Protein AF-A0A948Q432-F1 (afdb_monomer)

Secondary structure (DSSP, 8-state):
-EEEEEEEEEEPTT-SS--EEEEEE-TT--HHHHHHHHHHHGGGGGGTTS--SS--EEEEE-SS-BTTB-S-EEEEEEE---SS-SEEEEEEEHHHHHHTTT-HHHHHHHS-GGGG-TTPPPPSSEEE---TT--SSSSPPPHHHHHHHHHHHHHHHHHSEEE---SS-SHHHHHHHHHHHHTS-HHHHHT--EES-EEEGGGEEE-EEE--SS--GGGHHHHTT--------HHHHHHHHHHHHHHHTT-HHHHHHHHHH--PPPPPTT--S-SS-------------------------------------------------------------------------------------------------STTSSSSSTTSSSSS----PPPP-------------S----SSPPP-HHHHHHHHHHHH-TTSSSSSHHHHHHHHHHHHHHIIIIIHHHHHHHHHHHHHHHH-SPP-S-HHHHHHHHHHHHHHHHHHHHHHHHHHHHHHHHHTT---TTGGG--HHHHHHHHHHHHHH-TTHHHHHHHHHT-TTHHHHHHHHHHHHHHHHHHHHHTT-SS--HHHHHHHHHHHHHS-TTS-HHHHHHHHHHHHHHHHHHHHTSHHHHHHTTSTTGGGTT-S-HHHHHHHHHHHHHHTTSPTT-S-HHHHHHHHHHHHTSSHHHHHHHHHH-HHHHHHHHT-HHHHH-HHHHHHHHHHHHHHHHHHHHHTT--GGGS-GGG--TT-HHHHHHHHHHHHH--HHHHHHHHHHH---HHHHHHHHHHHHHHHHHHHHHHHHHHHHHHHHHHHHHHHHHHHHHT---HHHHHHHHHHHHHHHHHHTTTTTT-HHHHHHHHHHHHHHHHHTSPEEEEEEEEEEES--GGGBTSEEEEEEEEETTPPEEEPPPEEBPPPSSTTS--EEEEEEEEEEEE-TT-EEEEEEEETTS--EEEEEEE--TTTT--GGGGTS-EEETTEEEEEEE-GGGGG------GGG--

Solvent-accessible surface area (backbone atoms only — not comparable to full-atom values): 59381 Å² total; per-residue (Å²): 125,32,65,40,43,43,37,34,26,10,69,38,87,93,53,96,57,70,47,71,32,82,76,46,62,20,88,70,62,51,71,67,50,52,49,52,54,49,64,70,47,55,86,59,46,79,65,86,81,62,95,62,102,54,82,47,43,33,32,34,65,50,90,56,73,38,90,85,44,77,58,59,29,30,41,38,33,36,50,46,91,49,89,69,37,45,35,46,32,36,39,29,29,49,75,51,38,48,72,37,63,61,28,64,69,44,46,60,69,44,43,67,71,60,81,71,40,92,88,45,80,74,69,67,58,50,76,37,58,74,73,85,84,66,61,76,55,84,72,74,65,50,74,72,52,45,56,54,34,47,52,34,46,50,42,22,64,74,70,48,40,35,60,57,101,53,86,65,90,42,77,65,50,56,46,50,51,36,51,32,52,49,69,38,32,47,76,46,50,71,69,40,36,41,29,56,57,39,85,42,72,100,86,42,66,40,38,31,32,52,65,80,94,80,83,70,88,85,57,56,80,69,57,77,76,67,83,82,94,76,81,78,57,69,68,57,52,55,48,48,50,53,44,47,55,20,44,70,70,57,34,56,70,53,28,47,53,57,19,68,74,45,90,69,76,73,75,65,88,81,73,81,81,78,88,87,79,91,81,83,90,82,84,81,91,88,83,85,89,83,89,81,86,87,85,89,86,87,86,85,87,87,91,84,83,87,88,82,88,83,90,88,90,86,84,86,87,85,82,91,81,88,86,82,85,89,86,83,83,89,82,87,80,86,88,84,81,85,81,90,85,84,89,80,87,80,92,74,94,74,90,75,89,84,76,90,81,86,78,80,89,80,89,82,85,89,80,89,90,86,76,95,80,74,84,78,68,64,68,73,68,70,71,75,77,82,82,84,84,84,80,85,77,84,79,77,90,82,72,88,80,90,79,87,84,74,93,70,76,100,64,82,82,69,95,63,90,74,71,60,41,38,63,55,48,50,51,46,52,65,75,58,42,94,82,34,43,53,99,43,77,68,12,52,52,45,41,55,51,47,52,50,49,46,32,63,74,38,34,50,55,42,47,51,51,51,52,51,48,50,51,60,47,51,64,48,58,74,90,64,101,49,57,73,60,48,25,52,51,26,45,54,47,22,55,49,42,54,52,53,52,50,42,50,50,49,45,42,50,50,46,49,28,47,76,72,40,64,64,65,83,56,66,58,76,52,50,74,67,54,50,51,50,50,53,53,52,44,46,69,74,41,78,54,51,67,62,51,34,16,59,75,47,72,44,60,67,47,65,64,52,45,54,51,39,24,44,23,24,41,14,51,18,48,41,51,52,57,49,64,51,72,59,70,55,75,68,53,46,57,50,38,47,53,16,28,67,40,37,56,90,84,44,35,75,59,37,32,30,55,32,50,39,35,54,42,48,48,54,38,56,54,34,47,66,34,64,70,33,52,45,24,48,67,44,95,46,35,83,77,59,43,45,64,23,72,65,36,56,69,43,47,64,55,43,51,54,37,53,65,72,39,58,93,92,63,43,52,60,40,60,46,19,42,50,48,52,56,57,59,44,67,43,56,62,59,37,17,53,39,45,55,75,30,67,67,52,38,48,51,58,63,67,23,46,38,37,61,23,37,48,78,69,42,44,40,50,53,44,37,38,43,50,59,37,44,39,68,44,63,76,69,65,56,58,73,88,76,47,63,70,90,62,57,57,95,69,44,66,65,53,57,52,52,53,52,56,44,68,76,64,62,64,47,32,67,44,22,48,54,48,31,73,72,45,78,44,72,49,60,23,52,41,25,46,52,49,15,52,50,38,43,50,49,54,50,51,52,49,55,49,48,53,52,52,50,53,50,43,57,51,28,50,55,51,30,52,50,27,26,73,74,68,48,79,35,43,69,41,48,49,52,35,49,53,47,31,51,51,49,51,76,70,46,74,75,74,37,83,91,36,71,67,59,40,51,50,54,53,46,37,50,51,43,48,55,51,66,56,44,60,43,67,44,43,36,46,27,38,38,40,35,48,57,40,74,89,55,37,68,37,55,27,27,46,36,41,37,30,38,92,88,50,68,72,47,72,53,73,79,44,66,40,68,71,60,94,46,92,86,54,66,44,72,46,75,48,81,42,86,48,72,51,66,49,38,35,82,34,31,39,40,37,37,36,31,28,70,83,74,62,55,79,68,45,72,50,78,43,54,14,44,78,79,65,27,29,86,52,50,54,54,39,76,43,80,48,101,38,26,32,42,26,36,40,64,43,80,65,47,45,72,62,73,76,69,80,74,74,82,74,80,120

pLDDT: mean 75.35, std 22.08, range [23.52, 97.75]

Foldseek 3Di:
DFKKWKWWWAADPPDPDQQIDTPDTFPQDDPVNVVQVSVVCRVVSVPLPDDDPDKWKWKAKDPDDTPVAPDTKMWIWIADNQNGTGIMIMIGHPVRCVLLVLQSQSVVVQDDCLCVDPPHDHDSMDDTDRDRPDQLDPDAADLVLLVQLLVQLVCCLAPVKRFHPDQGDDPSLSVSSSLNSLLAASVCSSGWTAIQWDDDPPDGIGGITGDDPDDDPVCVVVVVPDDDDFDDPPVSVVSSVQSSVCSNVSPSVSSNVSNHPDDRDRDDPPPPPDDDDDDDDDDDDDDDDDDDDDDDDDDDDDDDDDDDDDDDDDDDDDDDDDDDDDDDDDDDDDDDDDDDDDDDDDDDDDDDDDDDDDDDDDDDDDDDDDDDDPPPPPVVVVPPPPPPPPDDDDDDPDDDDDDDDDDDDPDDDQPDDAQLLLVQLLVLCVVLDLPLLDPDPSSVVSLVVSLVSLLVRHLVRLLVRLVVLLVVLLLFQDFDPCLVVSLVVLVSSLVVLLVSLLSLLLSLVSNVCSVNSNSPNCSSVDDSVRSVVVSVVCCSVPVCSSVVSCVSSVNHPSNVSSVLSSLQSNLSSQLSVLLVDQADDPVSLVSLLSSLVSHDCPGDLLNNLSSQLSVLVSQLVVLLPPPLQLCLLLDPCVQVPCPRPPSNVVSLVSLVVSQVSADVPRRRLLSVLVNVLCVCCVRLVNVLCCVLPDLVSLCCNCVRSPCSHYVPSCVSSNLSSLLSNCVVCLVVVHDQVPGDPSSADPQGDPLSNVLVVCVVVVPALVVLVVNLVVGPRPNSNVSSNVSNVVSVVVLVVLVVVLVVLLVVLLVLVVQLLVCLVVLHFNLVSLLSNLVSLVVSQVRCCPSPPPPVLSNVSNVQSVVQNVLSQDWAKWWFFKKKWKQAAQVQAPFFKKKWKDKPDDFDIDIDPTDHFHRDPDPPDITMDMDTDGDIDTHGQQIKMKMWMAGPVRHDTRDIDIAGGSNVRRGPCVQQDWDDDPRTIMHTDIDSCSSVRSDGDDPVPSD

Sequence (1003 aa):
MAHFEHILLGPRPGSPAQEAAIIERSSGVTPEVAAEVLRTLTPWAVLHSRETSHPLVMAFPLSAELEALPGRLHAVVRLTWDPDIRYRCLLVQDGSYHRCARNPFLLLRSLPADLWDAAGRSPRQGEFWVEEGHPPVAPRPTAGEVDLVIEGIQRFLVAGELILPLVQPGSQSDRYLALMIAGLPDPVRKGLKFASLAPAGARGLTLAARQTKAGGVADWPRHLKGFSASMLPEEIQAYLEAVRIQMAAGDFVGLRRVSERQSFQPRNPGALADRNGHWTAEDSRVDDAIIPQAPLGAIFNGPQDSPRTPAPRAAGPAAAARQREPGFPRKGGRPDQGPLNRLRGRTSLHRRKLGKITMASGNRGFGAHLGKAVVSAAVLLGLGFVLVATSWIPLPPWGKPGGPEGNVPAGRRSLLEVVDVAGVYEQIVGETGPLNLGPSLESERGRTRALAILQERAAAPLASQIQRFLELAQDGIQQGRRPDREARRLEALAQQGNVLALELKRLELAWYSLAAGMGWADLGLMSDEAIKARSDSLATFEKRYQADAGRALGTAGLGNSLLKACAQAEGMADLVVMFQAGNWDRSWEERLELAAAKVSPTASTITRAYRNCAFALVRLKAAEREQATLEAAMGEAWDRGAWPGPAVAAILPSVRRQAGIFKAGEAPDLIAGTVELYSLLDDPAGAVVGAAADPGFWNRLISCRAVTFDPGAYAGVLGRIRFEALRPFLESGADPADWPAHLIGPDGPAEIREFHALLTRDPGPDGWRAAAAGLGDPYLVRWAQHLQVRSGEHARNEALEFDRSWVGLRGGIRRLESQAQTGEGWTAAWLDLWSRSQDILARFTFAFADDPVRQAQVTAAAGLAQAMARPLPFRLQAFRLEGVAAEAQGVPLVLELSIHPDGPTLTSGVFTVPVTADPAQVARVSQPLDWAFSLAPDQDLTCRLIGAGGQGEHFEIRWDSLIDGGGGGSLALTRESAAGTLRFDLDPEYRHALDLPDLGLIF

Nearest PDB structures (foldseek):
  6brb-assembly1_A  TM=4.940E-01  e=1.634E+00  Homo sapiens
  4msv-assembly1_A  TM=4.211E-01  e=3.662E+00  Homo sapiens

Radius of gyration: 47.79 Å; Cα contacts (8 Å, |Δi|>4): 1243; chains: 1; bounding box: 107×87×139 Å

Structure (mmCIF, N/CA/C/O backbone):
data_AF-A0A948Q432-F1
#
_entry.id   AF-A0A948Q432-F1
#
loop_
_atom_site.group_PDB
_atom_site.id
_atom_site.type_symbol
_atom_site.label_atom_id
_atom_site.label_alt_id
_atom_site.label_comp_id
_atom_site.label_asym_id
_atom_site.label_entity_id
_atom_site.label_seq_id
_atom_site.pdbx_PDB_ins_code
_atom_site.Cartn_x
_atom_site.Cartn_y
_atom_site.Cartn_z
_atom_site.occupancy
_atom_site.B_iso_or_equiv
_atom_site.auth_seq_id
_atom_site.auth_comp_id
_atom_site.auth_asym_id
_atom_site.auth_atom_id
_atom_site.pdbx_PDB_model_num
ATOM 1 N N . MET A 1 1 ? 46.669 -20.626 14.243 1.00 69.12 1 MET A N 1
ATOM 2 C CA . MET A 1 1 ? 45.819 -20.403 15.421 1.00 69.12 1 MET A CA 1
ATOM 3 C C . MET A 1 1 ? 45.770 -18.914 15.711 1.00 69.12 1 MET A C 1
ATOM 5 O O . MET A 1 1 ? 46.821 -18.281 15.671 1.00 69.12 1 MET A O 1
ATOM 9 N N . ALA A 1 2 ? 44.577 -18.350 15.870 1.00 79.12 2 ALA A N 1
ATOM 10 C CA . ALA A 1 2 ? 44.351 -16.931 16.131 1.00 79.12 2 ALA A CA 1
ATOM 11 C C . ALA A 1 2 ? 43.587 -16.761 17.449 1.00 79.12 2 ALA A C 1
ATOM 13 O O . ALA A 1 2 ? 42.658 -17.520 17.707 1.00 79.12 2 ALA A O 1
ATOM 14 N N . HIS A 1 3 ? 43.971 -15.771 18.255 1.00 82.50 3 HIS A N 1
ATOM 15 C CA . HIS A 1 3 ? 43.350 -15.479 19.550 1.00 82.50 3 HIS A CA 1
ATOM 16 C C . HIS A 1 3 ? 42.375 -14.301 19.442 1.00 82.50 3 HIS A C 1
ATOM 18 O O . HIS A 1 3 ? 42.600 -13.377 18.649 1.00 82.50 3 HIS A O 1
ATOM 24 N N . PHE A 1 4 ? 41.316 -14.323 20.253 1.00 88.00 4 PHE A N 1
ATOM 25 C CA . PHE A 1 4 ? 40.405 -13.193 20.439 1.00 88.00 4 PHE A CA 1
ATOM 26 C C . PHE A 1 4 ? 39.989 -13.033 21.905 1.00 88.00 4 PHE A C 1
ATOM 28 O O . PHE A 1 4 ? 39.938 -14.002 22.663 1.00 88.00 4 PHE A O 1
ATOM 35 N N . GLU A 1 5 ? 39.639 -11.799 22.262 1.00 89.44 5 GLU A N 1
ATOM 36 C CA . GLU A 1 5 ? 38.949 -11.454 23.509 1.00 89.44 5 GLU A CA 1
ATOM 37 C C . GLU A 1 5 ? 37.507 -11.029 23.206 1.00 89.44 5 GLU A C 1
ATOM 39 O O . GLU A 1 5 ? 37.188 -10.709 22.058 1.00 89.44 5 GLU A O 1
ATOM 44 N N . HIS A 1 6 ? 36.620 -11.004 24.203 1.00 88.56 6 HIS A N 1
ATOM 45 C CA . HIS A 1 6 ? 35.223 -10.622 23.989 1.00 88.56 6 HIS A CA 1
ATOM 46 C C . HIS A 1 6 ? 34.713 -9.579 24.993 1.00 88.56 6 HIS A C 1
ATOM 48 O O . HIS A 1 6 ? 35.195 -9.460 26.121 1.00 88.56 6 HIS A O 1
ATOM 54 N N . ILE A 1 7 ? 33.693 -8.831 24.569 1.00 89.69 7 ILE A N 1
ATOM 55 C CA . ILE A 1 7 ? 32.896 -7.922 25.397 1.00 89.69 7 ILE A CA 1
ATOM 56 C C . ILE A 1 7 ? 31.419 -8.134 25.048 1.00 89.69 7 ILE A C 1
ATOM 58 O O . ILE A 1 7 ? 31.036 -8.052 23.879 1.00 89.69 7 ILE A O 1
ATOM 62 N N . LEU A 1 8 ? 30.585 -8.367 26.059 1.00 88.12 8 LEU A N 1
ATOM 63 C CA . LEU A 1 8 ? 29.130 -8.404 25.942 1.00 88.12 8 LEU A CA 1
ATOM 64 C C . LEU A 1 8 ? 28.547 -7.103 26.479 1.00 88.12 8 LEU A C 1
ATOM 66 O O . LEU A 1 8 ? 28.855 -6.670 27.592 1.00 88.12 8 LEU A O 1
ATOM 70 N N . LEU A 1 9 ? 27.690 -6.481 25.680 1.00 87.56 9 LEU A N 1
ATOM 71 C CA . LEU A 1 9 ? 27.013 -5.240 26.026 1.00 87.56 9 LEU A CA 1
ATOM 72 C C . LEU A 1 9 ? 25.508 -5.472 25.974 1.00 87.56 9 LEU A C 1
ATOM 74 O O . LEU A 1 9 ? 25.013 -6.019 24.991 1.00 87.56 9 LEU A O 1
ATOM 78 N N . GLY A 1 10 ? 24.771 -4.994 26.967 1.00 86.06 10 GLY A N 1
ATOM 79 C CA . GLY A 1 10 ? 23.311 -5.064 26.993 1.00 86.06 10 GLY A CA 1
ATOM 80 C C . GLY A 1 10 ? 22.667 -3.811 27.568 1.00 86.06 10 GLY A C 1
ATOM 81 O O . GLY A 1 10 ? 23.325 -2.771 27.623 1.00 86.06 10 GLY A O 1
ATOM 82 N N . PRO A 1 11 ? 21.371 -3.840 27.909 1.00 82.69 11 PRO A N 1
ATOM 83 C CA . PRO A 1 11 ? 20.661 -2.656 28.372 1.00 82.69 11 PRO A CA 1
ATOM 84 C C . PRO A 1 11 ? 21.203 -2.177 29.723 1.00 82.69 11 PRO A C 1
ATOM 86 O O . PRO A 1 11 ? 21.406 -2.966 30.644 1.00 82.69 11 PRO A O 1
ATOM 89 N N . ARG A 1 12 ? 21.407 -0.864 29.869 1.00 82.44 12 ARG A N 1
ATOM 90 C CA . ARG A 1 12 ? 21.748 -0.273 31.166 1.00 82.44 12 ARG A CA 1
ATOM 91 C C . ARG A 1 12 ? 20.534 -0.338 32.114 1.00 82.44 12 ARG A C 1
ATOM 93 O O . ARG A 1 12 ? 19.500 0.247 31.780 1.00 82.44 12 ARG A O 1
ATOM 100 N N . PRO A 1 13 ? 20.635 -0.975 33.297 1.00 74.56 13 PRO A N 1
ATOM 101 C CA . PRO A 1 13 ? 19.528 -1.040 34.249 1.00 74.56 13 PRO A CA 1
ATOM 102 C C . PRO A 1 13 ? 19.076 0.363 34.677 1.00 74.56 13 PRO A C 1
ATOM 104 O O . PRO A 1 13 ? 19.903 1.190 35.061 1.00 74.56 13 PRO A O 1
ATOM 107 N N . GLY A 1 14 ? 17.770 0.638 34.604 1.00 70.62 14 GLY A N 1
ATOM 108 C CA . GLY A 1 14 ? 17.173 1.894 35.077 1.00 70.62 14 GLY A CA 1
ATOM 109 C C . GLY A 1 14 ? 17.329 3.115 34.160 1.00 70.62 14 GLY A C 1
ATOM 110 O O . GLY A 1 14 ? 16.908 4.201 34.551 1.00 70.62 14 GLY A O 1
ATOM 111 N N . SER A 1 15 ? 17.895 2.976 32.954 1.00 68.62 15 SER A N 1
ATOM 112 C CA . SER A 1 15 ? 17.933 4.078 31.981 1.00 68.62 15 SER A CA 1
ATOM 113 C C . SER A 1 15 ? 16.683 4.067 31.084 1.00 68.62 15 SER A C 1
ATOM 115 O O . SER A 1 15 ? 16.436 3.061 30.418 1.00 68.62 15 SER A O 1
ATOM 117 N N . PRO A 1 16 ? 15.892 5.160 31.019 1.00 53.12 16 PRO A N 1
ATOM 118 C CA . PRO A 1 16 ? 14.748 5.278 30.107 1.00 53.12 16 PRO A CA 1
ATOM 119 C C . PRO A 1 16 ? 15.175 5.460 28.640 1.00 53.12 16 PRO A C 1
ATOM 121 O O . PRO A 1 16 ? 14.356 5.333 27.731 1.00 53.12 16 PRO A O 1
ATOM 124 N N . ALA A 1 17 ? 16.458 5.752 28.400 1.00 54.84 17 ALA A N 1
ATOM 125 C CA . ALA A 1 17 ? 17.060 5.827 27.079 1.00 54.84 17 ALA A CA 1
ATOM 126 C C . ALA A 1 17 ? 17.813 4.529 26.768 1.00 54.84 17 ALA A C 1
ATOM 128 O O . ALA A 1 17 ? 18.363 3.880 27.652 1.00 54.84 17 ALA A O 1
ATOM 129 N N . GLN A 1 18 ? 17.863 4.172 25.487 1.00 62.91 18 GLN A N 1
ATOM 130 C CA . GLN A 1 18 ? 18.480 2.973 24.922 1.00 62.91 18 GLN A CA 1
ATOM 131 C C . GLN A 1 18 ? 20.016 2.883 25.129 1.00 62.91 18 GLN A C 1
ATOM 133 O O . GLN A 1 18 ? 20.713 2.432 24.234 1.00 62.91 18 GLN A O 1
ATOM 138 N N . GLU A 1 19 ? 20.590 3.248 26.273 1.00 71.75 19 GLU A N 1
ATOM 139 C CA . GLU A 1 19 ? 22.032 3.147 26.527 1.00 71.75 19 GLU A CA 1
ATOM 140 C C . GLU A 1 19 ? 22.486 1.694 26.732 1.00 71.75 19 GLU A C 1
ATOM 142 O O . GLU A 1 19 ? 21.831 0.905 27.421 1.00 71.75 19 GLU A O 1
ATOM 147 N N . ALA A 1 20 ? 23.630 1.349 26.136 1.00 79.75 20 ALA A N 1
ATOM 148 C CA . ALA A 1 20 ? 24.295 0.072 26.359 1.00 79.75 20 ALA A CA 1
ATOM 149 C C . ALA A 1 20 ? 25.206 0.141 27.598 1.00 79.75 20 ALA A C 1
ATOM 151 O O . ALA A 1 20 ? 25.827 1.169 27.863 1.00 79.75 20 ALA A O 1
ATOM 152 N N . ALA A 1 21 ? 25.312 -0.958 28.336 1.00 87.00 21 ALA A N 1
ATOM 153 C CA . ALA A 1 21 ? 26.248 -1.157 29.434 1.00 87.00 21 ALA A CA 1
ATOM 154 C C . ALA A 1 21 ? 27.008 -2.471 29.228 1.00 87.00 21 ALA A C 1
ATOM 156 O O . ALA A 1 21 ? 26.493 -3.399 28.607 1.00 87.00 21 ALA A O 1
ATOM 157 N N . ILE A 1 22 ? 28.237 -2.547 29.738 1.00 88.44 22 ILE A N 1
ATOM 158 C CA . ILE A 1 22 ? 29.034 -3.778 29.697 1.00 88.44 22 ILE A CA 1
ATOM 159 C C . ILE A 1 22 ? 28.439 -4.759 30.704 1.00 88.44 22 ILE A C 1
ATOM 161 O O . ILE A 1 22 ? 28.369 -4.452 31.891 1.00 88.44 22 ILE A O 1
ATOM 165 N N . ILE A 1 23 ? 28.023 -5.921 30.212 1.00 86.31 23 ILE A N 1
ATOM 166 C CA . ILE A 1 23 ? 27.510 -7.031 31.021 1.00 86.31 23 ILE A CA 1
ATOM 167 C C . ILE A 1 23 ? 28.658 -7.952 31.404 1.00 86.31 23 ILE A C 1
ATOM 169 O O . ILE A 1 23 ? 28.809 -8.327 32.562 1.00 86.31 23 ILE A O 1
ATOM 173 N N . GLU A 1 24 ? 29.488 -8.286 30.420 1.00 86.62 24 GLU A N 1
ATOM 174 C CA . GLU A 1 24 ? 30.596 -9.215 30.574 1.00 86.62 24 GLU A CA 1
ATOM 175 C C . GLU A 1 24 ? 31.773 -8.753 29.713 1.00 86.62 24 GLU A C 1
ATOM 177 O O . GLU A 1 24 ? 31.598 -8.147 28.653 1.00 86.62 24 GLU A O 1
ATOM 182 N N . ARG A 1 25 ? 32.991 -9.029 30.172 1.00 88.12 25 ARG A N 1
ATOM 183 C CA . ARG A 1 25 ? 34.220 -8.872 29.391 1.00 88.12 25 ARG A CA 1
ATOM 184 C C . ARG A 1 25 ? 35.203 -9.959 29.795 1.00 88.12 25 ARG A C 1
ATOM 186 O O . ARG A 1 25 ? 35.246 -10.330 30.972 1.00 88.12 25 ARG A O 1
ATOM 193 N N . SER A 1 26 ? 36.036 -10.403 28.862 1.00 86.06 26 SER A N 1
ATOM 194 C CA . SER A 1 26 ? 37.179 -11.246 29.206 1.00 86.06 26 SER A CA 1
ATOM 195 C C . SER A 1 26 ? 38.114 -10.545 30.198 1.00 86.06 26 SER A C 1
ATOM 197 O O . SER A 1 26 ? 38.256 -9.318 30.181 1.00 86.06 26 SER A O 1
ATOM 199 N N . SER A 1 27 ? 38.815 -11.319 31.032 1.00 80.19 27 SER A N 1
ATOM 200 C CA . SER A 1 27 ? 39.765 -10.787 32.023 1.00 80.19 27 SER A CA 1
ATOM 201 C C . SER A 1 27 ? 40.937 -10.027 31.398 1.00 80.19 27 SER A C 1
ATOM 203 O O . SER A 1 27 ? 41.497 -9.148 32.047 1.00 80.19 27 SER A O 1
ATOM 205 N N . GLY A 1 28 ? 41.291 -10.350 30.150 1.00 81.88 28 GLY A N 1
ATOM 206 C CA . GLY A 1 28 ? 42.351 -9.679 29.399 1.00 81.88 28 GLY A CA 1
ATOM 207 C C . GLY A 1 28 ? 41.966 -8.304 28.847 1.00 81.88 28 GLY A C 1
ATOM 208 O O . GLY A 1 28 ? 42.848 -7.564 28.431 1.00 81.88 28 GLY A O 1
ATOM 209 N N . VAL A 1 29 ? 40.680 -7.928 28.845 1.00 88.56 29 VAL A N 1
ATOM 210 C CA . VAL A 1 29 ? 40.217 -6.636 28.308 1.00 88.56 29 VAL A CA 1
ATOM 211 C C . VAL A 1 29 ? 40.372 -5.553 29.362 1.00 88.56 29 VAL A C 1
ATOM 213 O O . VAL A 1 29 ? 39.726 -5.634 30.401 1.00 88.56 29 VAL A O 1
ATOM 216 N N . THR A 1 30 ? 41.145 -4.499 29.101 1.00 89.12 30 THR A N 1
ATOM 217 C CA . THR A 1 30 ? 41.299 -3.371 30.033 1.00 89.12 30 THR A CA 1
ATOM 218 C C . THR A 1 30 ? 40.068 -2.444 30.048 1.00 89.12 30 THR A C 1
ATOM 220 O O . THR A 1 30 ? 39.284 -2.430 29.090 1.00 89.12 30 THR A O 1
ATOM 223 N N . PRO A 1 31 ? 39.843 -1.667 31.128 1.00 86.94 31 PRO A N 1
ATOM 224 C CA . PRO A 1 31 ? 38.752 -0.690 31.187 1.00 86.94 31 PRO A CA 1
ATOM 225 C C . PRO A 1 31 ? 38.787 0.340 30.049 1.00 86.94 31 PRO A C 1
ATOM 227 O O . PRO A 1 31 ? 37.736 0.750 29.565 1.00 86.94 31 PRO A O 1
ATOM 230 N N . GLU A 1 32 ? 39.976 0.725 29.588 1.00 86.50 32 GLU A N 1
ATOM 231 C CA . GLU A 1 32 ? 40.181 1.714 28.528 1.00 86.50 32 GLU A CA 1
ATOM 232 C C . GLU A 1 32 ? 39.670 1.197 27.178 1.00 86.50 32 GLU A C 1
ATOM 234 O O . GLU A 1 32 ? 38.927 1.894 26.484 1.00 86.50 32 GLU A O 1
ATOM 239 N N . VAL A 1 33 ? 40.001 -0.053 26.837 1.00 89.44 33 VAL A N 1
ATOM 240 C CA . VAL A 1 33 ? 39.526 -0.725 25.617 1.00 89.44 33 VAL A CA 1
ATOM 241 C C . VAL A 1 33 ? 38.013 -0.911 25.659 1.00 89.44 33 VAL A C 1
ATOM 243 O O . VAL A 1 33 ? 37.309 -0.623 24.690 1.00 89.44 33 VAL A O 1
ATOM 246 N N . ALA A 1 34 ? 37.494 -1.333 26.810 1.00 89.56 34 ALA A N 1
ATOM 247 C CA . ALA A 1 34 ? 36.065 -1.487 27.028 1.00 89.56 34 ALA A CA 1
ATOM 248 C C . ALA A 1 34 ? 35.298 -0.156 26.893 1.00 89.56 34 ALA A C 1
ATOM 250 O O . ALA A 1 34 ? 34.248 -0.107 26.246 1.00 89.56 34 ALA A O 1
ATOM 251 N N . ALA A 1 35 ? 35.841 0.937 27.436 1.00 87.19 35 ALA A N 1
ATOM 252 C CA . ALA A 1 35 ? 35.273 2.275 27.307 1.00 87.19 35 ALA A CA 1
ATOM 253 C C . ALA A 1 35 ? 35.331 2.797 25.861 1.00 87.19 35 ALA A C 1
ATOM 255 O O . ALA A 1 35 ? 34.375 3.425 25.402 1.00 87.19 35 ALA A O 1
ATOM 256 N N . GLU A 1 36 ? 36.410 2.522 25.119 1.00 89.38 36 GLU A N 1
ATOM 257 C CA . GLU A 1 36 ? 36.520 2.892 23.704 1.00 89.38 36 GLU A CA 1
ATOM 258 C C . GLU A 1 36 ? 35.471 2.172 22.843 1.00 89.38 36 GLU A C 1
ATOM 260 O O . GLU A 1 36 ? 34.805 2.818 22.024 1.00 89.38 36 GLU A O 1
ATOM 265 N N . VAL A 1 37 ? 35.281 0.865 23.053 1.00 89.31 37 VAL A N 1
ATOM 266 C CA . VAL A 1 37 ? 34.249 0.070 22.368 1.00 89.31 37 VAL A CA 1
ATOM 267 C C . VAL A 1 37 ? 32.857 0.603 22.695 1.00 89.31 37 VAL A C 1
ATOM 269 O O . VAL A 1 37 ? 32.085 0.889 21.778 1.00 89.31 37 VAL A O 1
ATOM 272 N N . LEU A 1 38 ? 32.553 0.805 23.981 1.00 87.44 38 LEU A N 1
ATOM 273 C CA . LEU A 1 38 ? 31.261 1.326 24.420 1.00 87.44 38 LEU A CA 1
ATOM 274 C C . LEU A 1 38 ? 30.975 2.698 23.792 1.00 87.44 38 LEU A C 1
ATOM 276 O O . LEU A 1 38 ? 29.946 2.864 23.145 1.00 87.44 38 LEU A O 1
ATOM 280 N N . ARG A 1 39 ? 31.919 3.644 23.882 1.00 84.12 39 ARG A N 1
ATOM 281 C CA . ARG A 1 39 ? 31.805 4.992 23.295 1.00 84.12 39 ARG A CA 1
ATOM 282 C C . ARG A 1 39 ? 31.568 4.958 21.785 1.00 84.12 39 ARG A C 1
ATOM 284 O O . ARG A 1 39 ? 30.831 5.792 21.264 1.00 84.12 39 ARG A O 1
ATOM 291 N N . THR A 1 40 ? 32.196 4.017 21.081 1.00 82.06 40 THR A N 1
ATOM 292 C CA . THR A 1 40 ? 32.050 3.873 19.624 1.00 82.06 40 THR A CA 1
ATOM 293 C C . THR A 1 40 ? 30.678 3.314 19.239 1.00 82.06 40 THR A C 1
ATOM 295 O O . THR A 1 40 ? 30.146 3.670 18.187 1.00 82.06 40 THR A O 1
ATOM 298 N N . LEU A 1 41 ? 30.081 2.484 20.099 1.00 81.31 41 LEU A N 1
ATOM 299 C CA . LEU A 1 41 ? 28.781 1.849 19.875 1.00 81.31 41 LEU A CA 1
ATOM 300 C C . LEU A 1 41 ? 27.588 2.667 20.386 1.00 81.31 41 LEU A C 1
ATOM 302 O O . LEU A 1 41 ? 26.490 2.496 19.864 1.00 81.31 41 LEU A O 1
ATOM 306 N N . THR A 1 42 ? 27.771 3.586 21.339 1.00 76.56 42 THR A N 1
ATOM 307 C CA . THR A 1 42 ? 26.683 4.422 21.885 1.00 76.56 42 THR A CA 1
ATOM 308 C C . THR A 1 42 ? 25.808 5.098 20.812 1.00 76.56 42 THR A C 1
ATOM 310 O O . THR A 1 42 ? 24.585 5.035 20.940 1.00 76.56 42 THR A O 1
ATOM 313 N N . PRO A 1 43 ? 26.353 5.679 19.719 1.00 72.62 43 PRO A N 1
ATOM 314 C CA . PRO A 1 43 ? 25.533 6.297 18.668 1.00 72.62 43 PRO A CA 1
ATOM 315 C C . PRO A 1 43 ? 24.624 5.322 17.899 1.00 72.62 43 PRO A C 1
ATOM 317 O O . PRO A 1 43 ? 23.720 5.760 17.191 1.00 72.62 43 PRO A O 1
ATOM 320 N N . TRP A 1 44 ? 24.860 4.012 18.013 1.00 69.44 44 TRP A N 1
ATOM 321 C CA . TRP A 1 44 ? 24.189 2.958 17.247 1.00 69.44 44 TRP A CA 1
ATOM 322 C C . TRP A 1 44 ? 23.026 2.289 17.996 1.00 69.44 44 TRP A C 1
ATOM 324 O O . TRP A 1 44 ? 22.341 1.434 17.437 1.00 69.44 44 TRP A O 1
ATOM 334 N N . ALA A 1 45 ? 22.743 2.704 19.233 1.00 65.00 45 ALA A N 1
ATOM 335 C CA . ALA A 1 45 ? 21.786 2.030 20.113 1.00 65.00 45 ALA A CA 1
ATOM 336 C C . ALA A 1 45 ? 20.294 2.183 19.751 1.00 65.00 45 ALA A C 1
ATOM 338 O O . ALA A 1 45 ? 19.446 1.533 20.359 1.00 65.00 45 ALA A O 1
ATOM 339 N N . VAL A 1 46 ? 19.976 2.981 18.726 1.00 58.66 46 VAL A N 1
ATOM 340 C CA . VAL A 1 46 ? 18.606 3.228 18.232 1.00 58.66 46 VAL A CA 1
ATOM 341 C C . VAL A 1 46 ? 18.068 2.087 17.349 1.00 58.66 46 VAL A C 1
ATOM 343 O O . VAL A 1 46 ? 16.869 2.005 17.079 1.00 58.66 46 VAL A O 1
ATOM 346 N N . LEU A 1 47 ? 18.933 1.168 16.908 1.00 58.66 47 LEU A N 1
ATOM 347 C CA . LEU A 1 47 ? 18.615 0.159 15.890 1.00 58.66 47 LEU A CA 1
ATOM 348 C C . LEU A 1 47 ? 17.817 -1.062 16.394 1.00 58.66 47 LEU A C 1
ATOM 350 O O . LEU A 1 47 ? 17.285 -1.810 15.577 1.00 58.66 47 LEU A O 1
ATOM 354 N N . HIS A 1 48 ? 17.655 -1.244 17.709 1.00 56.56 48 HIS A N 1
ATOM 355 C CA . HIS A 1 48 ? 17.049 -2.438 18.333 1.00 56.56 48 HIS A CA 1
ATOM 356 C C . HIS A 1 48 ? 15.509 -2.541 18.244 1.00 56.56 48 HIS A C 1
ATOM 358 O O . HIS A 1 48 ? 14.910 -3.317 18.979 1.00 56.56 48 HIS A O 1
ATOM 364 N N . SER A 1 49 ? 14.838 -1.783 17.368 1.00 51.28 49 SER A N 1
ATOM 365 C CA . SER A 1 49 ? 13.359 -1.755 17.276 1.00 51.28 49 SER A CA 1
ATOM 366 C C . SER A 1 49 ? 12.749 -2.559 16.118 1.00 51.28 49 SER A C 1
ATOM 368 O O . SER A 1 49 ? 11.527 -2.580 15.978 1.00 51.28 49 SER A O 1
ATOM 370 N N . ARG A 1 50 ? 13.557 -3.207 15.266 1.00 55.78 50 ARG A N 1
ATOM 371 C CA . ARG A 1 50 ? 13.065 -3.980 14.112 1.00 55.78 50 ARG A CA 1
ATOM 372 C C . ARG A 1 50 ? 13.777 -5.316 13.995 1.00 55.78 50 ARG A C 1
ATOM 374 O O . ARG A 1 50 ? 14.919 -5.327 13.550 1.00 55.78 50 ARG A O 1
ATOM 381 N N . GLU A 1 51 ? 13.090 -6.411 14.315 1.00 55.53 51 GLU A N 1
ATOM 382 C CA . GLU A 1 51 ? 13.592 -7.762 14.053 1.00 55.53 51 GLU A CA 1
ATOM 383 C C . GLU A 1 51 ? 14.038 -7.874 12.591 1.00 55.53 51 GLU A C 1
ATOM 385 O O . GLU A 1 51 ? 13.259 -7.693 11.654 1.00 55.53 51 GLU A O 1
ATOM 390 N N . THR A 1 52 ? 15.327 -8.135 12.400 1.00 58.06 52 THR A N 1
ATOM 391 C CA . THR A 1 52 ? 15.864 -8.542 11.103 1.00 58.06 52 THR A CA 1
ATOM 392 C C . THR A 1 52 ? 16.215 -10.013 11.217 1.00 58.06 52 THR A C 1
ATOM 394 O O . THR A 1 52 ? 16.810 -10.441 12.205 1.00 58.06 52 THR A O 1
ATOM 397 N N . SER A 1 53 ? 15.861 -10.795 10.201 1.00 56.19 53 SER A N 1
ATOM 398 C CA . SER A 1 53 ? 16.143 -12.233 10.139 1.00 56.19 53 SER A CA 1
ATOM 399 C C . SER A 1 53 ? 17.639 -12.565 10.009 1.00 56.19 53 SER A C 1
ATOM 401 O O . SER A 1 53 ? 18.002 -13.739 9.975 1.00 56.19 53 SER A O 1
ATOM 403 N N . HIS A 1 54 ? 18.517 -11.556 9.932 1.00 63.16 54 HIS A N 1
ATOM 404 C CA . HIS A 1 54 ? 19.946 -11.701 9.667 1.00 63.16 54 HIS A CA 1
ATOM 405 C C . HIS A 1 54 ? 20.812 -10.926 10.676 1.00 63.16 54 HIS A C 1
ATOM 407 O O . HIS A 1 54 ? 20.414 -9.862 11.150 1.00 63.16 54 HIS A O 1
ATOM 413 N N . PRO A 1 55 ? 22.006 -11.444 11.023 1.00 66.38 55 PRO A N 1
ATOM 414 C CA . PRO A 1 55 ? 22.880 -10.817 12.005 1.00 66.38 55 PRO A CA 1
ATOM 415 C C . PRO A 1 55 ? 23.514 -9.539 11.455 1.00 66.38 55 PRO A C 1
ATOM 417 O O . PRO A 1 55 ? 24.219 -9.560 10.451 1.00 66.38 55 PRO A O 1
ATOM 420 N N . LEU A 1 56 ? 23.321 -8.426 12.160 1.00 76.69 56 LEU A N 1
ATOM 421 C CA . LEU A 1 56 ? 23.949 -7.156 11.810 1.00 76.69 56 LEU A CA 1
ATOM 422 C C . LEU A 1 56 ? 25.372 -7.102 12.361 1.00 76.69 56 LEU A C 1
ATOM 424 O O . LEU A 1 56 ? 25.615 -7.416 13.525 1.00 76.69 56 LEU A O 1
ATOM 428 N N . VAL A 1 57 ? 26.312 -6.696 11.514 1.00 82.94 57 VAL A N 1
ATOM 429 C CA . VAL A 1 57 ? 27.751 -6.711 11.800 1.00 82.94 57 VAL A CA 1
ATOM 430 C C . VAL A 1 57 ? 28.348 -5.316 11.669 1.00 82.94 57 VAL A C 1
ATOM 432 O O . VAL A 1 57 ? 28.020 -4.584 10.734 1.00 82.94 57 VAL A O 1
ATOM 435 N N . MET A 1 58 ? 29.249 -4.958 12.578 1.00 84.81 58 MET A N 1
ATOM 436 C CA . MET A 1 58 ? 30.094 -3.767 12.529 1.00 84.81 58 MET A CA 1
ATOM 437 C C . MET A 1 58 ? 31.551 -4.167 12.757 1.00 84.81 58 MET A C 1
ATOM 439 O O . MET A 1 58 ? 31.827 -5.150 13.437 1.00 84.81 58 MET A O 1
ATOM 443 N N . ALA A 1 59 ? 32.496 -3.416 12.201 1.00 87.56 59 ALA A N 1
ATOM 444 C CA . ALA A 1 59 ? 33.913 -3.618 12.470 1.00 87.56 59 ALA A CA 1
ATOM 445 C C . ALA A 1 59 ? 34.673 -2.294 12.447 1.00 87.56 59 ALA A C 1
ATOM 447 O O . ALA A 1 59 ? 34.465 -1.472 11.557 1.00 87.56 59 ALA A O 1
ATOM 448 N N . PHE A 1 60 ? 35.563 -2.066 13.406 1.00 86.75 60 PHE A N 1
ATOM 449 C CA . PHE A 1 60 ? 36.371 -0.850 13.449 1.00 86.75 60 PHE A CA 1
ATOM 450 C C . PHE A 1 60 ? 37.704 -1.081 14.169 1.00 86.75 60 PHE A C 1
ATOM 452 O O . PHE A 1 60 ? 37.771 -1.881 15.103 1.00 86.75 60 PHE A O 1
ATOM 459 N N . PRO A 1 61 ? 38.783 -0.395 13.751 1.00 87.75 61 PRO A N 1
ATOM 460 C CA . PRO A 1 61 ? 40.039 -0.417 14.484 1.00 87.75 61 PRO A CA 1
ATOM 461 C C . PRO A 1 61 ? 39.897 0.335 15.810 1.00 87.75 61 PRO A C 1
ATOM 463 O O . PRO A 1 61 ? 39.221 1.366 15.866 1.00 87.75 61 PRO A O 1
ATOM 466 N N . LEU A 1 62 ? 40.586 -0.153 16.836 1.00 85.75 62 LEU A N 1
ATOM 467 C CA . LEU A 1 62 ? 40.709 0.500 18.135 1.00 85.75 62 LEU A CA 1
ATOM 468 C C . LEU A 1 62 ? 42.017 1.287 18.225 1.00 85.75 62 LEU A C 1
ATOM 470 O O . LEU A 1 62 ? 42.979 1.011 17.500 1.00 85.75 62 LEU A O 1
ATOM 474 N N . SER A 1 63 ? 42.012 2.297 19.089 1.00 84.44 63 SER A N 1
ATOM 475 C CA . SER A 1 63 ? 43.170 3.138 19.395 1.00 84.44 63 SER A CA 1
ATOM 476 C C . SER A 1 63 ? 43.922 2.612 20.615 1.00 84.44 63 SER A C 1
ATOM 478 O O . SER A 1 63 ? 45.130 2.799 20.706 1.00 84.44 63 SER A O 1
ATOM 480 N N . ALA A 1 64 ? 43.211 1.968 21.543 1.00 82.00 64 ALA A N 1
ATOM 481 C CA . ALA A 1 64 ? 43.788 1.304 22.698 1.00 82.00 64 ALA A CA 1
ATOM 482 C C . ALA A 1 64 ? 44.400 -0.061 22.331 1.00 82.00 64 ALA A C 1
ATOM 484 O O . ALA A 1 64 ? 43.933 -0.758 21.426 1.00 82.00 64 ALA A O 1
ATOM 485 N N . GLU A 1 65 ? 45.447 -0.435 23.062 1.00 82.69 65 GLU A N 1
ATOM 486 C CA . GLU A 1 65 ? 46.167 -1.703 22.922 1.00 82.69 65 GLU A CA 1
ATOM 487 C C . GLU A 1 65 ? 45.859 -2.621 24.116 1.00 82.69 65 GLU A C 1
ATOM 489 O O . GLU A 1 65 ? 45.476 -2.154 25.190 1.00 82.69 65 GLU A O 1
ATOM 494 N N . LEU A 1 66 ? 46.019 -3.933 23.933 1.00 83.81 66 LEU A N 1
ATOM 495 C CA . LEU A 1 66 ? 45.903 -4.931 24.999 1.00 83.81 66 LEU A CA 1
ATOM 496 C C . LEU A 1 66 ? 47.232 -5.667 25.131 1.00 83.81 66 LEU A C 1
ATOM 498 O O . LEU A 1 66 ? 47.744 -6.186 24.142 1.00 83.81 66 LEU A O 1
ATOM 502 N N . GLU A 1 67 ? 47.752 -5.790 26.353 1.00 78.19 67 GLU A N 1
ATOM 503 C CA . GLU A 1 67 ? 48.986 -6.551 26.610 1.00 78.19 67 GLU A CA 1
ATOM 504 C C . GLU A 1 67 ? 48.858 -8.018 26.167 1.00 78.19 67 GLU A C 1
ATOM 506 O O . GLU A 1 67 ? 49.798 -8.589 25.618 1.00 78.19 67 GLU A O 1
ATOM 511 N N . ALA A 1 68 ? 47.668 -8.607 26.336 1.00 76.00 68 ALA A N 1
ATOM 512 C CA . ALA A 1 68 ? 47.366 -9.982 25.934 1.00 76.00 68 ALA A CA 1
ATOM 513 C C . ALA A 1 68 ? 47.316 -10.190 24.404 1.00 76.00 68 ALA A C 1
ATOM 515 O O . ALA A 1 68 ? 47.432 -11.321 23.934 1.00 76.00 68 ALA A O 1
ATOM 516 N N . LEU A 1 69 ? 47.148 -9.119 23.620 1.00 82.19 69 LEU A N 1
ATOM 517 C CA . LEU A 1 69 ? 47.055 -9.146 22.158 1.00 82.19 69 LEU A CA 1
ATOM 518 C C . LEU A 1 69 ? 47.946 -8.033 21.571 1.00 82.19 69 LEU A C 1
ATOM 520 O O . LEU A 1 69 ? 47.436 -6.976 21.195 1.00 82.19 69 LEU A O 1
ATOM 524 N N . PRO A 1 70 ? 49.274 -8.242 21.482 1.00 73.81 70 PRO A N 1
ATOM 525 C CA . PRO A 1 70 ? 50.212 -7.176 21.145 1.00 73.81 70 PRO A CA 1
ATOM 526 C C . PRO A 1 70 ? 49.988 -6.613 19.733 1.00 73.81 70 PRO A C 1
ATOM 528 O O . PRO A 1 70 ? 49.927 -7.349 18.745 1.00 73.81 70 PRO A O 1
ATOM 531 N N . GLY A 1 71 ? 49.924 -5.286 19.623 1.00 81.56 71 GLY A N 1
ATOM 532 C CA . GLY A 1 71 ? 49.732 -4.556 18.369 1.00 81.56 71 GLY A CA 1
ATOM 533 C C . GLY A 1 71 ? 48.310 -4.023 18.175 1.00 81.56 71 GLY A C 1
ATOM 534 O O . GLY A 1 71 ? 47.489 -4.001 19.086 1.00 81.56 71 GLY A O 1
ATOM 535 N N . ARG A 1 72 ? 48.015 -3.551 16.958 1.00 84.69 72 ARG A N 1
ATOM 536 C CA . ARG A 1 72 ? 46.734 -2.901 16.649 1.00 84.69 72 ARG A CA 1
ATOM 537 C C . ARG A 1 72 ? 45.565 -3.882 16.769 1.00 84.69 72 ARG A C 1
ATOM 539 O O . ARG A 1 72 ? 45.617 -4.974 16.201 1.00 84.69 72 ARG A O 1
ATOM 546 N N . LEU A 1 73 ? 44.499 -3.445 17.434 1.00 90.06 73 LEU A N 1
ATOM 547 C CA . LEU A 1 73 ? 43.278 -4.220 17.638 1.00 90.06 73 LEU A CA 1
ATOM 548 C C . LEU A 1 73 ? 42.145 -3.770 16.717 1.00 90.06 73 LEU A C 1
ATOM 550 O O . LEU A 1 73 ? 42.025 -2.592 16.365 1.00 90.06 73 LEU A O 1
ATOM 554 N N . HIS A 1 74 ? 41.263 -4.712 16.398 1.00 91.62 74 HIS A N 1
ATOM 555 C CA . HIS A 1 74 ? 39.986 -4.463 15.742 1.00 91.62 74 HIS A CA 1
ATOM 556 C C . HIS A 1 74 ? 38.854 -5.024 16.591 1.00 91.62 74 HIS A C 1
ATOM 558 O O . HIS A 1 74 ? 38.916 -6.162 17.052 1.00 91.62 74 HIS A O 1
ATOM 564 N N . ALA A 1 75 ? 37.808 -4.223 16.756 1.00 91.88 75 ALA A N 1
ATOM 565 C CA . ALA A 1 75 ? 36.538 -4.670 17.296 1.00 91.88 75 ALA A CA 1
ATOM 566 C C . ALA A 1 75 ? 35.647 -5.129 16.140 1.00 91.88 75 ALA A C 1
ATOM 568 O O . ALA A 1 75 ? 35.393 -4.353 15.218 1.00 91.88 75 ALA A O 1
ATOM 569 N N . VAL A 1 76 ? 35.164 -6.369 16.190 1.00 91.12 76 VAL A N 1
ATOM 570 C CA . VAL A 1 76 ? 34.133 -6.911 15.298 1.00 91.12 76 VAL A CA 1
ATOM 571 C C . VAL A 1 76 ? 32.899 -7.200 16.136 1.00 91.12 76 VAL A C 1
ATOM 573 O O . VAL A 1 76 ? 32.923 -8.020 17.046 1.00 91.12 76 VAL A O 1
ATOM 576 N N . VAL A 1 77 ? 31.821 -6.485 15.854 1.00 88.62 77 VAL A N 1
ATOM 577 C CA . VAL A 1 77 ? 30.626 -6.432 16.688 1.00 88.62 77 VAL A CA 1
ATOM 578 C C . VAL A 1 77 ? 29.457 -7.032 15.933 1.00 88.62 77 VAL A C 1
ATOM 580 O O . VAL A 1 77 ? 29.144 -6.600 14.827 1.00 88.62 77 VAL A O 1
ATOM 583 N N . ARG A 1 78 ? 28.784 -7.997 16.550 1.00 87.12 78 ARG A N 1
ATOM 584 C CA . ARG A 1 78 ? 27.518 -8.551 16.081 1.00 87.12 78 ARG A CA 1
ATOM 585 C C . ARG A 1 78 ? 26.380 -8.037 16.958 1.00 87.12 78 ARG A C 1
ATOM 587 O O . ARG A 1 78 ? 26.455 -8.124 18.182 1.00 87.12 78 ARG A O 1
ATOM 594 N N . LEU A 1 79 ? 25.329 -7.522 16.333 1.00 82.06 79 LEU A N 1
ATOM 595 C CA . LEU A 1 79 ? 24.078 -7.170 17.000 1.00 82.06 79 LEU A CA 1
ATOM 596 C C . LEU A 1 79 ? 23.283 -8.442 17.305 1.00 82.06 79 LEU A C 1
ATOM 598 O O . LEU A 1 79 ? 23.183 -9.336 16.458 1.00 82.06 79 LEU A O 1
ATOM 602 N N . THR A 1 80 ? 22.708 -8.509 18.499 1.00 74.00 80 THR A N 1
ATOM 603 C CA . THR A 1 80 ? 21.873 -9.628 18.945 1.00 74.00 80 THR A CA 1
ATOM 604 C C . THR A 1 80 ? 20.478 -9.137 19.319 1.00 74.00 80 THR A C 1
ATOM 606 O O . THR A 1 80 ? 20.314 -8.009 19.781 1.00 74.00 80 THR A O 1
ATOM 609 N N . TRP A 1 81 ? 19.479 -9.994 19.090 1.00 72.31 81 TRP A N 1
ATOM 610 C CA . TRP A 1 81 ? 18.071 -9.781 19.469 1.00 72.31 81 TRP A CA 1
ATOM 611 C C . TRP A 1 81 ? 17.743 -10.359 20.850 1.00 72.31 81 TRP A C 1
ATOM 613 O O . TRP A 1 81 ? 16.584 -10.495 21.222 1.00 72.31 81 TRP A O 1
ATOM 623 N N . ASP A 1 82 ? 18.781 -10.723 21.592 1.00 74.12 82 ASP A N 1
ATOM 624 C CA . ASP A 1 82 ? 18.675 -11.178 22.963 1.00 74.12 82 ASP A CA 1
ATOM 625 C C . ASP A 1 82 ? 18.255 -9.979 23.843 1.00 74.12 82 ASP A C 1
ATOM 627 O O . ASP A 1 82 ? 18.871 -8.910 23.746 1.00 74.12 82 ASP A O 1
ATOM 631 N N . PRO A 1 83 ? 17.190 -10.099 24.659 1.00 72.25 83 PRO A N 1
ATOM 632 C CA . PRO A 1 83 ? 16.727 -9.003 25.510 1.00 72.25 83 PRO A CA 1
ATOM 633 C C . PRO A 1 83 ? 17.800 -8.541 26.504 1.00 72.25 83 PRO A C 1
ATOM 635 O O . PRO A 1 83 ? 17.842 -7.356 26.853 1.00 72.25 83 PRO A O 1
ATOM 638 N N . ASP A 1 84 ? 18.696 -9.447 26.897 1.00 78.12 84 ASP A N 1
ATOM 639 C CA . ASP A 1 84 ? 19.768 -9.185 27.842 1.00 78.12 84 ASP A CA 1
ATOM 640 C C . ASP A 1 84 ? 21.059 -8.778 27.129 1.00 78.12 84 ASP A C 1
ATOM 642 O O . ASP A 1 84 ? 21.814 -7.971 27.659 1.00 78.12 84 ASP A O 1
ATOM 646 N N . ILE A 1 85 ? 21.315 -9.237 25.900 1.00 80.69 85 ILE A N 1
ATOM 647 C CA . ILE A 1 85 ? 22.539 -8.907 25.151 1.00 80.69 85 ILE A CA 1
ATOM 648 C C . ILE A 1 85 ? 22.200 -8.120 23.884 1.00 80.69 85 ILE A C 1
ATOM 650 O O . ILE A 1 85 ? 21.614 -8.632 22.935 1.00 80.69 85 ILE A O 1
ATOM 654 N N . ARG A 1 86 ? 22.675 -6.874 23.804 1.00 80.62 86 ARG A N 1
ATOM 655 C CA . ARG A 1 86 ? 22.502 -5.992 22.638 1.00 80.62 86 ARG A CA 1
ATOM 656 C C . ARG A 1 86 ? 23.620 -6.117 21.611 1.00 80.62 86 ARG A C 1
ATOM 658 O O . ARG A 1 86 ? 23.354 -6.021 20.411 1.00 80.62 86 ARG A O 1
ATOM 665 N N . TYR A 1 87 ? 24.858 -6.278 22.075 1.00 87.00 87 TYR A N 1
ATOM 666 C CA . TYR A 1 87 ? 26.039 -6.396 21.225 1.00 87.00 87 TYR A CA 1
ATOM 667 C C . TYR A 1 87 ? 26.983 -7.473 21.753 1.00 87.00 87 TYR A C 1
ATOM 669 O O . TYR A 1 87 ? 27.355 -7.466 22.928 1.00 87.00 87 TYR A O 1
ATOM 677 N N . ARG A 1 88 ? 27.449 -8.334 20.847 1.00 88.19 88 ARG A N 1
ATOM 678 C CA . ARG A 1 88 ? 28.583 -9.235 21.064 1.00 88.19 88 ARG A CA 1
ATOM 679 C C . ARG A 1 88 ? 29.789 -8.684 20.318 1.00 88.19 88 ARG A C 1
ATOM 681 O O . ARG A 1 88 ? 29.800 -8.670 19.089 1.00 88.19 88 ARG A O 1
ATOM 688 N N . CYS A 1 89 ? 30.776 -8.182 21.047 1.00 90.50 89 CYS A N 1
ATOM 689 C CA . CYS A 1 89 ? 31.992 -7.601 20.491 1.00 90.50 89 CYS A CA 1
ATOM 690 C C . CYS A 1 89 ? 33.160 -8.573 20.649 1.00 90.50 89 CYS A C 1
ATOM 692 O O . CYS A 1 89 ? 33.424 -9.055 21.747 1.00 90.50 89 CYS A O 1
ATOM 694 N N . LEU A 1 90 ? 33.870 -8.817 19.554 1.00 90.94 90 LEU A N 1
ATOM 695 C CA . LEU A 1 90 ? 35.101 -9.590 19.508 1.00 90.94 90 LEU A CA 1
ATOM 696 C C . LEU A 1 90 ? 36.272 -8.661 19.243 1.00 90.94 90 LEU A C 1
ATOM 698 O O . LEU A 1 90 ? 36.243 -7.868 18.303 1.00 90.94 90 LEU A O 1
ATOM 702 N N . LEU A 1 91 ? 37.311 -8.790 20.051 1.00 91.75 91 LEU A N 1
ATOM 703 C CA . LEU A 1 91 ? 38.561 -8.074 19.896 1.00 91.75 91 LEU A CA 1
ATOM 704 C C . LEU A 1 91 ? 39.578 -9.015 19.275 1.00 91.75 91 LEU A C 1
ATOM 706 O O . LEU A 1 91 ? 39.937 -10.036 19.860 1.00 91.75 91 LEU A O 1
ATOM 710 N N . VAL A 1 92 ? 40.037 -8.664 18.082 1.00 91.00 92 VAL A N 1
ATOM 711 C CA . VAL A 1 92 ? 41.005 -9.452 17.323 1.00 91.00 92 VAL A CA 1
ATOM 712 C C . VAL A 1 92 ? 42.234 -8.615 17.009 1.00 91.00 92 VAL A C 1
ATOM 714 O O . VAL A 1 92 ? 42.139 -7.439 16.661 1.00 91.00 92 VAL A O 1
ATOM 717 N N . GLN A 1 93 ? 43.404 -9.239 17.110 1.00 90.62 93 GLN A N 1
ATOM 718 C CA . GLN A 1 93 ? 44.665 -8.637 16.687 1.00 90.62 93 GLN A CA 1
ATOM 719 C C . GLN A 1 93 ? 44.686 -8.464 15.158 1.00 90.62 93 GLN A C 1
ATOM 721 O O . GLN A 1 93 ? 44.235 -9.353 14.431 1.00 90.62 93 GLN A O 1
ATOM 726 N N . ASP A 1 94 ? 45.267 -7.371 14.649 1.00 86.56 94 ASP A N 1
ATOM 727 C CA . ASP A 1 94 ? 45.334 -7.076 13.204 1.00 86.56 94 ASP A CA 1
ATOM 728 C C . ASP A 1 94 ? 45.951 -8.231 12.395 1.00 86.56 94 ASP A C 1
ATOM 730 O O . ASP A 1 94 ? 45.470 -8.546 11.310 1.00 86.56 94 ASP A O 1
ATOM 734 N N . GLY A 1 95 ? 46.967 -8.918 12.934 1.00 85.38 95 GLY A N 1
ATOM 735 C CA . GLY A 1 95 ? 47.580 -10.084 12.284 1.00 85.38 95 GLY A CA 1
ATOM 736 C C . GLY A 1 95 ? 46.617 -11.265 12.119 1.00 85.38 95 GLY A C 1
ATOM 737 O O . GLY A 1 95 ? 46.597 -11.909 11.070 1.00 85.38 95 GLY A O 1
ATOM 738 N N . SER A 1 96 ? 45.774 -11.520 13.121 1.00 86.19 96 SER A N 1
ATOM 739 C CA . SER A 1 96 ? 44.717 -12.536 13.073 1.00 86.19 96 SER A CA 1
ATOM 740 C C . SER A 1 96 ? 43.593 -12.123 12.126 1.00 86.19 96 SER A C 1
ATOM 742 O O . SER A 1 96 ? 43.149 -12.918 11.301 1.00 86.19 96 SER A O 1
ATOM 744 N N . TYR A 1 97 ? 43.173 -10.858 12.183 1.00 87.69 97 TYR A N 1
ATOM 745 C CA . TYR A 1 97 ? 42.107 -10.345 11.328 1.00 87.69 97 TYR A CA 1
ATOM 746 C C . TYR A 1 97 ? 42.523 -10.266 9.852 1.00 87.69 97 TYR A C 1
ATOM 748 O O . TYR A 1 97 ? 41.713 -10.516 8.957 1.00 87.69 97 TYR A O 1
ATOM 756 N N . HIS A 1 98 ? 43.806 -10.012 9.580 1.00 85.25 98 HIS A N 1
ATOM 757 C CA . HIS A 1 98 ? 44.387 -10.090 8.243 1.00 85.25 98 HIS A CA 1
ATOM 758 C C . HIS A 1 98 ? 44.225 -11.485 7.630 1.00 85.25 98 HIS A C 1
ATOM 760 O O . HIS A 1 98 ? 43.946 -11.585 6.432 1.00 85.25 98 HIS A O 1
ATOM 766 N N . ARG A 1 99 ? 44.353 -12.567 8.408 1.00 82.12 99 ARG A N 1
ATOM 767 C CA . ARG A 1 99 ? 44.138 -13.929 7.882 1.00 82.12 99 ARG A CA 1
ATOM 768 C C . ARG A 1 99 ? 42.718 -14.097 7.336 1.00 82.12 99 ARG A C 1
ATOM 770 O O . ARG A 1 99 ? 42.542 -14.745 6.312 1.00 82.12 99 ARG A O 1
ATOM 777 N N . CYS A 1 100 ? 41.743 -13.408 7.928 1.00 82.19 100 CYS A N 1
ATOM 778 C CA . CYS A 1 100 ? 40.367 -13.300 7.434 1.00 82.19 100 CYS A CA 1
ATOM 779 C C . CYS A 1 100 ? 40.182 -12.203 6.366 1.00 82.19 100 CYS A C 1
ATOM 781 O O . CYS A 1 100 ? 39.079 -11.685 6.206 1.00 82.19 100 CYS A O 1
ATOM 783 N N . ALA A 1 101 ? 41.247 -11.773 5.681 1.00 80.69 101 ALA A N 1
ATOM 784 C CA . ALA A 1 101 ? 41.249 -10.660 4.725 1.00 80.69 101 ALA A CA 1
ATOM 785 C C . ALA A 1 101 ? 40.643 -9.348 5.274 1.00 80.69 101 ALA A C 1
ATOM 787 O O . ALA A 1 101 ? 40.141 -8.526 4.507 1.00 80.69 101 ALA A O 1
ATOM 788 N N . ARG A 1 102 ? 40.663 -9.157 6.605 1.00 84.50 102 ARG A N 1
ATOM 789 C CA . ARG A 1 102 ? 39.978 -8.063 7.320 1.00 84.50 102 ARG A CA 1
ATOM 790 C C . ARG A 1 102 ? 38.490 -7.947 6.956 1.00 84.50 102 ARG A C 1
ATOM 792 O O . ARG A 1 102 ? 37.928 -6.853 6.920 1.00 84.50 102 ARG A O 1
ATOM 799 N N . ASN A 1 103 ? 37.868 -9.091 6.676 1.00 86.62 103 ASN A N 1
ATOM 800 C CA . ASN A 1 103 ? 36.456 -9.228 6.370 1.00 86.62 103 ASN A CA 1
ATOM 801 C C . ASN A 1 103 ? 35.718 -9.756 7.613 1.00 86.62 103 ASN A C 1
ATOM 803 O O . ASN A 1 103 ? 35.983 -10.883 8.051 1.00 86.62 103 ASN A O 1
ATOM 807 N N . PRO A 1 104 ? 34.778 -8.981 8.180 1.00 86.56 104 PRO A N 1
ATOM 808 C CA . PRO A 1 104 ? 34.118 -9.374 9.413 1.00 86.56 104 PRO A CA 1
ATOM 809 C C . PRO A 1 104 ? 33.201 -10.584 9.200 1.00 86.56 104 PRO A C 1
ATOM 811 O O . PRO A 1 104 ? 33.149 -11.448 10.062 1.00 86.56 104 PRO A O 1
ATOM 814 N N . PHE A 1 105 ? 32.567 -10.739 8.036 1.00 84.94 105 PHE A N 1
ATOM 815 C CA . PHE A 1 105 ? 31.728 -11.906 7.743 1.00 84.94 105 PHE A CA 1
ATOM 816 C C . PHE A 1 105 ? 32.538 -13.202 7.660 1.00 84.94 105 PHE A C 1
ATOM 818 O O . PHE A 1 105 ? 32.081 -14.247 8.119 1.00 84.94 105 PHE A O 1
ATOM 825 N N . LEU A 1 106 ? 33.757 -13.139 7.115 1.00 82.38 106 LEU A N 1
ATOM 826 C CA . LEU A 1 106 ? 34.649 -14.298 7.069 1.00 82.38 106 LEU A CA 1
ATOM 827 C C . LEU A 1 106 ? 35.137 -14.679 8.474 1.00 82.38 106 LEU A C 1
ATOM 829 O O . LEU A 1 106 ? 35.183 -15.863 8.805 1.00 82.38 106 LEU A O 1
ATOM 833 N N . LEU A 1 107 ? 35.434 -13.680 9.314 1.00 86.00 107 LEU A N 1
ATOM 834 C CA . LEU A 1 107 ? 35.778 -13.905 10.717 1.00 86.00 107 LEU A CA 1
ATOM 835 C C . LEU A 1 107 ? 34.629 -14.593 11.464 1.00 86.00 107 LEU A C 1
ATOM 837 O O . LEU A 1 107 ? 34.857 -15.622 12.088 1.00 86.00 107 LEU A O 1
ATOM 841 N N . LEU A 1 108 ? 33.400 -14.077 11.355 1.00 83.19 108 LEU A N 1
ATOM 842 C CA . LEU A 1 108 ? 32.230 -14.648 12.034 1.00 83.19 108 LEU A CA 1
ATOM 843 C C . LEU A 1 108 ? 31.972 -16.110 11.630 1.00 83.19 108 LEU A C 1
ATOM 845 O O . LEU A 1 108 ? 31.598 -16.911 12.481 1.00 83.19 108 LEU A O 1
ATOM 849 N N . ARG A 1 109 ? 32.199 -16.461 10.355 1.00 79.69 109 ARG A N 1
ATOM 850 C CA . ARG A 1 109 ? 32.067 -17.837 9.835 1.00 79.69 109 ARG A CA 1
ATOM 851 C C . ARG A 1 109 ? 33.177 -18.783 10.291 1.00 79.69 109 ARG A C 1
ATOM 853 O O . ARG A 1 109 ? 32.960 -19.987 10.295 1.00 79.69 109 ARG A O 1
ATOM 860 N N . SER A 1 110 ? 34.351 -18.246 10.622 1.00 80.50 110 SER A N 1
ATOM 861 C CA . SER A 1 110 ? 35.509 -19.027 11.087 1.00 80.50 110 SER A CA 1
ATOM 862 C C . SER A 1 110 ? 35.452 -19.324 12.590 1.00 80.50 110 SER A C 1
ATOM 864 O O . SER A 1 110 ? 36.296 -20.051 13.109 1.00 80.50 110 SER A O 1
ATOM 866 N N . LEU A 1 111 ? 34.485 -18.737 13.299 1.00 82.00 111 LEU A N 1
ATOM 867 C CA . LEU A 1 111 ? 34.248 -18.997 14.711 1.00 82.00 111 LEU A CA 1
ATOM 868 C C . LEU A 1 111 ? 33.249 -20.142 14.891 1.00 82.00 111 LEU A C 1
ATOM 870 O O . LEU A 1 111 ? 32.321 -20.272 14.088 1.00 82.00 111 LEU A O 1
ATOM 874 N N . PRO A 1 112 ? 33.410 -20.960 15.943 1.00 77.50 112 PRO A N 1
ATOM 875 C CA . PRO A 1 112 ? 32.493 -22.055 16.206 1.00 77.50 112 PRO A CA 1
ATOM 876 C C . PRO A 1 112 ? 31.081 -21.525 16.523 1.00 77.50 112 PRO A C 1
ATOM 878 O O . PRO A 1 112 ? 30.896 -20.417 17.033 1.00 77.50 112 PRO A O 1
ATOM 881 N N . ALA A 1 113 ? 30.063 -22.286 16.110 1.00 70.12 113 ALA A N 1
ATOM 882 C CA . ALA A 1 113 ? 28.669 -21.833 16.087 1.00 70.12 113 ALA A CA 1
ATOM 883 C C . ALA A 1 113 ? 28.078 -21.585 17.489 1.00 70.12 113 ALA A C 1
ATOM 885 O O . ALA A 1 113 ? 27.199 -20.741 17.647 1.00 70.12 113 ALA A O 1
ATOM 886 N N . ASP A 1 114 ? 28.594 -22.284 18.496 1.00 70.38 114 ASP A N 1
ATOM 887 C CA . ASP A 1 114 ? 28.245 -22.168 19.916 1.00 70.38 114 ASP A CA 1
ATOM 888 C C . ASP A 1 114 ? 28.601 -20.799 20.514 1.00 70.38 114 ASP A C 1
ATOM 890 O O . ASP A 1 114 ? 27.903 -20.304 21.397 1.00 70.38 114 ASP A O 1
ATOM 894 N N . LEU A 1 115 ? 29.619 -20.125 19.970 1.00 69.56 115 LEU A N 1
ATOM 895 C CA . LEU A 1 115 ? 29.997 -18.762 20.351 1.00 69.56 115 LEU A CA 1
ATOM 896 C C . LEU A 1 115 ? 28.901 -17.729 20.031 1.00 69.56 115 LEU A C 1
ATOM 898 O O . LEU A 1 115 ? 28.850 -16.629 20.593 1.00 69.56 115 LEU A O 1
ATOM 902 N N . TRP A 1 116 ? 28.002 -18.098 19.122 1.00 68.50 116 TRP A N 1
ATOM 903 C CA . TRP A 1 116 ? 26.906 -17.272 18.641 1.00 68.50 116 TRP A CA 1
ATOM 904 C C . TRP A 1 116 ? 25.540 -17.657 19.198 1.00 68.50 116 TRP A C 1
ATOM 906 O O . TRP A 1 116 ? 24.578 -16.937 18.927 1.00 68.50 116 TRP A O 1
ATOM 916 N N . ASP A 1 117 ? 25.448 -18.751 19.953 1.00 63.94 117 ASP A N 1
ATOM 917 C CA . ASP A 1 117 ? 24.189 -19.209 20.527 1.00 63.94 117 ASP A CA 1
ATOM 918 C C . ASP A 1 117 ? 23.776 -18.330 21.724 1.00 63.94 117 ASP A C 1
ATOM 920 O O . ASP A 1 117 ? 24.615 -17.839 22.492 1.00 63.94 117 ASP A O 1
ATOM 924 N N . ALA A 1 118 ? 22.470 -18.100 21.868 1.00 54.97 118 ALA A N 1
ATOM 925 C CA . ALA A 1 118 ? 21.887 -17.250 22.908 1.00 54.97 118 ALA A CA 1
ATOM 926 C C . ALA A 1 118 ? 22.089 -17.850 24.311 1.00 54.97 118 ALA A C 1
ATOM 928 O O . ALA A 1 118 ? 22.283 -17.119 25.275 1.00 54.97 118 ALA A O 1
ATOM 929 N N . ALA A 1 119 ? 22.131 -19.184 24.410 1.00 53.47 119 ALA A N 1
ATOM 930 C CA . ALA A 1 119 ? 22.305 -19.918 25.666 1.00 53.47 119 ALA A CA 1
ATOM 931 C C . ALA A 1 119 ? 23.777 -20.226 26.030 1.00 53.47 119 ALA A C 1
ATOM 933 O O . ALA A 1 119 ? 24.054 -20.740 27.118 1.00 53.47 119 ALA A O 1
ATOM 934 N N . GLY A 1 120 ? 24.727 -19.953 25.129 1.00 50.62 120 GLY A N 1
ATOM 935 C CA . GLY A 1 120 ? 26.138 -20.295 25.308 1.00 50.62 120 GLY A CA 1
ATOM 936 C C . GLY A 1 120 ? 26.852 -19.337 26.262 1.00 50.62 120 GLY A C 1
ATOM 937 O O . GLY A 1 120 ? 26.850 -18.126 26.050 1.00 50.62 120 GLY A O 1
ATOM 938 N N . ARG A 1 121 ? 27.513 -19.868 27.302 1.00 54.62 121 ARG A N 1
ATOM 939 C CA . ARG A 1 121 ? 28.462 -19.082 28.111 1.00 54.62 121 ARG A CA 1
ATOM 940 C C . ARG A 1 121 ? 29.599 -18.633 27.195 1.00 54.62 121 ARG A C 1
ATOM 942 O O . ARG A 1 121 ? 30.258 -19.489 26.605 1.00 54.62 121 ARG A O 1
ATOM 949 N N . SER A 1 122 ? 29.840 -17.327 27.091 1.00 54.06 122 SER A N 1
ATOM 950 C CA . SER A 1 122 ? 30.960 -16.809 26.303 1.00 54.06 122 SER A CA 1
ATOM 951 C C . SER A 1 122 ? 32.274 -17.439 26.784 1.00 54.06 122 SER A C 1
ATOM 953 O O . SER A 1 122 ? 32.578 -17.390 27.981 1.00 54.06 122 SER A O 1
ATOM 955 N N . PRO A 1 123 ? 33.080 -18.047 25.897 1.00 54.22 123 PRO A N 1
ATOM 956 C CA . PRO A 1 123 ? 34.396 -18.522 26.288 1.00 54.22 123 PRO A CA 1
ATOM 957 C C . PRO A 1 123 ? 35.249 -17.321 26.718 1.00 54.22 123 PRO A C 1
ATOM 959 O O . PRO A 1 123 ? 35.406 -16.354 25.975 1.00 54.22 123 PRO A O 1
ATOM 962 N N . ARG A 1 124 ? 35.792 -17.385 27.943 1.00 58.84 124 ARG A N 1
ATOM 963 C CA . ARG A 1 124 ? 36.584 -16.322 28.602 1.00 58.84 124 ARG A CA 1
ATOM 964 C C . ARG A 1 124 ? 37.799 -15.855 27.790 1.00 58.84 124 ARG A C 1
ATOM 966 O O . ARG A 1 124 ? 38.285 -14.759 28.030 1.00 58.84 124 ARG A O 1
ATOM 973 N N . GLN A 1 125 ? 38.251 -16.685 26.855 1.00 67.00 125 GLN A N 1
ATOM 974 C CA . GLN A 1 125 ? 39.243 -16.440 25.813 1.00 67.00 125 GLN A CA 1
ATOM 975 C C . GLN A 1 125 ? 39.092 -17.589 24.806 1.00 67.00 125 GLN A C 1
ATOM 977 O O . GLN A 1 125 ? 38.771 -18.709 25.216 1.00 67.00 125 GLN A O 1
ATOM 982 N N . GLY A 1 126 ? 39.279 -17.342 23.510 1.00 71.75 126 GLY A N 1
ATOM 983 C CA . GLY A 1 126 ? 39.095 -18.385 22.503 1.00 71.75 126 GLY A CA 1
ATOM 984 C C . GLY A 1 126 ? 40.132 -18.354 21.394 1.00 71.75 126 GLY A C 1
ATOM 985 O O . GLY A 1 126 ? 40.724 -17.320 21.075 1.00 71.75 126 GLY A O 1
ATOM 986 N N . GLU A 1 127 ? 40.332 -19.526 20.805 1.00 79.44 127 GLU A N 1
ATOM 987 C CA . GLU A 1 127 ? 41.185 -19.735 19.647 1.00 79.44 127 GLU A CA 1
ATOM 988 C C . GLU A 1 127 ? 40.328 -20.119 18.449 1.00 79.44 127 GLU A C 1
ATOM 990 O O . GLU A 1 127 ? 39.358 -20.866 18.572 1.00 79.44 127 GLU A O 1
ATOM 995 N N . PHE A 1 128 ? 40.699 -19.621 17.276 1.00 79.88 128 PHE A N 1
ATOM 996 C CA . PHE A 1 128 ? 40.077 -20.023 16.024 1.00 79.88 128 PHE A CA 1
ATOM 997 C C . PHE A 1 128 ? 41.111 -20.339 14.953 1.00 79.88 128 PHE A C 1
ATOM 999 O O . PHE A 1 128 ? 42.259 -19.866 14.962 1.00 79.88 128 PHE A O 1
ATOM 1006 N N . TRP A 1 129 ? 40.678 -21.172 14.015 1.00 76.94 129 TRP A N 1
ATOM 1007 C CA . TRP A 1 129 ? 41.451 -21.571 12.855 1.00 76.94 129 TRP A CA 1
ATOM 1008 C C . TRP A 1 129 ? 40.896 -20.846 11.642 1.00 76.94 129 TRP A C 1
ATOM 1010 O O . TRP A 1 129 ? 39.715 -20.941 11.329 1.00 76.94 129 TRP A O 1
ATOM 1020 N N . VAL A 1 130 ? 41.766 -20.099 10.971 1.00 66.12 130 VAL A N 1
ATOM 1021 C CA . VAL A 1 130 ? 41.456 -19.538 9.661 1.00 66.12 130 VAL A CA 1
ATOM 1022 C C . VAL A 1 130 ? 42.068 -20.479 8.643 1.00 66.12 130 VAL A C 1
ATOM 1024 O O . VAL A 1 130 ? 43.294 -20.589 8.584 1.00 66.12 130 VAL A O 1
ATOM 1027 N N . GLU A 1 131 ? 41.233 -21.176 7.881 1.00 64.75 131 GLU A N 1
ATOM 1028 C CA . GLU A 1 131 ? 41.711 -21.966 6.749 1.00 64.75 131 GLU A CA 1
ATOM 1029 C C . GLU A 1 131 ? 42.249 -21.015 5.671 1.00 64.75 131 GLU A C 1
ATOM 1031 O O . GLU A 1 131 ? 41.516 -20.209 5.087 1.00 64.75 131 GLU A O 1
ATOM 1036 N N . GLU A 1 132 ? 43.561 -21.060 5.435 1.00 58.84 132 GLU A N 1
ATOM 1037 C CA . GLU A 1 132 ? 44.195 -20.259 4.390 1.00 58.84 132 GLU A CA 1
ATOM 1038 C C . GLU A 1 132 ? 43.691 -20.706 3.011 1.00 58.84 132 GLU A C 1
ATOM 1040 O O . GLU A 1 132 ? 43.786 -21.873 2.644 1.00 58.84 132 GLU A O 1
ATOM 1045 N N . GLY A 1 133 ? 43.156 -19.761 2.230 1.00 58.62 133 GLY A N 1
ATOM 1046 C CA . GLY A 1 133 ? 42.693 -20.014 0.861 1.00 58.62 133 GLY A CA 1
ATOM 1047 C C . GLY A 1 133 ? 41.188 -20.242 0.706 1.00 58.62 133 GLY A C 1
ATOM 1048 O O . GLY A 1 133 ? 40.723 -20.407 -0.423 1.00 58.62 133 GLY A O 1
ATOM 1049 N N . HIS A 1 134 ? 40.402 -20.192 1.786 1.00 61.81 134 HIS A N 1
ATOM 1050 C CA . HIS A 1 134 ? 38.949 -20.212 1.655 1.00 61.81 134 HIS A CA 1
ATOM 1051 C C . HIS A 1 134 ? 38.425 -18.957 0.933 1.00 61.81 134 HIS A C 1
ATOM 1053 O O . HIS A 1 134 ? 38.880 -17.840 1.207 1.00 61.81 134 HIS A O 1
ATOM 1059 N N . PRO A 1 135 ? 37.463 -19.110 0.004 1.00 66.50 135 PRO A N 1
ATOM 1060 C CA . PRO A 1 135 ? 36.903 -17.972 -0.699 1.00 66.50 135 PRO A CA 1
ATOM 1061 C C . PRO A 1 135 ? 36.143 -17.069 0.293 1.00 66.50 135 PRO A C 1
ATOM 1063 O O . PRO A 1 135 ? 35.450 -17.582 1.176 1.00 66.50 135 PRO A O 1
ATOM 1066 N N . PRO A 1 136 ? 36.208 -15.731 0.143 1.00 65.25 136 PRO A N 1
ATOM 1067 C CA . PRO A 1 136 ? 35.526 -14.783 1.025 1.00 65.25 136 PRO A CA 1
ATOM 1068 C C . PRO A 1 136 ? 34.012 -15.037 1.094 1.00 65.25 136 PRO A C 1
ATOM 1070 O O . PRO A 1 136 ? 33.389 -14.777 2.121 1.00 65.25 136 PRO A O 1
ATOM 1073 N N . VAL A 1 137 ? 33.426 -15.600 0.030 1.00 71.00 137 VAL A N 1
ATOM 1074 C CA . VAL A 1 137 ? 32.037 -16.075 -0.032 1.00 71.00 137 VAL A CA 1
ATOM 1075 C C . VAL A 1 137 ? 31.941 -17.360 -0.865 1.00 71.00 137 VAL A C 1
ATOM 1077 O O . VAL A 1 137 ? 32.706 -17.553 -1.806 1.00 71.00 137 VAL A O 1
ATOM 1080 N N . ALA A 1 138 ? 30.976 -18.228 -0.550 1.00 65.06 138 ALA A N 1
ATOM 1081 C CA . ALA A 1 138 ? 30.605 -19.400 -1.353 1.00 65.06 138 ALA A CA 1
ATOM 1082 C C . ALA A 1 138 ? 29.086 -19.355 -1.613 1.00 65.06 138 ALA A C 1
ATOM 1084 O O . ALA A 1 138 ? 28.367 -18.963 -0.690 1.00 65.06 138 ALA A O 1
ATOM 1085 N N . PRO A 1 139 ? 28.575 -19.691 -2.819 1.00 75.00 139 PRO A N 1
ATOM 1086 C CA . PRO A 1 139 ? 29.272 -20.152 -4.038 1.00 75.00 139 PRO A CA 1
ATOM 1087 C C . PRO A 1 139 ? 30.103 -19.053 -4.740 1.00 75.00 139 PRO A C 1
ATOM 1089 O O . PRO A 1 139 ? 30.194 -17.938 -4.234 1.00 75.00 139 PRO A O 1
ATOM 1092 N N . ARG A 1 140 ? 30.741 -19.336 -5.886 1.00 77.25 140 ARG A N 1
ATOM 1093 C CA . ARG A 1 140 ? 31.496 -18.323 -6.664 1.00 77.25 140 ARG A CA 1
ATOM 1094 C C . ARG A 1 140 ? 30.599 -17.159 -7.127 1.00 77.25 140 ARG A C 1
ATOM 1096 O O . ARG A 1 140 ? 29.396 -17.386 -7.260 1.00 77.25 140 ARG A O 1
ATOM 1103 N N . PRO A 1 141 ? 31.135 -15.940 -7.336 1.00 82.88 141 PRO A N 1
ATOM 1104 C CA . PRO A 1 141 ? 30.342 -14.791 -7.754 1.00 82.88 141 PRO A CA 1
ATOM 1105 C C . PRO A 1 141 ? 29.785 -14.999 -9.164 1.00 82.88 141 PRO A C 1
ATOM 1107 O O . PRO A 1 141 ? 30.489 -15.507 -10.035 1.00 82.88 141 PRO A O 1
ATOM 1110 N N . THR A 1 142 ? 28.533 -14.618 -9.397 1.00 79.81 142 THR A N 1
ATOM 1111 C CA . THR A 1 142 ? 27.951 -14.563 -10.748 1.00 79.81 142 THR A CA 1
ATOM 1112 C C . THR A 1 142 ? 28.423 -13.310 -11.493 1.00 79.81 142 THR A C 1
ATOM 1114 O O . THR A 1 142 ? 28.860 -12.350 -10.865 1.00 79.81 142 THR A O 1
ATOM 1117 N N . ALA A 1 143 ? 28.302 -13.270 -12.825 1.00 75.12 143 ALA A N 1
ATOM 1118 C CA . ALA A 1 143 ? 28.695 -12.095 -13.617 1.00 75.12 143 ALA A CA 1
ATOM 1119 C C . ALA A 1 143 ? 27.988 -10.803 -13.155 1.00 75.12 143 ALA A C 1
ATOM 1121 O O . ALA A 1 143 ? 28.641 -9.783 -12.956 1.00 75.12 143 ALA A O 1
ATOM 1122 N N . GLY A 1 144 ? 26.682 -10.878 -12.869 1.00 70.12 144 GLY A N 1
ATOM 1123 C CA . GLY A 1 144 ? 25.931 -9.744 -12.320 1.00 70.12 144 GLY A CA 1
ATOM 1124 C C . GLY A 1 144 ? 26.388 -9.337 -10.915 1.00 70.12 144 GLY A C 1
ATOM 1125 O O . GLY A 1 144 ? 26.356 -8.156 -10.576 1.00 70.12 144 GLY A O 1
ATOM 1126 N N . GLU A 1 145 ? 26.874 -10.289 -10.107 1.00 75.31 145 GLU A N 1
ATOM 1127 C CA . GLU A 1 145 ? 27.456 -9.969 -8.802 1.00 75.31 145 GLU A CA 1
ATOM 1128 C C . GLU A 1 145 ? 28.790 -9.225 -8.933 1.00 75.31 145 GLU A C 1
ATOM 1130 O O . GLU A 1 145 ? 29.068 -8.318 -8.149 1.00 75.31 145 GLU A O 1
ATOM 1135 N N . VAL A 1 146 ? 29.606 -9.588 -9.928 1.00 80.12 146 VAL A N 1
ATOM 1136 C CA . VAL A 1 146 ? 30.887 -8.927 -10.202 1.00 80.12 146 VAL A CA 1
ATOM 1137 C C . VAL A 1 146 ? 30.664 -7.466 -10.579 1.00 80.12 146 VAL A C 1
ATOM 1139 O O . VAL A 1 146 ? 31.289 -6.599 -9.976 1.00 80.12 146 VAL A O 1
ATOM 1142 N N . ASP A 1 147 ? 29.745 -7.170 -11.498 1.00 74.38 147 ASP A N 1
ATOM 1143 C CA . ASP A 1 147 ? 29.503 -5.792 -11.943 1.00 74.38 147 ASP A CA 1
ATOM 1144 C C . ASP A 1 147 ? 29.032 -4.876 -10.804 1.00 74.38 147 ASP A C 1
ATOM 1146 O O . ASP A 1 147 ? 29.540 -3.763 -10.653 1.00 74.38 147 ASP A O 1
ATOM 1150 N N . LEU A 1 148 ? 28.146 -5.373 -9.934 1.00 69.94 148 LEU A N 1
ATOM 1151 C CA . LEU A 1 148 ? 27.685 -4.640 -8.750 1.00 69.94 148 LEU A CA 1
ATOM 1152 C C . LEU A 1 148 ? 28.811 -4.387 -7.736 1.00 69.94 148 LEU A C 1
ATOM 1154 O O . LEU A 1 148 ? 28.882 -3.313 -7.135 1.00 69.94 148 LEU A O 1
ATOM 1158 N N . VAL A 1 149 ? 29.712 -5.355 -7.547 1.00 79.38 149 VAL A N 1
ATOM 1159 C CA . VAL A 1 149 ? 30.878 -5.199 -6.664 1.00 79.38 149 VAL A CA 1
ATOM 1160 C C . VAL A 1 149 ? 31.863 -4.178 -7.235 1.00 79.38 149 VAL A C 1
ATOM 1162 O O . VAL A 1 149 ? 32.364 -3.340 -6.484 1.00 79.38 149 VAL A O 1
ATOM 1165 N N . ILE A 1 150 ? 32.101 -4.194 -8.549 1.00 82.19 150 ILE A N 1
ATOM 1166 C CA . ILE A 1 150 ? 32.949 -3.207 -9.228 1.00 82.19 150 ILE A CA 1
ATOM 1167 C C . ILE A 1 150 ? 32.372 -1.802 -9.086 1.00 82.19 150 ILE A C 1
ATOM 1169 O O . ILE A 1 150 ? 33.102 -0.885 -8.711 1.00 82.19 150 ILE A O 1
ATOM 1173 N N . GLU A 1 151 ? 31.068 -1.632 -9.306 1.00 73.75 151 GLU A N 1
ATOM 1174 C CA . GLU A 1 151 ? 30.403 -0.342 -9.127 1.00 73.75 151 GLU A CA 1
ATOM 1175 C C . GLU A 1 151 ? 30.518 0.158 -7.677 1.00 73.75 151 GLU A C 1
ATOM 1177 O O . GLU A 1 151 ? 30.829 1.327 -7.431 1.00 73.75 151 GLU A O 1
ATOM 1182 N N . GLY A 1 152 ? 30.325 -0.730 -6.699 1.00 74.44 152 GLY A N 1
ATOM 1183 C CA . GLY A 1 152 ? 30.451 -0.402 -5.282 1.00 74.44 152 GLY A CA 1
ATOM 1184 C C . GLY A 1 152 ? 31.871 0.017 -4.881 1.00 74.44 152 GLY A C 1
ATOM 1185 O O . GLY A 1 152 ? 32.046 1.019 -4.182 1.00 74.44 152 GLY A O 1
ATOM 1186 N N . ILE A 1 153 ? 32.895 -0.705 -5.350 1.00 78.88 153 ILE A N 1
ATOM 1187 C CA . ILE A 1 153 ? 34.309 -0.368 -5.113 1.00 78.88 153 ILE A CA 1
ATOM 1188 C C . ILE A 1 153 ? 34.664 0.947 -5.815 1.00 78.88 153 ILE A C 1
ATOM 1190 O O . ILE A 1 153 ? 35.310 1.803 -5.216 1.00 78.88 153 ILE A O 1
ATOM 1194 N N . GLN A 1 154 ? 34.200 1.152 -7.048 1.00 75.94 154 GLN A N 1
ATOM 1195 C CA . GLN A 1 154 ? 34.383 2.397 -7.791 1.00 75.94 154 GLN A CA 1
ATOM 1196 C C . GLN A 1 154 ? 33.824 3.598 -7.026 1.00 75.94 154 GLN A C 1
ATOM 1198 O O . GLN A 1 154 ? 34.528 4.591 -6.840 1.00 75.94 154 GLN A O 1
ATOM 1203 N N . ARG A 1 155 ? 32.575 3.510 -6.554 1.00 70.25 155 ARG A N 1
ATOM 1204 C CA . ARG A 1 155 ? 31.951 4.579 -5.762 1.00 70.25 155 ARG A CA 1
ATOM 1205 C C . ARG A 1 155 ? 32.744 4.860 -4.492 1.00 70.25 155 ARG A C 1
ATOM 1207 O O . ARG A 1 155 ? 32.999 6.022 -4.191 1.00 70.25 155 ARG A O 1
ATOM 1214 N N . PHE A 1 156 ? 33.216 3.823 -3.807 1.00 73.50 156 PHE A N 1
ATOM 1215 C CA . PHE A 1 156 ? 34.031 3.990 -2.608 1.00 73.50 156 PHE A CA 1
ATOM 1216 C C . PHE A 1 156 ? 35.389 4.644 -2.890 1.00 73.50 156 PHE A C 1
ATOM 1218 O O . PHE A 1 156 ? 35.785 5.560 -2.174 1.00 73.50 156 PHE A O 1
ATOM 1225 N N . LEU A 1 157 ? 36.098 4.229 -3.941 1.00 72.31 157 LEU A N 1
ATOM 1226 C CA . LEU A 1 157 ? 37.406 4.796 -4.287 1.00 72.31 157 LEU A CA 1
ATOM 1227 C C . LEU A 1 157 ? 37.314 6.253 -4.768 1.00 72.31 157 LEU A C 1
ATOM 1229 O O . LEU A 1 157 ? 38.266 7.011 -4.589 1.00 72.31 157 LEU A O 1
ATOM 1233 N N . VAL A 1 158 ? 36.177 6.653 -5.346 1.00 64.12 158 VAL A N 1
ATOM 1234 C CA . VAL A 1 158 ? 35.925 8.028 -5.814 1.00 64.12 158 VAL A CA 1
ATOM 1235 C C . VAL A 1 158 ? 35.391 8.929 -4.711 1.00 64.12 158 VAL A C 1
ATOM 1237 O O . VAL A 1 158 ? 35.861 10.054 -4.561 1.00 64.12 158 VAL A O 1
ATOM 1240 N N . ALA A 1 159 ? 34.389 8.458 -3.972 1.00 60.34 159 ALA A N 1
ATOM 1241 C CA . ALA A 1 159 ? 33.597 9.276 -3.058 1.00 60.34 159 ALA A CA 1
ATOM 1242 C C . ALA A 1 159 ? 33.927 9.036 -1.575 1.00 60.34 159 ALA A C 1
ATOM 1244 O O . ALA A 1 159 ? 33.469 9.790 -0.725 1.00 60.34 159 ALA A O 1
ATOM 1245 N N . GLY A 1 160 ? 34.709 8.001 -1.242 1.00 57.28 160 GLY A N 1
ATOM 1246 C CA . GLY A 1 160 ? 34.985 7.597 0.143 1.00 57.28 160 GLY A CA 1
ATOM 1247 C C . GLY A 1 160 ? 33.795 6.935 0.853 1.00 57.28 160 GLY A C 1
ATOM 1248 O O . GLY A 1 160 ? 33.842 6.713 2.066 1.00 57.28 160 GLY A O 1
ATOM 1249 N N . GLU A 1 161 ? 32.727 6.619 0.114 1.00 59.28 161 GLU A N 1
ATOM 1250 C CA . GLU A 1 161 ? 31.466 6.091 0.640 1.00 59.28 161 GLU A CA 1
ATOM 1251 C C . GLU A 1 161 ? 31.114 4.753 -0.017 1.00 59.28 161 GLU A C 1
ATOM 1253 O O . GLU A 1 161 ? 31.085 4.632 -1.243 1.00 59.28 161 GLU A O 1
ATOM 1258 N N . LEU A 1 162 ? 30.842 3.730 0.800 1.00 57.16 162 LEU A N 1
ATOM 1259 C CA . LEU A 1 162 ? 30.441 2.404 0.337 1.00 57.16 162 LEU A CA 1
ATOM 1260 C C . LEU A 1 162 ? 28.917 2.300 0.467 1.00 57.16 162 LEU A C 1
ATOM 1262 O O . LEU A 1 162 ? 28.408 2.043 1.559 1.00 57.16 162 LEU A O 1
ATOM 1266 N N . ILE A 1 163 ? 28.189 2.524 -0.626 1.00 57.06 163 ILE A N 1
ATOM 1267 C CA . ILE A 1 163 ? 26.720 2.449 -0.653 1.00 57.06 163 ILE A CA 1
ATOM 1268 C C . ILE A 1 163 ? 26.310 1.259 -1.514 1.00 57.06 163 ILE A C 1
ATOM 1270 O O . ILE A 1 163 ? 26.667 1.200 -2.691 1.00 57.06 163 ILE A O 1
ATOM 1274 N N . LEU A 1 164 ? 25.542 0.332 -0.940 1.00 53.47 164 LEU A N 1
ATOM 1275 C CA . LEU A 1 164 ? 24.965 -0.785 -1.684 1.00 53.47 164 LEU A CA 1
ATOM 1276 C C . LEU A 1 164 ? 23.568 -0.444 -2.222 1.00 53.47 164 LEU A C 1
ATOM 1278 O O . LEU A 1 164 ? 22.744 0.071 -1.466 1.00 53.47 164 LEU A O 1
ATOM 1282 N N . PRO A 1 165 ? 23.242 -0.799 -3.478 1.00 50.09 165 PRO A N 1
ATOM 1283 C CA . PRO A 1 165 ? 21.907 -0.634 -4.048 1.00 50.09 165 PRO A CA 1
ATOM 1284 C C . PRO A 1 165 ? 20.956 -1.771 -3.622 1.00 50.09 165 PRO A C 1
ATOM 1286 O O . PRO A 1 165 ? 20.253 -2.341 -4.451 1.00 50.09 165 PRO A O 1
ATOM 1289 N N . LEU A 1 166 ? 20.945 -2.149 -2.340 1.00 50.72 166 LEU A N 1
ATOM 1290 C CA . LEU A 1 166 ? 20.083 -3.217 -1.822 1.00 50.72 166 LEU A CA 1
ATOM 1291 C C . LEU A 1 166 ? 19.104 -2.663 -0.786 1.00 50.72 166 LEU A C 1
ATOM 1293 O O . LEU A 1 166 ? 19.479 -1.907 0.109 1.00 50.72 166 LEU A O 1
ATOM 1297 N N . VAL A 1 167 ? 17.832 -3.042 -0.937 1.00 50.00 167 VAL A N 1
ATOM 1298 C CA . VAL A 1 167 ? 16.691 -2.461 -0.208 1.00 50.00 167 VAL A CA 1
ATOM 1299 C C . VAL A 1 167 ? 16.566 -3.014 1.220 1.00 50.00 167 VAL A C 1
ATOM 1301 O O . VAL A 1 167 ? 15.971 -2.356 2.071 1.00 50.00 167 VAL A O 1
ATOM 1304 N N . GLN A 1 168 ? 17.122 -4.201 1.510 1.00 56.06 168 GLN A N 1
ATOM 1305 C CA . GLN A 1 168 ? 17.009 -4.868 2.815 1.00 56.06 168 GLN A CA 1
ATOM 1306 C C . GLN A 1 168 ? 18.257 -5.706 3.163 1.00 56.06 168 GLN A C 1
ATOM 1308 O O . GLN A 1 168 ? 18.909 -6.223 2.251 1.00 56.06 168 GLN A O 1
ATOM 1313 N N . PRO A 1 169 ? 18.589 -5.865 4.462 1.00 59.72 169 PRO A N 1
ATOM 1314 C CA . PRO A 1 169 ? 19.632 -6.785 4.918 1.00 59.72 169 PRO A CA 1
ATOM 1315 C C . PRO A 1 169 ? 19.231 -8.248 4.660 1.00 59.72 169 PRO A C 1
ATOM 1317 O O . PRO A 1 169 ? 18.139 -8.674 5.030 1.00 59.72 169 PRO A O 1
ATOM 1320 N N . GLY A 1 170 ? 20.123 -9.020 4.040 1.00 65.69 170 GLY A N 1
ATOM 1321 C CA . GLY A 1 170 ? 19.923 -10.428 3.702 1.00 65.69 170 GLY A CA 1
ATOM 1322 C C . GLY A 1 170 ? 21.225 -11.159 3.361 1.00 65.69 170 GLY A C 1
ATOM 1323 O O . GLY A 1 170 ? 22.280 -10.551 3.199 1.00 65.69 170 GLY A O 1
ATOM 1324 N N . SER A 1 171 ? 21.159 -12.480 3.173 1.00 72.75 171 SER A N 1
ATOM 1325 C CA . SER A 1 171 ? 22.336 -13.295 2.808 1.00 72.75 171 SER A CA 1
ATOM 1326 C C . SER A 1 171 ? 23.038 -12.815 1.529 1.00 72.75 171 SER A C 1
ATOM 1328 O O . SER A 1 171 ? 24.263 -12.878 1.425 1.00 72.75 171 SER A O 1
ATOM 1330 N N . GLN A 1 172 ? 22.271 -12.286 0.572 1.00 71.12 172 GLN A N 1
ATOM 1331 C CA . GLN A 1 172 ? 22.811 -11.660 -0.630 1.00 71.12 172 GLN A CA 1
ATOM 1332 C C . GLN A 1 172 ? 23.568 -10.368 -0.297 1.00 71.12 172 GLN A C 1
ATOM 1334 O O . GLN A 1 172 ? 24.685 -10.201 -0.774 1.00 71.12 172 GLN A O 1
ATOM 1339 N N . SER A 1 173 ? 23.039 -9.481 0.557 1.00 71.19 173 SER A N 1
ATOM 1340 C CA . SER A 1 173 ? 23.739 -8.238 0.916 1.00 71.19 173 SER A CA 1
ATOM 1341 C C . SER A 1 173 ? 25.042 -8.490 1.663 1.00 71.19 173 SER A C 1
ATOM 1343 O O . SER A 1 173 ? 26.045 -7.855 1.352 1.00 71.19 173 SER A O 1
ATOM 1345 N N . ASP A 1 174 ? 25.060 -9.446 2.592 1.00 75.56 174 ASP A N 1
ATOM 1346 C CA . ASP A 1 174 ? 26.274 -9.824 3.326 1.00 75.56 174 ASP A CA 1
ATOM 1347 C C . ASP A 1 174 ? 27.333 -10.381 2.378 1.00 75.56 174 ASP A C 1
ATOM 1349 O O . ASP A 1 174 ? 28.518 -10.065 2.481 1.00 75.56 174 ASP A O 1
ATOM 1353 N N . ARG A 1 175 ? 26.886 -11.166 1.395 1.00 79.44 175 ARG A N 1
ATOM 1354 C CA . ARG A 1 175 ? 27.731 -11.693 0.330 1.00 79.44 175 ARG A CA 1
ATOM 1355 C C . ARG A 1 175 ? 28.320 -10.575 -0.536 1.00 79.44 175 ARG A C 1
ATOM 1357 O O . ARG A 1 175 ? 29.525 -10.586 -0.780 1.00 79.44 175 ARG A O 1
ATOM 1364 N N . TYR A 1 176 ? 27.519 -9.593 -0.948 1.00 77.56 176 TYR A N 1
ATOM 1365 C CA . TYR A 1 176 ? 28.003 -8.423 -1.688 1.00 77.56 176 TYR A CA 1
ATOM 1366 C C . TYR A 1 176 ? 29.008 -7.600 -0.876 1.00 77.56 176 TYR A C 1
ATOM 1368 O O . TYR A 1 176 ? 30.084 -7.280 -1.379 1.00 77.56 176 TYR A O 1
ATOM 1376 N N . LEU A 1 177 ? 28.709 -7.312 0.395 1.00 78.62 177 LEU A N 1
ATOM 1377 C CA . LEU A 1 177 ? 29.614 -6.580 1.286 1.00 78.62 177 LEU A CA 1
ATOM 1378 C C . LEU A 1 177 ? 30.928 -7.330 1.495 1.00 78.62 177 LEU A C 1
ATOM 1380 O O . LEU A 1 177 ? 32.000 -6.730 1.430 1.00 78.62 177 LEU A O 1
ATOM 1384 N N . ALA A 1 178 ? 30.862 -8.643 1.706 1.00 83.19 178 ALA A N 1
ATOM 1385 C CA . ALA A 1 178 ? 32.038 -9.481 1.863 1.00 83.19 178 ALA A CA 1
ATOM 1386 C C . ALA A 1 178 ? 32.931 -9.459 0.610 1.00 83.19 178 ALA A C 1
ATOM 1388 O O . ALA A 1 178 ? 34.156 -9.371 0.733 1.00 83.19 178 ALA A O 1
ATOM 1389 N N . LEU A 1 179 ? 32.333 -9.495 -0.584 1.00 84.19 179 LEU A N 1
ATOM 1390 C CA . LEU A 1 179 ? 33.053 -9.382 -1.854 1.00 84.19 179 LEU A CA 1
ATOM 1391 C C . LEU A 1 179 ? 33.659 -7.991 -2.061 1.00 84.19 179 LEU A C 1
ATOM 1393 O O . LEU A 1 179 ? 34.821 -7.889 -2.451 1.00 84.19 179 LEU A O 1
ATOM 1397 N N . MET A 1 180 ? 32.918 -6.929 -1.741 1.00 83.81 180 MET A N 1
ATOM 1398 C CA . MET A 1 180 ? 33.409 -5.553 -1.842 1.00 83.81 180 MET A CA 1
ATOM 1399 C C . MET A 1 180 ? 34.587 -5.302 -0.906 1.00 83.81 180 MET A C 1
ATOM 1401 O O . MET A 1 180 ? 35.607 -4.794 -1.355 1.00 83.81 180 MET A O 1
ATOM 1405 N N . ILE A 1 181 ? 34.501 -5.721 0.364 1.00 83.56 181 ILE A N 1
ATOM 1406 C CA . ILE A 1 181 ? 35.615 -5.608 1.319 1.00 83.56 181 ILE A CA 1
ATOM 1407 C C . ILE A 1 181 ? 36.826 -6.397 0.818 1.00 83.56 181 ILE A C 1
ATOM 1409 O O . ILE A 1 181 ? 37.943 -5.888 0.866 1.00 83.56 181 ILE A O 1
ATOM 1413 N N . ALA A 1 182 ? 36.627 -7.615 0.306 1.00 83.75 182 ALA A N 1
ATOM 1414 C CA . ALA A 1 182 ? 37.718 -8.424 -0.237 1.00 83.75 182 ALA A CA 1
ATOM 1415 C C . ALA A 1 182 ? 38.413 -7.749 -1.433 1.00 83.75 182 ALA A C 1
ATOM 1417 O O . ALA A 1 182 ? 39.628 -7.885 -1.578 1.00 83.75 182 ALA A O 1
ATOM 1418 N N . GLY A 1 183 ? 37.660 -6.998 -2.241 1.00 83.44 183 GLY A N 1
ATOM 1419 C CA . GLY A 1 183 ? 38.157 -6.234 -3.381 1.00 83.44 183 GLY A CA 1
ATOM 1420 C C . GLY A 1 183 ? 38.680 -4.831 -3.065 1.00 83.44 183 GLY A C 1
ATOM 1421 O O . GLY A 1 183 ? 38.995 -4.120 -4.008 1.00 83.44 183 GLY A O 1
ATOM 1422 N N . LEU A 1 184 ? 38.782 -4.413 -1.795 1.00 84.81 184 LEU A N 1
ATOM 1423 C CA . LEU A 1 184 ? 39.427 -3.147 -1.413 1.00 84.81 184 LEU A CA 1
ATOM 1424 C C . LEU A 1 184 ? 40.951 -3.305 -1.236 1.00 84.81 184 LEU A C 1
ATOM 1426 O O . LEU A 1 184 ? 41.401 -4.358 -0.769 1.00 84.81 184 LEU A O 1
ATOM 1430 N N . PRO A 1 185 ? 41.754 -2.252 -1.502 1.00 82.94 185 PRO A N 1
ATOM 1431 C CA . PRO A 1 185 ? 43.195 -2.267 -1.249 1.00 82.94 185 PRO A CA 1
ATOM 1432 C C . PRO A 1 185 ? 43.528 -2.534 0.222 1.00 82.94 185 PRO A C 1
ATOM 1434 O O . PRO A 1 185 ? 42.846 -2.038 1.125 1.00 82.94 185 PRO A O 1
ATOM 1437 N N . ASP A 1 186 ? 44.614 -3.260 0.498 1.00 78.38 186 ASP A N 1
ATOM 1438 C CA . ASP A 1 186 ? 44.935 -3.660 1.876 1.00 78.38 186 ASP A CA 1
ATOM 1439 C C . ASP A 1 186 ? 45.123 -2.489 2.868 1.00 78.38 186 ASP A C 1
ATOM 1441 O O . ASP A 1 186 ? 44.544 -2.535 3.962 1.00 78.38 186 ASP A O 1
ATOM 1445 N N . PRO A 1 187 ? 45.818 -1.389 2.502 1.00 75.69 187 PRO A N 1
ATOM 1446 C CA . PRO A 1 187 ? 45.960 -0.229 3.384 1.00 75.69 187 PRO A CA 1
ATOM 1447 C C . PRO A 1 187 ? 44.617 0.410 3.765 1.00 75.69 187 PRO A C 1
ATOM 1449 O O . PRO A 1 187 ? 44.462 0.927 4.872 1.00 75.69 187 PRO A O 1
ATOM 1452 N N . VAL A 1 188 ? 43.634 0.342 2.861 1.00 74.75 188 VAL A N 1
ATOM 1453 C CA . VAL A 1 188 ? 42.275 0.853 3.071 1.00 74.75 188 VAL A CA 1
ATOM 1454 C C . VAL A 1 188 ? 41.514 -0.058 4.029 1.00 74.75 188 VAL A C 1
ATOM 1456 O O . VAL A 1 188 ? 40.941 0.434 5.001 1.00 74.75 188 VAL A O 1
ATOM 1459 N N . ARG A 1 189 ? 41.571 -1.382 3.824 1.00 77.50 189 ARG A N 1
ATOM 1460 C CA . ARG A 1 189 ? 40.941 -2.366 4.724 1.00 77.50 189 ARG A CA 1
ATOM 1461 C C . ARG A 1 189 ? 41.437 -2.231 6.159 1.00 77.50 189 ARG A C 1
ATOM 1463 O O . ARG A 1 189 ? 40.646 -2.299 7.095 1.00 77.50 189 ARG A O 1
ATOM 1470 N N . LYS A 1 190 ? 42.736 -1.979 6.342 1.00 76.00 190 LYS A N 1
ATOM 1471 C CA . LYS A 1 190 ? 43.357 -1.801 7.665 1.00 76.00 190 LYS A CA 1
ATOM 1472 C C . LYS A 1 190 ? 42.757 -0.635 8.464 1.00 76.00 190 LYS A C 1
ATOM 1474 O O . LYS A 1 190 ? 42.712 -0.693 9.694 1.00 76.00 190 LYS A O 1
ATOM 1479 N N . GLY A 1 191 ? 42.310 0.421 7.783 1.00 70.69 191 GLY A N 1
ATOM 1480 C CA . GLY A 1 191 ? 41.700 1.611 8.384 1.00 70.69 191 GLY A CA 1
ATOM 1481 C C . GLY A 1 191 ? 40.174 1.680 8.275 1.00 70.69 191 GLY A C 1
ATOM 1482 O O . GLY A 1 191 ? 39.600 2.703 8.652 1.00 70.69 191 GLY A O 1
ATOM 1483 N N . LEU A 1 192 ? 39.524 0.641 7.745 1.00 72.62 192 LEU A N 1
ATOM 1484 C CA . LEU A 1 192 ? 38.100 0.659 7.435 1.00 72.62 192 LEU A CA 1
ATOM 1485 C C . LEU A 1 192 ? 37.256 0.636 8.718 1.00 72.62 192 LEU A C 1
ATOM 1487 O O . LEU A 1 192 ? 37.435 -0.225 9.579 1.00 72.62 192 LEU A O 1
ATOM 1491 N N . LYS A 1 193 ? 36.310 1.574 8.820 1.00 72.75 193 LYS A N 1
ATOM 1492 C CA . LYS A 1 193 ? 35.195 1.509 9.769 1.00 72.75 193 LYS A CA 1
ATOM 1493 C C . LYS A 1 193 ? 33.969 1.038 9.001 1.00 72.75 193 LYS A C 1
ATOM 1495 O O . LYS A 1 193 ? 33.591 1.619 7.987 1.00 72.75 193 LYS A O 1
ATOM 1500 N N . PHE A 1 194 ? 33.386 -0.052 9.457 1.00 73.00 194 PHE A N 1
ATOM 1501 C CA . PHE A 1 194 ? 32.382 -0.807 8.737 1.00 73.00 194 PHE A CA 1
ATOM 1502 C C . PHE A 1 194 ? 31.138 -0.979 9.599 1.00 73.00 194 PHE A C 1
ATOM 1504 O O . PHE A 1 194 ? 31.230 -1.316 10.779 1.00 73.00 194 PHE A O 1
ATOM 1511 N N . ALA A 1 195 ? 29.982 -0.798 8.977 1.00 72.75 195 ALA A N 1
ATOM 1512 C CA . ALA A 1 195 ? 28.707 -1.258 9.482 1.00 72.75 195 ALA A CA 1
ATOM 1513 C C . ALA A 1 195 ? 27.962 -1.893 8.306 1.00 72.75 195 ALA A C 1
ATOM 1515 O O . ALA A 1 195 ? 28.014 -1.401 7.184 1.00 72.75 195 ALA A O 1
ATOM 1516 N N . SER A 1 196 ? 27.306 -3.019 8.547 1.00 67.56 196 SER A N 1
ATOM 1517 C CA . SER A 1 196 ? 26.448 -3.655 7.544 1.00 67.56 196 SER A CA 1
ATOM 1518 C C . SER A 1 196 ? 25.226 -2.787 7.244 1.00 67.56 196 SER A C 1
ATOM 1520 O O . SER A 1 196 ? 24.770 -2.773 6.112 1.00 67.56 196 SER A O 1
ATOM 1522 N N . LEU A 1 197 ? 24.757 -1.984 8.206 1.00 68.25 197 LEU A N 1
ATOM 1523 C CA . LEU A 1 197 ? 23.653 -1.036 8.056 1.00 68.25 197 LEU A CA 1
ATOM 1524 C C . LEU A 1 197 ? 24.010 0.348 8.597 1.00 68.25 197 LEU A C 1
ATOM 1526 O O . LEU A 1 197 ? 24.847 0.476 9.482 1.00 68.25 197 LEU A O 1
ATOM 1530 N N . ALA A 1 198 ? 23.300 1.361 8.112 1.00 59.75 198 ALA A N 1
ATOM 1531 C CA . ALA A 1 198 ? 23.243 2.719 8.618 1.00 59.75 198 ALA A CA 1
ATOM 1532 C C . ALA A 1 198 ? 21.773 3.164 8.783 1.00 59.75 198 ALA A C 1
ATOM 1534 O O . ALA A 1 198 ? 20.899 2.760 8.007 1.00 59.75 198 ALA A O 1
ATOM 1535 N N . PRO A 1 199 ? 21.465 3.997 9.790 1.00 53.50 199 PRO A N 1
ATOM 1536 C CA . PRO A 1 199 ? 20.127 4.554 9.965 1.00 53.50 199 PRO A CA 1
ATOM 1537 C C . PRO A 1 199 ? 19.806 5.578 8.862 1.00 53.50 199 PRO A C 1
ATOM 1539 O O . PRO A 1 199 ? 20.522 6.564 8.692 1.00 53.50 199 PRO A O 1
ATOM 1542 N N . ALA A 1 200 ? 18.704 5.376 8.136 1.00 47.44 200 ALA A N 1
ATOM 1543 C CA . ALA A 1 200 ? 18.206 6.267 7.088 1.00 47.44 200 ALA A CA 1
ATOM 1544 C C . ALA A 1 200 ? 16.920 6.978 7.546 1.00 47.44 200 ALA A C 1
ATOM 1546 O O . ALA A 1 200 ? 15.800 6.573 7.229 1.00 47.44 200 ALA A O 1
ATOM 1547 N N . GLY A 1 201 ? 17.078 8.063 8.310 1.00 53.31 201 GLY A N 1
ATOM 1548 C CA . GLY A 1 201 ? 15.965 8.902 8.769 1.00 53.31 201 GLY A CA 1
ATOM 1549 C C . GLY A 1 201 ? 14.904 8.162 9.600 1.00 53.31 201 GLY A C 1
ATOM 1550 O O . GLY A 1 201 ? 15.091 7.029 10.032 1.00 53.31 201 GLY A O 1
ATOM 1551 N N . ALA A 1 202 ? 13.759 8.812 9.830 1.00 36.94 202 ALA A N 1
ATOM 1552 C CA . ALA A 1 202 ? 12.757 8.367 10.807 1.00 36.94 202 ALA A CA 1
ATOM 1553 C C . ALA A 1 202 ? 12.076 7.012 10.504 1.00 36.94 202 ALA A C 1
ATOM 1555 O O . ALA A 1 202 ? 11.305 6.542 11.338 1.00 36.94 202 ALA A O 1
ATOM 1556 N N . ARG A 1 203 ? 12.303 6.381 9.336 1.00 36.62 203 ARG A N 1
ATOM 1557 C CA . ARG A 1 203 ? 11.656 5.101 8.968 1.00 36.62 203 ARG A CA 1
ATOM 1558 C C . ARG A 1 203 ? 12.490 4.125 8.116 1.00 36.62 203 ARG A C 1
ATOM 1560 O O . ARG A 1 203 ? 11.959 3.057 7.799 1.00 36.62 203 ARG A O 1
ATOM 1567 N N . GLY A 1 204 ? 13.748 4.414 7.771 1.00 45.91 204 GLY A N 1
ATOM 1568 C CA . GLY A 1 204 ? 14.563 3.570 6.883 1.00 45.91 204 GLY A CA 1
ATOM 1569 C C . GLY A 1 204 ? 15.854 3.047 7.521 1.00 45.91 204 GLY A C 1
ATOM 1570 O O . GLY A 1 204 ? 16.454 3.705 8.364 1.00 45.91 204 GLY A O 1
ATOM 1571 N N . LEU A 1 205 ? 16.298 1.868 7.085 1.00 46.38 205 LEU A N 1
ATOM 1572 C CA . LEU A 1 205 ? 17.663 1.363 7.270 1.00 46.38 205 LEU A CA 1
ATOM 1573 C C . LEU A 1 205 ? 18.267 1.214 5.869 1.00 46.38 205 LEU A C 1
ATOM 1575 O O . LEU A 1 205 ? 17.586 0.704 4.982 1.00 46.38 205 LEU A O 1
ATOM 1579 N N . THR A 1 206 ? 19.502 1.661 5.652 1.00 50.31 206 THR A N 1
ATOM 1580 C CA . THR A 1 206 ? 20.232 1.471 4.385 1.00 50.31 206 THR A CA 1
ATOM 1581 C C . THR A 1 206 ? 21.561 0.773 4.652 1.00 50.31 206 THR A C 1
ATOM 1583 O O . THR A 1 206 ? 22.184 1.011 5.677 1.00 50.31 206 THR A O 1
ATOM 1586 N N . LEU A 1 207 ? 22.018 -0.112 3.764 1.00 50.44 207 LEU A N 1
ATOM 1587 C CA . LEU A 1 207 ? 23.323 -0.775 3.910 1.00 50.44 207 LEU A CA 1
ATOM 1588 C C . LEU A 1 207 ? 24.445 0.218 3.550 1.00 50.44 207 LEU A C 1
ATOM 1590 O O . LEU A 1 207 ? 24.481 0.703 2.416 1.00 50.44 207 LEU A O 1
ATOM 1594 N N . ALA A 1 208 ? 25.347 0.546 4.486 1.00 53.41 208 ALA A N 1
ATOM 1595 C CA . ALA A 1 208 ? 26.431 1.504 4.228 1.00 53.41 208 ALA A CA 1
ATOM 1596 C C . ALA A 1 208 ? 27.691 1.263 5.077 1.00 53.41 208 ALA A C 1
ATOM 1598 O O . ALA A 1 208 ? 27.600 1.195 6.300 1.00 53.41 208 ALA A O 1
ATOM 1599 N N . ALA A 1 209 ? 28.878 1.275 4.450 1.00 46.84 209 ALA A N 1
ATOM 1600 C CA . ALA A 1 209 ? 30.159 1.411 5.157 1.00 46.84 209 ALA A CA 1
ATOM 1601 C C . ALA A 1 209 ? 30.758 2.810 4.931 1.00 46.84 209 ALA A C 1
ATOM 1603 O O . ALA A 1 209 ? 30.745 3.336 3.816 1.00 46.84 209 ALA A O 1
ATOM 1604 N N . ARG A 1 210 ? 31.285 3.432 5.994 1.00 45.12 210 ARG A N 1
ATOM 1605 C CA . ARG A 1 210 ? 31.726 4.837 5.995 1.00 45.12 210 ARG A CA 1
ATOM 1606 C C . ARG A 1 210 ? 33.195 4.943 6.404 1.00 45.12 210 ARG A C 1
ATOM 1608 O O . ARG A 1 210 ? 33.548 4.541 7.509 1.00 45.12 210 ARG A O 1
ATOM 1615 N N . GLN A 1 211 ? 34.040 5.577 5.591 1.00 36.69 211 GLN A N 1
ATOM 1616 C CA . GLN A 1 211 ? 35.349 6.053 6.049 1.00 36.69 211 GLN A CA 1
ATOM 1617 C C . GLN A 1 211 ? 35.232 7.540 6.415 1.00 36.69 211 GLN A C 1
ATOM 1619 O O . GLN A 1 211 ? 35.010 8.377 5.551 1.00 36.69 211 GLN A O 1
ATOM 1624 N N . THR A 1 212 ? 35.352 7.906 7.695 1.00 40.75 212 THR A N 1
ATOM 1625 C CA . THR A 1 212 ? 35.261 9.321 8.121 1.00 40.75 212 THR A CA 1
ATOM 1626 C C . THR A 1 212 ? 36.574 9.876 8.640 1.00 40.75 212 THR A C 1
ATOM 1628 O O . THR A 1 212 ? 37.226 9.215 9.450 1.00 40.75 212 THR A O 1
ATOM 1631 N N . LYS A 1 213 ? 36.859 11.147 8.313 1.00 40.31 213 LYS A N 1
ATOM 1632 C CA . LYS A 1 213 ? 37.777 12.004 9.088 1.00 40.31 213 LYS A CA 1
ATOM 1633 C C . LYS A 1 213 ? 37.092 13.015 10.024 1.00 40.31 213 LYS A C 1
ATOM 1635 O O . LYS A 1 213 ? 37.686 13.313 11.045 1.00 40.31 213 LYS A O 1
ATOM 1640 N N . ALA A 1 214 ? 35.869 13.479 9.764 1.00 41.38 214 ALA A N 1
ATOM 1641 C CA . ALA A 1 214 ? 34.998 14.209 10.705 1.00 41.38 214 ALA A CA 1
ATOM 1642 C C . ALA A 1 214 ? 33.686 14.557 9.976 1.00 41.38 214 ALA A C 1
ATOM 1644 O O . ALA A 1 214 ? 33.738 14.915 8.804 1.00 41.38 214 ALA A O 1
ATOM 1645 N N . GLY A 1 215 ? 32.527 14.442 10.630 1.00 31.25 215 GLY A N 1
ATOM 1646 C CA . GLY A 1 215 ? 31.240 14.901 10.082 1.00 31.25 215 GLY A CA 1
ATOM 1647 C C . GLY A 1 215 ? 30.052 14.126 10.652 1.00 31.25 215 GLY A C 1
ATOM 1648 O O . GLY A 1 215 ? 29.944 12.911 10.454 1.00 31.25 215 GLY A O 1
ATOM 1649 N N . GLY A 1 216 ? 29.179 14.809 11.389 1.00 36.12 216 GLY A N 1
ATOM 1650 C CA . GLY A 1 216 ? 27.965 14.237 11.974 1.00 36.12 216 GLY A CA 1
ATOM 1651 C C . GLY A 1 216 ? 26.855 13.983 10.946 1.00 36.12 216 GLY A C 1
ATOM 1652 O O . GLY A 1 216 ? 26.955 14.353 9.782 1.00 36.12 216 GLY A O 1
ATOM 1653 N N . VAL A 1 217 ? 25.773 13.347 11.403 1.00 35.34 217 VAL A N 1
ATOM 1654 C CA . VAL A 1 217 ? 24.594 12.938 10.606 1.00 35.34 217 VAL A CA 1
ATOM 1655 C C . VAL A 1 217 ? 23.823 14.131 9.999 1.00 35.34 217 VAL A C 1
ATOM 1657 O O . VAL A 1 217 ? 23.052 13.956 9.060 1.00 35.34 217 VAL A O 1
ATOM 1660 N N . ALA A 1 218 ? 24.055 15.356 10.482 1.00 37.97 218 ALA A N 1
ATOM 1661 C CA . ALA A 1 218 ? 23.306 16.552 10.090 1.00 37.97 218 ALA A CA 1
ATOM 1662 C C . ALA A 1 218 ? 23.663 17.135 8.702 1.00 37.97 218 ALA A C 1
ATOM 1664 O O . ALA A 1 218 ? 22.869 17.897 8.155 1.00 37.97 218 ALA A O 1
ATOM 1665 N N . ASP A 1 219 ? 24.792 16.755 8.092 1.00 36.19 219 ASP A N 1
ATOM 1666 C CA . ASP A 1 219 ? 25.269 17.359 6.829 1.00 36.19 219 ASP A CA 1
ATOM 1667 C C . ASP A 1 219 ? 24.899 16.566 5.558 1.00 36.19 219 ASP A C 1
ATOM 1669 O O . ASP A 1 219 ? 25.128 17.009 4.429 1.00 36.19 219 ASP A O 1
ATOM 1673 N N . TRP A 1 220 ? 24.263 15.403 5.717 1.00 35.88 220 TRP A N 1
ATOM 1674 C CA . TRP A 1 220 ? 23.967 14.464 4.627 1.00 35.88 220 TRP A CA 1
ATOM 1675 C C . TRP A 1 220 ? 23.071 15.026 3.496 1.00 35.88 220 TRP A C 1
ATOM 1677 O O . TRP A 1 220 ? 23.347 14.762 2.321 1.00 35.88 220 TRP A O 1
ATOM 1687 N N . PRO A 1 221 ? 22.033 15.847 3.768 1.00 37.94 221 PRO A N 1
ATOM 1688 C CA . PRO A 1 221 ? 21.151 16.359 2.713 1.00 37.94 221 PRO A CA 1
ATOM 1689 C C . PRO A 1 221 ? 21.810 17.381 1.773 1.00 37.94 221 PRO A C 1
ATOM 1691 O O . PRO A 1 221 ? 21.329 17.578 0.656 1.00 37.94 221 PRO A O 1
ATOM 1694 N N . ARG A 1 222 ? 22.899 18.038 2.203 1.00 36.78 222 ARG A N 1
ATOM 1695 C CA . ARG A 1 222 ? 23.650 18.994 1.368 1.00 36.78 222 ARG A CA 1
ATOM 1696 C C . ARG A 1 222 ? 24.650 18.302 0.441 1.00 36.78 222 ARG A C 1
ATOM 1698 O O . ARG A 1 222 ? 24.878 18.805 -0.654 1.00 36.78 222 ARG A O 1
ATOM 1705 N N . HIS A 1 223 ? 25.174 17.136 0.822 1.00 37.03 223 HIS A N 1
ATOM 1706 C CA . HIS A 1 223 ? 26.113 16.370 -0.007 1.00 37.03 223 HIS A CA 1
ATOM 1707 C C . HIS A 1 223 ? 25.439 15.510 -1.086 1.00 37.03 223 HIS A C 1
ATOM 1709 O O . HIS A 1 223 ? 26.030 15.286 -2.136 1.00 37.03 223 HIS A O 1
ATOM 1715 N N . LEU A 1 224 ? 24.164 15.138 -0.919 1.00 34.09 224 LEU A N 1
ATOM 1716 C CA . LEU A 1 224 ? 23.403 14.385 -1.932 1.00 34.09 224 LEU A CA 1
ATOM 1717 C C . LEU A 1 224 ? 23.033 15.192 -3.194 1.00 34.09 224 LEU A C 1
ATOM 1719 O O . LEU A 1 224 ? 22.453 14.637 -4.125 1.00 34.09 224 LEU A O 1
ATOM 1723 N N . LYS A 1 225 ? 23.338 16.497 -3.248 1.00 29.17 225 LYS A N 1
ATOM 1724 C CA . LYS A 1 225 ? 22.964 17.381 -4.368 1.00 29.17 225 LYS A CA 1
ATOM 1725 C C . LYS A 1 225 ? 24.115 17.833 -5.266 1.00 29.17 225 LYS A C 1
ATOM 1727 O O . LYS A 1 225 ? 23.882 18.628 -6.172 1.00 29.17 225 LYS A O 1
ATOM 1732 N N . GLY A 1 226 ? 25.325 17.311 -5.094 1.00 40.50 226 GLY A N 1
ATOM 1733 C CA . GLY A 1 226 ? 26.418 17.603 -6.016 1.00 40.50 226 GLY A CA 1
ATOM 1734 C C . GLY A 1 226 ? 27.310 16.394 -6.206 1.00 40.50 226 GLY A C 1
ATOM 1735 O O . GLY A 1 226 ? 27.953 15.991 -5.252 1.00 40.50 226 GLY A O 1
ATOM 1736 N N . PHE A 1 227 ? 27.302 15.815 -7.409 1.00 33.84 227 PHE A N 1
ATOM 1737 C CA . PHE A 1 227 ? 28.478 15.496 -8.236 1.00 33.84 227 PHE A CA 1
ATOM 1738 C C . PHE A 1 227 ? 28.165 14.359 -9.222 1.00 33.84 227 PHE A C 1
ATOM 1740 O O . PHE A 1 227 ? 27.768 13.261 -8.842 1.00 33.84 227 PHE A O 1
ATOM 1747 N N . SER A 1 228 ? 28.371 14.630 -10.512 1.00 36.44 228 SER A N 1
ATOM 1748 C CA . SER A 1 228 ? 28.488 13.617 -11.557 1.00 36.44 228 SER A CA 1
ATOM 1749 C C . SER A 1 228 ? 29.918 13.073 -11.559 1.00 36.44 228 SER A C 1
ATOM 1751 O O . SER A 1 228 ? 30.889 13.826 -11.658 1.00 36.44 228 SER A O 1
ATOM 1753 N N . ALA A 1 229 ? 30.057 11.754 -11.444 1.00 42.00 229 ALA A N 1
ATOM 1754 C CA . ALA A 1 229 ? 31.327 11.063 -11.601 1.00 42.00 229 ALA A CA 1
ATOM 1755 C C . ALA A 1 229 ? 31.812 11.211 -13.052 1.00 42.00 229 ALA A C 1
ATOM 1757 O O . ALA A 1 229 ? 31.349 10.504 -13.944 1.00 42.00 229 ALA A O 1
ATOM 1758 N N . SER A 1 230 ? 32.728 12.145 -13.306 1.00 42.34 230 SER A N 1
ATOM 1759 C CA . SER A 1 230 ? 33.432 12.225 -14.585 1.00 42.34 230 SER A CA 1
ATOM 1760 C C . SER A 1 230 ? 34.928 12.008 -14.363 1.00 42.34 230 SER A C 1
ATOM 1762 O O . SER A 1 230 ? 35.598 12.803 -13.713 1.00 42.34 230 SER A O 1
ATOM 1764 N N . MET A 1 231 ? 35.392 10.889 -14.929 1.00 49.72 231 MET A N 1
ATOM 1765 C CA . MET A 1 231 ? 36.760 10.362 -15.013 1.00 49.72 231 MET A CA 1
ATOM 1766 C C . MET A 1 231 ? 37.381 9.832 -13.711 1.00 49.72 231 MET A C 1
ATOM 1768 O O . MET A 1 231 ? 37.944 10.559 -12.897 1.00 49.72 231 MET A O 1
ATOM 1772 N N . LEU A 1 232 ? 37.339 8.502 -13.581 1.00 57.09 232 LEU A N 1
ATOM 1773 C CA . LEU A 1 232 ? 38.287 7.749 -12.765 1.00 57.09 232 LEU A CA 1
ATOM 1774 C C . LEU A 1 232 ? 39.699 7.876 -13.363 1.00 57.09 232 LEU A C 1
ATOM 1776 O O . LEU A 1 232 ? 39.821 7.669 -14.573 1.00 57.09 232 LEU A O 1
ATOM 1780 N N . PRO A 1 233 ? 40.746 8.138 -12.559 1.00 68.31 233 PRO A N 1
ATOM 1781 C CA . PRO A 1 233 ? 42.136 7.987 -12.987 1.00 68.31 233 PRO A CA 1
ATOM 1782 C C . PRO A 1 233 ? 42.392 6.608 -13.610 1.00 68.31 233 PRO A C 1
ATOM 1784 O O . PRO A 1 233 ? 41.805 5.613 -13.170 1.00 68.31 233 PRO A O 1
ATOM 1787 N N . GLU A 1 234 ? 43.262 6.550 -14.618 1.00 68.56 234 GLU A N 1
ATOM 1788 C CA . GLU A 1 234 ? 43.600 5.327 -15.363 1.00 68.56 234 GLU A CA 1
ATOM 1789 C C . GLU A 1 234 ? 44.088 4.209 -14.429 1.00 68.56 234 GLU A C 1
ATOM 1791 O O . GLU A 1 234 ? 43.757 3.042 -14.621 1.00 68.56 234 GLU A O 1
ATOM 1796 N N . GLU A 1 235 ? 44.761 4.562 -13.333 1.00 69.31 235 GLU A N 1
ATOM 1797 C CA . GLU A 1 235 ? 45.234 3.606 -12.336 1.00 69.31 235 GLU A CA 1
ATOM 1798 C C . GLU A 1 235 ? 44.082 2.952 -11.558 1.00 69.31 235 GLU A C 1
ATOM 1800 O O . GLU A 1 235 ? 44.149 1.763 -11.242 1.00 69.31 235 GLU A O 1
ATOM 1805 N N . ILE A 1 236 ? 43.003 3.696 -11.279 1.00 74.88 236 ILE A N 1
ATOM 1806 C CA . ILE A 1 236 ? 41.805 3.141 -10.630 1.00 74.88 236 ILE A CA 1
ATOM 1807 C C . ILE A 1 236 ? 41.032 2.268 -11.619 1.00 74.88 236 ILE A C 1
ATOM 1809 O O . ILE A 1 236 ? 40.516 1.223 -11.235 1.00 74.88 236 ILE A O 1
ATOM 1813 N N . GLN A 1 237 ? 40.986 2.647 -12.897 1.00 76.94 237 GLN A N 1
ATOM 1814 C CA . GLN A 1 237 ? 40.369 1.810 -13.929 1.00 76.94 237 GLN A CA 1
ATOM 1815 C C . GLN A 1 237 ? 41.135 0.495 -14.114 1.00 76.94 237 GLN A C 1
ATOM 1817 O O . GLN A 1 237 ? 40.521 -0.568 -14.115 1.00 76.94 237 GLN A O 1
ATOM 1822 N N . ALA A 1 238 ? 42.469 0.546 -14.164 1.00 80.06 238 ALA A N 1
ATOM 1823 C CA . ALA A 1 238 ? 43.322 -0.638 -14.234 1.00 80.06 238 ALA A CA 1
ATOM 1824 C C . ALA A 1 238 ? 43.169 -1.540 -12.996 1.00 80.06 238 ALA A C 1
ATOM 1826 O O . ALA A 1 238 ? 43.152 -2.765 -13.119 1.00 80.06 238 ALA A O 1
ATOM 1827 N N . TYR A 1 239 ? 43.012 -0.950 -11.805 1.00 83.81 239 TYR A N 1
ATOM 1828 C CA . TYR A 1 239 ? 42.709 -1.696 -10.583 1.00 83.81 239 TYR A CA 1
ATOM 1829 C C . TYR A 1 239 ? 41.355 -2.402 -10.650 1.00 83.81 239 TYR A C 1
ATOM 1831 O O . TYR A 1 239 ? 41.273 -3.600 -10.387 1.00 83.81 239 TYR A O 1
ATOM 1839 N N . LEU A 1 240 ? 40.296 -1.669 -11.006 1.00 83.62 240 LEU A N 1
ATOM 1840 C CA . LEU A 1 240 ? 38.940 -2.209 -11.100 1.00 83.62 240 LEU A CA 1
ATOM 1841 C C . LEU A 1 240 ? 38.854 -3.312 -12.158 1.00 83.62 240 LEU A C 1
ATOM 1843 O O . LEU A 1 240 ? 38.193 -4.320 -11.926 1.00 83.62 240 LEU A O 1
ATOM 1847 N N . GLU A 1 241 ? 39.575 -3.173 -13.271 1.00 84.50 241 GLU A N 1
ATOM 1848 C CA . GLU A 1 241 ? 39.658 -4.211 -14.297 1.00 84.50 241 GLU A CA 1
ATOM 1849 C C . GLU A 1 241 ? 40.414 -5.450 -13.794 1.00 84.50 241 GLU A C 1
ATOM 1851 O O . GLU A 1 241 ? 39.956 -6.577 -13.976 1.00 84.50 241 GLU A O 1
ATOM 1856 N N . ALA A 1 242 ? 41.516 -5.273 -13.057 1.00 83.81 242 ALA A N 1
ATOM 1857 C CA . ALA A 1 242 ? 42.205 -6.390 -12.415 1.00 83.81 242 ALA A CA 1
ATOM 1858 C C . ALA A 1 242 ? 41.308 -7.101 -11.384 1.00 83.81 242 ALA A C 1
ATOM 1860 O O . ALA A 1 242 ? 41.260 -8.330 -11.361 1.00 83.81 242 ALA A O 1
ATOM 1861 N N . VAL A 1 243 ? 40.557 -6.356 -10.565 1.00 84.44 243 VAL A N 1
ATOM 1862 C CA . VAL A 1 243 ? 39.571 -6.914 -9.624 1.00 84.44 243 VAL A CA 1
ATOM 1863 C C . VAL A 1 243 ? 38.480 -7.682 -10.374 1.00 84.44 243 VAL A C 1
ATOM 1865 O O . VAL A 1 243 ? 38.184 -8.818 -10.001 1.00 84.44 243 VAL A O 1
ATOM 1868 N N . ARG A 1 244 ? 37.940 -7.119 -11.463 1.00 84.62 244 ARG A N 1
ATOM 1869 C CA . ARG A 1 244 ? 36.920 -7.752 -12.313 1.00 84.62 244 ARG A CA 1
ATOM 1870 C C . ARG A 1 244 ? 37.412 -9.086 -12.866 1.00 84.62 244 ARG A C 1
ATOM 1872 O O . ARG A 1 244 ? 36.711 -10.085 -12.721 1.00 84.62 244 ARG A O 1
ATOM 1879 N N . ILE A 1 245 ? 38.621 -9.124 -13.432 1.00 82.69 245 ILE A N 1
ATOM 1880 C CA . ILE A 1 245 ? 39.230 -10.342 -13.989 1.00 82.69 245 ILE A CA 1
ATOM 1881 C C . ILE A 1 245 ? 39.358 -11.430 -12.913 1.00 82.69 245 ILE A C 1
ATOM 1883 O O . ILE A 1 245 ? 38.940 -12.568 -13.132 1.00 82.69 245 ILE A O 1
ATOM 1887 N N . GLN A 1 246 ? 39.893 -11.091 -11.734 1.00 82.31 246 GLN A N 1
ATOM 1888 C CA . GLN A 1 246 ? 40.085 -12.069 -10.656 1.00 82.31 246 GLN A CA 1
ATOM 1889 C C . GLN A 1 246 ? 38.752 -12.562 -10.072 1.00 82.31 246 GLN A C 1
ATOM 1891 O O . GLN A 1 246 ? 38.594 -13.752 -9.798 1.00 82.31 246 GLN A O 1
ATOM 1896 N N . MET A 1 247 ? 37.764 -11.676 -9.924 1.00 82.69 247 MET A N 1
ATOM 1897 C CA . MET A 1 247 ? 36.434 -12.036 -9.432 1.00 82.69 247 MET A CA 1
ATOM 1898 C C . MET A 1 247 ? 35.648 -12.902 -10.420 1.00 82.69 247 MET A C 1
ATOM 1900 O O . MET A 1 247 ? 35.049 -13.891 -9.998 1.00 82.69 247 MET A O 1
ATOM 1904 N N . ALA A 1 248 ? 35.683 -12.575 -11.715 1.00 80.31 248 ALA A N 1
ATOM 1905 C CA . ALA A 1 248 ? 35.032 -13.355 -12.767 1.00 80.31 248 ALA A CA 1
ATOM 1906 C C . ALA A 1 248 ? 35.636 -14.763 -12.899 1.00 80.31 248 ALA A C 1
ATOM 1908 O O . ALA A 1 248 ? 34.915 -15.734 -13.119 1.00 80.31 248 ALA A O 1
ATOM 1909 N N . ALA A 1 249 ? 36.950 -14.897 -12.687 1.00 76.38 249 ALA A N 1
ATOM 1910 C CA . ALA A 1 249 ? 37.627 -16.192 -12.625 1.00 76.38 249 ALA A CA 1
ATOM 1911 C C . ALA A 1 249 ? 37.339 -16.975 -11.325 1.00 76.38 249 ALA A C 1
ATOM 1913 O O . ALA A 1 249 ? 37.644 -18.167 -11.231 1.00 76.38 249 ALA A O 1
ATOM 1914 N N . GLY A 1 250 ? 36.774 -16.322 -10.302 1.00 69.12 250 GLY A N 1
ATOM 1915 C CA . GLY A 1 250 ? 36.686 -16.865 -8.948 1.00 69.12 250 GLY A CA 1
ATOM 1916 C C . GLY A 1 250 ? 38.057 -17.081 -8.287 1.00 69.12 250 GLY A C 1
ATOM 1917 O O . GLY A 1 250 ? 38.147 -17.874 -7.349 1.00 69.12 250 GLY A O 1
ATOM 1918 N N . ASP A 1 251 ? 39.116 -16.412 -8.767 1.00 76.12 251 ASP A N 1
ATOM 1919 C CA . ASP A 1 251 ? 40.469 -16.460 -8.196 1.00 76.12 251 ASP A CA 1
ATOM 1920 C C . ASP A 1 251 ? 40.602 -15.443 -7.052 1.00 76.12 251 ASP A C 1
ATOM 1922 O O . ASP A 1 251 ? 41.130 -14.336 -7.181 1.00 76.12 251 ASP A O 1
ATOM 1926 N N . PHE A 1 252 ? 40.114 -15.836 -5.879 1.00 73.94 252 PHE A N 1
ATOM 1927 C CA . PHE A 1 252 ? 40.161 -15.002 -4.677 1.00 73.94 252 PHE A CA 1
ATOM 1928 C C . PHE A 1 252 ? 41.571 -14.824 -4.097 1.00 73.94 252 PHE A C 1
ATOM 1930 O O . PHE A 1 252 ? 41.842 -13.840 -3.404 1.00 73.94 252 PHE A O 1
ATOM 1937 N N . VAL A 1 253 ? 42.494 -15.735 -4.410 1.00 73.69 253 VAL A N 1
ATOM 1938 C CA . VAL A 1 253 ? 43.914 -15.588 -4.062 1.00 73.69 253 VAL A CA 1
ATOM 1939 C C . VAL A 1 253 ? 44.562 -14.545 -4.977 1.00 73.69 253 VAL A C 1
ATOM 1941 O O . VAL A 1 253 ? 45.372 -13.728 -4.536 1.00 73.69 253 VAL A O 1
ATOM 1944 N N . GLY A 1 254 ? 44.183 -14.526 -6.254 1.00 76.31 254 GLY A N 1
ATOM 1945 C CA . GLY A 1 254 ? 44.483 -13.462 -7.208 1.00 76.31 254 GLY A CA 1
ATOM 1946 C C . GLY A 1 254 ? 43.951 -12.104 -6.754 1.00 76.31 254 GLY A C 1
ATOM 1947 O O . GLY A 1 254 ? 44.707 -11.134 -6.745 1.00 76.31 254 GLY A O 1
ATOM 1948 N N . LEU A 1 255 ? 42.708 -12.044 -6.268 1.00 75.19 255 LEU A N 1
ATOM 1949 C CA . LEU A 1 255 ? 42.106 -10.818 -5.728 1.00 75.19 255 LEU A CA 1
ATOM 1950 C C . LEU A 1 255 ? 42.922 -10.234 -4.563 1.00 75.19 255 LEU A C 1
ATOM 1952 O O . LEU A 1 255 ? 43.210 -9.036 -4.534 1.00 75.19 255 LEU A O 1
ATOM 1956 N N . ARG A 1 256 ? 43.371 -11.089 -3.634 1.00 73.00 256 ARG A N 1
ATOM 1957 C CA . ARG A 1 256 ? 44.252 -10.681 -2.532 1.00 73.00 256 ARG A CA 1
ATOM 1958 C C . ARG A 1 256 ? 45.577 -10.112 -3.051 1.00 73.00 256 ARG A C 1
ATOM 1960 O O . ARG A 1 256 ? 45.955 -9.017 -2.641 1.00 73.00 256 ARG A O 1
ATOM 1967 N N . ARG A 1 257 ? 46.220 -10.777 -4.016 1.00 79.81 257 ARG A N 1
ATOM 1968 C CA . ARG A 1 257 ? 47.467 -10.303 -4.649 1.00 79.81 257 ARG A CA 1
ATOM 1969 C C . ARG A 1 257 ? 47.291 -8.954 -5.356 1.00 79.81 257 ARG A C 1
ATOM 1971 O O . ARG A 1 257 ? 48.175 -8.107 -5.268 1.00 79.81 257 ARG A O 1
ATOM 1978 N N . VAL A 1 258 ? 46.159 -8.733 -6.026 1.00 81.38 258 VAL A N 1
ATOM 1979 C CA . VAL A 1 258 ? 45.816 -7.441 -6.649 1.00 81.38 258 VAL A CA 1
ATOM 1980 C C . VAL A 1 258 ? 45.641 -6.355 -5.577 1.00 81.38 258 VAL A C 1
ATOM 1982 O O . VAL A 1 258 ? 46.199 -5.270 -5.717 1.00 81.38 258 VAL A O 1
ATOM 1985 N N . SER A 1 259 ? 44.960 -6.663 -4.465 1.00 76.25 259 SER A N 1
ATOM 1986 C CA . SER A 1 259 ? 44.755 -5.725 -3.346 1.00 76.25 259 SER A CA 1
ATOM 1987 C C . SER A 1 259 ? 46.033 -5.349 -2.582 1.00 76.25 259 SER A C 1
ATOM 1989 O O . SER A 1 259 ? 46.117 -4.251 -2.033 1.00 76.25 259 SER A O 1
ATOM 1991 N N . GLU A 1 260 ? 47.013 -6.254 -2.525 1.00 75.00 260 GLU A N 1
ATOM 1992 C CA . GLU A 1 260 ? 48.289 -6.058 -1.823 1.00 75.00 260 GLU A CA 1
ATOM 1993 C C . GLU A 1 260 ? 49.290 -5.246 -2.663 1.00 75.00 260 GLU A C 1
ATOM 1995 O O . GLU A 1 260 ? 50.118 -4.525 -2.112 1.00 75.00 260 GLU A O 1
ATOM 2000 N N . ARG A 1 261 ? 49.215 -5.339 -3.999 1.00 76.00 261 ARG A N 1
ATOM 2001 C CA . ARG A 1 261 ? 50.173 -4.706 -4.925 1.00 76.00 261 ARG A CA 1
ATOM 2002 C C . ARG A 1 261 ? 49.924 -3.222 -5.188 1.00 76.00 261 ARG A C 1
ATOM 2004 O O . ARG A 1 261 ? 50.843 -2.546 -5.642 1.00 76.00 261 ARG A O 1
ATOM 2011 N N . GLN A 1 262 ? 48.719 -2.713 -4.942 1.00 68.69 262 GLN A N 1
ATOM 2012 C CA . GLN A 1 262 ? 48.370 -1.322 -5.234 1.00 68.69 262 GLN A CA 1
ATOM 2013 C C . GLN A 1 262 ? 47.981 -0.565 -3.962 1.00 68.69 262 GLN A C 1
ATOM 2015 O O . GLN A 1 262 ? 46.961 -0.832 -3.330 1.00 68.69 262 GLN A O 1
ATOM 2020 N N . SER A 1 263 ? 48.801 0.415 -3.583 1.00 57.22 263 SER A N 1
ATOM 2021 C CA . SER A 1 263 ? 48.530 1.311 -2.462 1.00 57.22 263 SER A CA 1
ATOM 2022 C C . SER A 1 263 ? 47.753 2.534 -2.944 1.00 57.22 263 SER A C 1
ATOM 2024 O O . SER A 1 263 ? 48.346 3.539 -3.333 1.00 57.22 263 SER A O 1
ATOM 2026 N N . PHE A 1 264 ? 46.424 2.473 -2.906 1.00 59.09 264 PHE A N 1
ATOM 2027 C CA . PHE A 1 264 ? 45.593 3.661 -3.098 1.00 59.09 264 PHE A CA 1
ATOM 2028 C C . PHE A 1 264 ? 45.277 4.309 -1.751 1.00 59.09 264 PHE A C 1
ATOM 2030 O O . PHE A 1 264 ? 44.737 3.663 -0.852 1.00 59.09 264 PHE A O 1
ATOM 2037 N N . GLN A 1 265 ? 45.597 5.597 -1.608 1.00 55.84 265 GLN A N 1
ATOM 2038 C CA . GLN A 1 265 ? 45.067 6.420 -0.525 1.00 55.84 265 GLN A CA 1
ATOM 2039 C C . GLN A 1 265 ? 43.808 7.139 -1.032 1.00 55.84 265 GLN A C 1
ATOM 2041 O O . GLN A 1 265 ? 43.909 7.887 -2.007 1.00 55.84 265 GLN A O 1
ATOM 2046 N N . PRO A 1 266 ? 42.633 6.947 -0.406 1.00 50.09 266 PRO A N 1
ATOM 2047 C CA . PRO A 1 266 ? 41.446 7.716 -0.757 1.00 50.09 266 PRO A CA 1
ATOM 2048 C C . PRO A 1 266 ? 41.741 9.204 -0.536 1.00 50.09 266 PRO A C 1
ATOM 2050 O O . PRO A 1 266 ? 42.186 9.608 0.544 1.00 50.09 266 PRO A O 1
ATOM 2053 N N . ARG A 1 267 ? 41.569 10.021 -1.583 1.00 47.03 267 ARG A N 1
ATOM 2054 C CA . ARG A 1 267 ? 41.831 11.465 -1.512 1.00 47.03 267 ARG A CA 1
ATOM 2055 C C . ARG A 1 267 ? 40.912 12.092 -0.466 1.00 47.03 267 ARG A C 1
ATOM 2057 O O . ARG A 1 267 ? 39.704 11.892 -0.487 1.00 47.03 267 ARG A O 1
ATOM 2064 N N . ASN A 1 268 ? 41.491 12.893 0.426 1.00 41.81 268 ASN A N 1
ATOM 2065 C CA . ASN A 1 268 ? 40.729 13.739 1.338 1.00 41.81 268 ASN A CA 1
ATOM 2066 C C . ASN A 1 268 ? 39.878 14.728 0.509 1.00 41.81 268 ASN A C 1
ATOM 2068 O O . ASN A 1 268 ? 40.471 15.507 -0.242 1.00 41.81 268 ASN A O 1
ATOM 2072 N N . PRO A 1 269 ? 38.542 14.777 0.669 1.00 39.22 269 PRO A N 1
ATOM 2073 C CA . PRO A 1 269 ? 37.693 15.685 -0.110 1.00 39.22 269 PRO A CA 1
ATOM 2074 C C . PRO A 1 269 ? 37.996 17.180 0.121 1.00 39.22 269 PRO A C 1
ATOM 2076 O O . PRO A 1 269 ? 37.582 18.017 -0.672 1.00 39.22 269 PRO A O 1
ATOM 2079 N N . GLY A 1 270 ? 38.765 17.529 1.161 1.00 40.06 270 GLY A N 1
ATOM 2080 C CA . GLY A 1 270 ? 39.192 18.904 1.453 1.00 40.06 270 GLY A CA 1
ATOM 2081 C C . GLY A 1 270 ? 40.458 19.395 0.733 1.00 40.06 270 GLY A C 1
ATOM 2082 O O . GLY A 1 270 ? 40.829 20.545 0.917 1.00 40.06 270 GLY A O 1
ATOM 2083 N N . ALA A 1 271 ? 41.144 18.568 -0.065 1.00 36.25 271 ALA A N 1
ATOM 2084 C CA . ALA A 1 271 ? 42.439 18.928 -0.671 1.00 36.25 271 ALA A CA 1
ATOM 2085 C C . ALA A 1 271 ? 42.349 19.473 -2.116 1.00 36.25 271 ALA A C 1
ATOM 2087 O O . ALA A 1 271 ? 43.348 19.497 -2.828 1.00 36.25 271 ALA A O 1
ATOM 2088 N N . LEU A 1 272 ? 41.162 19.899 -2.565 1.00 37.41 272 LEU A N 1
ATOM 2089 C CA . LEU A 1 272 ? 40.926 20.483 -3.898 1.00 37.41 272 LEU A CA 1
ATOM 2090 C C . LEU A 1 272 ? 40.739 22.011 -3.871 1.00 37.41 272 LEU A C 1
ATOM 2092 O O . LEU A 1 272 ? 40.221 22.590 -4.820 1.00 37.41 272 LEU A O 1
ATOM 2096 N N . ALA A 1 273 ? 41.197 22.663 -2.803 1.00 38.41 273 ALA A N 1
ATOM 2097 C CA . ALA A 1 273 ? 41.302 24.114 -2.706 1.00 38.41 273 ALA A CA 1
ATOM 2098 C C . ALA A 1 273 ? 42.772 24.554 -2.749 1.00 38.41 273 ALA A C 1
ATOM 2100 O O . ALA A 1 273 ? 43.222 25.246 -1.850 1.00 38.41 273 ALA A O 1
ATOM 2101 N N . ASP A 1 274 ? 43.539 24.118 -3.754 1.00 37.38 274 ASP A N 1
ATOM 2102 C CA . ASP A 1 274 ? 44.721 24.884 -4.164 1.00 37.38 274 ASP A CA 1
ATOM 2103 C C . ASP A 1 274 ? 45.215 24.485 -5.561 1.00 37.38 274 ASP A C 1
ATOM 2105 O O . ASP A 1 274 ? 46.015 23.569 -5.752 1.00 37.38 274 ASP A O 1
ATOM 2109 N N . ARG A 1 275 ? 44.682 25.172 -6.571 1.00 34.75 275 ARG A N 1
ATOM 2110 C CA . ARG A 1 275 ? 45.399 25.514 -7.803 1.00 34.75 275 ARG A CA 1
ATOM 2111 C C . ARG A 1 275 ? 44.643 26.667 -8.455 1.00 34.75 275 ARG A C 1
ATOM 2113 O O . ARG A 1 275 ? 43.690 26.453 -9.197 1.00 34.75 275 ARG A O 1
ATOM 2120 N N . ASN A 1 276 ? 45.133 27.868 -8.144 1.00 34.56 276 ASN A N 1
ATOM 2121 C CA . ASN A 1 276 ? 44.866 29.176 -8.757 1.00 34.56 276 ASN A CA 1
ATOM 2122 C C . ASN A 1 276 ? 43.872 30.076 -8.000 1.00 34.56 276 ASN A C 1
ATOM 2124 O O . ASN A 1 276 ? 42.677 30.068 -8.282 1.00 34.56 276 ASN A O 1
ATOM 2128 N N . GLY A 1 277 ? 44.405 30.955 -7.142 1.00 28.70 277 GLY A N 1
ATOM 2129 C CA . GLY A 1 277 ? 43.767 32.238 -6.823 1.00 28.70 277 GLY A CA 1
ATOM 2130 C C . GLY A 1 277 ? 43.880 32.666 -5.364 1.00 28.70 277 GLY A C 1
ATOM 2131 O O . GLY A 1 277 ? 43.070 32.264 -4.542 1.00 28.70 277 GLY A O 1
ATOM 2132 N N . HIS A 1 278 ? 44.870 33.515 -5.082 1.00 29.61 278 HIS A N 1
ATOM 2133 C CA . HIS A 1 278 ? 45.077 34.277 -3.849 1.00 29.61 278 HIS A CA 1
ATOM 2134 C C . HIS A 1 278 ? 43.803 34.715 -3.116 1.00 29.61 278 HIS A C 1
ATOM 2136 O O . HIS A 1 278 ? 42.970 35.355 -3.741 1.00 29.61 278 HIS A O 1
ATOM 2142 N N . TRP A 1 279 ? 43.771 34.538 -1.790 1.00 25.95 279 TRP A N 1
ATOM 2143 C CA . TRP A 1 279 ? 43.458 35.608 -0.831 1.00 25.95 279 TRP A CA 1
ATOM 2144 C C . TRP A 1 279 ? 44.298 35.399 0.436 1.00 25.95 279 TRP A C 1
ATOM 2146 O O . TRP A 1 279 ? 44.513 34.277 0.890 1.00 25.95 279 TRP A O 1
ATOM 2156 N N . THR A 1 280 ? 44.864 36.498 0.917 1.00 28.92 280 THR A N 1
ATOM 2157 C CA . THR A 1 280 ? 45.911 36.602 1.933 1.00 28.92 280 THR A CA 1
ATOM 2158 C C . THR A 1 280 ? 45.425 36.243 3.332 1.00 28.92 280 THR A C 1
ATOM 2160 O O . THR A 1 280 ? 44.339 36.636 3.751 1.00 28.92 280 THR A O 1
ATOM 2163 N N . ALA A 1 281 ? 46.281 35.528 4.061 1.00 31.34 281 ALA A N 1
ATOM 2164 C CA . ALA A 1 281 ? 46.199 35.370 5.500 1.00 31.34 281 ALA A CA 1
ATOM 2165 C C . ALA A 1 281 ? 46.643 36.673 6.173 1.00 31.34 281 ALA A C 1
ATOM 2167 O O . ALA A 1 281 ? 47.804 37.048 6.044 1.00 31.34 281 ALA A O 1
ATOM 2168 N N . GLU A 1 282 ? 45.747 37.322 6.908 1.00 27.09 282 GLU A N 1
ATOM 2169 C CA . GLU A 1 282 ? 46.114 38.256 7.969 1.00 27.09 282 GLU A CA 1
ATOM 2170 C C . GLU A 1 282 ? 45.010 38.262 9.038 1.00 27.09 282 GLU A C 1
ATOM 2172 O O . GLU A 1 282 ? 43.822 38.256 8.726 1.00 27.09 282 GLU A O 1
ATOM 2177 N N . ASP A 1 283 ? 45.465 38.207 10.289 1.00 27.70 283 ASP A N 1
ATOM 2178 C CA . ASP A 1 283 ? 44.753 38.208 11.572 1.00 27.70 283 ASP A CA 1
ATOM 2179 C C . ASP A 1 283 ? 44.200 36.899 12.188 1.00 27.70 283 ASP A C 1
ATOM 2181 O O . ASP A 1 283 ? 43.013 36.590 12.189 1.00 27.70 283 ASP A O 1
ATOM 2185 N N . SER A 1 284 ? 45.145 36.162 12.799 1.00 26.53 284 SER A N 1
ATOM 2186 C CA . SER A 1 284 ? 45.285 36.015 14.271 1.00 26.53 284 SER A CA 1
ATOM 2187 C C . SER A 1 284 ? 44.057 35.526 15.067 1.00 26.53 284 SER A C 1
ATOM 2189 O O . SER A 1 284 ? 43.085 36.244 15.245 1.00 26.53 284 SER A O 1
ATOM 2191 N N . ARG A 1 285 ? 44.032 34.258 15.510 1.00 28.47 285 ARG A N 1
ATOM 2192 C CA . ARG A 1 285 ? 44.493 33.741 16.831 1.00 28.47 285 ARG A CA 1
ATOM 2193 C C . ARG A 1 285 ? 43.707 34.241 18.067 1.00 28.47 285 ARG A C 1
ATOM 2195 O O . ARG A 1 285 ? 43.659 35.437 18.310 1.00 28.47 285 ARG A O 1
ATOM 2202 N N . VAL A 1 286 ? 43.296 33.261 18.893 1.00 27.70 286 VAL A N 1
ATOM 2203 C CA . VAL A 1 286 ? 43.347 33.169 20.382 1.00 27.70 286 VAL A CA 1
ATOM 2204 C C . VAL A 1 286 ? 42.026 32.708 21.053 1.00 27.70 286 VAL A C 1
ATOM 2206 O O . VAL A 1 286 ? 41.039 33.432 21.082 1.00 27.70 286 VAL A O 1
ATOM 2209 N N . ASP A 1 287 ? 42.120 31.478 21.581 1.00 26.50 287 ASP A N 1
ATOM 2210 C CA . ASP A 1 287 ? 41.673 30.848 22.845 1.00 26.50 287 ASP A CA 1
ATOM 2211 C C . ASP A 1 287 ? 40.200 30.649 23.287 1.00 26.50 287 ASP A C 1
ATOM 2213 O O . ASP A 1 287 ? 39.432 31.571 23.533 1.00 26.50 287 ASP A O 1
ATOM 2217 N N . ASP A 1 288 ? 39.904 29.350 23.461 1.00 26.55 288 ASP A N 1
ATOM 2218 C CA . ASP A 1 288 ? 39.313 28.614 24.594 1.00 26.55 288 ASP A CA 1
ATOM 2219 C C . ASP A 1 288 ? 38.094 29.109 25.410 1.00 26.55 288 ASP A C 1
ATOM 2221 O O . ASP A 1 288 ? 38.089 30.135 26.079 1.00 26.55 288 ASP A O 1
ATOM 2225 N N . ALA A 1 289 ? 37.163 28.145 25.513 1.00 26.73 289 ALA A N 1
ATOM 2226 C CA . ALA A 1 289 ? 36.286 27.795 26.637 1.00 26.73 289 ALA A CA 1
ATOM 2227 C C . ALA A 1 289 ? 35.089 28.704 26.997 1.00 26.73 289 ALA A C 1
ATOM 2229 O O . ALA A 1 289 ? 35.230 29.809 27.504 1.00 26.73 289 ALA A O 1
ATOM 2230 N N . ILE A 1 290 ? 33.877 28.132 26.881 1.00 24.44 290 ILE A N 1
ATOM 2231 C CA . ILE A 1 290 ? 32.953 27.770 27.989 1.00 24.44 290 ILE A CA 1
ATOM 2232 C C . ILE A 1 290 ? 31.557 27.444 27.408 1.00 24.44 290 ILE A C 1
ATOM 2234 O O . ILE A 1 290 ? 30.978 28.211 26.644 1.00 24.44 290 ILE A O 1
ATOM 2238 N N . ILE A 1 291 ? 31.006 26.290 27.803 1.00 30.09 291 ILE A N 1
ATOM 2239 C CA . ILE A 1 291 ? 29.597 25.885 27.622 1.00 30.09 291 ILE A CA 1
ATOM 2240 C C . ILE A 1 291 ? 28.741 26.556 28.714 1.00 30.09 291 ILE A C 1
ATOM 2242 O O . ILE A 1 291 ? 29.149 26.542 29.876 1.00 30.09 291 ILE A O 1
ATOM 2246 N N . PRO A 1 292 ? 27.543 27.080 28.388 1.00 25.86 292 PRO A N 1
ATOM 2247 C CA . PRO A 1 292 ? 26.311 26.547 29.006 1.00 25.86 292 PRO A CA 1
ATOM 2248 C C . PRO A 1 292 ? 25.145 26.390 27.996 1.00 25.86 292 PRO A C 1
ATOM 2250 O O . PRO A 1 292 ? 24.804 27.316 27.271 1.00 25.86 292 PRO A O 1
ATOM 2253 N N . GLN A 1 293 ? 24.620 25.166 27.831 1.00 23.53 293 GLN A N 1
ATOM 2254 C CA . GLN A 1 293 ? 23.262 24.691 28.204 1.00 23.53 293 GLN A CA 1
ATOM 2255 C C . GLN A 1 293 ? 22.080 25.629 27.838 1.00 23.53 293 GLN A C 1
ATOM 2257 O O . GLN A 1 293 ? 21.890 26.646 28.489 1.00 23.53 293 GLN A O 1
ATOM 2262 N N . ALA A 1 294 ? 21.326 25.355 26.753 1.00 24.45 294 ALA A N 1
ATOM 2263 C CA . ALA A 1 294 ? 20.055 24.572 26.662 1.00 24.45 294 ALA A CA 1
ATOM 2264 C C . ALA A 1 294 ? 18.787 25.488 26.717 1.00 24.45 294 ALA A C 1
ATOM 2266 O O . ALA A 1 294 ? 18.964 26.645 27.086 1.00 24.45 294 ALA A O 1
ATOM 2267 N N . PRO A 1 295 ? 17.517 25.072 26.428 1.00 34.31 295 PRO A N 1
ATOM 2268 C CA . PRO A 1 295 ? 16.973 23.822 25.849 1.00 34.31 295 PRO A CA 1
ATOM 2269 C C . PRO A 1 295 ? 15.772 23.950 24.838 1.00 34.31 295 PRO A C 1
ATOM 2271 O O . PRO A 1 295 ? 15.110 24.972 24.711 1.00 34.31 295 PRO A O 1
ATOM 2274 N N . LEU A 1 296 ? 15.511 22.823 24.152 1.00 27.06 296 LEU A N 1
ATOM 2275 C CA . LEU A 1 296 ? 14.254 22.120 23.771 1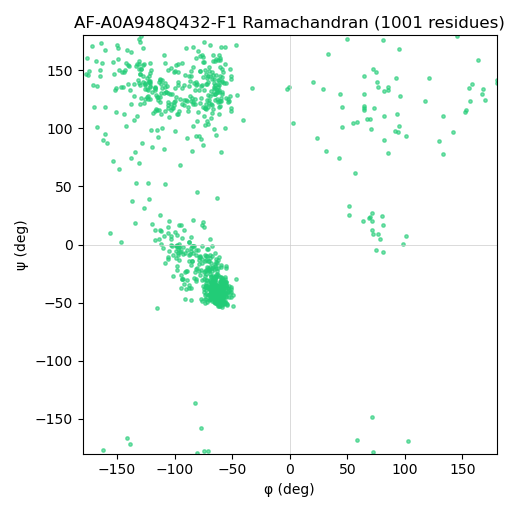.00 27.06 296 LEU A CA 1
ATOM 2276 C C . LEU A 1 296 ? 12.856 22.797 23.729 1.00 27.06 296 LEU A C 1
ATOM 2278 O O . LEU A 1 296 ? 12.382 23.371 24.701 1.00 27.06 296 LEU A O 1
ATOM 2282 N N . GLY A 1 297 ? 12.095 22.422 22.687 1.00 23.52 297 GLY A N 1
ATOM 2283 C CA . GLY A 1 297 ? 10.640 22.169 22.706 1.00 23.52 297 GLY A CA 1
ATOM 2284 C C . GLY A 1 297 ? 10.212 21.472 21.397 1.00 23.52 297 GLY A C 1
ATOM 2285 O O . GLY A 1 297 ? 10.694 21.856 20.339 1.00 23.52 297 GLY A O 1
ATOM 2286 N N . ALA A 1 298 ? 9.370 20.438 21.331 1.00 27.02 298 ALA A N 1
ATOM 2287 C CA . ALA A 1 298 ? 8.622 19.674 22.327 1.00 27.02 298 ALA A CA 1
ATOM 2288 C C . ALA A 1 298 ? 8.123 18.357 21.673 1.00 27.02 298 ALA A C 1
ATOM 2290 O O . ALA A 1 298 ? 7.831 18.341 20.477 1.00 27.02 298 ALA A O 1
ATOM 2291 N N . ILE A 1 299 ? 7.965 17.282 22.456 1.00 27.05 299 ILE A N 1
ATOM 2292 C CA . ILE A 1 299 ? 7.043 16.171 22.160 1.00 27.05 299 ILE A CA 1
ATOM 2293 C C . ILE A 1 299 ? 6.226 15.880 23.439 1.00 27.05 299 ILE A C 1
ATOM 2295 O O . ILE A 1 299 ? 6.801 15.873 24.523 1.00 27.05 299 ILE A O 1
ATOM 2299 N N . PHE A 1 300 ? 4.932 15.579 23.249 1.00 28.05 300 PHE A N 1
ATOM 2300 C CA . PHE A 1 300 ? 3.956 14.884 24.120 1.00 28.05 300 PHE A CA 1
ATOM 2301 C C . PHE A 1 300 ? 3.017 15.673 25.074 1.00 28.05 300 PHE A C 1
ATOM 2303 O O . PHE A 1 300 ? 3.429 16.239 26.074 1.00 28.05 300 PHE A O 1
ATOM 2310 N N . ASN A 1 301 ? 1.720 15.596 24.717 1.00 26.73 301 ASN A N 1
ATOM 2311 C CA . ASN A 1 301 ? 0.453 15.467 25.472 1.00 26.73 301 ASN A CA 1
ATOM 2312 C C . ASN A 1 301 ? 0.262 16.013 26.908 1.00 26.73 301 ASN A C 1
ATOM 2314 O O . ASN A 1 301 ? 0.932 15.582 27.837 1.00 26.73 301 ASN A O 1
ATOM 2318 N N . GLY A 1 302 ? -0.885 16.691 27.101 1.00 24.14 302 GLY A N 1
ATOM 2319 C CA . GLY A 1 302 ? -1.792 16.464 28.248 1.00 24.14 302 GLY A CA 1
ATOM 2320 C C . GLY A 1 302 ? -2.069 17.667 29.174 1.00 24.14 302 GLY A C 1
ATOM 2321 O O . GLY A 1 302 ? -1.162 18.459 29.384 1.00 24.14 302 GLY A O 1
ATOM 2322 N N . PRO A 1 303 ? -3.300 17.838 29.715 1.00 42.09 303 PRO A N 1
ATOM 2323 C CA . PRO A 1 303 ? -3.845 19.125 30.179 1.00 42.09 303 PRO A CA 1
ATOM 2324 C C . PRO A 1 303 ? -3.754 19.360 31.702 1.00 42.09 303 PRO A C 1
ATOM 2326 O O . PRO A 1 303 ? -3.813 18.398 32.457 1.00 42.09 303 PRO A O 1
ATOM 2329 N N . GLN A 1 304 ? -3.727 20.630 32.141 1.00 28.62 304 GLN A N 1
ATOM 2330 C CA . GLN A 1 304 ? -4.636 21.265 33.128 1.00 28.62 304 GLN A CA 1
ATOM 2331 C C . GLN A 1 304 ? -4.090 22.594 33.687 1.00 28.62 304 GLN A C 1
ATOM 2333 O O . GLN A 1 304 ? -2.907 22.906 33.598 1.00 28.62 304 GLN A O 1
ATOM 2338 N N . ASP A 1 305 ? -5.034 23.379 34.203 1.00 27.66 305 ASP A N 1
ATOM 2339 C CA . ASP A 1 305 ? -5.022 24.800 34.530 1.00 27.66 305 ASP A CA 1
ATOM 2340 C C . ASP A 1 305 ? -4.029 25.309 35.601 1.00 27.66 305 ASP A C 1
ATOM 2342 O O . ASP A 1 305 ? -3.557 24.605 36.487 1.00 27.66 305 ASP A O 1
ATOM 2346 N N . SER A 1 306 ? -3.805 26.622 35.476 1.00 28.97 306 SER A N 1
ATOM 2347 C CA . SER A 1 306 ? -3.124 27.639 36.313 1.00 28.97 306 SER A CA 1
ATOM 2348 C C . SER A 1 306 ? -3.499 27.605 37.826 1.00 28.97 306 SER A C 1
ATOM 2350 O O . SER A 1 306 ? -4.514 26.982 38.128 1.00 28.97 306 SER A O 1
ATOM 2352 N N . PRO A 1 307 ? -2.857 28.357 38.783 1.00 43.62 307 PRO A N 1
ATOM 2353 C CA . PRO A 1 307 ? -2.394 29.746 38.570 1.00 43.62 307 PRO A CA 1
ATOM 2354 C C . PRO A 1 307 ? -1.324 30.395 39.513 1.00 43.62 307 PRO A C 1
ATOM 2356 O O . PRO A 1 307 ? -0.887 29.831 40.507 1.00 43.62 307 PRO A O 1
ATOM 2359 N N . ARG A 1 308 ? -1.068 31.691 39.216 1.00 25.34 308 ARG A N 1
ATOM 2360 C CA . ARG A 1 308 ? -0.657 32.844 40.075 1.00 25.34 308 ARG A CA 1
ATOM 2361 C C . ARG A 1 308 ? 0.838 33.231 40.230 1.00 25.34 308 ARG A C 1
ATOM 2363 O O . ARG A 1 308 ? 1.562 32.622 40.999 1.00 25.34 308 ARG A O 1
ATOM 2370 N N . THR A 1 309 ? 1.210 34.306 39.496 1.00 25.48 309 THR A N 1
ATOM 2371 C CA . THR A 1 309 ? 1.757 35.655 39.890 1.00 25.48 309 THR A CA 1
ATOM 2372 C C . THR A 1 309 ? 2.674 35.831 41.131 1.00 25.48 309 THR A C 1
ATOM 2374 O O . THR A 1 309 ? 2.558 35.025 42.042 1.00 25.48 309 THR A O 1
ATOM 2377 N N . PRO A 1 310 ? 3.433 36.962 41.317 1.00 39.88 310 PRO A N 1
ATOM 2378 C CA . PRO A 1 310 ? 3.686 38.150 40.453 1.00 39.88 310 PRO A CA 1
ATOM 2379 C C . PRO A 1 310 ? 5.131 38.774 40.442 1.00 39.88 310 PRO A C 1
ATOM 2381 O O . PRO A 1 310 ? 5.831 38.720 41.439 1.00 39.88 310 PRO A O 1
ATOM 2384 N N . ALA A 1 311 ? 5.463 39.488 39.339 1.00 27.95 311 ALA A N 1
ATOM 2385 C CA . ALA A 1 311 ? 6.055 40.859 39.174 1.00 27.95 311 ALA A CA 1
ATOM 2386 C C . ALA A 1 311 ? 7.330 41.332 39.959 1.00 27.95 311 ALA A C 1
ATOM 2388 O O . ALA A 1 311 ? 7.758 40.643 40.874 1.00 27.95 311 ALA A O 1
ATOM 2389 N N . PRO A 1 312 ? 7.902 42.561 39.753 1.00 48.03 312 PRO A N 1
ATOM 2390 C CA . PRO A 1 312 ? 7.819 43.572 38.665 1.00 48.03 312 PRO A CA 1
ATOM 2391 C C . PRO A 1 312 ? 9.181 44.250 38.266 1.00 48.03 312 PRO A C 1
ATOM 2393 O O . PRO A 1 312 ? 10.226 43.971 38.842 1.00 48.03 312 PRO A O 1
ATOM 2396 N N . ARG A 1 313 ? 9.068 45.287 37.399 1.00 26.52 313 ARG A N 1
ATOM 2397 C CA . ARG A 1 313 ? 9.945 46.472 37.137 1.00 26.52 313 ARG A CA 1
ATOM 2398 C C . ARG A 1 313 ? 11.005 46.332 36.036 1.00 26.52 313 ARG A C 1
ATOM 2400 O O . ARG A 1 313 ? 11.661 45.315 35.940 1.00 26.52 313 ARG A O 1
ATOM 2407 N N . ALA A 1 314 ? 11.322 47.348 35.233 1.00 28.56 314 ALA A N 1
ATOM 2408 C CA . ALA A 1 314 ? 10.740 48.653 34.881 1.00 28.56 314 ALA A CA 1
ATOM 2409 C C . ALA A 1 314 ? 11.652 49.261 33.792 1.00 28.56 314 ALA A C 1
ATOM 2411 O O . ALA A 1 314 ? 12.858 49.060 33.874 1.00 28.56 314 ALA A O 1
ATOM 2412 N N . ALA A 1 315 ? 11.081 50.024 32.850 1.00 29.47 315 ALA A N 1
ATOM 2413 C CA . ALA A 1 315 ? 11.611 51.256 32.226 1.00 29.47 315 ALA A CA 1
ATOM 2414 C C . ALA A 1 315 ? 11.049 51.415 30.796 1.00 29.47 315 ALA A C 1
ATOM 2416 O O . ALA A 1 315 ? 11.315 50.595 29.926 1.00 29.47 315 ALA A O 1
ATOM 2417 N N . GLY A 1 316 ? 10.231 52.456 30.582 1.00 28.25 316 GLY A N 1
ATOM 2418 C CA . GLY A 1 316 ? 9.742 52.898 29.260 1.00 28.25 316 GLY A CA 1
ATOM 2419 C C . GLY A 1 316 ? 10.779 53.773 28.537 1.00 28.25 316 GLY A C 1
ATOM 2420 O O . GLY A 1 316 ? 11.970 53.539 28.712 1.00 28.25 316 GLY A O 1
ATOM 2421 N N . PRO A 1 317 ? 10.394 54.895 27.898 1.00 44.16 317 PRO A N 1
ATOM 2422 C CA . PRO A 1 317 ? 9.187 55.202 27.113 1.00 44.16 317 PRO A CA 1
ATOM 2423 C C . PRO A 1 317 ? 9.546 55.853 25.740 1.00 44.16 317 PRO A C 1
ATOM 2425 O O . PRO A 1 317 ? 10.711 56.144 25.496 1.00 44.16 317 PRO A O 1
ATOM 2428 N N . ALA A 1 318 ? 8.555 56.141 24.874 1.00 28.64 318 ALA A N 1
ATOM 2429 C CA . ALA A 1 318 ? 8.330 57.466 24.238 1.00 28.64 318 ALA A CA 1
ATOM 2430 C C . ALA A 1 318 ? 7.551 57.444 22.895 1.00 28.64 318 ALA A C 1
ATOM 2432 O O . ALA A 1 318 ? 7.899 56.720 21.972 1.00 28.64 318 ALA A O 1
ATOM 2433 N N . ALA A 1 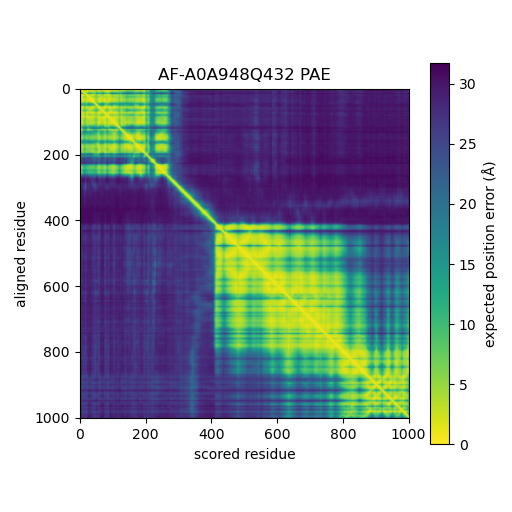319 ? 6.590 58.384 22.824 1.00 27.81 319 ALA A N 1
ATOM 2434 C CA . ALA A 1 319 ? 6.142 59.209 21.682 1.00 27.81 319 ALA A CA 1
ATOM 2435 C C . ALA A 1 319 ? 5.376 58.538 20.508 1.00 27.81 319 ALA A C 1
ATOM 2437 O O . ALA A 1 319 ? 5.923 57.733 19.773 1.00 27.81 319 ALA A O 1
ATOM 2438 N N . ALA A 1 320 ? 4.056 58.773 20.360 1.00 30.17 320 ALA A N 1
ATOM 2439 C CA . ALA A 1 320 ? 3.388 59.928 19.697 1.00 30.17 320 ALA A CA 1
ATOM 2440 C C . ALA A 1 320 ? 3.253 59.720 18.162 1.00 30.17 320 ALA A C 1
ATOM 2442 O O . ALA A 1 320 ? 4.221 59.343 17.529 1.00 30.17 320 ALA A O 1
ATOM 2443 N N . ALA A 1 321 ? 2.154 59.976 17.439 1.00 30.44 321 ALA A N 1
ATOM 2444 C CA . ALA A 1 321 ? 0.817 60.507 17.704 1.00 30.44 321 ALA A CA 1
ATOM 2445 C C . ALA A 1 321 ? -0.063 60.356 16.424 1.00 30.44 321 ALA A C 1
ATOM 2447 O O . ALA A 1 321 ? 0.487 60.180 15.341 1.00 30.44 321 ALA A O 1
ATOM 2448 N N . ARG A 1 322 ? -1.384 60.617 16.564 1.00 30.52 322 ARG A N 1
ATOM 2449 C CA . ARG A 1 322 ? -2.374 61.076 15.537 1.00 30.52 322 ARG A CA 1
ATOM 2450 C C . ARG A 1 322 ? -2.880 60.014 14.528 1.00 30.52 322 ARG A C 1
ATOM 2452 O O . ARG A 1 322 ? -2.093 59.251 14.007 1.00 30.52 322 ARG A O 1
ATOM 2459 N N . GLN A 1 323 ? -4.156 59.932 14.124 1.00 28.59 323 GLN A N 1
ATOM 2460 C CA . GLN A 1 323 ? -5.380 60.720 14.354 1.00 28.59 323 GLN A CA 1
ATOM 2461 C C . GLN A 1 323 ? -6.580 60.020 13.655 1.00 28.59 323 GLN A C 1
ATOM 2463 O O . GLN A 1 323 ? -6.366 59.336 12.660 1.00 28.59 323 GLN A O 1
ATOM 2468 N N . ARG A 1 324 ? -7.807 60.375 14.088 1.00 27.06 324 ARG A N 1
ATOM 2469 C CA . ARG A 1 324 ? -9.136 60.313 13.414 1.00 27.06 324 ARG A CA 1
ATOM 2470 C C . ARG A 1 324 ? -10.042 59.085 13.639 1.00 27.06 324 ARG A C 1
ATOM 2472 O O . ARG A 1 324 ? -10.007 58.117 12.894 1.00 27.06 324 ARG A O 1
ATOM 2479 N N . GLU A 1 325 ? -10.973 59.250 14.584 1.00 29.77 325 GLU A N 1
ATOM 2480 C CA . GLU A 1 325 ? -12.366 58.767 14.477 1.00 29.77 325 GLU A CA 1
ATOM 2481 C C . GLU A 1 325 ? -13.198 59.739 13.596 1.00 29.77 325 GLU A C 1
ATOM 2483 O O . GLU A 1 325 ? -12.718 60.854 13.338 1.00 29.77 325 GLU A O 1
ATOM 2488 N N . PRO A 1 326 ? -14.415 59.377 13.122 1.00 44.19 326 PRO A N 1
ATOM 2489 C CA . PRO A 1 326 ? -15.620 59.508 13.971 1.00 44.19 326 PRO A CA 1
ATOM 2490 C C . PRO A 1 326 ? -16.752 58.474 13.721 1.00 44.19 326 PRO A C 1
ATOM 2492 O O . PRO A 1 326 ? -16.919 57.982 12.609 1.00 44.19 326 PRO A O 1
ATOM 2495 N N . GLY A 1 327 ? -17.640 58.283 14.713 1.00 26.50 327 GLY A N 1
ATOM 2496 C CA . GLY A 1 327 ? -19.087 58.166 14.423 1.00 26.50 327 GLY A CA 1
ATOM 2497 C C . GLY A 1 327 ? -19.910 57.038 15.070 1.00 26.50 327 GLY A C 1
ATOM 2498 O O . GLY A 1 327 ? -20.300 56.095 14.398 1.00 26.50 327 GLY A O 1
ATOM 2499 N N . PHE A 1 328 ? -20.259 57.216 16.347 1.00 32.91 328 PHE A N 1
ATOM 2500 C CA . PHE A 1 328 ? -21.371 56.605 17.123 1.00 32.91 328 PHE A CA 1
ATOM 2501 C C . PHE A 1 328 ? -22.779 56.838 16.479 1.00 32.91 328 PHE A C 1
ATOM 2503 O O . PHE A 1 328 ? -22.843 57.715 15.617 1.00 32.91 328 PHE A O 1
ATOM 2510 N N . PRO A 1 329 ? -23.927 56.211 16.907 1.00 47.50 329 PRO A N 1
ATOM 2511 C CA . PRO A 1 329 ? -24.305 56.041 18.328 1.00 47.50 329 PRO A CA 1
ATOM 2512 C C . PRO A 1 329 ? -25.225 54.874 18.802 1.00 47.50 329 PRO A C 1
ATOM 2514 O O . PRO A 1 329 ? -26.131 54.451 18.101 1.00 47.50 329 PRO A O 1
ATOM 2517 N N . ARG A 1 330 ? -25.083 54.571 20.118 1.00 31.75 330 ARG A N 1
ATOM 2518 C CA . ARG A 1 330 ? -26.119 54.281 21.166 1.00 31.75 330 ARG A CA 1
ATOM 2519 C C . ARG A 1 330 ? -26.998 53.010 21.000 1.00 31.75 330 ARG A C 1
ATOM 2521 O O . ARG A 1 330 ? -27.418 52.694 19.909 1.00 31.75 330 ARG A O 1
ATOM 2528 N N . LYS A 1 331 ? -27.425 52.263 22.034 1.00 29.84 331 LYS A N 1
ATOM 2529 C CA . LYS A 1 331 ? -27.620 52.506 23.482 1.00 29.84 331 LYS A CA 1
ATOM 2530 C C . LYS A 1 331 ? -28.015 51.175 24.178 1.00 29.84 331 LYS A C 1
ATOM 2532 O O . LYS A 1 331 ? -28.789 50.435 23.590 1.00 29.84 331 LYS A O 1
ATOM 2537 N N . GLY A 1 332 ? -27.631 51.010 25.454 1.00 29.80 332 GLY A N 1
ATOM 2538 C CA . GLY A 1 332 ? -28.329 50.216 26.496 1.00 29.80 332 GLY A CA 1
ATOM 2539 C C . GLY A 1 332 ? -28.066 48.705 26.471 1.00 29.80 332 GLY A C 1
ATOM 2540 O O . GLY A 1 332 ? -28.138 48.096 25.422 1.00 29.80 332 GLY A O 1
ATOM 2541 N N . GLY A 1 333 ? -27.749 47.995 27.548 1.00 29.98 333 GLY A N 1
ATOM 2542 C CA . GLY A 1 333 ? -27.705 48.262 28.981 1.00 29.98 333 GLY A CA 1
ATOM 2543 C C . GLY A 1 333 ? -27.240 46.958 29.658 1.00 29.98 333 GLY A C 1
ATOM 2544 O O . GLY A 1 333 ? -27.564 45.868 29.200 1.00 29.98 333 GLY A O 1
ATOM 2545 N N . ARG A 1 334 ? -26.407 47.076 30.692 1.00 27.05 334 ARG A N 1
ATOM 2546 C CA . ARG A 1 334 ? -26.057 46.014 31.658 1.00 27.05 334 ARG A CA 1
ATOM 2547 C C . ARG A 1 334 ? -27.186 45.896 32.710 1.00 27.05 334 ARG A C 1
ATOM 2549 O O . ARG A 1 334 ? -28.001 46.816 32.761 1.00 27.05 334 ARG A O 1
ATOM 2556 N N . PRO A 1 335 ? -27.089 45.005 33.712 1.00 48.75 335 PRO A N 1
ATOM 2557 C CA . PRO A 1 335 ? -26.644 43.603 33.742 1.00 48.75 335 PRO A CA 1
ATOM 2558 C C . PRO A 1 335 ? -27.699 42.729 34.476 1.00 48.75 335 PRO A C 1
ATOM 2560 O O . PRO A 1 335 ? -28.664 43.274 34.994 1.00 48.75 335 PRO A O 1
ATOM 2563 N N . ASP A 1 336 ? -27.540 41.401 34.511 1.00 29.44 336 ASP A N 1
ATOM 2564 C CA . ASP A 1 336 ? -27.550 40.600 35.757 1.00 29.44 336 ASP A CA 1
ATOM 2565 C C . ASP A 1 336 ? -27.867 39.109 35.555 1.00 29.44 336 ASP A C 1
ATOM 2567 O O . ASP A 1 336 ? -28.771 38.729 34.822 1.00 29.44 336 ASP A O 1
ATOM 2571 N N . GLN A 1 337 ? -27.092 38.312 36.302 1.00 29.88 337 GLN A N 1
ATOM 2572 C CA . GLN A 1 337 ? -27.449 37.043 36.948 1.00 29.88 337 GLN A CA 1
ATOM 2573 C C . GLN A 1 337 ? -27.776 35.827 36.051 1.00 29.88 337 GLN A C 1
ATOM 2575 O O . GLN A 1 337 ? -28.842 35.699 35.462 1.00 29.88 337 GLN A O 1
ATOM 2580 N N . GLY A 1 338 ? -26.852 34.854 36.031 1.00 25.91 338 GLY A N 1
ATOM 2581 C CA . GLY A 1 338 ? -27.217 33.437 35.845 1.00 25.91 338 GLY A CA 1
ATOM 2582 C C . GLY A 1 338 ? -27.792 32.855 37.150 1.00 25.91 338 GLY A C 1
ATOM 2583 O O . GLY A 1 338 ? -28.115 33.632 38.045 1.00 25.91 338 GLY A O 1
ATOM 2584 N N . PRO A 1 339 ? -27.786 31.528 37.380 1.00 43.59 339 PRO A N 1
ATOM 2585 C CA . PRO A 1 339 ? -27.721 30.389 36.461 1.00 43.59 339 PRO A CA 1
ATOM 2586 C C . PRO A 1 339 ? -28.835 29.329 36.737 1.00 43.59 339 PRO A C 1
ATOM 2588 O O . PRO A 1 339 ? -29.618 29.460 37.665 1.00 43.59 339 PRO A O 1
ATOM 2591 N N . LEU A 1 340 ? -28.847 28.255 35.930 1.00 31.98 340 LEU A N 1
ATOM 2592 C CA . LEU A 1 340 ? -29.244 26.860 36.245 1.00 31.98 340 LEU A CA 1
ATOM 2593 C C . LEU A 1 340 ? -30.534 26.557 37.050 1.00 31.98 340 LEU A C 1
ATOM 2595 O O . LEU A 1 340 ? -30.584 26.755 38.257 1.00 31.98 340 LEU A O 1
ATOM 2599 N N . ASN A 1 341 ? -31.470 25.833 36.416 1.00 27.67 341 ASN A N 1
ATOM 2600 C CA . ASN A 1 341 ? -32.149 24.639 36.968 1.00 27.67 341 ASN A CA 1
ATOM 2601 C C . ASN A 1 341 ? -32.963 23.944 35.850 1.00 27.67 341 ASN A C 1
ATOM 2603 O O . ASN A 1 341 ? -33.668 24.599 35.094 1.00 27.67 341 ASN A O 1
ATOM 2607 N N . ARG A 1 342 ? -32.644 22.686 35.516 1.00 31.08 342 ARG A N 1
ATOM 2608 C CA . ARG A 1 342 ? -33.225 21.417 36.015 1.00 31.08 342 ARG A CA 1
ATOM 2609 C C . ARG A 1 342 ? -34.541 20.990 35.332 1.00 31.08 342 ARG A C 1
ATOM 2611 O O . ARG A 1 342 ? -35.602 21.517 35.615 1.00 31.08 342 ARG A O 1
ATOM 2618 N N . LEU A 1 343 ? -34.385 19.902 34.567 1.00 30.50 343 LEU A N 1
ATOM 2619 C CA . LEU A 1 343 ? -35.109 18.622 34.654 1.00 30.50 343 LEU A CA 1
ATOM 2620 C C . LEU A 1 343 ? -36.563 18.458 34.165 1.00 30.50 343 LEU A C 1
ATOM 2622 O O . LEU A 1 343 ? -37.436 19.296 34.328 1.00 30.50 343 LEU A O 1
ATOM 2626 N N . ARG A 1 344 ? -36.762 17.207 33.712 1.00 27.16 344 ARG A N 1
ATOM 2627 C CA . ARG A 1 344 ? -37.991 16.413 33.532 1.00 27.16 344 ARG A CA 1
ATOM 2628 C C . ARG A 1 344 ? -38.816 16.646 32.259 1.00 27.16 344 ARG A C 1
ATOM 2630 O O . ARG A 1 344 ? -39.773 17.401 32.210 1.00 27.16 344 ARG A O 1
ATOM 2637 N N . GLY A 1 345 ? -38.454 15.857 31.244 1.00 26.70 345 GLY A N 1
ATOM 2638 C CA . GLY A 1 345 ? -39.188 14.634 30.896 1.00 26.70 345 GLY A CA 1
ATOM 2639 C C . GLY A 1 345 ? -40.628 14.788 30.408 1.00 26.70 345 GLY A C 1
ATOM 2640 O O . GLY A 1 345 ? -41.520 15.123 31.178 1.00 26.70 345 GLY A O 1
ATOM 2641 N N . ARG A 1 346 ? -40.880 14.367 29.163 1.00 26.72 346 ARG A N 1
ATOM 2642 C CA . ARG A 1 346 ? -42.137 13.696 28.813 1.00 26.72 346 ARG A CA 1
ATOM 2643 C C . ARG A 1 346 ? -42.009 12.897 27.522 1.00 26.72 346 ARG A C 1
ATOM 2645 O O . ARG A 1 346 ? -41.768 13.429 26.442 1.00 26.72 346 ARG A O 1
ATOM 2652 N N . THR A 1 347 ? -42.214 11.599 27.680 1.00 30.58 347 THR A N 1
ATOM 2653 C CA . THR A 1 347 ? -42.676 10.668 26.660 1.00 30.58 347 THR A CA 1
ATOM 2654 C C . THR A 1 347 ? -43.864 11.256 25.898 1.00 30.58 347 THR A C 1
ATOM 2656 O O . THR A 1 347 ? -44.859 11.671 26.489 1.00 30.58 347 THR A O 1
ATOM 2659 N N . SER A 1 348 ? -43.794 11.256 24.567 1.00 28.22 348 SER A N 1
ATOM 2660 C CA . SER A 1 348 ? -44.999 11.222 23.741 1.00 28.22 348 SER A CA 1
ATOM 2661 C C . SER A 1 348 ? -44.718 10.528 22.410 1.00 28.22 348 SER A C 1
ATOM 2663 O O . SER A 1 348 ? -43.948 10.976 21.565 1.00 28.22 348 SER A O 1
ATOM 2665 N N . LEU A 1 349 ? -45.378 9.382 22.257 1.00 33.94 349 LEU A N 1
ATOM 2666 C CA . LEU A 1 349 ? -45.687 8.740 20.992 1.00 33.94 349 LEU A CA 1
ATOM 2667 C C . LEU A 1 349 ? -46.343 9.756 20.050 1.00 33.94 349 LEU A C 1
ATOM 2669 O O . LEU A 1 349 ? -47.483 10.166 20.277 1.00 33.94 349 LEU A O 1
ATOM 2673 N N . HIS A 1 350 ? -45.681 10.086 18.943 1.00 27.61 350 HIS A N 1
ATOM 2674 C CA . HIS A 1 350 ? -46.346 10.687 17.790 1.00 27.61 350 HIS A CA 1
ATOM 2675 C C . HIS A 1 350 ? -46.033 9.940 16.497 1.00 27.61 350 HIS A C 1
ATOM 2677 O O . HIS A 1 350 ? -45.162 10.265 15.699 1.00 27.61 350 HIS A O 1
ATOM 2683 N N . ARG A 1 351 ? -46.880 8.930 16.299 1.00 30.06 351 ARG A N 1
ATOM 2684 C CA . ARG A 1 351 ? -47.403 8.443 15.027 1.00 30.06 351 ARG A CA 1
ATOM 2685 C C . ARG A 1 351 ? -47.742 9.634 14.113 1.00 30.06 351 ARG A C 1
ATOM 2687 O O . ARG A 1 351 ? -48.761 10.290 14.314 1.00 30.06 351 ARG A O 1
ATOM 2694 N N . ARG A 1 352 ? -46.944 9.882 13.071 1.00 28.83 352 ARG A N 1
ATOM 2695 C CA . ARG A 1 352 ? -47.366 10.680 11.908 1.00 28.83 352 ARG A CA 1
ATOM 2696 C C . ARG A 1 352 ? -47.396 9.811 10.656 1.00 28.83 352 ARG A C 1
ATOM 2698 O O . ARG A 1 352 ? -46.391 9.572 10.003 1.00 28.83 352 ARG A O 1
ATOM 2705 N N . LYS A 1 353 ? -48.616 9.367 10.344 1.00 32.19 353 LYS A N 1
ATOM 2706 C CA . LYS A 1 353 ? -49.113 9.211 8.974 1.00 32.19 353 LYS A CA 1
ATOM 2707 C C . LYS A 1 353 ? -49.139 10.591 8.313 1.00 32.19 353 LYS A C 1
ATOM 2709 O O . LYS A 1 353 ? -49.650 11.513 8.939 1.00 32.19 353 LYS A O 1
ATOM 2714 N N . LEU A 1 354 ? -48.668 10.682 7.072 1.00 30.33 354 LEU A N 1
ATOM 2715 C CA . LEU A 1 354 ? -49.030 11.633 6.001 1.00 30.33 354 LEU A CA 1
ATOM 2716 C C . LEU A 1 354 ? -47.977 11.426 4.899 1.00 30.33 354 LEU A C 1
ATOM 2718 O O . LEU A 1 354 ? -46.795 11.496 5.188 1.00 30.33 354 LEU A O 1
ATOM 2722 N N . GLY A 1 355 ? -48.272 11.130 3.644 1.00 26.02 355 GLY A N 1
ATOM 2723 C CA . GLY A 1 355 ? -49.522 10.941 2.933 1.00 26.02 355 GLY A CA 1
ATOM 2724 C C . GLY A 1 355 ? -49.154 10.505 1.512 1.00 26.02 355 GLY A C 1
ATOM 2725 O O . GLY A 1 355 ? -48.128 10.914 0.974 1.00 26.02 355 GLY A O 1
ATOM 2726 N N . LYS A 1 356 ? -49.981 9.639 0.926 1.00 26.09 356 LYS A N 1
ATOM 2727 C CA . LYS A 1 356 ? -49.942 9.299 -0.497 1.00 26.09 356 LYS A CA 1
ATOM 2728 C C . LYS A 1 356 ? -50.020 10.584 -1.328 1.00 26.09 356 LYS A C 1
ATOM 2730 O O . LYS A 1 356 ? -51.001 11.311 -1.204 1.00 26.09 356 LYS A O 1
ATOM 2735 N N . ILE A 1 357 ? -49.062 10.794 -2.226 1.00 27.08 357 ILE A N 1
ATOM 2736 C CA . ILE A 1 357 ? -49.302 11.542 -3.462 1.00 27.08 357 ILE A CA 1
ATOM 2737 C C . ILE A 1 357 ? -49.130 10.548 -4.605 1.00 27.08 357 ILE A C 1
ATOM 2739 O O . ILE A 1 357 ? -48.038 10.276 -5.088 1.00 27.08 357 ILE A O 1
ATOM 2743 N N . THR A 1 358 ? -50.255 9.960 -4.986 1.00 30.42 358 THR A N 1
ATOM 2744 C CA . THR A 1 358 ? -50.485 9.417 -6.319 1.00 30.42 358 THR A CA 1
ATOM 2745 C C . THR A 1 358 ? -50.803 10.577 -7.259 1.00 30.42 358 THR A C 1
ATOM 2747 O O . THR A 1 358 ? -51.800 11.260 -7.042 1.00 30.42 358 THR A O 1
ATOM 2750 N N . MET A 1 359 ? -50.017 10.749 -8.320 1.00 26.70 359 MET A N 1
ATOM 2751 C CA . MET A 1 359 ? -50.476 11.234 -9.630 1.00 26.70 359 MET A CA 1
ATOM 2752 C C . MET A 1 359 ? -49.678 10.428 -10.665 1.00 26.70 359 MET A C 1
ATOM 2754 O O . MET A 1 359 ? -48.459 10.505 -10.694 1.00 26.70 359 MET A O 1
ATOM 2758 N N . ALA A 1 360 ? -50.245 9.401 -11.296 1.00 27.52 360 ALA A N 1
ATOM 2759 C CA . ALA A 1 360 ? -51.220 9.462 -12.385 1.00 27.52 360 ALA A CA 1
ATOM 2760 C C . ALA A 1 360 ? -50.691 10.225 -13.614 1.00 27.52 360 ALA A C 1
ATOM 2762 O O . ALA A 1 360 ? -50.594 11.446 -13.625 1.00 27.52 360 ALA A O 1
ATOM 2763 N N . SER A 1 361 ? -50.365 9.419 -14.628 1.00 30.50 361 SER A N 1
ATOM 2764 C CA . SER A 1 361 ? -50.369 9.665 -16.074 1.00 30.50 361 SER A CA 1
ATOM 2765 C C . SER A 1 361 ? -50.860 11.030 -16.578 1.00 30.50 361 SER A C 1
ATOM 2767 O O . SER A 1 361 ? -51.981 11.444 -16.283 1.00 30.50 361 SER A O 1
ATOM 2769 N N . GLY A 1 362 ? -50.105 11.620 -17.507 1.00 25.42 362 GLY A N 1
ATOM 2770 C CA . GLY A 1 362 ? -50.532 12.791 -18.270 1.00 25.42 362 GLY A CA 1
ATOM 2771 C C . GLY A 1 362 ? -49.766 12.953 -19.577 1.00 25.42 362 GLY A C 1
ATOM 2772 O O . GLY A 1 362 ? -48.754 13.634 -19.635 1.00 25.42 362 GLY A O 1
ATOM 2773 N N . ASN A 1 363 ? -50.276 12.299 -20.615 1.00 33.62 363 ASN A N 1
ATOM 2774 C CA . ASN A 1 363 ? -49.948 12.476 -22.028 1.00 33.62 363 ASN A CA 1
ATOM 2775 C C . ASN A 1 363 ? -50.357 13.887 -22.533 1.00 33.62 363 ASN A C 1
ATOM 2777 O O . ASN A 1 363 ? -51.304 14.451 -21.982 1.00 33.62 363 ASN A O 1
ATOM 2781 N N . ARG A 1 364 ? -49.721 14.353 -23.631 1.00 31.53 364 ARG A N 1
ATOM 2782 C CA . ARG A 1 364 ? -49.913 15.574 -24.483 1.00 31.53 364 ARG A CA 1
ATOM 2783 C C . ARG A 1 364 ? -48.670 16.487 -24.447 1.00 31.53 364 ARG A C 1
ATOM 2785 O O . ARG A 1 364 ? -48.237 16.869 -23.375 1.00 31.53 364 ARG A O 1
ATOM 2792 N N . GLY A 1 365 ? -48.009 16.866 -25.544 1.00 30.28 365 GLY A N 1
ATOM 2793 C CA . GLY A 1 365 ? -48.444 17.017 -26.938 1.00 30.28 365 GLY A CA 1
ATOM 2794 C C . GLY A 1 365 ? -48.814 18.482 -27.229 1.00 30.28 365 GLY A C 1
ATOM 2795 O O . GLY A 1 365 ? -49.667 19.007 -26.524 1.00 30.28 365 GLY A O 1
ATOM 2796 N N . PHE A 1 366 ? -48.231 19.053 -28.302 1.00 28.50 366 PHE A N 1
ATOM 2797 C CA . PHE A 1 366 ? -48.353 20.423 -28.879 1.00 28.50 366 PHE A CA 1
ATOM 2798 C C . PHE A 1 366 ? -47.453 21.521 -28.280 1.00 28.50 366 PHE A C 1
ATOM 2800 O O . PHE A 1 366 ? -47.404 21.677 -27.071 1.00 28.50 366 PHE A O 1
ATOM 2807 N N . GLY A 1 367 ? -46.740 22.364 -29.043 1.00 27.77 367 GLY A N 1
ATOM 2808 C CA . GLY A 1 367 ? -46.550 22.573 -30.495 1.00 27.77 367 GLY A CA 1
ATOM 2809 C C . GLY A 1 367 ? -45.387 23.583 -30.667 1.00 27.77 367 GLY A C 1
ATOM 2810 O O . GLY A 1 367 ? -45.164 24.407 -29.790 1.00 27.77 367 GLY A O 1
ATOM 2811 N N . ALA A 1 368 ? -44.439 23.404 -31.588 1.00 30.56 368 ALA A N 1
ATOM 2812 C CA . ALA A 1 368 ? -44.482 23.740 -33.016 1.00 30.56 368 ALA A CA 1
ATOM 2813 C C . ALA A 1 368 ? -44.596 25.256 -33.338 1.00 30.56 368 ALA A C 1
ATOM 2815 O O . ALA A 1 368 ? -45.634 25.867 -33.122 1.00 30.56 368 ALA A O 1
ATOM 2816 N N . HIS A 1 369 ? -43.532 25.763 -33.987 1.00 31.62 369 HIS A N 1
ATOM 2817 C CA . HIS A 1 369 ? -43.419 26.943 -34.872 1.00 31.62 369 HIS A CA 1
ATOM 2818 C C . HIS A 1 369 ? -43.049 28.332 -34.313 1.00 31.62 369 HIS A C 1
ATOM 2820 O O . HIS A 1 369 ? -43.907 29.138 -33.992 1.00 31.62 369 HIS A O 1
ATOM 2826 N N . LEU A 1 370 ? -41.753 28.661 -34.423 1.00 28.61 370 LEU A N 1
ATOM 2827 C CA . LEU A 1 370 ? -41.200 29.827 -35.149 1.00 28.61 370 LEU A CA 1
ATOM 2828 C C . LEU A 1 370 ? -39.674 29.582 -35.239 1.00 28.61 370 LEU A C 1
ATOM 2830 O O . LEU A 1 370 ? -39.000 29.559 -34.221 1.00 28.61 370 LEU A O 1
ATOM 2834 N N . GLY A 1 371 ? -39.075 29.121 -36.338 1.00 29.25 371 GLY A N 1
ATOM 2835 C CA . GLY A 1 371 ? -38.860 29.802 -37.621 1.00 29.25 371 GLY A CA 1
ATOM 2836 C C . GLY A 1 371 ? -37.368 29.625 -37.965 1.00 29.25 371 GLY A C 1
ATOM 2837 O O . GLY A 1 371 ? -36.512 30.288 -37.400 1.00 29.25 371 GLY A O 1
ATOM 2838 N N . LYS A 1 372 ? -36.970 28.555 -38.666 1.00 31.83 372 LYS A N 1
ATOM 2839 C CA . LYS A 1 372 ? -36.633 28.588 -40.105 1.00 31.83 372 LYS A CA 1
ATOM 2840 C C . LYS A 1 372 ? -36.037 29.933 -40.565 1.00 31.83 372 LYS A C 1
ATOM 2842 O O . LYS A 1 372 ? -36.756 30.723 -41.162 1.00 31.83 372 LYS A O 1
ATOM 2847 N N . ALA A 1 373 ? -34.736 30.156 -40.328 1.00 32.53 373 ALA A N 1
ATOM 2848 C CA . ALA A 1 373 ? -33.983 31.232 -40.996 1.00 32.53 373 ALA A CA 1
ATOM 2849 C C . ALA A 1 373 ? -32.443 31.067 -41.108 1.00 32.53 373 ALA A C 1
ATOM 2851 O O . ALA A 1 373 ? -31.794 32.017 -41.525 1.00 32.53 373 ALA A O 1
ATOM 2852 N N . VAL A 1 374 ? -31.811 29.918 -40.798 1.00 32.72 374 VAL A N 1
ATOM 2853 C CA . VAL A 1 374 ? -30.329 29.782 -40.961 1.00 32.72 374 VAL A CA 1
ATOM 2854 C C . VAL A 1 374 ? -29.890 28.465 -41.633 1.00 32.72 374 VAL A C 1
ATOM 2856 O O . VAL A 1 374 ? -28.725 28.089 -41.613 1.00 32.72 374 VAL A O 1
ATOM 2859 N N . VAL A 1 375 ? -30.799 27.767 -42.324 1.00 34.22 375 VAL A N 1
ATOM 2860 C CA . VAL A 1 375 ? -30.460 26.564 -43.127 1.00 34.22 375 VAL A CA 1
ATOM 2861 C C . VAL A 1 375 ? -30.031 26.915 -44.568 1.00 34.22 375 VAL A C 1
ATOM 2863 O O . VAL A 1 375 ? -29.654 26.043 -45.340 1.00 34.22 375 VAL A O 1
ATOM 2866 N N . SER A 1 376 ? -29.963 28.198 -44.930 1.00 32.25 376 SER A N 1
ATOM 2867 C CA . SER A 1 376 ? -29.645 28.624 -46.306 1.00 32.25 376 SER A CA 1
ATOM 2868 C C . SER A 1 376 ? -28.208 29.128 -46.521 1.00 32.25 376 SER A C 1
ATOM 2870 O O . SER A 1 376 ? -27.866 29.475 -47.645 1.00 32.25 376 SER A O 1
ATOM 2872 N N . ALA A 1 377 ? -27.354 29.168 -45.487 1.00 32.91 377 ALA A N 1
ATOM 2873 C CA . ALA A 1 377 ? -25.994 29.727 -45.592 1.00 32.91 377 ALA A CA 1
ATOM 2874 C C . ALA A 1 377 ? -24.853 28.685 -45.558 1.00 32.91 377 ALA A C 1
ATOM 2876 O O . ALA A 1 377 ? -23.744 28.989 -45.982 1.00 32.91 377 ALA A O 1
ATOM 2877 N N . ALA A 1 378 ? -25.104 27.443 -45.125 1.00 35.09 378 ALA A N 1
ATOM 2878 C CA . ALA A 1 378 ? -24.064 26.403 -45.048 1.00 35.09 378 ALA A CA 1
ATOM 2879 C C . ALA A 1 378 ? -24.015 25.468 -46.275 1.00 35.09 378 ALA A C 1
ATOM 2881 O O . ALA A 1 378 ? -23.023 24.776 -46.486 1.00 35.09 378 ALA A O 1
ATOM 2882 N N . VAL A 1 379 ? -25.044 25.486 -47.131 1.00 37.56 379 VAL A N 1
ATOM 2883 C CA . VAL A 1 379 ? -25.098 24.675 -48.367 1.00 37.56 379 VAL A CA 1
ATOM 2884 C C . VAL A 1 379 ? -24.384 25.364 -49.546 1.00 37.56 379 VAL A C 1
ATOM 2886 O O . VAL A 1 379 ? -24.003 24.702 -50.504 1.00 37.56 379 VAL A O 1
ATOM 2889 N N . LEU A 1 380 ? -24.078 26.665 -49.443 1.00 35.34 380 LEU A N 1
ATOM 2890 C CA . LEU A 1 380 ? -23.291 27.408 -50.443 1.00 35.34 380 LEU A CA 1
ATOM 2891 C C . LEU A 1 380 ? -21.777 27.461 -50.156 1.00 35.34 380 LEU A C 1
ATOM 2893 O O . LEU A 1 380 ? -21.015 27.848 -51.035 1.00 35.34 380 LEU A O 1
ATOM 2897 N N . LEU A 1 381 ? -21.315 26.996 -48.988 1.00 38.50 381 LEU A N 1
ATOM 2898 C CA . LEU A 1 381 ? -19.881 26.790 -48.702 1.00 38.50 381 LEU A CA 1
ATOM 2899 C C . LEU A 1 381 ? -19.425 25.330 -48.905 1.00 38.50 381 LEU A C 1
ATOM 2901 O O . LEU A 1 381 ? -18.229 25.053 -48.907 1.00 38.50 381 LEU A O 1
ATOM 2905 N N . GLY A 1 382 ? -20.362 24.408 -49.156 1.00 35.38 382 GLY A N 1
ATOM 2906 C CA . GLY A 1 382 ? -20.098 22.999 -49.488 1.00 35.38 382 GLY A CA 1
ATOM 2907 C C . GLY A 1 382 ? -19.881 22.708 -50.981 1.00 35.38 382 GLY A C 1
ATOM 2908 O O . GLY A 1 382 ? -19.674 21.557 -51.348 1.00 35.38 382 GLY A O 1
ATOM 2909 N N . LEU A 1 383 ? -19.907 23.730 -51.844 1.00 32.69 383 LEU A N 1
ATOM 2910 C CA . LEU A 1 383 ? -19.777 23.603 -53.306 1.00 32.69 383 LEU A CA 1
ATOM 2911 C C . LEU A 1 383 ? -18.469 24.196 -53.870 1.00 32.69 383 LEU A C 1
ATOM 2913 O O . LEU A 1 383 ? -18.310 24.296 -55.081 1.00 32.69 383 LEU A O 1
ATOM 2917 N N . GLY A 1 384 ? -17.510 24.536 -52.999 1.00 32.81 384 GLY A N 1
ATOM 2918 C CA . GLY A 1 384 ? -16.170 25.013 -53.376 1.00 32.81 384 GLY A CA 1
ATOM 2919 C C . GLY A 1 384 ? -15.058 23.956 -53.344 1.00 32.81 384 GLY A C 1
ATOM 2920 O O . GLY A 1 384 ? -13.924 24.274 -53.678 1.00 32.81 384 GLY A O 1
ATOM 2921 N N . PHE A 1 385 ? -15.346 22.706 -52.957 1.00 34.41 385 PHE A N 1
ATOM 2922 C CA . PHE A 1 385 ? -14.315 21.668 -52.761 1.00 34.41 385 PHE A CA 1
ATOM 2923 C C . PHE A 1 385 ? -14.373 20.504 -53.771 1.00 34.41 385 PHE A C 1
ATOM 2925 O O . PHE A 1 385 ? -13.695 19.496 -53.605 1.00 34.41 385 PHE A O 1
ATOM 2932 N N . VAL A 1 386 ? -15.151 20.649 -54.852 1.00 34.16 386 VAL A N 1
ATOM 2933 C CA . VAL A 1 386 ? -15.293 19.642 -55.929 1.00 34.16 386 VAL A CA 1
ATOM 2934 C C . VAL A 1 386 ? -14.437 19.976 -57.172 1.00 34.16 386 VAL A C 1
ATOM 2936 O O . VAL A 1 386 ? -14.528 19.309 -58.193 1.00 34.16 386 VAL A O 1
ATOM 2939 N N . LEU A 1 387 ? -13.521 20.952 -57.096 1.00 33.88 387 LEU A N 1
ATOM 2940 C CA . LEU A 1 387 ? -12.669 21.358 -58.233 1.00 33.88 387 LEU A CA 1
ATOM 2941 C C . LEU A 1 387 ? -11.148 21.358 -57.962 1.00 33.88 387 LEU A C 1
ATOM 2943 O O . LEU A 1 387 ? -10.420 22.115 -58.590 1.00 33.88 387 LEU A O 1
ATOM 2947 N N . VAL A 1 388 ? -10.643 20.468 -57.092 1.00 34.34 388 VAL A N 1
ATOM 2948 C CA . VAL A 1 388 ? -9.198 20.099 -57.039 1.00 34.34 388 VAL A CA 1
ATOM 2949 C C . VAL A 1 388 ? -9.016 18.577 -56.868 1.00 34.34 388 VAL A C 1
ATOM 2951 O O . VAL A 1 388 ? -8.140 18.092 -56.163 1.00 34.34 388 VAL A O 1
ATOM 2954 N N . ALA A 1 389 ? -9.875 17.790 -57.519 1.00 35.97 389 ALA A N 1
ATOM 2955 C CA . ALA A 1 389 ? -9.767 16.332 -57.581 1.00 35.97 389 ALA A CA 1
ATOM 2956 C C . ALA A 1 389 ? -9.716 15.844 -59.037 1.00 35.97 389 ALA A C 1
ATOM 2958 O O . ALA A 1 389 ? -10.511 15.006 -59.436 1.00 35.97 389 ALA A O 1
ATOM 2959 N N . THR A 1 390 ? -8.801 16.380 -59.850 1.00 36.47 390 THR A N 1
ATOM 2960 C CA . THR A 1 390 ? -8.432 15.812 -61.163 1.00 36.47 390 THR A CA 1
ATOM 2961 C C . THR A 1 390 ? -6.999 16.203 -61.545 1.00 36.47 390 THR A C 1
ATOM 2963 O O . THR A 1 390 ? -6.753 16.988 -62.451 1.00 36.47 390 THR A O 1
ATOM 2966 N N . SER A 1 391 ? -6.017 15.616 -60.865 1.00 29.45 391 SER A N 1
ATOM 2967 C CA . SER A 1 391 ? -4.669 15.449 -61.426 1.00 29.45 391 SER A CA 1
ATOM 2968 C C . SER A 1 391 ? -4.047 14.170 -60.874 1.00 29.45 391 SER A C 1
ATOM 2970 O O . SER A 1 391 ? -3.087 14.180 -60.108 1.00 29.45 391 SER A O 1
ATOM 2972 N N . TRP A 1 392 ? -4.661 13.046 -61.244 1.00 31.25 392 TRP A N 1
ATOM 2973 C CA . TRP A 1 392 ? -3.988 11.755 -61.252 1.00 31.25 392 TRP A CA 1
ATOM 2974 C C . TRP A 1 392 ? -2.996 11.772 -62.415 1.00 31.25 392 TRP A C 1
ATOM 2976 O O . TRP A 1 392 ? -3.395 11.717 -63.576 1.00 31.25 392 TRP A O 1
ATOM 2986 N N . ILE A 1 393 ? -1.708 11.882 -62.103 1.00 31.30 393 ILE A N 1
ATOM 2987 C CA . ILE A 1 393 ? -0.640 11.565 -63.050 1.00 31.30 393 ILE A CA 1
ATOM 2988 C C . ILE A 1 393 ? -0.449 10.041 -62.990 1.00 31.30 393 ILE A C 1
ATOM 2990 O O . ILE A 1 393 ? -0.163 9.522 -61.908 1.00 31.30 393 ILE A O 1
ATOM 2994 N N . PRO A 1 394 ? -0.609 9.298 -64.099 1.00 33.91 394 PRO A N 1
ATOM 2995 C CA . PRO A 1 394 ? -0.250 7.889 -64.139 1.00 33.91 394 PRO A CA 1
ATOM 2996 C C . PRO A 1 394 ? 1.279 7.774 -64.172 1.00 33.91 394 PRO A C 1
ATOM 2998 O O . PRO A 1 394 ? 1.926 8.240 -65.109 1.00 33.91 394 PRO A O 1
ATOM 3001 N N . LEU A 1 395 ? 1.869 7.160 -63.144 1.00 32.94 395 LEU A N 1
ATOM 3002 C CA . LEU A 1 395 ? 3.267 6.728 -63.197 1.00 32.94 395 LEU A CA 1
ATOM 3003 C C . LEU A 1 395 ? 3.403 5.527 -64.162 1.00 32.94 395 L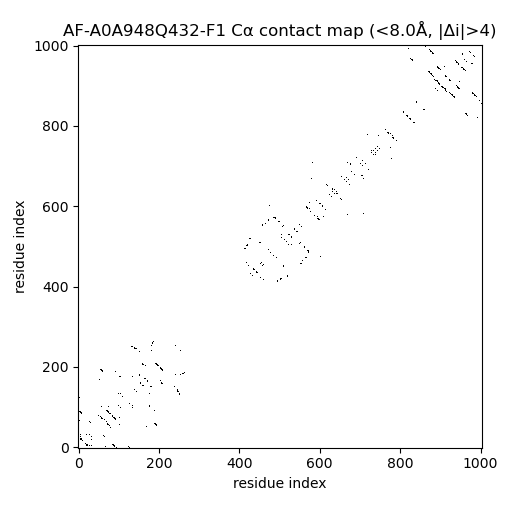EU A C 1
ATOM 3005 O O . LEU A 1 395 ? 2.479 4.712 -64.245 1.00 32.94 395 LEU A O 1
ATOM 3009 N N . PRO A 1 396 ? 4.518 5.402 -64.909 1.00 32.16 396 PRO A N 1
ATOM 3010 C CA . PRO A 1 396 ? 4.677 4.416 -65.979 1.00 32.16 396 PRO A CA 1
ATOM 3011 C C . PRO A 1 396 ? 4.932 3.003 -65.425 1.00 32.16 396 PRO A C 1
ATOM 3013 O O . PRO A 1 396 ? 5.366 2.865 -64.279 1.00 32.16 396 PRO A O 1
ATOM 3016 N N . PRO A 1 397 ? 4.763 1.937 -66.232 1.00 34.56 397 PRO A N 1
ATOM 3017 C CA . PRO A 1 397 ? 5.138 0.587 -65.833 1.00 34.56 397 PRO A CA 1
ATOM 3018 C C . PRO A 1 397 ? 6.667 0.466 -65.857 1.00 34.56 397 PRO A C 1
ATOM 3020 O O . PRO A 1 397 ? 7.278 0.359 -66.920 1.00 34.56 397 PRO A O 1
ATOM 3023 N N . TRP A 1 398 ? 7.306 0.510 -64.689 1.00 35.41 398 TRP A N 1
ATOM 3024 C CA . TRP A 1 398 ? 8.749 0.299 -64.590 1.00 35.41 398 TRP A CA 1
ATOM 3025 C C . TRP A 1 398 ? 9.079 -1.198 -64.613 1.00 35.41 398 TRP A C 1
ATOM 3027 O O . TRP A 1 398 ? 8.805 -1.950 -63.682 1.00 35.41 398 TRP A O 1
ATOM 3037 N N . GLY A 1 399 ? 9.618 -1.570 -65.774 1.00 29.77 399 GLY A N 1
ATOM 3038 C CA . GLY A 1 399 ? 10.504 -2.676 -66.130 1.00 29.77 399 GLY A CA 1
ATOM 3039 C C . GLY A 1 399 ? 10.983 -3.659 -65.061 1.00 29.77 399 GLY A C 1
ATOM 3040 O O . GLY A 1 399 ? 11.529 -3.295 -64.025 1.00 29.77 399 GLY A O 1
ATOM 3041 N N . LYS A 1 400 ? 10.923 -4.939 -65.443 1.00 38.31 400 LYS A N 1
ATOM 3042 C CA . LYS A 1 400 ? 11.812 -5.997 -64.950 1.00 38.31 400 LYS A CA 1
ATOM 3043 C C . LYS A 1 400 ? 13.284 -5.611 -65.178 1.00 38.31 400 LYS A C 1
ATOM 3045 O O . LYS A 1 400 ? 13.624 -5.273 -66.312 1.00 38.31 400 LYS A O 1
ATOM 3050 N N . PRO A 1 401 ? 14.173 -5.872 -64.212 1.00 35.88 401 PRO A N 1
ATOM 3051 C CA . PRO A 1 401 ? 15.507 -6.363 -64.503 1.00 35.88 401 PRO A CA 1
ATOM 3052 C C . PRO A 1 401 ? 15.570 -7.848 -64.136 1.00 35.88 401 PRO A C 1
ATOM 3054 O O . PRO A 1 401 ? 15.318 -8.246 -63.001 1.00 35.88 401 PRO A O 1
ATOM 3057 N N . GLY A 1 402 ? 15.870 -8.679 -65.132 1.00 30.70 402 GLY A N 1
ATOM 3058 C CA . GLY A 1 402 ? 16.335 -10.039 -64.896 1.00 30.70 402 GLY A CA 1
ATOM 3059 C C . GLY A 1 402 ? 17.767 -10.030 -64.354 1.00 30.70 402 GLY A C 1
ATOM 3060 O O . GLY A 1 402 ? 18.585 -9.220 -64.780 1.00 30.70 402 GLY A O 1
ATOM 3061 N N . GLY A 1 403 ? 18.050 -10.954 -63.438 1.00 29.67 403 GLY A N 1
ATOM 3062 C CA . GLY A 1 403 ? 19.372 -11.276 -62.892 1.00 29.67 403 GLY A CA 1
ATOM 3063 C C . GLY A 1 403 ? 19.205 -12.169 -61.653 1.00 29.67 403 GLY A C 1
ATOM 3064 O O . GLY A 1 403 ? 18.290 -11.901 -60.878 1.00 29.67 403 GLY A O 1
ATOM 3065 N N . PRO A 1 404 ? 19.964 -13.270 -61.497 1.00 39.47 404 PRO A N 1
ATOM 3066 C CA . PRO A 1 404 ? 19.496 -14.441 -60.763 1.00 39.47 404 PRO A CA 1
ATOM 3067 C C . PRO A 1 404 ? 19.570 -14.300 -59.237 1.00 39.47 404 PRO A C 1
ATOM 3069 O O . PRO A 1 404 ? 20.576 -13.893 -58.666 1.00 39.47 404 PRO A O 1
ATOM 3072 N N . GLU A 1 405 ? 18.451 -14.689 -58.635 1.00 35.34 405 GLU A N 1
ATOM 3073 C CA . GLU A 1 405 ? 18.201 -15.243 -57.303 1.00 35.34 405 GLU A CA 1
ATOM 3074 C C . GLU A 1 405 ? 19.394 -15.393 -56.340 1.00 35.34 405 GLU A C 1
ATOM 3076 O O . GLU A 1 405 ? 20.141 -16.370 -56.366 1.00 35.34 405 GLU A O 1
ATOM 3081 N N . GLY A 1 406 ? 19.441 -14.488 -55.361 1.00 31.02 406 GLY A N 1
ATOM 3082 C CA . GLY A 1 406 ? 19.776 -14.830 -53.982 1.00 31.02 406 GLY A CA 1
ATOM 3083 C C . GLY A 1 406 ? 18.501 -14.734 -53.143 1.00 31.02 406 GLY A C 1
ATOM 3084 O O . GLY A 1 406 ? 17.924 -13.656 -53.027 1.00 31.02 406 GLY A O 1
ATOM 3085 N N . ASN A 1 407 ? 18.031 -15.858 -52.601 1.00 36.31 407 ASN A N 1
ATOM 3086 C CA . ASN A 1 407 ? 16.857 -15.939 -51.728 1.00 36.31 407 ASN A CA 1
ATOM 3087 C C . ASN A 1 407 ? 16.997 -15.014 -50.503 1.00 36.31 407 ASN A C 1
ATOM 3089 O O . ASN A 1 407 ? 17.618 -15.392 -49.511 1.00 36.31 407 ASN A O 1
ATOM 3093 N N . VAL A 1 408 ? 16.370 -13.837 -50.539 1.00 34.25 408 VAL A N 1
ATOM 3094 C CA . VAL A 1 408 ? 16.078 -13.041 -49.338 1.00 34.25 408 VAL A CA 1
ATOM 3095 C C . VAL A 1 408 ? 14.611 -13.302 -48.972 1.00 34.25 408 VAL A C 1
ATOM 3097 O O . VAL A 1 408 ? 13.740 -13.112 -49.826 1.00 34.25 408 VAL A O 1
ATOM 3100 N N . PRO A 1 409 ? 14.295 -13.767 -47.746 1.00 37.41 409 PRO A N 1
ATOM 3101 C CA . PRO A 1 409 ? 12.913 -14.004 -47.340 1.00 37.41 409 PRO A CA 1
ATOM 3102 C C . PRO A 1 409 ? 12.107 -12.708 -47.462 1.00 37.41 409 PRO A C 1
ATOM 3104 O O . PRO A 1 409 ? 12.649 -11.629 -47.235 1.00 37.41 409 PRO A O 1
ATOM 3107 N N . ALA A 1 410 ? 10.813 -12.806 -47.775 1.00 38.09 410 ALA A N 1
ATOM 3108 C CA . ALA A 1 410 ? 9.880 -11.678 -47.821 1.00 38.09 410 ALA A CA 1
ATOM 3109 C C . ALA A 1 410 ? 9.776 -10.977 -46.445 1.00 38.09 410 ALA A C 1
ATOM 3111 O O . ALA A 1 410 ? 8.867 -11.232 -45.657 1.00 38.09 410 ALA A O 1
ATOM 3112 N N . GLY A 1 411 ? 10.752 -10.127 -46.130 1.00 38.06 411 GLY A N 1
ATOM 3113 C CA . GLY A 1 411 ? 10.963 -9.500 -44.833 1.00 38.06 411 GLY A CA 1
ATOM 3114 C C . GLY A 1 411 ? 10.709 -7.998 -44.888 1.00 38.06 411 GLY A C 1
ATOM 3115 O O . GLY A 1 411 ? 11.192 -7.317 -45.785 1.00 38.06 411 GLY A O 1
ATOM 3116 N N . ARG A 1 412 ? 9.907 -7.515 -43.928 1.00 44.72 412 ARG A N 1
ATOM 3117 C CA . ARG A 1 412 ? 9.769 -6.121 -43.452 1.00 44.72 412 ARG A CA 1
ATOM 3118 C C . ARG A 1 412 ? 10.184 -5.035 -44.460 1.00 44.72 412 ARG A C 1
ATOM 3120 O O . ARG A 1 412 ? 11.318 -4.572 -44.455 1.00 44.72 412 ARG A O 1
ATOM 3127 N N . ARG A 1 413 ? 9.232 -4.550 -45.264 1.00 49.34 413 ARG A N 1
ATOM 3128 C CA . ARG A 1 413 ? 9.418 -3.283 -45.989 1.00 49.34 413 ARG A CA 1
ATOM 3129 C C . ARG A 1 413 ? 9.596 -2.155 -44.968 1.00 49.34 413 ARG A C 1
ATOM 3131 O O . ARG A 1 413 ? 8.696 -1.927 -4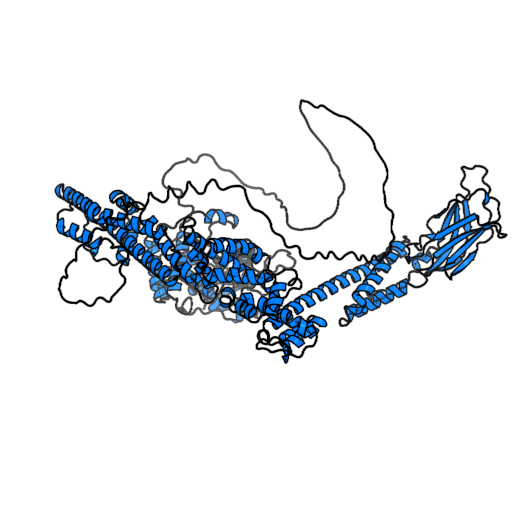4.160 1.00 49.34 413 ARG A O 1
ATOM 3138 N N . SER A 1 414 ? 10.748 -1.491 -44.997 1.00 57.69 414 SER A N 1
ATOM 3139 C CA . SER A 1 414 ? 10.991 -0.270 -44.226 1.00 57.69 414 SER A CA 1
ATOM 3140 C C . SER A 1 414 ? 9.975 0.815 -44.617 1.00 57.69 414 SER A C 1
ATOM 3142 O O . SER A 1 414 ? 9.626 0.931 -45.790 1.00 57.69 414 SER A O 1
ATOM 3144 N N . LEU A 1 415 ? 9.475 1.594 -43.650 1.00 67.12 415 LEU A N 1
ATOM 3145 C CA . LEU A 1 415 ? 8.556 2.720 -43.896 1.00 67.12 415 LEU A CA 1
ATOM 3146 C C . LEU A 1 415 ? 9.307 3.943 -44.442 1.00 67.12 415 LEU A C 1
ATOM 3148 O O . LEU A 1 415 ? 8.693 4.796 -45.078 1.00 67.12 415 LEU A O 1
ATOM 3152 N N . LEU A 1 416 ? 10.618 4.017 -44.195 1.00 78.00 416 LEU A N 1
ATOM 3153 C CA . LEU A 1 416 ? 11.526 5.042 -44.696 1.00 78.00 416 LEU A CA 1
ATOM 3154 C C . LEU A 1 416 ? 12.738 4.351 -45.328 1.00 78.00 416 LEU A C 1
ATOM 3156 O O . LEU A 1 416 ? 13.382 3.515 -44.696 1.00 78.00 416 LEU A O 1
ATOM 3160 N N . GLU A 1 417 ? 13.055 4.676 -46.573 1.00 84.19 417 GLU A N 1
ATOM 3161 C CA . GLU A 1 417 ? 14.370 4.355 -47.129 1.00 84.19 417 GLU A CA 1
ATOM 3162 C C . GLU A 1 417 ? 15.387 5.229 -46.390 1.00 84.19 417 GLU A C 1
ATOM 3164 O O . GLU A 1 417 ? 15.200 6.442 -46.352 1.00 84.19 417 GLU A O 1
ATOM 3169 N N . VAL A 1 418 ? 16.375 4.624 -45.724 1.00 88.75 418 VAL A N 1
ATOM 3170 C CA . VAL A 1 418 ? 17.393 5.332 -44.930 1.00 88.75 418 VAL A CA 1
ATOM 3171 C C . VAL A 1 418 ? 18.643 5.503 -45.783 1.00 88.75 418 VAL A C 1
ATOM 3173 O O . VAL A 1 418 ? 19.032 4.577 -46.489 1.00 88.75 418 VAL A O 1
ATOM 3176 N N . VAL A 1 419 ? 19.258 6.687 -45.742 1.00 92.50 419 VAL A N 1
ATOM 3177 C CA . VAL A 1 419 ? 20.509 6.937 -46.469 1.00 92.50 419 VAL A CA 1
ATOM 3178 C C . VAL A 1 419 ? 21.634 6.079 -45.901 1.00 92.50 419 VAL A C 1
ATOM 3180 O O . VAL A 1 419 ? 21.885 6.097 -44.699 1.00 92.50 419 VAL A O 1
ATOM 3183 N N . ASP A 1 420 ? 22.330 5.375 -46.790 1.00 92.25 420 ASP A N 1
ATOM 3184 C CA . ASP A 1 420 ? 23.527 4.606 -46.467 1.00 92.25 420 ASP A CA 1
ATOM 3185 C C . ASP A 1 420 ? 24.737 5.542 -46.317 1.00 92.25 420 ASP A C 1
ATOM 3187 O O . ASP A 1 420 ? 25.437 5.874 -47.280 1.00 92.25 420 ASP A O 1
ATOM 3191 N N . VAL A 1 421 ? 24.968 6.012 -45.088 1.00 94.12 421 VAL A N 1
ATOM 3192 C CA . VAL A 1 421 ? 26.088 6.911 -44.782 1.00 94.12 421 VAL A CA 1
ATOM 3193 C C . VAL A 1 421 ? 27.432 6.208 -44.985 1.00 94.12 421 VAL A C 1
ATOM 3195 O O . VAL A 1 421 ? 28.402 6.867 -45.366 1.00 94.12 421 VAL A O 1
ATOM 3198 N N . ALA A 1 422 ? 27.497 4.889 -44.765 1.00 93.00 422 ALA A N 1
ATOM 3199 C CA . ALA A 1 422 ? 28.706 4.100 -44.987 1.00 93.00 422 ALA A CA 1
ATOM 3200 C C . ALA A 1 422 ? 29.105 4.134 -46.465 1.00 93.00 422 ALA A C 1
ATOM 3202 O O . ALA A 1 422 ? 30.219 4.556 -46.779 1.00 93.00 422 ALA A O 1
ATOM 3203 N N . GLY A 1 423 ? 28.175 3.809 -47.367 1.00 92.06 423 GLY A N 1
ATOM 3204 C CA . GLY A 1 423 ? 28.420 3.831 -48.809 1.00 92.06 423 GLY A CA 1
ATOM 3205 C C . GLY A 1 423 ? 28.826 5.214 -49.334 1.00 92.06 423 GLY A C 1
ATOM 3206 O O . GLY A 1 423 ? 29.766 5.333 -50.123 1.00 92.06 423 GLY A O 1
ATOM 3207 N N . VAL A 1 424 ? 28.184 6.288 -48.851 1.00 92.56 424 VAL A N 1
ATOM 3208 C CA . VAL A 1 424 ? 28.564 7.666 -49.226 1.00 92.56 424 VAL A CA 1
ATOM 3209 C C . VAL A 1 424 ? 29.972 8.011 -48.729 1.00 92.56 424 VAL A C 1
ATOM 3211 O O . VAL A 1 424 ? 30.753 8.620 -49.462 1.00 92.56 424 VAL A O 1
ATOM 3214 N N . TYR A 1 425 ? 30.320 7.625 -47.502 1.00 93.00 425 TYR A N 1
ATOM 3215 C CA . TYR A 1 425 ? 31.647 7.872 -46.943 1.00 93.00 425 TYR A CA 1
ATOM 3216 C C . TYR A 1 425 ? 32.746 7.091 -47.678 1.00 93.00 425 TYR A C 1
ATOM 3218 O O . TYR A 1 425 ? 33.775 7.671 -48.024 1.00 93.00 425 TYR A O 1
ATOM 3226 N N . GLU A 1 426 ? 32.520 5.809 -47.977 1.00 91.81 426 GLU A N 1
ATOM 3227 C CA . GLU A 1 426 ? 33.453 4.972 -48.741 1.00 91.81 426 GLU A CA 1
ATOM 3228 C C . GLU A 1 426 ? 33.713 5.542 -50.138 1.00 91.81 426 GLU A C 1
ATOM 3230 O O . GLU A 1 426 ? 34.867 5.621 -50.570 1.00 91.81 426 GLU A O 1
ATOM 3235 N N . GLN A 1 427 ? 32.665 6.029 -50.812 1.00 90.75 427 GLN A N 1
ATOM 3236 C CA . GLN A 1 427 ? 32.803 6.721 -52.091 1.00 90.75 427 GLN A CA 1
ATOM 3237 C C . GLN A 1 427 ? 33.689 7.971 -51.961 1.00 90.75 427 GLN A C 1
ATOM 3239 O O . GLN A 1 427 ? 34.587 8.174 -52.777 1.00 90.75 427 GLN A O 1
ATOM 3244 N N . ILE A 1 428 ? 33.479 8.794 -50.926 1.00 89.19 428 ILE A N 1
ATOM 3245 C CA . ILE A 1 428 ? 34.276 10.009 -50.696 1.00 89.19 428 ILE A CA 1
ATOM 3246 C C . ILE A 1 428 ? 35.750 9.665 -50.460 1.00 89.19 428 ILE A C 1
ATOM 3248 O O . ILE A 1 428 ? 36.618 10.295 -51.068 1.00 89.19 428 ILE A O 1
ATOM 3252 N N . VAL A 1 429 ? 36.047 8.676 -49.608 1.00 86.19 429 VAL A N 1
ATOM 3253 C CA . VAL A 1 429 ? 37.424 8.244 -49.303 1.00 86.19 429 VAL A CA 1
ATOM 3254 C C . VAL A 1 429 ? 38.101 7.646 -50.544 1.00 86.19 429 VAL A C 1
ATOM 3256 O O . VAL A 1 429 ? 39.268 7.942 -50.807 1.00 86.19 429 VAL A O 1
ATOM 3259 N N . GLY A 1 430 ? 37.365 6.873 -51.350 1.00 84.44 430 GLY A N 1
ATOM 3260 C CA . GLY A 1 430 ? 37.848 6.321 -52.618 1.00 84.44 430 GLY A CA 1
ATOM 3261 C C . GLY A 1 430 ? 38.149 7.384 -53.683 1.00 84.44 430 GLY A C 1
ATOM 3262 O O . GLY A 1 430 ? 39.170 7.294 -54.362 1.00 84.44 430 GLY A O 1
ATOM 3263 N N . GLU A 1 431 ? 37.303 8.413 -53.810 1.00 82.69 431 GLU A N 1
ATOM 3264 C CA . GLU A 1 431 ? 37.460 9.493 -54.799 1.00 82.69 431 GLU A CA 1
ATOM 3265 C C . GLU A 1 431 ? 38.545 10.514 -54.420 1.00 82.69 431 GLU A C 1
ATOM 3267 O O . GLU A 1 431 ? 39.173 11.104 -55.301 1.00 82.69 431 GLU A O 1
ATOM 3272 N N . THR A 1 432 ? 38.775 10.749 -53.124 1.00 70.81 432 THR A N 1
ATOM 3273 C CA . THR A 1 432 ? 39.766 11.738 -52.656 1.00 70.81 432 THR A CA 1
ATOM 3274 C C . THR A 1 432 ? 41.174 11.168 -52.474 1.00 70.81 432 THR A C 1
ATOM 3276 O O . THR A 1 432 ? 42.148 11.920 -52.596 1.00 70.81 432 THR A O 1
ATOM 3279 N N . GLY A 1 433 ? 41.293 9.848 -52.295 1.00 61.50 433 GLY A N 1
ATOM 3280 C CA . GLY A 1 433 ? 42.549 9.112 -52.176 1.00 61.50 433 GLY A CA 1
ATOM 3281 C C . GLY A 1 433 ? 43.282 9.344 -50.840 1.00 61.50 433 GLY A C 1
ATOM 3282 O O . GLY A 1 433 ? 43.218 10.432 -50.268 1.00 61.50 433 GLY A O 1
ATOM 3283 N N . PRO A 1 434 ? 44.059 8.361 -50.342 1.00 56.00 434 PRO A N 1
ATOM 3284 C CA . PRO A 1 434 ? 44.773 8.463 -49.060 1.00 56.00 434 PRO A CA 1
ATOM 3285 C C . PRO A 1 434 ? 45.920 9.496 -49.048 1.00 56.00 434 PRO A C 1
ATOM 3287 O O . PRO A 1 434 ? 46.464 9.796 -47.989 1.00 56.00 434 PRO A O 1
ATOM 3290 N N . LEU A 1 435 ? 46.301 10.051 -50.207 1.00 48.66 435 LEU A N 1
ATOM 3291 C CA . LEU A 1 435 ? 47.449 10.957 -50.370 1.00 48.66 435 LEU A CA 1
ATOM 3292 C C . LEU A 1 435 ? 47.101 12.460 -50.294 1.00 48.66 435 LEU A C 1
ATOM 3294 O O . LEU A 1 435 ? 48.017 13.277 -50.268 1.00 48.66 435 LEU A O 1
ATOM 3298 N N . ASN A 1 436 ? 45.818 12.840 -50.211 1.00 54.38 436 ASN A N 1
ATOM 3299 C CA . ASN A 1 436 ? 45.360 14.244 -50.259 1.00 54.38 436 ASN A CA 1
ATOM 3300 C C . ASN A 1 436 ? 44.754 14.764 -48.940 1.00 54.38 436 ASN A C 1
ATOM 3302 O O . ASN A 1 436 ? 43.923 15.668 -48.958 1.00 54.38 436 ASN A O 1
ATOM 3306 N N . LEU A 1 437 ? 45.122 14.205 -47.785 1.00 56.78 437 LEU A N 1
ATOM 3307 C CA . LEU A 1 437 ? 44.658 14.691 -46.470 1.00 56.78 437 LEU A CA 1
ATOM 3308 C C . LEU A 1 437 ? 45.803 15.202 -45.574 1.00 56.78 437 LEU A C 1
ATOM 3310 O O . LEU A 1 437 ? 45.605 15.448 -44.387 1.00 56.78 437 LEU A O 1
ATOM 3314 N N . GLY A 1 438 ? 47.000 15.390 -46.142 1.00 58.19 438 GLY A N 1
ATOM 3315 C CA . GLY A 1 438 ? 48.151 15.972 -45.445 1.00 58.19 438 GLY A CA 1
ATOM 3316 C C . GLY A 1 438 ? 48.039 17.496 -45.248 1.00 58.19 438 GLY A C 1
ATOM 3317 O O . GLY A 1 438 ? 47.064 18.115 -45.657 1.00 58.19 438 GLY A O 1
ATOM 3318 N N . PRO A 1 439 ? 49.047 18.163 -44.662 1.00 61.12 439 PRO A N 1
ATOM 3319 C CA . PRO A 1 439 ? 49.022 19.611 -44.412 1.00 61.12 439 PRO A CA 1
ATOM 3320 C C . PRO A 1 439 ? 49.259 20.486 -45.667 1.00 61.12 439 PRO A C 1
ATOM 3322 O O . PRO A 1 439 ? 49.641 21.648 -45.541 1.00 61.12 439 PRO A O 1
ATOM 3325 N N . SER A 1 440 ? 49.080 19.960 -46.887 1.00 73.06 440 SER A N 1
ATOM 3326 C CA . SER A 1 440 ? 49.282 20.728 -48.126 1.00 73.06 440 SER A CA 1
ATOM 3327 C C . SER A 1 440 ? 48.041 21.544 -48.514 1.00 73.06 440 SER A C 1
ATOM 3329 O O . SER A 1 440 ? 46.909 21.154 -48.235 1.00 73.06 440 SER A O 1
ATOM 3331 N N . LEU A 1 441 ? 48.236 22.659 -49.230 1.00 68.94 441 LEU A N 1
ATOM 3332 C CA . LEU A 1 441 ? 47.138 23.485 -49.767 1.00 68.94 441 LEU A CA 1
ATOM 3333 C C . LEU A 1 441 ? 46.187 22.693 -50.686 1.00 68.94 441 LEU A C 1
ATOM 3335 O O . LEU A 1 441 ? 44.985 22.958 -50.724 1.00 68.94 441 LEU A O 1
ATOM 3339 N N . GLU A 1 442 ? 46.708 21.715 -51.430 1.00 71.81 442 GLU A N 1
ATOM 3340 C CA . GLU A 1 442 ? 45.896 20.813 -52.259 1.00 71.81 442 GLU A CA 1
ATOM 3341 C C . GLU A 1 442 ? 45.061 19.854 -51.404 1.00 71.81 442 GLU A C 1
ATOM 3343 O O . GLU A 1 442 ? 43.886 19.626 -51.703 1.00 71.81 442 GLU A O 1
ATOM 3348 N N . SER A 1 443 ? 45.623 19.383 -50.289 1.00 75.19 443 SER A N 1
ATOM 3349 C CA . SER A 1 443 ? 44.921 18.518 -49.340 1.00 75.19 443 SER A CA 1
ATOM 3350 C C . SER A 1 443 ? 43.799 19.249 -48.600 1.00 75.19 443 SER A C 1
ATOM 3352 O O . SER A 1 443 ? 42.717 18.705 -48.388 1.00 75.19 443 SER A O 1
ATOM 3354 N N . GLU A 1 444 ? 43.996 20.526 -48.267 1.00 79.12 444 GLU A N 1
ATOM 3355 C CA . GLU A 1 444 ? 42.958 21.349 -47.644 1.00 79.12 444 GLU A CA 1
ATOM 3356 C C . GLU A 1 444 ? 41.762 21.592 -48.583 1.00 79.12 444 GLU A C 1
ATOM 3358 O O . GLU A 1 444 ? 40.602 21.522 -48.155 1.00 79.12 444 GLU A O 1
ATOM 3363 N N . ARG A 1 445 ? 42.019 21.796 -49.885 1.00 81.88 445 ARG A N 1
ATOM 3364 C CA . ARG A 1 445 ? 40.966 21.865 -50.916 1.00 81.88 445 ARG A CA 1
ATOM 3365 C C . ARG A 1 445 ? 40.238 20.529 -51.073 1.00 81.88 445 ARG A C 1
ATOM 3367 O O . ARG A 1 445 ? 39.009 20.523 -51.158 1.00 81.88 445 ARG A O 1
ATOM 3374 N N . GLY A 1 446 ? 40.972 19.413 -51.068 1.00 82.62 446 GLY A N 1
ATOM 3375 C CA . GLY A 1 446 ? 40.414 18.057 -51.099 1.00 82.62 446 GLY A CA 1
ATOM 3376 C C . GLY A 1 446 ? 39.496 17.778 -49.908 1.00 82.62 446 GLY A C 1
ATOM 3377 O O . GLY A 1 446 ? 38.346 17.382 -50.096 1.00 82.62 446 GLY A O 1
ATOM 3378 N N . ARG A 1 447 ? 39.951 18.098 -48.691 1.00 84.75 447 ARG A N 1
ATOM 3379 C CA . ARG A 1 447 ? 39.169 17.987 -47.450 1.00 84.75 447 ARG A CA 1
ATOM 3380 C C . ARG A 1 447 ? 37.901 18.838 -47.482 1.00 84.75 447 ARG A C 1
ATOM 3382 O O . ARG A 1 447 ? 36.829 18.355 -47.131 1.00 84.75 447 ARG A O 1
ATOM 3389 N N . THR A 1 448 ? 38.002 20.088 -47.931 1.00 87.44 448 THR A N 1
ATOM 3390 C CA . THR A 1 448 ? 36.842 20.991 -48.034 1.00 87.44 448 THR A CA 1
ATOM 3391 C C . THR A 1 448 ? 35.796 20.436 -49.004 1.00 87.44 448 THR A C 1
ATOM 3393 O O . THR A 1 448 ? 34.605 20.433 -48.699 1.00 87.44 448 THR A O 1
ATOM 3396 N N . ARG A 1 449 ? 36.237 19.894 -50.148 1.00 89.25 449 ARG A N 1
ATOM 3397 C CA . ARG A 1 449 ? 35.357 19.230 -51.118 1.00 89.25 449 ARG A CA 1
ATOM 3398 C C . ARG A 1 449 ? 34.720 17.960 -50.545 1.00 89.25 449 ARG A C 1
ATOM 3400 O O . ARG A 1 449 ? 33.524 17.768 -50.724 1.00 89.25 449 ARG A O 1
ATOM 3407 N N . ALA A 1 450 ? 35.485 17.126 -49.839 1.00 89.31 450 ALA A N 1
ATOM 3408 C CA . ALA A 1 450 ? 34.987 15.909 -49.193 1.00 89.31 450 ALA A CA 1
ATOM 3409 C C . ALA A 1 450 ? 33.882 16.211 -48.168 1.00 89.31 450 ALA A C 1
ATOM 3411 O O . ALA A 1 450 ? 32.833 15.571 -48.176 1.00 89.31 450 ALA A O 1
ATOM 3412 N N . LEU A 1 451 ? 34.092 17.228 -47.325 1.00 92.44 451 LEU A N 1
ATOM 3413 C CA . LEU A 1 451 ? 33.105 17.676 -46.340 1.00 92.44 451 LEU A CA 1
ATOM 3414 C C . LEU A 1 451 ? 31.836 18.230 -47.003 1.00 92.44 451 LEU A C 1
ATOM 3416 O O . LEU A 1 451 ? 30.739 17.929 -46.537 1.00 92.44 451 LEU A O 1
ATOM 3420 N N . ALA A 1 452 ? 31.965 18.974 -48.108 1.00 91.75 452 ALA A N 1
ATOM 3421 C CA . ALA A 1 452 ? 30.813 19.454 -48.872 1.00 91.75 452 ALA A CA 1
ATOM 3422 C C . ALA A 1 452 ? 29.994 18.297 -49.478 1.00 91.75 452 ALA A C 1
ATOM 3424 O O . ALA A 1 452 ? 28.768 18.303 -49.387 1.00 91.75 452 ALA A O 1
ATOM 3425 N N . ILE A 1 453 ? 30.659 17.270 -50.026 1.00 92.25 453 ILE A N 1
ATOM 3426 C CA . ILE A 1 453 ? 29.985 16.075 -50.563 1.00 92.25 453 ILE A CA 1
ATOM 3427 C C . ILE A 1 453 ? 29.287 15.294 -49.442 1.00 92.25 453 ILE A C 1
ATOM 3429 O O . ILE A 1 453 ? 28.143 14.882 -49.621 1.00 92.25 453 ILE A O 1
ATOM 3433 N N . LEU A 1 454 ? 29.931 15.122 -48.279 1.00 93.88 454 LEU A N 1
ATOM 3434 C CA . LEU A 1 454 ? 29.316 14.465 -47.118 1.00 93.88 454 LEU A CA 1
ATOM 3435 C C . LEU A 1 454 ? 28.060 15.221 -46.653 1.00 93.88 454 LEU A C 1
ATOM 3437 O O . LEU A 1 454 ? 27.037 14.609 -46.343 1.00 93.88 454 LEU A O 1
ATOM 3441 N N . GLN A 1 455 ? 28.119 16.554 -46.642 1.00 94.69 455 GLN A N 1
ATOM 3442 C CA . GLN A 1 455 ? 26.988 17.399 -46.276 1.00 94.69 455 GLN A CA 1
ATOM 3443 C C . GLN A 1 455 ? 25.821 17.274 -47.272 1.00 94.69 455 GLN A C 1
ATOM 3445 O O . GLN A 1 455 ? 24.676 17.101 -46.857 1.00 94.69 455 GLN A O 1
ATOM 3450 N N . GLU A 1 456 ? 26.101 17.332 -48.576 1.00 93.31 456 GLU A N 1
ATOM 3451 C CA . GLU A 1 456 ? 25.080 17.290 -49.630 1.00 93.31 456 GLU A CA 1
ATOM 3452 C C . GLU A 1 456 ? 24.462 15.894 -49.799 1.00 93.31 456 GLU A C 1
ATOM 3454 O O . GLU A 1 456 ? 23.241 15.765 -49.873 1.00 93.31 456 GLU A O 1
ATOM 3459 N N . ARG A 1 457 ? 25.290 14.843 -49.851 1.00 94.69 457 ARG A N 1
ATOM 3460 C CA . ARG A 1 457 ? 24.850 13.484 -50.211 1.00 94.69 457 ARG A CA 1
ATOM 3461 C C . ARG A 1 457 ? 24.428 12.619 -49.028 1.00 94.69 457 ARG A C 1
ATOM 3463 O O . ARG A 1 457 ? 23.659 11.687 -49.237 1.00 94.69 457 ARG A O 1
ATOM 3470 N N . ALA A 1 458 ? 24.905 12.904 -47.814 1.00 94.56 458 ALA A N 1
ATOM 3471 C CA . ALA A 1 458 ? 24.531 12.146 -46.619 1.00 94.56 458 ALA A CA 1
ATOM 3472 C C . ALA A 1 458 ? 23.757 12.995 -45.604 1.00 94.56 458 ALA A C 1
ATOM 3474 O O . ALA A 1 458 ? 22.638 12.636 -45.237 1.00 94.56 458 ALA A O 1
ATOM 3475 N N . ALA A 1 459 ? 24.306 14.137 -45.176 1.00 94.88 459 ALA A N 1
ATOM 3476 C CA . ALA A 1 459 ? 23.731 14.895 -44.063 1.00 94.88 459 ALA A CA 1
ATOM 3477 C C . ALA A 1 459 ? 22.344 15.478 -44.362 1.00 94.88 459 ALA A C 1
ATOM 3479 O O . ALA A 1 459 ? 21.424 15.278 -43.570 1.00 94.88 459 ALA A O 1
ATOM 3480 N N . ALA A 1 460 ? 22.167 16.169 -45.493 1.00 92.94 460 ALA A N 1
ATOM 3481 C CA . ALA A 1 460 ? 20.880 16.772 -45.846 1.00 92.94 460 ALA A CA 1
ATOM 3482 C C . ALA A 1 460 ? 19.760 15.725 -46.067 1.00 92.94 460 ALA A C 1
ATOM 3484 O O . ALA A 1 460 ? 18.682 15.887 -45.483 1.00 92.94 460 ALA A O 1
ATOM 3485 N N . PRO A 1 461 ? 19.987 14.623 -46.814 1.00 94.75 461 PRO A N 1
ATOM 3486 C CA . PRO A 1 461 ? 19.020 13.531 -46.919 1.00 94.75 461 PRO A CA 1
ATOM 3487 C C . PRO A 1 461 ? 18.679 12.879 -45.573 1.00 94.75 461 PRO A C 1
ATOM 3489 O O . PRO A 1 461 ? 17.498 12.714 -45.260 1.00 94.75 461 PRO A O 1
ATOM 3492 N N . LEU A 1 462 ? 19.685 12.571 -44.744 1.00 95.38 462 LEU A N 1
ATOM 3493 C CA . LEU A 1 462 ? 19.466 11.962 -43.431 1.00 95.38 462 LEU A CA 1
ATOM 3494 C C . LEU A 1 462 ? 18.691 12.901 -42.496 1.00 95.38 462 LEU A C 1
ATOM 3496 O O . LEU A 1 462 ? 17.773 12.466 -41.804 1.00 95.38 462 LEU A O 1
ATOM 3500 N N . ALA A 1 463 ? 18.992 14.202 -42.504 1.00 94.38 463 ALA A N 1
ATOM 3501 C CA . ALA A 1 463 ? 18.246 15.195 -41.735 1.00 94.38 463 ALA A CA 1
ATOM 3502 C C . ALA A 1 463 ? 16.773 15.274 -42.173 1.00 94.38 463 ALA A C 1
ATOM 3504 O O . ALA A 1 463 ? 15.885 15.339 -41.322 1.00 94.38 463 ALA A O 1
ATOM 3505 N N . SER A 1 464 ? 16.495 15.208 -43.481 1.00 92.94 464 SER A N 1
ATOM 3506 C CA . SER A 1 464 ? 15.125 15.150 -44.010 1.00 92.94 464 SER A CA 1
ATOM 3507 C C . SER A 1 464 ? 14.391 13.875 -43.573 1.00 92.94 464 SER A C 1
ATOM 3509 O O . SER A 1 464 ? 13.241 13.948 -43.135 1.00 92.94 464 SER A O 1
ATOM 3511 N N . GLN A 1 465 ? 15.064 12.719 -43.603 1.00 94.56 465 GLN A N 1
ATOM 3512 C CA . GLN A 1 465 ? 14.520 11.444 -43.119 1.00 94.56 465 GLN A CA 1
ATOM 3513 C C . GLN A 1 465 ? 14.235 11.473 -41.613 1.00 94.56 465 GLN A C 1
ATOM 3515 O O . GLN A 1 465 ? 13.172 11.023 -41.186 1.00 94.56 465 GLN A O 1
ATOM 3520 N N . ILE A 1 466 ? 15.137 12.049 -40.810 1.00 95.62 466 ILE A N 1
ATOM 3521 C CA . ILE A 1 466 ? 14.926 12.246 -39.372 1.00 95.62 466 ILE A CA 1
ATOM 3522 C C . ILE A 1 466 ? 13.730 13.168 -39.140 1.00 95.62 466 ILE A C 1
ATOM 3524 O O . ILE A 1 466 ? 12.862 12.836 -38.340 1.00 95.62 466 ILE A O 1
ATOM 3528 N N . GLN A 1 467 ? 13.624 14.289 -39.856 1.00 94.25 467 GLN A N 1
ATOM 3529 C CA . GLN A 1 467 ? 12.481 15.191 -39.716 1.00 94.25 467 GLN A CA 1
ATOM 3530 C C . GLN A 1 467 ? 11.161 14.483 -40.053 1.00 94.25 467 GLN A C 1
ATOM 3532 O O . GLN A 1 467 ? 10.191 14.594 -39.302 1.00 94.25 467 GLN A O 1
ATOM 3537 N N . ARG A 1 468 ? 11.143 13.677 -41.121 1.00 93.75 468 ARG A N 1
ATOM 3538 C CA . ARG A 1 468 ? 9.979 12.864 -41.488 1.00 93.75 468 ARG A CA 1
ATOM 3539 C C . ARG A 1 468 ? 9.643 11.815 -40.428 1.00 93.75 468 ARG A C 1
ATOM 3541 O O . ARG A 1 468 ? 8.472 11.600 -40.128 1.00 93.75 468 ARG A O 1
ATOM 3548 N N . PHE A 1 469 ? 10.649 11.173 -39.842 1.00 94.69 469 PHE A N 1
ATOM 3549 C CA . PHE A 1 469 ? 10.465 10.258 -38.718 1.00 94.69 469 PHE A CA 1
ATOM 3550 C C . PHE A 1 469 ? 9.843 10.966 -37.506 1.00 94.69 469 PHE A C 1
ATOM 3552 O O . PHE A 1 469 ? 8.904 10.445 -36.907 1.00 94.69 469 PHE A O 1
ATOM 3559 N N . LEU A 1 470 ? 10.324 12.168 -37.170 1.00 94.31 470 LEU A N 1
ATOM 3560 C CA . LEU A 1 470 ? 9.782 12.969 -36.072 1.00 94.31 470 LEU A CA 1
ATOM 3561 C C . LEU A 1 470 ? 8.306 13.324 -36.308 1.00 94.31 470 LEU A C 1
ATOM 3563 O O . LEU A 1 470 ? 7.520 13.236 -35.368 1.00 94.31 470 LEU A O 1
ATOM 3567 N N . GLU A 1 471 ? 7.911 13.658 -37.541 1.00 91.44 471 GLU A N 1
ATOM 3568 C CA . GLU A 1 471 ? 6.501 13.865 -37.915 1.00 91.44 471 GLU A CA 1
ATOM 3569 C C . GLU A 1 471 ? 5.664 12.595 -37.694 1.00 91.44 471 GLU A C 1
ATOM 3571 O O . GLU A 1 471 ? 4.644 12.632 -37.007 1.00 91.44 471 GLU A O 1
ATOM 3576 N N . LEU A 1 472 ? 6.131 11.445 -38.194 1.00 90.69 472 LEU A N 1
ATOM 3577 C CA . LEU A 1 472 ? 5.430 10.163 -38.044 1.00 90.69 472 LEU A CA 1
ATOM 3578 C C . LEU A 1 472 ? 5.301 9.724 -36.576 1.00 90.69 472 LEU A C 1
ATOM 3580 O O . LEU A 1 472 ? 4.300 9.115 -36.192 1.00 90.69 472 LEU A O 1
ATOM 3584 N N . ALA A 1 473 ? 6.298 10.025 -35.742 1.00 91.62 473 ALA A N 1
ATOM 3585 C CA . ALA A 1 473 ? 6.246 9.774 -34.304 1.00 91.62 473 ALA A CA 1
ATOM 3586 C C . ALA A 1 473 ? 5.290 10.740 -33.576 1.00 91.62 473 ALA A C 1
ATOM 3588 O O . ALA A 1 473 ? 4.677 10.361 -32.574 1.00 91.62 473 ALA A O 1
ATOM 3589 N N . GLN A 1 474 ? 5.133 11.973 -34.074 1.00 90.31 474 GLN A N 1
ATOM 3590 C CA . GLN A 1 474 ? 4.200 12.969 -33.532 1.00 90.31 474 GLN A CA 1
ATOM 3591 C C . GLN A 1 474 ? 2.733 12.652 -33.837 1.00 90.31 474 GLN A C 1
ATOM 3593 O O . GLN A 1 474 ? 1.883 12.920 -32.981 1.00 90.31 474 GLN A O 1
ATOM 3598 N N . ASP A 1 475 ? 2.437 12.033 -34.987 1.00 89.00 475 ASP A N 1
ATOM 3599 C CA . ASP A 1 475 ? 1.093 11.523 -35.307 1.00 89.00 475 ASP A CA 1
ATOM 3600 C C . ASP A 1 475 ? 0.574 10.601 -34.185 1.00 89.00 475 ASP A C 1
ATOM 3602 O O . ASP A 1 475 ? -0.598 10.645 -33.787 1.00 89.00 475 ASP A O 1
ATOM 3606 N N . GLY A 1 476 ? 1.496 9.837 -33.593 1.00 92.44 476 GLY A N 1
ATOM 3607 C CA . GLY A 1 476 ? 1.268 9.015 -32.417 1.00 92.44 476 GLY A CA 1
ATOM 3608 C C . GLY A 1 476 ? 0.404 7.791 -32.707 1.00 92.44 476 GLY A C 1
ATOM 3609 O O . GLY A 1 476 ? 0.466 7.227 -33.801 1.00 92.44 476 GLY A O 1
ATOM 3610 N N . ILE A 1 477 ? -0.384 7.366 -31.717 1.00 92.38 477 ILE A N 1
ATOM 3611 C CA . ILE A 1 477 ? -1.309 6.234 -31.835 1.00 92.38 477 ILE A CA 1
ATOM 3612 C C . ILE A 1 477 ? -2.477 6.618 -32.749 1.00 92.38 477 ILE A C 1
ATOM 3614 O O . ILE A 1 477 ? -3.267 7.517 -32.439 1.00 92.38 477 ILE A O 1
ATOM 3618 N N . GLN A 1 478 ? -2.613 5.893 -33.855 1.00 88.12 478 GLN A N 1
ATOM 3619 C CA . GLN A 1 478 ? -3.723 6.012 -34.790 1.00 88.12 478 GLN A CA 1
ATOM 3620 C C . GLN A 1 478 ? -4.883 5.132 -34.307 1.00 88.12 478 GLN A C 1
ATOM 3622 O O . GLN A 1 478 ? -4.730 3.930 -34.096 1.00 88.12 478 GLN A O 1
ATOM 3627 N N . GLN A 1 479 ? -6.064 5.728 -34.106 1.00 71.88 479 GLN A N 1
ATOM 3628 C CA . GLN A 1 479 ? -7.252 4.967 -33.703 1.00 71.88 479 GLN A CA 1
ATOM 3629 C C . GLN A 1 479 ? -7.662 3.987 -34.801 1.00 71.88 479 GLN A C 1
ATOM 3631 O O . GLN A 1 479 ? -7.852 4.376 -35.955 1.00 71.88 479 GLN A O 1
ATOM 3636 N N . GLY A 1 480 ? -7.856 2.722 -34.434 1.00 69.69 480 GLY A N 1
ATOM 3637 C CA . GLY A 1 480 ? -8.345 1.712 -35.358 1.00 69.69 480 GLY A CA 1
ATOM 3638 C C . GLY A 1 480 ? -8.763 0.422 -34.663 1.00 69.69 480 GLY A C 1
ATOM 3639 O O . GLY A 1 480 ? -8.291 0.090 -33.583 1.00 69.69 480 GLY A O 1
ATOM 3640 N N . ARG A 1 481 ? -9.617 -0.359 -35.334 1.00 75.25 481 ARG A N 1
ATOM 3641 C CA . ARG A 1 481 ? -10.156 -1.643 -34.835 1.00 75.25 481 ARG A CA 1
ATOM 3642 C C . ARG A 1 481 ? -9.126 -2.782 -34.745 1.00 75.25 481 ARG A C 1
ATOM 3644 O O . ARG A 1 481 ? -9.505 -3.927 -34.528 1.00 75.25 481 ARG A O 1
ATOM 3651 N N . ARG A 1 482 ? -7.844 -2.520 -35.022 1.00 86.75 482 ARG A N 1
ATOM 3652 C CA . ARG A 1 482 ? -6.774 -3.534 -35.067 1.00 86.75 482 ARG A CA 1
ATOM 3653 C C . ARG A 1 482 ? -5.560 -3.085 -34.243 1.00 86.75 482 ARG A C 1
ATOM 3655 O O . ARG A 1 482 ? -4.529 -2.777 -34.843 1.00 86.75 482 ARG A O 1
ATOM 3662 N N . PRO A 1 483 ? -5.676 -3.057 -32.903 1.00 88.00 483 PRO A N 1
ATOM 3663 C CA . PRO A 1 483 ? -4.581 -2.695 -31.997 1.00 88.00 483 PRO A CA 1
ATOM 3664 C C . PRO A 1 483 ? -3.280 -3.471 -32.265 1.00 88.00 483 PRO A C 1
ATOM 3666 O O . PRO A 1 483 ? -2.223 -2.856 -32.319 1.00 88.00 483 PRO A O 1
ATOM 3669 N N . ASP A 1 484 ? -3.340 -4.764 -32.605 1.00 89.12 484 ASP A N 1
ATOM 3670 C CA . ASP A 1 484 ? -2.137 -5.553 -32.940 1.00 89.12 484 ASP A CA 1
ATOM 3671 C C . ASP A 1 484 ? -1.352 -4.993 -34.137 1.00 89.12 484 ASP A C 1
ATOM 3673 O O . ASP A 1 484 ? -0.125 -5.064 -34.193 1.00 89.12 484 ASP A O 1
ATOM 3677 N N . ARG A 1 485 ? -2.058 -4.463 -35.148 1.00 90.50 485 ARG A N 1
ATOM 3678 C CA . ARG A 1 485 ? -1.407 -3.856 -36.320 1.00 90.50 485 ARG A CA 1
ATOM 3679 C C . ARG A 1 485 ? -0.768 -2.528 -35.959 1.00 90.50 485 ARG A C 1
ATOM 3681 O O . ARG A 1 485 ? 0.285 -2.208 -36.500 1.00 90.50 485 ARG A O 1
ATOM 3688 N N . GLU A 1 486 ? -1.411 -1.784 -35.070 1.00 93.50 486 GLU A N 1
ATOM 3689 C CA . GLU A 1 486 ? -0.918 -0.499 -34.603 1.00 93.50 486 GLU A CA 1
ATOM 3690 C C . GLU A 1 486 ? 0.322 -0.662 -33.718 1.00 93.50 486 GLU A C 1
ATOM 3692 O O . GLU A 1 486 ? 1.321 0.010 -33.959 1.00 93.50 486 GLU A O 1
ATOM 3697 N N . ALA A 1 487 ? 0.321 -1.629 -32.795 1.00 92.94 487 ALA A N 1
ATOM 3698 C CA . ALA A 1 487 ? 1.505 -1.998 -32.020 1.00 92.94 487 ALA A CA 1
ATOM 3699 C C . ALA A 1 487 ? 2.684 -2.354 -32.941 1.00 92.94 487 ALA A C 1
ATOM 3701 O O . ALA A 1 487 ? 3.749 -1.752 -32.841 1.00 92.94 487 ALA A O 1
ATOM 3702 N N . ARG A 1 488 ? 2.469 -3.230 -33.937 1.00 92.44 488 ARG A N 1
ATOM 3703 C CA . ARG A 1 488 ? 3.511 -3.588 -34.921 1.00 92.44 488 ARG A CA 1
ATOM 3704 C C . ARG A 1 488 ? 3.992 -2.400 -35.756 1.00 92.44 488 ARG A C 1
ATOM 3706 O O . ARG A 1 488 ? 5.168 -2.345 -36.105 1.00 92.44 488 ARG A O 1
ATOM 3713 N N . ARG A 1 489 ? 3.102 -1.463 -36.113 1.00 93.50 489 ARG A N 1
ATOM 3714 C CA . ARG A 1 489 ? 3.474 -0.233 -36.834 1.00 93.50 489 ARG A CA 1
ATOM 3715 C C . ARG A 1 489 ? 4.409 0.622 -35.980 1.00 93.50 489 ARG A C 1
ATOM 3717 O O . ARG A 1 489 ? 5.417 1.098 -36.492 1.00 93.50 489 ARG A O 1
ATOM 3724 N N . LEU A 1 490 ? 4.081 0.798 -34.703 1.00 94.81 490 LEU A N 1
ATOM 3725 C CA . LEU A 1 490 ? 4.858 1.593 -33.752 1.00 94.81 490 LEU A CA 1
ATOM 3726 C C . LEU A 1 490 ? 6.193 0.926 -33.388 1.00 94.81 490 LEU A C 1
ATOM 3728 O O . LEU A 1 490 ? 7.207 1.613 -33.333 1.00 94.81 490 LEU A O 1
ATOM 3732 N N . GLU A 1 491 ? 6.231 -0.402 -33.248 1.00 93.38 491 GLU A N 1
ATOM 3733 C CA . GLU A 1 491 ? 7.476 -1.174 -33.098 1.00 93.38 491 GLU A CA 1
ATOM 3734 C C . GLU A 1 491 ? 8.387 -1.024 -34.322 1.00 93.38 491 GLU A C 1
ATOM 3736 O O . GLU A 1 491 ? 9.587 -0.788 -34.187 1.00 93.38 491 GLU A O 1
ATOM 3741 N N . ALA A 1 492 ? 7.824 -1.135 -35.530 1.00 92.12 492 ALA A N 1
ATOM 3742 C CA . ALA A 1 492 ? 8.577 -0.938 -36.766 1.00 92.12 492 ALA A CA 1
ATOM 3743 C C . ALA A 1 492 ? 9.096 0.503 -36.891 1.00 92.12 492 ALA A C 1
ATOM 3745 O O . ALA A 1 492 ? 10.215 0.711 -37.362 1.00 92.12 492 ALA A O 1
ATOM 3746 N N . LEU A 1 493 ? 8.309 1.488 -36.442 1.00 93.81 493 LEU A N 1
ATOM 3747 C CA . LEU A 1 493 ? 8.729 2.883 -36.372 1.00 93.81 493 LEU A CA 1
ATOM 3748 C C . LEU A 1 493 ? 9.895 3.042 -35.382 1.00 93.81 493 LEU A C 1
ATOM 3750 O O . LEU A 1 493 ? 10.940 3.554 -35.765 1.00 93.81 493 LEU A O 1
ATOM 3754 N N . ALA A 1 494 ? 9.789 2.527 -34.155 1.00 94.12 494 ALA A N 1
ATOM 3755 C CA . ALA A 1 494 ? 10.878 2.560 -33.175 1.00 94.12 494 ALA A CA 1
ATOM 3756 C C . ALA A 1 494 ? 12.178 1.921 -33.704 1.00 94.12 494 ALA A C 1
ATOM 3758 O O . ALA A 1 494 ? 13.252 2.513 -33.591 1.00 94.12 494 ALA A O 1
ATOM 3759 N N . GLN A 1 495 ? 12.078 0.758 -34.360 1.00 92.88 495 GLN A N 1
ATOM 3760 C CA . GLN A 1 495 ? 13.222 0.094 -34.999 1.00 92.88 495 GLN A CA 1
ATOM 3761 C C . GLN A 1 495 ? 13.886 0.984 -36.058 1.00 92.88 495 GLN A C 1
ATOM 3763 O O . GLN A 1 495 ? 15.109 1.091 -36.082 1.00 92.88 495 GLN A O 1
ATOM 3768 N N . GLN A 1 496 ? 13.106 1.667 -36.898 1.00 93.31 496 GLN A N 1
ATOM 3769 C CA . GLN A 1 496 ? 13.649 2.605 -37.890 1.00 93.31 496 GLN A CA 1
ATOM 3770 C C . GLN A 1 496 ? 14.313 3.820 -37.248 1.00 93.31 496 GLN A C 1
ATOM 3772 O O . GLN A 1 496 ? 15.357 4.261 -37.717 1.00 93.31 496 GLN A O 1
ATOM 3777 N N . GLY A 1 497 ? 13.744 4.346 -36.164 1.00 94.88 497 GLY A N 1
ATOM 3778 C CA . GLY A 1 497 ? 14.359 5.434 -35.412 1.00 94.88 497 GLY A CA 1
ATOM 3779 C C . GLY A 1 497 ? 15.730 5.049 -34.844 1.00 94.88 497 GLY A C 1
ATOM 3780 O O . GLY A 1 497 ? 16.659 5.854 -34.882 1.00 94.88 497 GLY A O 1
ATOM 3781 N N . ASN A 1 498 ? 15.890 3.801 -34.390 1.00 93.25 498 ASN A N 1
ATOM 3782 C CA . ASN A 1 498 ? 17.180 3.275 -33.933 1.00 93.25 498 ASN A CA 1
ATOM 3783 C C . ASN A 1 498 ? 18.206 3.182 -35.073 1.00 93.25 498 ASN A C 1
ATOM 3785 O O . ASN A 1 498 ? 19.358 3.570 -34.876 1.00 93.25 498 ASN A O 1
ATOM 3789 N N . VAL A 1 499 ? 17.783 2.760 -36.271 1.00 94.12 499 VAL A N 1
ATOM 3790 C CA . VAL A 1 499 ? 18.636 2.773 -37.474 1.00 94.12 499 VAL A CA 1
ATOM 3791 C C . VAL A 1 499 ? 19.059 4.204 -37.824 1.00 94.12 499 VAL A C 1
ATOM 3793 O O . VAL A 1 499 ? 20.246 4.471 -37.972 1.00 94.12 499 VAL A O 1
ATOM 3796 N N . LEU A 1 500 ? 18.124 5.161 -37.860 1.00 95.31 500 LEU A N 1
ATOM 3797 C CA . LEU A 1 500 ? 18.433 6.576 -38.118 1.00 95.31 500 LEU A CA 1
ATOM 3798 C C . LEU A 1 500 ? 19.411 7.162 -37.087 1.00 95.31 500 LEU A C 1
ATOM 3800 O O . LEU A 1 500 ? 20.271 7.970 -37.435 1.00 95.31 500 LEU A O 1
ATOM 3804 N N . ALA A 1 501 ? 19.294 6.763 -35.817 1.00 94.50 501 ALA A N 1
ATOM 3805 C CA . ALA A 1 501 ? 20.172 7.242 -34.753 1.00 94.50 501 ALA A CA 1
ATOM 3806 C C . ALA A 1 501 ? 21.594 6.709 -34.920 1.00 94.50 501 ALA A C 1
ATOM 3808 O O . ALA A 1 501 ? 22.560 7.423 -34.644 1.00 94.50 501 ALA A O 1
ATOM 3809 N N . LEU A 1 502 ? 21.722 5.471 -35.392 1.00 94.31 502 LEU A N 1
ATOM 3810 C CA . LEU A 1 502 ? 23.006 4.880 -35.716 1.00 94.31 502 LEU A CA 1
ATOM 3811 C C . LEU A 1 502 ? 23.647 5.550 -36.938 1.00 94.31 502 LEU A C 1
ATOM 3813 O O . LEU A 1 502 ? 24.815 5.928 -36.864 1.00 94.31 502 LEU A O 1
ATOM 3817 N N . GLU A 1 503 ? 22.890 5.762 -38.017 1.00 95.56 503 GLU A N 1
ATOM 3818 C CA . GLU A 1 503 ? 23.389 6.462 -39.209 1.00 95.56 503 GLU A CA 1
ATOM 3819 C C . GLU A 1 503 ? 23.825 7.892 -38.888 1.00 95.56 503 GLU A C 1
ATOM 3821 O O . GLU A 1 503 ? 24.846 8.359 -39.390 1.00 95.56 503 GLU A O 1
ATOM 3826 N N . LEU A 1 504 ? 23.119 8.581 -37.986 1.00 96.25 504 LEU A N 1
ATOM 3827 C CA . LEU A 1 504 ? 23.524 9.908 -37.525 1.00 96.25 504 LEU A CA 1
ATOM 3828 C C . LEU A 1 504 ? 24.871 9.866 -36.787 1.00 96.25 504 LEU A C 1
ATOM 3830 O O . LEU A 1 504 ? 25.734 10.702 -37.047 1.00 96.25 504 LEU A O 1
ATOM 3834 N N . LYS A 1 505 ? 25.092 8.868 -35.922 1.00 95.25 505 LYS A N 1
ATOM 3835 C CA . LYS A 1 505 ? 26.400 8.665 -35.274 1.00 95.25 505 LYS A CA 1
ATOM 3836 C C . LYS A 1 505 ? 27.490 8.343 -36.293 1.00 95.25 505 LYS A C 1
ATOM 3838 O O . LYS A 1 505 ? 28.596 8.872 -36.193 1.00 95.25 505 LYS A O 1
ATOM 3843 N N . ARG A 1 506 ? 27.191 7.502 -37.290 1.00 95.81 506 ARG A N 1
ATOM 3844 C CA . ARG A 1 506 ? 28.124 7.184 -38.380 1.00 95.81 506 ARG A CA 1
ATOM 3845 C C . ARG A 1 506 ? 28.481 8.442 -39.178 1.00 95.81 506 ARG A C 1
ATOM 3847 O O . ARG A 1 506 ? 29.653 8.644 -39.482 1.00 95.81 506 ARG A O 1
ATOM 3854 N N . LEU A 1 507 ? 27.514 9.323 -39.433 1.00 96.88 507 LEU A N 1
ATOM 3855 C CA . LEU A 1 507 ? 27.715 10.609 -40.105 1.00 96.88 507 LEU A CA 1
ATOM 3856 C C . LEU A 1 507 ? 28.613 11.557 -39.296 1.00 96.88 507 LEU A C 1
ATOM 3858 O O . LEU A 1 507 ? 29.517 12.177 -39.855 1.00 96.88 507 LEU A O 1
ATOM 3862 N N . GLU A 1 508 ? 28.400 11.655 -37.982 1.00 95.62 508 GLU A N 1
ATOM 3863 C CA . GLU A 1 508 ? 29.236 12.468 -37.088 1.00 95.62 508 GLU A CA 1
ATOM 3864 C C . GLU A 1 508 ? 30.688 11.956 -37.043 1.00 95.62 508 GLU A C 1
ATOM 3866 O O . GLU A 1 508 ? 31.632 12.749 -37.105 1.00 95.62 508 GLU A O 1
ATOM 3871 N N . LEU A 1 509 ? 30.880 10.632 -37.006 1.00 95.25 509 LEU A N 1
ATOM 3872 C CA . LEU A 1 509 ? 32.200 9.996 -37.084 1.00 95.25 509 LEU A CA 1
ATOM 3873 C C . LEU A 1 509 ? 32.867 10.202 -38.451 1.00 95.25 509 LEU A C 1
ATOM 3875 O O . LEU A 1 509 ? 34.065 10.486 -38.507 1.00 95.25 509 LEU A O 1
ATOM 3879 N N . ALA A 1 510 ? 32.104 10.099 -39.541 1.00 94.62 510 ALA A N 1
ATOM 3880 C CA . ALA A 1 510 ? 32.576 10.354 -40.900 1.00 94.62 510 ALA A CA 1
ATOM 3881 C C . ALA A 1 510 ? 33.068 11.798 -41.044 1.00 94.62 510 ALA A C 1
ATOM 3883 O O . ALA A 1 510 ? 34.167 12.037 -41.550 1.00 94.62 510 ALA A O 1
ATOM 3884 N N . TRP A 1 511 ? 32.298 12.759 -40.526 1.00 96.12 511 TRP A N 1
ATOM 3885 C CA . TRP A 1 511 ? 32.692 14.163 -40.499 1.00 96.12 511 TRP A CA 1
ATOM 3886 C C . TRP A 1 511 ? 33.974 14.376 -39.700 1.00 96.12 511 TRP A C 1
ATOM 3888 O O . TRP A 1 511 ? 34.898 15.004 -40.213 1.00 96.12 511 TRP A O 1
ATOM 3898 N N . TYR A 1 512 ? 34.071 13.817 -38.487 1.00 94.00 512 TYR A N 1
ATOM 3899 C CA . TYR A 1 512 ? 35.269 13.965 -37.657 1.00 94.00 512 TYR A CA 1
ATOM 3900 C C . TYR A 1 512 ? 36.504 13.382 -38.351 1.00 94.00 512 TYR A C 1
ATOM 3902 O O . TYR A 1 512 ? 37.554 14.022 -38.398 1.00 94.00 512 TYR A O 1
ATOM 3910 N N . SER A 1 513 ? 36.358 12.201 -38.956 1.00 91.62 513 SER A N 1
ATOM 3911 C CA . SER A 1 513 ? 37.424 11.531 -39.698 1.00 91.62 513 SER A CA 1
ATOM 3912 C C . SER A 1 513 ? 37.959 12.375 -40.860 1.00 91.62 513 SER A C 1
ATOM 3914 O O . SER A 1 513 ? 39.175 12.483 -41.031 1.00 91.62 513 SER A O 1
ATOM 3916 N N . LEU A 1 514 ? 37.075 13.017 -41.633 1.00 90.31 514 LEU A N 1
ATOM 3917 C CA . LEU A 1 514 ? 37.467 13.901 -42.738 1.00 90.31 514 LEU A CA 1
ATOM 3918 C C . LEU A 1 514 ? 38.020 15.241 -42.238 1.00 90.31 514 LEU A C 1
ATOM 3920 O O . LEU A 1 514 ? 39.040 15.708 -42.743 1.00 90.31 514 LEU A O 1
ATOM 3924 N N . ALA A 1 515 ? 37.390 15.857 -41.236 1.00 88.81 515 ALA A N 1
ATOM 3925 C CA . ALA A 1 515 ? 37.809 17.144 -40.681 1.00 88.81 515 ALA A CA 1
ATOM 3926 C C . ALA A 1 515 ? 39.225 17.074 -40.083 1.00 88.81 515 ALA A C 1
ATOM 3928 O O . ALA A 1 515 ? 40.044 17.971 -40.313 1.00 88.81 515 ALA A O 1
ATOM 3929 N N . ALA A 1 516 ? 39.532 15.972 -39.394 1.00 85.69 516 ALA A N 1
ATOM 3930 C CA . ALA A 1 516 ? 40.846 15.679 -38.833 1.00 85.69 516 ALA A CA 1
ATOM 3931 C C . ALA A 1 516 ? 41.863 15.143 -39.862 1.00 85.69 516 ALA A C 1
ATOM 3933 O O . ALA A 1 516 ? 43.020 14.937 -39.510 1.00 85.69 516 ALA A O 1
ATOM 3934 N N . GLY A 1 517 ? 41.452 14.906 -41.116 1.00 81.44 517 GLY A N 1
ATOM 3935 C CA . GLY A 1 517 ? 42.324 14.381 -42.172 1.00 81.44 517 GLY A CA 1
ATOM 3936 C C . GLY A 1 517 ? 42.766 12.926 -41.966 1.00 81.44 517 GLY A C 1
ATOM 3937 O O . GLY A 1 517 ? 43.796 12.527 -42.495 1.00 81.44 517 GLY A O 1
ATOM 3938 N N . MET A 1 518 ? 42.019 12.134 -41.189 1.00 84.06 518 MET A N 1
ATOM 3939 C CA . MET A 1 518 ? 42.395 10.759 -40.840 1.00 84.06 518 MET A CA 1
ATOM 3940 C C . MET A 1 518 ? 41.956 9.718 -41.874 1.00 84.06 518 MET A C 1
ATOM 3942 O O . MET A 1 518 ? 42.682 8.753 -42.086 1.00 84.06 518 MET A O 1
ATOM 3946 N N . GLY A 1 519 ? 40.776 9.878 -42.486 1.00 77.75 519 GLY A N 1
ATOM 3947 C CA . GLY A 1 519 ? 40.268 8.951 -43.511 1.00 77.75 519 GLY A CA 1
ATOM 3948 C C . GLY A 1 519 ? 40.166 7.491 -43.036 1.00 77.75 519 GLY A C 1
ATOM 3949 O O . GLY A 1 519 ? 40.835 6.610 -43.568 1.00 77.75 519 GLY A O 1
ATOM 3950 N N . TRP A 1 520 ? 39.349 7.231 -42.014 1.00 85.19 520 TRP A N 1
ATOM 3951 C CA . TRP A 1 520 ? 39.143 5.910 -41.411 1.00 85.19 520 TRP A CA 1
ATOM 3952 C C . TRP A 1 520 ? 38.518 4.907 -42.387 1.00 85.19 520 TRP A C 1
ATOM 3954 O O . TRP A 1 520 ? 37.300 4.802 -42.492 1.00 85.19 520 TRP A O 1
ATOM 3964 N N . ALA A 1 521 ? 39.358 4.117 -43.056 1.00 81.75 521 ALA A N 1
ATOM 3965 C CA . ALA A 1 521 ? 38.932 3.121 -44.041 1.00 81.75 521 ALA A CA 1
ATOM 3966 C C . ALA A 1 521 ? 37.990 2.034 -43.487 1.00 81.75 521 ALA A C 1
ATOM 3968 O O . ALA A 1 521 ? 37.297 1.378 -44.255 1.00 81.75 521 ALA A O 1
ATOM 3969 N N . ASP A 1 522 ? 37.958 1.831 -42.168 1.00 84.38 522 ASP A N 1
ATOM 3970 C CA . ASP A 1 522 ? 37.126 0.818 -41.525 1.00 84.38 522 ASP A CA 1
ATOM 3971 C C . ASP A 1 522 ? 35.708 1.302 -41.190 1.00 84.38 522 ASP A C 1
ATOM 3973 O O . ASP A 1 522 ? 34.853 0.464 -40.920 1.00 84.38 522 ASP A O 1
ATOM 3977 N N . LEU A 1 523 ? 35.428 2.614 -41.229 1.00 85.38 523 LEU A N 1
ATOM 3978 C CA . LEU A 1 523 ? 34.170 3.195 -40.739 1.00 85.38 523 LEU A CA 1
ATOM 3979 C C . LEU A 1 523 ? 32.919 2.637 -41.441 1.00 85.38 523 LEU A C 1
ATOM 3981 O O . LEU A 1 523 ? 31.893 2.454 -40.785 1.00 85.38 523 LEU A O 1
ATOM 3985 N N . GLY A 1 524 ? 33.002 2.355 -42.744 1.00 80.81 524 GLY A N 1
ATOM 3986 C CA . GLY A 1 524 ? 31.893 1.776 -43.510 1.00 80.81 524 GLY A CA 1
ATOM 3987 C C . GLY A 1 524 ? 31.621 0.298 -43.197 1.00 80.81 524 GLY A C 1
ATOM 3988 O O . GLY A 1 524 ? 30.491 -0.163 -43.327 1.00 80.81 524 GLY A O 1
ATOM 3989 N N . LEU A 1 525 ? 32.620 -0.418 -42.668 1.00 85.25 525 LEU A N 1
ATOM 3990 C CA . LEU A 1 525 ? 32.557 -1.847 -42.337 1.00 85.25 525 LEU A CA 1
ATOM 3991 C C . LEU A 1 525 ? 32.261 -2.117 -40.850 1.00 85.25 525 LEU A C 1
ATOM 3993 O O . LEU A 1 525 ? 32.196 -3.273 -40.426 1.00 85.25 525 LEU A O 1
ATOM 3997 N N . MET A 1 526 ? 32.125 -1.070 -40.032 1.00 87.06 526 MET A N 1
ATOM 3998 C CA . MET A 1 526 ? 31.892 -1.206 -38.594 1.00 87.06 526 MET A CA 1
ATOM 3999 C C . MET A 1 526 ? 30.477 -1.710 -38.288 1.00 87.06 526 MET A C 1
ATOM 4001 O O . MET A 1 526 ? 29.498 -1.204 -38.839 1.00 87.06 526 MET A O 1
ATOM 4005 N N . SER A 1 527 ? 30.367 -2.635 -37.325 1.00 91.25 527 SER A N 1
ATOM 4006 C CA . SER A 1 527 ? 29.071 -3.025 -36.759 1.00 91.25 527 SER A CA 1
ATOM 4007 C C . SER A 1 527 ? 28.423 -1.878 -35.978 1.00 91.25 527 SER A C 1
ATOM 4009 O O . SER A 1 527 ? 29.092 -0.929 -35.551 1.00 91.25 527 SER A O 1
ATOM 4011 N N . ASP A 1 528 ? 27.122 -1.997 -35.731 1.00 89.94 528 ASP A N 1
ATOM 4012 C CA . ASP A 1 528 ? 26.331 -1.036 -34.964 1.00 89.94 528 ASP A CA 1
ATOM 4013 C C . ASP A 1 528 ? 26.925 -0.787 -33.564 1.00 89.94 528 ASP A C 1
ATOM 4015 O O . ASP A 1 528 ? 27.042 0.359 -33.111 1.00 89.94 528 ASP A O 1
ATOM 4019 N N . GLU A 1 529 ? 27.377 -1.849 -32.885 1.00 89.50 529 GLU A N 1
ATOM 4020 C CA . GLU A 1 529 ? 28.040 -1.745 -31.583 1.00 89.50 529 GLU A CA 1
ATOM 4021 C C . GLU A 1 529 ? 29.384 -1.026 -31.689 1.00 89.50 529 GLU A C 1
ATOM 4023 O O . GLU A 1 529 ? 29.709 -0.201 -30.832 1.00 89.50 529 GLU A O 1
ATOM 4028 N N . ALA A 1 530 ? 30.154 -1.303 -32.743 1.00 86.31 530 ALA A N 1
ATOM 4029 C CA . ALA A 1 530 ? 31.457 -0.692 -32.954 1.00 86.31 530 ALA A CA 1
ATOM 4030 C C . ALA A 1 530 ? 31.329 0.816 -33.245 1.00 86.31 530 ALA A C 1
ATOM 4032 O O . ALA A 1 530 ? 32.107 1.613 -32.715 1.00 86.31 530 ALA A O 1
ATOM 4033 N N . ILE A 1 531 ? 30.322 1.230 -34.023 1.00 89.62 531 ILE A N 1
ATOM 4034 C CA . ILE A 1 531 ? 30.006 2.646 -34.286 1.00 89.62 531 ILE A CA 1
ATOM 4035 C C . ILE A 1 531 ? 29.637 3.356 -32.991 1.00 89.62 531 ILE A C 1
ATOM 4037 O O . ILE A 1 531 ? 30.162 4.433 -32.700 1.00 89.62 531 ILE A O 1
ATOM 4041 N N . LYS A 1 532 ? 28.764 2.744 -32.180 1.00 88.75 532 LYS A N 1
ATOM 4042 C CA . LYS A 1 532 ? 28.376 3.297 -30.881 1.00 88.75 532 LYS A CA 1
ATOM 4043 C C . LYS A 1 532 ? 29.588 3.442 -29.960 1.00 88.75 532 LYS A C 1
ATOM 4045 O O . LYS A 1 532 ? 29.813 4.533 -29.445 1.00 88.75 532 LYS A O 1
ATOM 4050 N N . ALA A 1 533 ? 30.389 2.388 -29.815 1.00 85.94 533 ALA A N 1
ATOM 4051 C CA . ALA A 1 533 ? 31.585 2.399 -28.979 1.00 85.94 533 ALA A CA 1
ATOM 4052 C C . ALA A 1 533 ? 32.576 3.485 -29.420 1.00 85.94 533 ALA A C 1
ATOM 4054 O O . ALA A 1 533 ? 33.038 4.261 -28.589 1.00 85.94 533 ALA A O 1
ATOM 4055 N N . ARG A 1 534 ? 32.845 3.612 -30.727 1.00 86.38 534 ARG A N 1
ATOM 4056 C CA . ARG A 1 534 ? 33.751 4.641 -31.259 1.00 86.38 534 ARG A CA 1
ATOM 4057 C C . ARG A 1 534 ? 33.209 6.054 -31.054 1.00 86.38 534 ARG A C 1
ATOM 4059 O O . ARG A 1 534 ? 33.967 6.927 -30.642 1.00 86.38 534 ARG A O 1
ATOM 4066 N N . SER A 1 535 ? 31.915 6.275 -31.284 1.00 86.81 535 SER A N 1
ATOM 4067 C CA . SER A 1 535 ? 31.236 7.543 -30.981 1.00 86.81 535 SER A CA 1
ATOM 4068 C C . SER A 1 535 ? 31.378 7.926 -29.507 1.00 86.81 535 SER A C 1
ATOM 4070 O O . SER A 1 535 ? 31.671 9.084 -29.203 1.00 86.81 535 SER A O 1
ATOM 4072 N N . ASP A 1 536 ? 31.178 6.973 -28.597 1.00 86.25 536 ASP A N 1
ATOM 4073 C CA . ASP A 1 536 ? 31.213 7.204 -27.151 1.00 86.25 536 ASP A CA 1
ATOM 4074 C C . ASP A 1 536 ? 32.662 7.426 -26.656 1.00 86.25 536 ASP A C 1
ATOM 4076 O O . ASP A 1 536 ? 32.925 8.336 -25.860 1.00 86.25 536 ASP A O 1
ATOM 4080 N N . SER A 1 537 ? 33.637 6.679 -27.192 1.00 83.06 537 SER A N 1
ATOM 4081 C CA . SER A 1 537 ? 35.070 6.917 -26.956 1.00 83.06 537 SER A CA 1
ATOM 4082 C C . SER A 1 537 ? 35.502 8.293 -27.453 1.00 83.06 537 SER A C 1
ATOM 4084 O O . SER A 1 537 ? 36.174 9.030 -26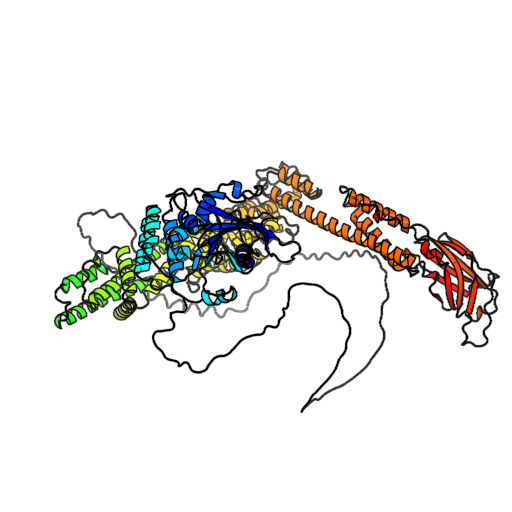.730 1.00 83.06 537 SER A O 1
ATOM 4086 N N . LEU A 1 538 ? 35.071 8.680 -28.656 1.00 78.88 538 LEU A N 1
ATOM 4087 C CA . LEU A 1 538 ? 35.393 9.985 -29.215 1.00 78.88 538 LEU A CA 1
ATOM 4088 C C . LEU A 1 538 ? 34.733 11.119 -28.422 1.00 78.88 538 LEU A C 1
ATOM 4090 O O . LEU A 1 538 ? 35.363 12.148 -28.212 1.00 78.88 538 LEU A O 1
ATOM 4094 N N . ALA A 1 539 ? 33.520 10.922 -27.897 1.00 79.69 539 ALA A N 1
ATOM 4095 C CA . ALA A 1 539 ? 32.846 11.914 -27.050 1.00 79.69 539 ALA A CA 1
ATOM 4096 C C . ALA A 1 539 ? 33.577 12.120 -25.719 1.00 79.69 539 ALA A C 1
ATOM 4098 O O . ALA A 1 539 ? 33.550 13.207 -25.141 1.00 79.69 539 ALA A O 1
ATOM 4099 N N . THR A 1 540 ? 34.245 11.069 -25.241 1.00 80.81 540 THR A N 1
ATOM 4100 C CA . THR A 1 540 ? 35.066 11.107 -24.029 1.00 80.81 540 THR A CA 1
ATOM 4101 C C . THR A 1 540 ? 36.382 11.847 -24.270 1.00 80.81 540 THR A C 1
ATOM 4103 O O . THR A 1 540 ? 36.799 12.634 -23.417 1.00 80.81 540 THR A O 1
ATOM 4106 N N . PHE A 1 541 ? 37.011 11.617 -25.426 1.00 75.75 541 PHE A N 1
ATOM 4107 C CA . PHE A 1 541 ? 38.286 12.225 -25.809 1.00 75.75 541 PHE A CA 1
ATOM 4108 C C . PHE A 1 541 ? 38.129 13.688 -26.253 1.00 75.75 541 PHE A C 1
ATOM 4110 O O . PHE A 1 541 ? 38.810 14.571 -25.740 1.00 75.75 541 PHE A O 1
ATOM 4117 N N . GLU A 1 542 ? 37.176 13.959 -27.145 1.00 84.62 542 GLU A N 1
ATOM 4118 C CA . GLU A 1 542 ? 36.902 15.271 -27.726 1.00 84.62 542 GLU A CA 1
ATOM 4119 C C . GLU A 1 542 ? 35.469 15.700 -27.387 1.00 84.62 542 GLU A C 1
ATOM 4121 O O . GLU A 1 542 ? 34.530 15.532 -28.164 1.00 84.62 542 GLU A O 1
ATOM 4126 N N . LYS A 1 543 ? 35.283 16.286 -26.200 1.00 82.69 543 LYS A N 1
ATOM 4127 C CA . LYS A 1 543 ? 33.954 16.611 -25.641 1.00 82.69 543 LYS A CA 1
ATOM 4128 C C . LYS A 1 543 ? 33.069 17.484 -26.541 1.00 82.69 543 LYS A C 1
ATOM 4130 O O . LYS A 1 543 ? 31.866 17.568 -26.303 1.00 82.69 543 LYS A O 1
ATOM 4135 N N . ARG A 1 544 ? 33.644 18.186 -27.524 1.00 90.06 544 ARG A N 1
ATOM 4136 C CA . ARG A 1 544 ? 32.917 19.096 -28.421 1.00 90.06 544 ARG A CA 1
ATOM 4137 C C . ARG A 1 544 ? 32.620 18.514 -29.800 1.00 90.06 544 ARG A C 1
ATOM 4139 O O . ARG A 1 544 ? 31.798 19.107 -30.496 1.00 90.06 544 ARG A O 1
ATOM 4146 N N . TYR A 1 545 ? 33.174 17.353 -30.167 1.00 91.25 545 TYR A N 1
ATOM 4147 C CA . TYR A 1 545 ? 33.106 16.883 -31.555 1.00 91.25 545 TYR A CA 1
ATOM 4148 C C . TYR A 1 545 ? 31.667 16.722 -32.063 1.00 91.25 545 TYR A C 1
ATOM 4150 O O . TYR A 1 545 ? 31.390 17.131 -33.180 1.00 91.25 545 TYR A O 1
ATOM 4158 N N . GLN A 1 546 ? 30.732 16.207 -31.253 1.00 88.44 546 GLN A N 1
ATOM 4159 C CA . GLN A 1 546 ? 29.326 16.044 -31.666 1.00 88.44 546 GLN A CA 1
ATOM 4160 C C . GLN A 1 546 ? 28.635 17.390 -31.892 1.00 88.44 546 GLN A C 1
ATOM 4162 O O . GLN A 1 546 ? 27.850 17.551 -32.823 1.00 88.44 546 GLN A O 1
ATOM 4167 N N . ALA A 1 547 ? 28.932 18.387 -31.053 1.00 89.19 547 ALA A N 1
ATOM 4168 C CA . ALA A 1 547 ? 28.381 19.728 -31.212 1.00 89.19 547 ALA A CA 1
ATOM 4169 C C . ALA A 1 547 ? 28.968 20.430 -32.446 1.00 89.19 547 ALA A C 1
ATOM 4171 O O . ALA A 1 547 ? 28.248 21.145 -33.142 1.00 89.19 547 ALA A O 1
ATOM 4172 N N . ASP A 1 548 ? 30.254 20.218 -32.723 1.00 92.12 548 ASP A N 1
ATOM 4173 C CA . ASP A 1 548 ? 30.935 20.757 -33.900 1.00 92.12 548 ASP A CA 1
ATOM 4174 C C . ASP A 1 548 ? 30.462 20.075 -35.188 1.00 92.12 548 ASP A C 1
ATOM 4176 O O . ASP A 1 548 ? 30.053 20.769 -36.121 1.00 92.12 548 ASP A O 1
ATOM 4180 N N . ALA A 1 549 ? 30.401 18.741 -35.197 1.00 92.38 549 ALA A N 1
ATOM 4181 C CA . ALA A 1 549 ? 29.851 17.937 -36.283 1.00 92.38 549 ALA A CA 1
ATOM 4182 C C . ALA A 1 549 ? 28.399 18.330 -36.564 1.00 92.38 549 ALA A C 1
ATOM 4184 O O . ALA A 1 549 ? 28.055 18.660 -37.695 1.00 92.38 549 ALA A O 1
ATOM 4185 N N . GLY A 1 550 ? 27.561 18.399 -35.526 1.00 91.81 550 GLY A N 1
ATOM 4186 C CA . GLY A 1 550 ? 26.161 18.791 -35.651 1.00 91.81 550 GLY A CA 1
ATOM 4187 C C . GLY A 1 550 ? 25.979 20.201 -36.221 1.00 91.81 550 GLY A C 1
ATOM 4188 O O . GLY A 1 550 ? 25.086 20.422 -37.038 1.00 91.81 550 GLY A O 1
ATOM 4189 N N . ARG A 1 551 ? 26.827 21.167 -35.838 1.00 93.88 551 ARG A N 1
ATOM 4190 C CA . ARG A 1 551 ? 26.806 22.519 -36.425 1.00 93.88 551 ARG A CA 1
ATOM 4191 C C . ARG A 1 551 ? 27.244 22.517 -37.885 1.00 93.88 551 ARG A C 1
ATOM 4193 O O . ARG A 1 551 ? 26.587 23.152 -38.702 1.00 93.88 551 ARG A O 1
ATOM 4200 N N . ALA A 1 552 ? 28.331 21.820 -38.201 1.00 92.38 552 ALA A N 1
ATOM 4201 C CA . ALA A 1 552 ? 28.894 21.785 -39.546 1.00 92.38 552 ALA A CA 1
ATOM 4202 C C . ALA A 1 552 ? 27.983 21.052 -40.544 1.00 92.38 552 ALA A C 1
ATOM 4204 O O . ALA A 1 552 ? 27.835 21.484 -41.682 1.00 92.38 552 ALA A O 1
ATOM 4205 N N . LEU A 1 553 ? 27.340 19.969 -40.104 1.00 93.62 553 LEU A N 1
ATOM 4206 C CA . LEU A 1 553 ? 26.455 19.139 -40.921 1.00 93.62 553 LEU A CA 1
ATOM 4207 C C . LEU A 1 553 ? 25.002 19.639 -40.944 1.00 93.62 553 LEU A C 1
ATOM 4209 O O . LEU A 1 553 ? 24.191 19.111 -41.699 1.00 93.62 553 LEU A O 1
ATOM 4213 N N . GLY A 1 554 ? 24.648 20.625 -40.112 1.00 92.25 554 GLY A N 1
ATOM 4214 C CA . GLY A 1 554 ? 23.263 21.082 -39.956 1.00 92.25 554 GLY A CA 1
ATOM 4215 C C . GLY A 1 554 ? 22.354 20.083 -39.225 1.00 92.25 554 GLY A C 1
ATOM 4216 O O . GLY A 1 554 ? 21.136 20.164 -39.348 1.00 92.25 554 GLY A O 1
ATOM 4217 N N . THR A 1 555 ? 22.923 19.148 -38.459 1.00 92.31 555 THR A N 1
ATOM 4218 C CA . THR A 1 555 ? 22.199 18.107 -37.705 1.00 92.31 555 THR A CA 1
ATOM 4219 C C . THR A 1 555 ? 22.141 18.366 -36.193 1.00 92.31 555 THR A C 1
ATOM 4221 O O . THR A 1 555 ? 21.707 17.512 -35.415 1.00 92.31 555 THR A O 1
ATOM 4224 N N . ALA A 1 556 ? 22.555 19.557 -35.745 1.00 91.25 556 ALA A N 1
ATOM 4225 C CA . ALA A 1 556 ? 22.582 19.936 -34.335 1.00 91.25 556 ALA A CA 1
ATOM 4226 C C . ALA A 1 556 ? 21.222 19.717 -33.641 1.00 91.25 556 ALA A C 1
ATOM 4228 O O . ALA A 1 556 ? 20.196 20.262 -34.041 1.00 91.25 556 ALA A O 1
ATOM 4229 N N . GLY A 1 557 ? 21.219 18.928 -32.562 1.00 88.06 557 GLY A N 1
ATOM 4230 C CA . GLY A 1 557 ? 20.019 18.642 -31.766 1.00 88.06 557 GLY A CA 1
ATOM 4231 C C . GLY A 1 557 ? 19.094 17.554 -32.331 1.00 88.06 557 GLY A C 1
ATOM 4232 O O . GLY A 1 557 ? 18.176 17.127 -31.620 1.00 88.06 557 GLY A O 1
ATOM 4233 N N . LEU A 1 558 ? 19.351 17.047 -33.545 1.00 92.06 558 LEU A N 1
ATOM 4234 C CA . LEU A 1 558 ? 18.565 15.959 -34.133 1.00 92.06 558 LEU A CA 1
ATOM 4235 C C . LEU A 1 558 ? 18.717 14.657 -33.345 1.00 92.06 558 LEU A C 1
ATOM 4237 O O . LEU A 1 558 ? 17.709 14.021 -33.064 1.00 92.06 558 LEU A O 1
ATOM 4241 N N . GLY A 1 559 ? 19.926 14.308 -32.889 1.00 90.62 559 GLY A N 1
ATOM 4242 C CA . GLY A 1 559 ? 20.157 13.077 -32.119 1.00 90.62 559 GLY A CA 1
ATOM 4243 C C . GLY A 1 559 ? 19.321 12.993 -30.837 1.00 90.62 559 GLY A C 1
ATOM 4244 O O . GLY A 1 559 ? 18.660 11.989 -30.582 1.00 90.62 559 GLY A O 1
ATOM 4245 N N . ASN A 1 560 ? 19.252 14.082 -30.064 1.00 90.00 560 ASN A N 1
ATOM 4246 C CA . ASN A 1 560 ? 18.423 14.140 -28.854 1.00 90.00 560 ASN A CA 1
ATOM 4247 C C . ASN A 1 560 ? 16.921 14.075 -29.165 1.00 90.00 560 ASN A C 1
ATOM 4249 O O . ASN A 1 560 ? 16.159 13.469 -28.410 1.00 90.00 560 ASN A O 1
ATOM 4253 N N . SER A 1 561 ? 16.488 14.721 -30.249 1.00 93.06 561 SER A N 1
ATOM 4254 C CA . SER A 1 561 ? 15.085 14.709 -30.681 1.00 93.06 561 SER A CA 1
ATOM 4255 C C . SER A 1 561 ? 14.670 13.318 -31.159 1.00 93.06 561 SER A C 1
ATOM 4257 O O . SER A 1 561 ? 13.599 12.835 -30.799 1.00 93.06 561 SER A O 1
ATOM 4259 N N . LEU A 1 562 ? 15.561 12.648 -31.890 1.00 94.00 562 LEU A N 1
ATOM 4260 C CA . LEU A 1 562 ? 15.390 11.299 -32.403 1.00 94.00 562 LEU A CA 1
ATOM 4261 C C . LEU A 1 562 ? 15.301 10.273 -31.271 1.00 94.00 562 LEU A C 1
ATOM 4263 O O . LEU A 1 562 ? 14.324 9.539 -31.215 1.00 94.00 562 LEU A O 1
ATOM 4267 N N . LEU A 1 563 ? 16.231 10.288 -30.307 1.00 92.12 563 LEU A N 1
ATOM 4268 C CA . LEU A 1 563 ? 16.184 9.389 -29.143 1.00 92.12 563 LEU A CA 1
ATOM 4269 C C . LEU A 1 563 ? 14.880 9.531 -28.344 1.00 92.12 563 LEU A C 1
ATOM 4271 O O . LEU A 1 563 ? 14.287 8.531 -27.939 1.00 92.12 563 LEU A O 1
ATOM 4275 N N . LYS A 1 564 ? 14.398 10.766 -28.147 1.00 93.06 564 LYS A N 1
ATOM 4276 C CA . LYS A 1 564 ? 13.105 11.019 -27.490 1.00 93.06 564 LYS A CA 1
ATOM 4277 C C . LYS A 1 564 ? 11.937 10.454 -28.296 1.00 93.06 564 LYS A C 1
ATOM 4279 O O . LYS A 1 564 ? 11.044 9.849 -27.712 1.00 93.06 564 LYS A O 1
ATOM 4284 N N . ALA A 1 565 ? 11.942 10.638 -29.613 1.00 93.62 565 ALA A N 1
ATOM 4285 C CA . ALA A 1 565 ? 10.897 10.125 -30.491 1.00 93.62 565 ALA A CA 1
ATOM 4286 C C . ALA A 1 565 ? 10.912 8.588 -30.595 1.00 93.62 565 ALA A C 1
ATOM 4288 O O . ALA A 1 565 ? 9.840 7.989 -30.594 1.00 93.62 565 ALA A O 1
ATOM 4289 N N . CYS A 1 566 ? 12.086 7.942 -30.589 1.00 94.31 566 CYS A N 1
ATOM 4290 C CA . CYS A 1 566 ? 12.212 6.483 -30.489 1.00 94.31 566 CYS A CA 1
ATOM 4291 C C . CYS A 1 566 ? 11.597 5.969 -29.188 1.00 94.31 566 CYS A C 1
ATOM 4293 O O . CYS A 1 566 ? 10.702 5.129 -29.226 1.00 94.31 566 CYS A O 1
ATOM 4295 N N . ALA A 1 567 ? 12.004 6.536 -28.046 1.00 93.75 567 ALA A N 1
ATOM 4296 C CA . ALA A 1 567 ? 11.452 6.163 -26.747 1.00 93.75 567 ALA A CA 1
ATOM 4297 C C . ALA A 1 567 ? 9.931 6.381 -26.692 1.00 93.75 567 ALA A C 1
ATOM 4299 O O . ALA A 1 567 ? 9.205 5.552 -26.146 1.00 93.75 567 ALA A O 1
ATOM 4300 N N . GLN A 1 568 ? 9.432 7.464 -27.298 1.00 95.06 568 GLN A N 1
ATOM 4301 C CA . GLN A 1 568 ? 7.999 7.721 -27.414 1.00 95.06 568 GLN A CA 1
ATOM 4302 C C . GLN A 1 568 ? 7.298 6.657 -28.273 1.00 95.06 568 GLN A C 1
ATOM 4304 O O . GLN A 1 568 ? 6.242 6.179 -27.870 1.00 95.06 568 GLN A O 1
ATOM 4309 N N . ALA A 1 569 ? 7.856 6.271 -29.425 1.00 95.38 569 ALA A N 1
ATOM 4310 C CA . ALA A 1 569 ? 7.298 5.228 -30.288 1.00 95.38 569 ALA A CA 1
ATOM 4311 C C . ALA A 1 569 ? 7.253 3.861 -29.588 1.00 95.38 569 ALA A C 1
ATOM 4313 O O . ALA A 1 569 ? 6.214 3.202 -29.621 1.00 95.38 569 ALA A O 1
ATOM 4314 N N . GLU A 1 570 ? 8.324 3.489 -28.883 1.00 95.50 570 GLU A N 1
ATOM 4315 C CA . GLU A 1 570 ? 8.368 2.291 -28.036 1.00 95.50 570 GLU A CA 1
ATOM 4316 C C . GLU A 1 570 ? 7.307 2.350 -26.936 1.00 95.50 570 GLU A C 1
ATOM 4318 O O . GLU A 1 570 ? 6.514 1.427 -26.794 1.0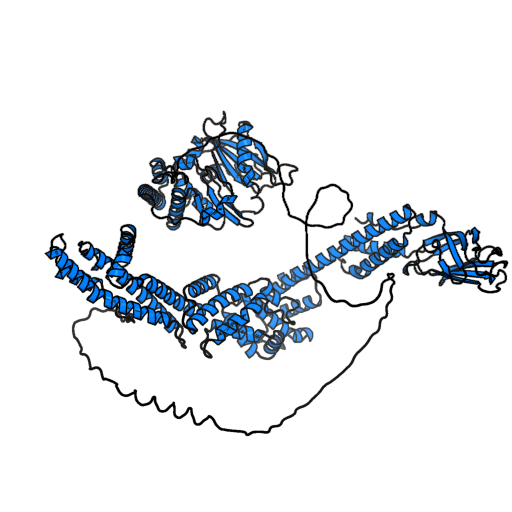0 95.50 570 GLU A O 1
ATOM 4323 N N . GLY A 1 571 ? 7.225 3.466 -26.203 1.00 96.19 571 GLY A N 1
ATOM 4324 C CA . GLY A 1 571 ? 6.217 3.655 -25.161 1.00 96.19 571 GLY A CA 1
ATOM 4325 C C . GLY A 1 571 ? 4.787 3.553 -25.690 1.00 96.19 571 GLY A C 1
ATOM 4326 O O . GLY A 1 571 ? 3.935 2.948 -25.049 1.00 96.19 571 GLY A O 1
ATOM 4327 N N . MET A 1 572 ? 4.512 4.098 -26.878 1.00 97.06 572 MET A N 1
ATOM 4328 C CA . MET A 1 572 ? 3.202 3.977 -27.520 1.00 97.06 572 MET A CA 1
ATOM 4329 C C . MET A 1 572 ? 2.887 2.530 -27.923 1.00 97.06 572 MET A C 1
ATOM 4331 O O . MET A 1 572 ? 1.758 2.092 -27.711 1.00 97.06 572 MET A O 1
ATOM 4335 N N . ALA A 1 573 ? 3.858 1.788 -28.466 1.00 96.12 573 ALA A N 1
ATOM 4336 C CA . ALA A 1 573 ? 3.689 0.370 -28.782 1.00 96.12 573 ALA A CA 1
ATOM 4337 C C . ALA A 1 573 ? 3.405 -0.452 -27.516 1.00 96.12 573 ALA A C 1
ATOM 4339 O O . ALA A 1 573 ? 2.405 -1.172 -27.460 1.00 96.12 573 ALA A O 1
ATOM 4340 N N . ASP A 1 574 ? 4.228 -0.262 -26.479 1.00 96.56 574 ASP A N 1
ATOM 4341 C CA . ASP A 1 574 ? 4.093 -0.913 -25.176 1.00 96.56 574 ASP A CA 1
ATOM 4342 C C . ASP A 1 574 ? 2.700 -0.654 -24.579 1.00 96.56 574 ASP A C 1
ATOM 4344 O O . ASP A 1 574 ? 2.034 -1.587 -24.131 1.00 96.56 574 ASP A O 1
ATOM 4348 N N . LEU A 1 575 ? 2.211 0.595 -24.620 1.00 96.69 575 LEU A N 1
ATOM 4349 C CA . LEU A 1 575 ? 0.869 0.943 -24.143 1.00 96.69 575 LEU A CA 1
ATOM 4350 C C . LEU A 1 575 ? -0.220 0.146 -24.868 1.00 96.69 575 LEU A C 1
ATOM 4352 O O . LEU A 1 575 ? -1.074 -0.444 -24.205 1.00 96.69 575 LEU A O 1
ATOM 4356 N N . VAL A 1 576 ? -0.203 0.117 -26.206 1.00 95.62 576 VAL A N 1
ATOM 4357 C CA . VAL A 1 576 ? -1.220 -0.594 -27.001 1.00 95.62 576 VAL A CA 1
ATOM 4358 C C . VAL A 1 576 ? -1.261 -2.076 -26.623 1.00 95.62 576 VAL A C 1
ATOM 4360 O O . VAL A 1 576 ? -2.348 -2.606 -26.398 1.00 95.62 576 VAL A O 1
ATOM 4363 N N . VAL A 1 577 ? -0.099 -2.716 -26.467 1.00 95.31 577 VAL A N 1
ATOM 4364 C CA . VAL A 1 577 ? -0.003 -4.125 -26.055 1.00 95.31 577 VAL A CA 1
ATOM 4365 C C . VAL A 1 577 ? -0.484 -4.323 -24.615 1.00 95.31 577 VAL A C 1
ATOM 4367 O O . VAL A 1 577 ? -1.253 -5.244 -24.337 1.00 95.31 577 VAL A O 1
ATOM 4370 N N . MET A 1 578 ? -0.078 -3.461 -23.676 1.00 96.38 578 MET A N 1
ATOM 4371 C CA . MET A 1 578 ? -0.444 -3.612 -22.262 1.00 96.38 578 MET A CA 1
ATOM 4372 C C . MET A 1 578 ? -1.951 -3.468 -22.021 1.00 96.38 578 MET A C 1
ATOM 4374 O O . MET A 1 578 ? -2.484 -4.150 -21.147 1.00 96.38 578 MET A O 1
ATOM 4378 N N . PHE A 1 579 ? -2.669 -2.658 -22.806 1.00 95.50 579 PHE A N 1
ATOM 4379 C CA . PHE A 1 579 ? -4.134 -2.577 -22.718 1.00 95.50 579 PHE A CA 1
ATOM 4380 C C . PHE A 1 579 ? -4.866 -3.827 -23.235 1.00 95.50 579 PHE A C 1
ATOM 4382 O O . PHE A 1 579 ? -6.057 -3.987 -22.963 1.00 95.50 579 PHE A O 1
ATOM 4389 N N . GLN A 1 580 ? -4.177 -4.717 -23.953 1.00 93.25 580 GLN A N 1
ATOM 4390 C CA . GLN A 1 580 ? -4.716 -5.999 -24.413 1.00 93.25 580 GLN A CA 1
ATOM 4391 C C . GLN A 1 580 ? -4.376 -7.165 -23.476 1.00 93.25 580 GLN A C 1
ATOM 4393 O O . GLN A 1 580 ? -4.880 -8.270 -23.683 1.00 93.25 580 GLN A O 1
ATOM 4398 N N . ALA A 1 581 ? -3.541 -6.944 -22.455 1.00 94.50 581 ALA A N 1
ATOM 4399 C CA . ALA A 1 581 ? -3.049 -7.991 -21.565 1.00 94.50 581 ALA A CA 1
ATOM 4400 C C . ALA A 1 581 ? -4.192 -8.829 -20.976 1.00 94.50 581 ALA A C 1
ATOM 4402 O O . ALA A 1 581 ? -5.153 -8.288 -20.439 1.00 94.50 581 ALA A O 1
ATOM 4403 N N . GLY A 1 582 ? -4.104 -10.157 -21.094 1.00 94.62 582 GLY A N 1
ATOM 4404 C CA . GLY A 1 582 ? -5.158 -11.093 -20.684 1.00 94.62 582 GLY A CA 1
ATOM 4405 C C . GLY A 1 582 ? -5.478 -11.029 -19.194 1.00 94.62 582 GLY A C 1
ATOM 4406 O O . GLY A 1 582 ? -6.652 -10.981 -18.838 1.00 94.62 582 GLY A O 1
ATOM 4407 N N . ASN A 1 583 ? -4.433 -10.948 -18.372 1.00 95.94 583 ASN A N 1
ATOM 4408 C CA . ASN A 1 583 ? -4.497 -11.025 -16.920 1.00 95.94 583 ASN A CA 1
ATOM 4409 C C . ASN A 1 583 ? -3.658 -9.917 -16.288 1.00 95.94 583 ASN A C 1
ATOM 4411 O O . ASN A 1 583 ? -2.673 -9.452 -16.870 1.00 95.94 583 ASN A O 1
ATOM 4415 N N . TRP A 1 584 ? -4.047 -9.548 -15.080 1.00 96.06 584 TRP A N 1
ATOM 4416 C CA . TRP A 1 584 ? -3.335 -8.635 -14.216 1.00 96.06 584 TRP A CA 1
ATOM 4417 C C . TRP A 1 584 ? -2.200 -9.353 -13.479 1.00 96.06 584 TRP A C 1
ATOM 4419 O O . TRP A 1 584 ? -2.359 -10.470 -12.986 1.00 96.06 584 TRP A O 1
ATOM 4429 N N . ASP A 1 585 ? -1.064 -8.671 -13.363 1.00 93.94 585 ASP A N 1
ATOM 4430 C CA . ASP A 1 585 ? 0.002 -8.996 -12.423 1.00 93.94 585 ASP A CA 1
ATOM 4431 C C . ASP A 1 585 ? 0.724 -7.702 -11.995 1.00 93.94 585 ASP A C 1
ATOM 4433 O O . ASP A 1 585 ? 0.529 -6.630 -12.574 1.00 93.94 585 ASP A O 1
ATOM 4437 N N . ARG A 1 586 ? 1.576 -7.776 -10.968 1.00 91.94 586 ARG A N 1
ATOM 4438 C CA . ARG A 1 586 ? 2.293 -6.591 -10.468 1.00 91.94 586 ARG A CA 1
ATOM 4439 C C . ARG A 1 586 ? 3.288 -6.016 -11.484 1.00 91.94 586 ARG A C 1
ATOM 4441 O O . ARG A 1 586 ? 3.453 -4.802 -11.553 1.00 91.94 586 ARG A O 1
ATOM 4448 N N . SER A 1 587 ? 3.911 -6.864 -12.303 1.00 94.75 587 SER A N 1
ATOM 4449 C CA . SER A 1 587 ? 4.844 -6.423 -13.347 1.00 94.75 587 SER A CA 1
ATOM 4450 C C . SER A 1 587 ? 4.136 -5.664 -14.473 1.00 94.75 587 SER A C 1
ATOM 4452 O O . SER A 1 587 ? 4.747 -4.831 -15.138 1.00 94.75 587 SER A O 1
ATOM 4454 N N . TRP A 1 588 ? 2.856 -5.953 -14.722 1.00 96.75 588 TRP A N 1
ATOM 4455 C CA . TRP A 1 588 ? 2.038 -5.252 -15.702 1.00 96.75 588 TRP A CA 1
ATOM 4456 C C . TRP A 1 588 ? 1.839 -3.792 -15.297 1.00 96.75 588 TRP A C 1
ATOM 4458 O O . TRP A 1 588 ? 1.949 -2.923 -16.154 1.00 96.75 588 TRP A O 1
ATOM 4468 N N . GLU A 1 589 ? 1.632 -3.500 -14.010 1.00 95.25 589 GLU A N 1
ATOM 4469 C CA . GLU A 1 589 ? 1.473 -2.120 -13.523 1.00 95.25 589 GLU A CA 1
ATOM 4470 C C . GLU A 1 589 ? 2.740 -1.298 -13.732 1.00 95.25 589 GLU A C 1
ATOM 4472 O O . GLU A 1 589 ? 2.686 -0.207 -14.297 1.00 95.25 589 GLU A O 1
ATOM 4477 N N . GLU A 1 590 ? 3.883 -1.859 -13.333 1.00 95.00 590 GLU A N 1
ATOM 4478 C CA . GLU A 1 590 ? 5.193 -1.222 -13.474 1.00 95.00 590 GLU A CA 1
ATOM 4479 C C . GLU A 1 590 ? 5.528 -0.976 -14.953 1.00 95.00 590 GLU A C 1
ATOM 4481 O O . GLU A 1 590 ? 5.970 0.112 -15.330 1.00 95.00 590 GLU A O 1
ATOM 4486 N N . ARG A 1 591 ? 5.255 -1.959 -15.823 1.00 97.44 591 ARG A N 1
ATOM 4487 C CA . ARG A 1 591 ? 5.451 -1.820 -17.274 1.00 97.44 591 ARG A CA 1
ATOM 4488 C C . ARG A 1 591 ? 4.495 -0.808 -17.898 1.00 97.44 591 ARG A C 1
ATOM 4490 O O . ARG A 1 591 ? 4.927 -0.030 -18.746 1.00 97.44 591 ARG A O 1
ATOM 4497 N N . LEU A 1 592 ? 3.227 -0.790 -17.488 1.00 97.75 592 LEU A N 1
ATOM 4498 C CA . LEU A 1 592 ? 2.230 0.158 -17.983 1.00 97.75 592 LEU A CA 1
ATOM 4499 C C . LEU A 1 592 ? 2.591 1.598 -17.588 1.00 97.75 592 LEU A C 1
ATOM 4501 O O . LEU A 1 592 ? 2.490 2.505 -18.417 1.00 97.75 592 LEU A O 1
ATOM 4505 N N . GLU A 1 593 ? 3.053 1.812 -16.355 1.00 97.19 593 GLU A N 1
ATOM 4506 C CA . GLU A 1 593 ? 3.519 3.117 -15.881 1.00 97.19 593 GLU A CA 1
ATOM 4507 C C . GLU A 1 593 ? 4.777 3.576 -16.630 1.00 97.19 593 GLU A C 1
ATOM 4509 O O . GLU A 1 593 ? 4.829 4.713 -17.110 1.00 97.19 593 GLU A O 1
ATOM 4514 N N . LEU A 1 594 ? 5.759 2.684 -16.807 1.00 96.38 594 LEU A N 1
ATOM 4515 C CA . LEU A 1 594 ? 6.977 2.968 -17.568 1.00 96.38 594 LEU A CA 1
ATOM 4516 C C . LEU A 1 594 ? 6.656 3.334 -19.025 1.00 96.38 594 LEU A C 1
ATOM 4518 O O . LEU A 1 594 ? 7.172 4.326 -19.544 1.00 96.38 594 LEU A O 1
ATOM 4522 N N . ALA A 1 595 ? 5.775 2.572 -19.675 1.00 97.56 595 ALA A N 1
ATOM 4523 C CA . ALA A 1 595 ? 5.317 2.844 -21.034 1.00 97.56 595 ALA A CA 1
ATOM 4524 C C . ALA A 1 595 ? 4.622 4.212 -21.130 1.00 97.56 595 ALA A C 1
ATOM 4526 O O . ALA A 1 595 ? 4.936 5.011 -22.014 1.00 97.56 595 ALA A O 1
ATOM 4527 N N . ALA A 1 596 ? 3.745 4.538 -20.176 1.00 97.38 596 ALA A N 1
ATOM 4528 C CA . ALA A 1 596 ? 3.076 5.836 -20.114 1.00 97.38 596 ALA A CA 1
ATOM 4529 C C . ALA A 1 596 ? 4.054 7.003 -19.879 1.00 97.38 596 ALA A C 1
ATOM 4531 O O . ALA A 1 596 ? 3.864 8.088 -20.435 1.00 97.38 596 ALA A O 1
ATOM 4532 N N . ALA A 1 597 ? 5.109 6.795 -19.086 1.00 96.56 597 ALA A N 1
ATOM 4533 C CA . ALA A 1 597 ? 6.130 7.803 -18.799 1.00 96.56 597 ALA A CA 1
ATOM 4534 C C . ALA A 1 597 ? 7.008 8.137 -20.017 1.00 96.56 597 ALA A C 1
ATOM 4536 O O . ALA A 1 597 ? 7.428 9.286 -20.165 1.00 96.56 597 ALA A O 1
ATOM 4537 N N . LYS A 1 598 ? 7.237 7.168 -20.915 1.00 95.69 598 LYS A N 1
ATOM 4538 C CA . LYS A 1 598 ? 7.931 7.387 -22.196 1.00 95.69 598 LYS A CA 1
ATOM 4539 C C . LYS A 1 598 ? 7.121 8.256 -23.170 1.00 95.69 598 LYS A C 1
ATOM 4541 O O . LYS A 1 598 ? 7.690 8.879 -24.065 1.00 95.69 598 LYS A O 1
ATOM 4546 N N . VAL A 1 599 ? 5.796 8.318 -23.013 1.00 95.38 599 VAL A N 1
ATOM 4547 C CA . VAL A 1 599 ? 4.910 9.082 -23.899 1.00 95.38 599 VAL A CA 1
ATOM 4548 C C . VAL A 1 599 ? 4.790 10.539 -23.448 1.00 95.38 599 VAL A C 1
ATOM 4550 O O . VAL A 1 599 ? 4.443 10.842 -22.302 1.00 95.38 599 VAL A O 1
ATOM 4553 N N . SER A 1 600 ? 5.027 11.465 -24.381 1.00 90.62 600 SER A N 1
ATOM 4554 C CA . SER A 1 600 ? 4.971 12.903 -24.108 1.00 90.62 600 SER A CA 1
ATOM 4555 C C . SER A 1 600 ? 3.575 13.360 -23.641 1.00 90.62 600 SER A C 1
ATOM 4557 O O . SER A 1 600 ? 2.566 13.002 -24.258 1.00 90.62 600 SER A O 1
ATOM 4559 N N . PRO A 1 601 ? 3.474 14.235 -22.617 1.00 89.69 601 PRO A N 1
ATOM 4560 C CA . PRO A 1 601 ? 2.204 14.852 -22.232 1.00 89.69 601 PRO A CA 1
ATOM 4561 C C . PRO A 1 601 ? 1.635 15.780 -23.320 1.00 89.69 601 PRO A C 1
ATOM 4563 O O . PRO A 1 601 ? 0.439 16.071 -23.307 1.00 89.69 601 PRO A O 1
ATOM 4566 N N . THR A 1 602 ? 2.461 16.230 -24.270 1.00 88.50 602 THR A N 1
ATOM 4567 C CA . THR A 1 602 ? 2.050 17.074 -25.403 1.00 88.50 602 THR A CA 1
ATOM 4568 C C . THR A 1 602 ? 1.710 16.280 -26.665 1.00 88.50 602 THR A C 1
ATOM 4570 O O . THR A 1 602 ? 1.412 16.892 -27.686 1.00 88.50 602 THR A O 1
ATOM 4573 N N . ALA A 1 603 ? 1.703 14.942 -26.607 1.00 90.56 603 ALA A N 1
ATOM 4574 C CA . ALA A 1 603 ? 1.342 14.088 -27.738 1.00 90.56 603 ALA A CA 1
ATOM 4575 C C . ALA A 1 603 ? -0.090 14.350 -28.250 1.00 90.56 603 ALA A C 1
ATOM 4577 O O . ALA A 1 603 ? -0.888 15.043 -27.595 1.00 90.56 603 ALA A O 1
ATOM 4578 N N . SER A 1 604 ? -0.416 13.766 -29.410 1.00 91.50 604 SER A N 1
ATOM 4579 C CA . SER A 1 604 ? -1.749 13.836 -30.016 1.00 91.50 604 SER A CA 1
ATOM 4580 C C . SER A 1 604 ? -2.846 13.429 -29.023 1.00 91.50 604 SER A C 1
ATOM 4582 O O . SER A 1 604 ? -2.611 12.655 -28.093 1.00 91.50 604 SER A O 1
ATOM 4584 N N . THR A 1 605 ? -4.058 13.969 -29.189 1.00 91.88 605 THR A N 1
ATOM 4585 C CA . THR A 1 605 ? -5.168 13.807 -28.229 1.00 91.88 605 THR A CA 1
ATOM 4586 C C . THR A 1 605 ? -5.419 12.348 -27.848 1.00 91.88 605 THR A C 1
ATOM 4588 O O . THR A 1 605 ? -5.609 12.042 -26.673 1.00 91.88 605 THR A O 1
ATOM 4591 N N . ILE A 1 606 ? -5.354 11.441 -28.823 1.00 92.81 606 ILE A N 1
ATOM 4592 C CA . ILE A 1 606 ? -5.578 10.008 -28.614 1.00 92.81 606 ILE A CA 1
ATOM 4593 C C . ILE A 1 606 ? -4.418 9.369 -27.862 1.00 92.81 606 ILE A C 1
ATOM 4595 O O . ILE A 1 606 ? -4.634 8.710 -26.850 1.00 92.81 606 ILE A O 1
ATOM 4599 N N . THR A 1 607 ? -3.186 9.609 -28.303 1.00 94.56 607 THR A N 1
ATOM 4600 C CA . THR A 1 607 ? -1.978 9.147 -27.610 1.00 94.56 607 THR A CA 1
ATOM 4601 C C . THR A 1 607 ? -1.967 9.596 -26.147 1.00 94.56 607 THR A C 1
ATOM 4603 O O . THR A 1 607 ? -1.651 8.828 -25.238 1.00 94.56 607 THR A O 1
ATOM 4606 N N . ARG A 1 608 ? -2.383 10.840 -25.898 1.00 94.62 608 ARG A N 1
ATOM 4607 C CA . ARG A 1 608 ? -2.517 11.395 -24.552 1.00 94.62 608 ARG A CA 1
ATOM 4608 C C . ARG A 1 608 ? -3.616 10.704 -23.748 1.00 94.62 608 ARG A C 1
ATOM 4610 O O . ARG A 1 608 ? -3.421 10.485 -22.557 1.00 94.62 608 ARG A O 1
ATOM 4617 N N . ALA A 1 609 ? -4.735 10.345 -24.375 1.00 93.81 609 ALA A N 1
ATOM 4618 C CA . ALA A 1 609 ? -5.787 9.566 -23.729 1.00 93.81 609 ALA A CA 1
ATOM 4619 C C . ALA A 1 609 ? -5.266 8.184 -23.305 1.00 93.81 609 ALA A C 1
ATOM 4621 O O . ALA A 1 609 ? -5.433 7.833 -22.143 1.00 93.81 609 ALA A O 1
ATOM 4622 N N . TYR A 1 610 ? -4.538 7.461 -24.170 1.00 95.50 610 TYR A N 1
ATOM 4623 C CA . TYR A 1 610 ? -3.862 6.199 -23.815 1.00 95.50 610 TYR A CA 1
ATOM 4624 C C . TYR A 1 610 ? -2.933 6.369 -22.605 1.00 95.50 610 TYR A C 1
ATOM 4626 O O . TYR A 1 610 ? -3.062 5.655 -21.611 1.00 95.50 610 TYR A O 1
ATOM 4634 N N . ARG A 1 611 ? -2.046 7.369 -22.652 1.00 96.44 611 ARG A N 1
ATOM 4635 C CA . ARG A 1 611 ? -1.131 7.706 -21.553 1.00 96.44 611 ARG A CA 1
ATOM 4636 C C . ARG A 1 611 ? -1.873 7.995 -20.244 1.00 96.44 611 ARG A C 1
ATOM 4638 O O . ARG A 1 611 ? -1.504 7.496 -19.187 1.00 96.44 611 ARG A O 1
ATOM 4645 N N . ASN A 1 612 ? -2.906 8.829 -20.287 1.00 96.44 612 ASN A N 1
ATOM 4646 C CA . ASN A 1 612 ? -3.635 9.232 -19.087 1.00 96.44 612 ASN A CA 1
ATOM 4647 C C . ASN A 1 612 ? -4.513 8.100 -18.539 1.00 96.44 612 ASN A C 1
ATOM 4649 O O . ASN A 1 612 ? -4.617 7.956 -17.323 1.00 96.44 612 ASN A O 1
ATOM 4653 N N . CYS A 1 613 ? -5.115 7.292 -19.416 1.00 96.44 613 CYS A N 1
ATOM 4654 C CA . CYS A 1 613 ? -5.796 6.051 -19.057 1.00 96.44 613 CYS A CA 1
ATOM 4655 C C . CYS A 1 613 ? -4.848 5.097 -18.333 1.00 96.44 613 CYS A C 1
ATOM 4657 O O . CYS A 1 613 ? -5.244 4.528 -17.323 1.00 96.44 613 CYS A O 1
ATOM 4659 N N . ALA A 1 614 ? -3.602 4.969 -18.795 1.00 97.56 614 ALA A N 1
ATOM 4660 C CA . ALA A 1 614 ? -2.602 4.111 -18.170 1.00 97.56 614 ALA A CA 1
ATOM 4661 C C . ALA A 1 614 ? -2.310 4.552 -16.728 1.00 97.56 614 ALA A C 1
ATOM 4663 O O . ALA A 1 614 ? -2.506 3.774 -15.799 1.00 97.56 614 ALA A O 1
ATOM 4664 N N . PHE A 1 615 ? -1.975 5.830 -16.510 1.00 97.56 615 PHE A N 1
ATOM 4665 C CA . PHE A 1 615 ? -1.778 6.358 -15.152 1.00 97.56 615 PHE A CA 1
ATOM 4666 C C . PHE A 1 615 ? -3.031 6.242 -14.273 1.00 97.56 615 PHE A C 1
ATOM 4668 O O . PHE A 1 615 ? -2.931 5.969 -13.077 1.00 97.56 615 PHE A O 1
ATOM 4675 N N . ALA A 1 616 ? -4.221 6.456 -14.840 1.00 96.44 616 ALA A N 1
ATOM 4676 C CA . ALA A 1 616 ? -5.471 6.329 -14.100 1.00 96.44 616 ALA A CA 1
ATOM 4677 C C . ALA A 1 616 ? -5.769 4.870 -13.713 1.00 96.44 616 ALA A C 1
ATOM 4679 O O . ALA A 1 616 ? -6.200 4.639 -12.587 1.00 96.44 616 ALA A O 1
ATOM 4680 N N . LEU A 1 617 ? -5.500 3.901 -14.596 1.00 96.44 617 LEU A N 1
ATOM 4681 C CA . LEU A 1 617 ? -5.649 2.476 -14.302 1.00 96.44 617 LEU A CA 1
ATOM 4682 C C . LEU A 1 617 ? -4.650 1.994 -13.257 1.00 96.44 617 LEU A C 1
ATOM 4684 O O . LEU A 1 617 ? -5.060 1.274 -12.358 1.00 96.44 617 LEU A O 1
ATOM 4688 N N . VAL A 1 618 ? -3.380 2.404 -13.325 1.00 97.00 618 VAL A N 1
ATOM 4689 C CA . VAL A 1 618 ? -2.383 2.039 -12.299 1.00 97.00 618 VAL A CA 1
ATOM 4690 C C . VAL A 1 618 ? -2.846 2.516 -10.920 1.00 97.00 618 VAL A C 1
ATOM 4692 O O . VAL A 1 618 ? -2.870 1.747 -9.961 1.00 97.00 618 VAL A O 1
ATOM 4695 N N . ARG A 1 619 ? -3.317 3.767 -10.828 1.00 96.75 619 ARG A N 1
ATOM 4696 C CA . ARG A 1 619 ? -3.897 4.305 -9.589 1.00 96.75 619 ARG A CA 1
ATOM 4697 C C . ARG A 1 619 ? -5.150 3.550 -9.154 1.00 96.75 619 ARG A C 1
ATOM 4699 O O . ARG A 1 619 ? -5.312 3.295 -7.966 1.00 96.75 619 ARG A O 1
ATOM 4706 N N . LEU A 1 620 ? -6.033 3.216 -10.094 1.00 96.19 620 LEU A N 1
ATOM 4707 C CA . LEU A 1 620 ? -7.251 2.462 -9.811 1.00 96.19 620 LEU A CA 1
ATOM 4708 C C . LEU A 1 620 ? -6.916 1.069 -9.270 1.00 96.19 620 LEU A C 1
ATOM 4710 O O . LEU A 1 620 ? -7.450 0.695 -8.237 1.00 96.19 620 LEU A O 1
ATOM 4714 N N . LYS A 1 621 ? -5.989 0.338 -9.899 1.00 95.25 621 LYS A N 1
ATOM 4715 C CA . LYS A 1 621 ? -5.556 -0.988 -9.443 1.00 95.25 621 LYS A CA 1
ATOM 4716 C C . LYS A 1 621 ? -4.872 -0.948 -8.084 1.00 95.25 621 LYS A C 1
ATOM 4718 O O . LYS A 1 621 ? -5.072 -1.841 -7.265 1.00 95.25 621 LYS A O 1
ATOM 4723 N N . ALA A 1 622 ? -4.094 0.092 -7.791 1.00 93.88 622 ALA A N 1
ATOM 4724 C CA . ALA A 1 622 ? -3.601 0.332 -6.435 1.00 93.88 622 ALA A CA 1
ATOM 4725 C C . ALA A 1 622 ? -4.755 0.498 -5.428 1.00 93.88 622 ALA A C 1
ATOM 4727 O O . ALA A 1 622 ? -4.775 -0.212 -4.428 1.00 93.88 622 ALA A O 1
ATOM 4728 N N . ALA A 1 623 ? -5.744 1.344 -5.733 1.00 94.38 623 ALA A N 1
ATOM 4729 C CA . ALA A 1 623 ? -6.897 1.592 -4.864 1.00 94.38 623 ALA A CA 1
ATOM 4730 C C . ALA A 1 623 ? -7.822 0.367 -4.688 1.00 94.38 623 ALA A C 1
ATOM 4732 O O . ALA A 1 623 ? -8.362 0.149 -3.605 1.00 94.38 623 ALA A O 1
ATOM 4733 N N . GLU A 1 624 ? -7.993 -0.456 -5.727 1.00 93.25 624 GLU A N 1
ATOM 4734 C CA . GLU A 1 624 ? -8.781 -1.700 -5.685 1.00 93.25 624 GLU A CA 1
ATOM 4735 C C . GLU A 1 624 ? -8.192 -2.745 -4.729 1.00 93.25 624 GLU A C 1
ATOM 4737 O O . GLU A 1 624 ? -8.930 -3.561 -4.182 1.00 93.25 624 GLU A O 1
ATOM 4742 N N . ARG A 1 625 ? -6.875 -2.702 -4.492 1.00 89.44 625 ARG A N 1
ATOM 4743 C CA . ARG A 1 625 ? -6.163 -3.615 -3.583 1.00 89.44 625 ARG A CA 1
ATOM 4744 C C . ARG A 1 625 ? -5.957 -3.044 -2.185 1.00 89.44 625 ARG A C 1
ATOM 4746 O O . ARG A 1 625 ? -5.396 -3.729 -1.332 1.00 89.44 625 ARG A O 1
ATOM 4753 N N . GLU A 1 626 ? -6.383 -1.808 -1.928 1.00 88.69 626 GLU A N 1
ATOM 4754 C CA . GLU A 1 626 ? -6.404 -1.288 -0.565 1.00 88.69 626 GLU A CA 1
ATOM 4755 C C . GLU A 1 626 ? -7.336 -2.152 0.287 1.00 88.69 626 GLU A C 1
ATOM 4757 O O . GLU A 1 626 ? -8.467 -2.445 -0.108 1.00 88.69 626 GLU A O 1
ATOM 4762 N N . GLN A 1 627 ? -6.868 -2.542 1.474 1.00 78.38 627 GLN A N 1
ATOM 4763 C CA . GLN A 1 627 ? -7.619 -3.414 2.377 1.00 78.38 627 GLN A CA 1
ATOM 4764 C C . GLN A 1 627 ? -9.025 -2.865 2.664 1.00 78.38 627 GLN A C 1
ATOM 4766 O O . GLN A 1 627 ? -9.988 -3.620 2.611 1.00 78.38 627 GLN A O 1
ATOM 4771 N N . ALA A 1 628 ? -9.162 -1.546 2.837 1.00 71.81 628 ALA A N 1
ATOM 4772 C CA . ALA A 1 628 ? -10.455 -0.889 3.036 1.00 71.81 628 ALA A CA 1
ATOM 4773 C C . ALA A 1 628 ? -11.439 -1.102 1.866 1.00 71.81 628 ALA A C 1
ATOM 4775 O O . ALA A 1 628 ? -12.639 -1.243 2.087 1.00 71.81 628 ALA A O 1
ATOM 4776 N N . THR A 1 629 ? -10.952 -1.149 0.621 1.00 79.88 629 THR A N 1
ATOM 4777 C CA . THR A 1 629 ? -11.787 -1.428 -0.559 1.00 79.88 629 THR A CA 1
ATOM 4778 C C . THR A 1 629 ? -12.197 -2.898 -0.606 1.00 79.88 629 THR A C 1
ATOM 4780 O O . THR A 1 629 ? -13.356 -3.203 -0.886 1.00 79.88 629 THR A O 1
ATOM 4783 N N . LEU A 1 630 ? -11.269 -3.811 -0.304 1.00 79.50 630 LEU A N 1
ATOM 4784 C CA . LEU A 1 630 ? -11.545 -5.250 -0.261 1.00 79.50 630 LEU A CA 1
ATOM 4785 C C . LEU A 1 630 ? -12.551 -5.599 0.849 1.00 79.50 630 LEU A C 1
ATOM 4787 O O . LEU A 1 630 ? -13.446 -6.419 0.645 1.00 79.50 630 LEU A O 1
ATOM 4791 N N . GLU A 1 631 ? -12.443 -4.938 2.001 1.00 84.06 631 GLU A N 1
ATOM 4792 C CA . GLU A 1 631 ? -13.347 -5.099 3.143 1.00 84.06 631 GLU A CA 1
ATOM 4793 C C . GLU A 1 631 ? -14.716 -4.449 2.932 1.00 84.06 631 GLU A C 1
ATOM 4795 O O . GLU A 1 631 ? -15.694 -4.894 3.533 1.00 84.06 631 GLU A O 1
ATOM 4800 N N . ALA A 1 632 ? -14.837 -3.461 2.037 1.00 83.75 632 ALA A N 1
ATOM 4801 C CA . ALA A 1 632 ? -16.113 -2.800 1.757 1.00 83.75 632 ALA A CA 1
ATOM 4802 C C . ALA A 1 632 ? -17.211 -3.798 1.340 1.00 83.75 632 ALA A C 1
ATOM 4804 O O . ALA A 1 632 ? -18.363 -3.630 1.734 1.00 83.75 632 ALA A O 1
ATOM 4805 N N . ALA A 1 633 ? -16.854 -4.873 0.622 1.00 86.00 633 ALA A N 1
ATOM 4806 C CA . ALA A 1 633 ? -17.776 -5.947 0.226 1.00 86.00 633 ALA A CA 1
ATOM 4807 C C . ALA A 1 633 ? -18.291 -6.819 1.389 1.00 86.00 633 ALA A C 1
ATOM 4809 O O . ALA A 1 633 ? -19.264 -7.559 1.232 1.00 86.00 633 ALA A O 1
ATOM 4810 N N . MET A 1 634 ? -17.636 -6.760 2.547 1.00 90.38 634 MET A N 1
ATOM 4811 C CA . MET A 1 634 ? -17.991 -7.506 3.759 1.00 90.38 634 MET A CA 1
ATOM 4812 C C . MET A 1 634 ? -18.633 -6.603 4.826 1.00 90.38 634 MET A C 1
ATOM 4814 O O . MET A 1 634 ? -19.224 -7.106 5.781 1.00 90.38 634 MET A O 1
ATOM 4818 N N . GLY A 1 635 ? -18.564 -5.279 4.649 1.00 85.69 635 GLY A N 1
ATOM 4819 C CA . GLY A 1 635 ? -19.085 -4.292 5.591 1.00 85.69 635 GLY A CA 1
ATOM 4820 C C . GLY A 1 635 ? -20.614 -4.149 5.597 1.00 85.69 635 GLY A C 1
ATOM 4821 O O . GLY A 1 635 ? -21.309 -4.404 4.616 1.00 85.69 635 GLY A O 1
ATOM 4822 N N . GLU A 1 636 ? -21.150 -3.657 6.716 1.00 81.56 636 GLU A N 1
ATOM 4823 C CA . GLU A 1 636 ? -22.592 -3.408 6.934 1.00 81.56 636 GLU A CA 1
ATOM 4824 C C . GLU A 1 636 ? -23.164 -2.201 6.182 1.00 81.56 636 GLU A C 1
ATOM 4826 O O . GLU A 1 636 ? -24.367 -1.963 6.211 1.00 81.56 636 GLU A O 1
ATOM 4831 N N . ALA A 1 637 ? -22.318 -1.373 5.577 1.00 82.75 637 ALA A N 1
ATOM 4832 C CA . ALA A 1 637 ? -22.759 -0.205 4.818 1.00 82.75 637 ALA A CA 1
ATOM 4833 C C . ALA A 1 637 ? -22.819 -0.470 3.302 1.00 82.75 637 ALA A C 1
ATOM 4835 O O . ALA A 1 637 ? -23.027 0.468 2.535 1.00 82.75 637 ALA A O 1
ATOM 4836 N N . TRP A 1 638 ? -22.633 -1.725 2.871 1.00 83.62 638 TRP A N 1
ATOM 4837 C CA . TRP A 1 638 ? -22.647 -2.137 1.462 1.00 83.62 638 TRP A CA 1
ATOM 4838 C C . TRP A 1 638 ? -23.871 -1.611 0.697 1.00 83.62 638 TRP A C 1
ATOM 4840 O O . TRP A 1 638 ? -23.742 -0.940 -0.326 1.00 83.62 638 TRP A O 1
ATOM 4850 N N . ASP A 1 639 ? -25.056 -1.866 1.244 1.00 75.81 639 ASP A N 1
ATOM 4851 C CA . ASP A 1 639 ? -26.368 -1.477 0.719 1.00 75.81 639 ASP A CA 1
ATOM 4852 C C . ASP A 1 639 ? -26.609 0.043 0.715 1.00 75.81 639 ASP A C 1
ATOM 4854 O O . ASP A 1 639 ? -27.449 0.544 -0.028 1.00 75.81 639 ASP A O 1
ATOM 4858 N N . ARG A 1 640 ? -25.840 0.792 1.512 1.00 75.94 640 ARG A N 1
ATOM 4859 C CA . ARG A 1 640 ? -25.879 2.259 1.611 1.00 75.94 640 ARG A CA 1
ATOM 4860 C C . ARG A 1 640 ? -24.847 2.951 0.715 1.00 75.94 640 ARG A C 1
ATOM 4862 O O . ARG A 1 640 ? -24.561 4.130 0.919 1.00 75.94 640 ARG A O 1
ATOM 4869 N N . GLY A 1 641 ? -24.289 2.238 -0.266 1.00 74.31 641 GLY A N 1
ATOM 4870 C CA . GLY A 1 641 ? -23.336 2.791 -1.231 1.00 74.31 641 GLY A CA 1
ATOM 4871 C C . GLY A 1 641 ? -21.908 2.908 -0.695 1.00 74.31 641 GLY A C 1
ATOM 4872 O O . GLY A 1 641 ? -21.142 3.741 -1.171 1.00 74.31 641 GLY A O 1
ATOM 4873 N N . ALA A 1 642 ? -21.529 2.095 0.301 1.00 76.94 642 ALA A N 1
ATOM 4874 C CA . ALA A 1 642 ? -20.143 2.049 0.783 1.00 76.94 642 ALA A CA 1
ATOM 4875 C C . ALA A 1 642 ? -19.161 1.430 -0.228 1.00 76.94 642 ALA A C 1
ATOM 4877 O O . ALA A 1 642 ? -17.948 1.526 -0.038 1.00 76.94 642 ALA A O 1
ATOM 4878 N N . TRP A 1 643 ? -19.673 0.802 -1.290 1.00 84.00 643 TRP A N 1
ATOM 4879 C CA . TRP A 1 643 ? -18.881 0.367 -2.432 1.00 84.00 643 TRP A CA 1
ATOM 4880 C C . TRP A 1 643 ? -19.174 1.244 -3.661 1.00 84.00 643 TRP A C 1
ATOM 4882 O O . TRP A 1 643 ? -20.341 1.540 -3.917 1.00 84.00 643 TRP A O 1
ATOM 4892 N N . PRO A 1 644 ? -18.147 1.616 -4.450 1.00 87.44 644 PRO A N 1
ATOM 4893 C CA . PRO A 1 644 ? -16.741 1.277 -4.243 1.00 87.44 644 PRO A CA 1
ATOM 4894 C C . PRO A 1 644 ? -16.110 2.102 -3.115 1.00 87.44 644 PRO A C 1
ATOM 4896 O O . PRO A 1 644 ? -16.623 3.154 -2.740 1.00 87.44 644 PRO A O 1
ATOM 4899 N N . GLY A 1 645 ? -14.982 1.629 -2.575 1.00 85.25 645 GLY A N 1
ATOM 4900 C CA . GLY A 1 645 ? -14.265 2.345 -1.518 1.00 85.25 645 GLY A CA 1
ATOM 4901 C C . GLY A 1 645 ? -13.891 3.787 -1.928 1.00 85.25 645 GLY A C 1
ATOM 4902 O O . GLY A 1 645 ? -13.737 4.066 -3.124 1.00 85.25 645 GLY A O 1
ATOM 4903 N N . PRO A 1 646 ? -13.691 4.722 -0.974 1.00 87.75 646 PRO A N 1
ATOM 4904 C CA . PRO A 1 646 ? -13.499 6.147 -1.273 1.00 87.75 646 PRO A CA 1
ATOM 4905 C C . PRO A 1 646 ? -12.353 6.448 -2.252 1.00 87.75 646 PRO A C 1
ATOM 4907 O O . PRO A 1 646 ? -12.473 7.337 -3.097 1.00 87.75 646 PRO A O 1
ATOM 4910 N N . ALA A 1 647 ? -11.250 5.695 -2.168 1.00 91.12 647 ALA A N 1
ATOM 4911 C CA . ALA A 1 647 ? -10.099 5.846 -3.056 1.00 91.12 647 ALA A CA 1
ATOM 4912 C C . ALA A 1 647 ? -10.448 5.508 -4.515 1.00 91.12 647 ALA A C 1
ATOM 4914 O O . ALA A 1 647 ? -10.106 6.262 -5.430 1.00 91.12 647 ALA A O 1
ATOM 4915 N N . VAL A 1 648 ? -11.192 4.420 -4.731 1.00 93.81 648 VAL A N 1
ATOM 4916 C CA . VAL A 1 648 ? -11.693 4.027 -6.053 1.00 93.81 648 VAL A CA 1
ATOM 4917 C C . VAL A 1 648 ? -12.682 5.070 -6.573 1.00 93.81 648 VAL A C 1
ATOM 4919 O O . VAL A 1 648 ? -12.502 5.582 -7.681 1.00 93.81 648 VAL A O 1
ATOM 4922 N N . ALA A 1 649 ? -13.665 5.464 -5.756 1.00 90.75 649 ALA A N 1
ATOM 4923 C CA . ALA A 1 649 ? -14.669 6.465 -6.120 1.00 90.75 649 ALA A CA 1
ATOM 4924 C C . ALA A 1 649 ? -14.040 7.799 -6.573 1.00 90.75 649 ALA A C 1
ATOM 4926 O O . ALA A 1 649 ? -14.504 8.414 -7.533 1.00 90.75 649 ALA A O 1
ATOM 4927 N N . ALA A 1 650 ? -12.935 8.221 -5.948 1.00 93.06 650 ALA A N 1
ATOM 4928 C CA . ALA A 1 650 ? -12.207 9.433 -6.326 1.00 93.06 650 ALA A CA 1
ATOM 4929 C C . ALA A 1 650 ? -11.488 9.335 -7.690 1.00 93.06 650 ALA A C 1
ATOM 4931 O O . ALA A 1 650 ? -11.243 10.357 -8.338 1.00 93.06 650 ALA A O 1
ATOM 4932 N N . ILE A 1 651 ? -11.135 8.129 -8.146 1.00 95.69 651 ILE A N 1
ATOM 4933 C CA . ILE A 1 651 ? -10.378 7.899 -9.388 1.00 95.69 651 ILE A CA 1
ATOM 4934 C C . ILE A 1 651 ? -11.310 7.692 -10.591 1.00 95.69 651 ILE A C 1
ATOM 4936 O O . ILE A 1 651 ? -10.986 8.141 -11.699 1.00 95.69 651 ILE A O 1
ATOM 4940 N N . LEU A 1 652 ? -12.482 7.077 -10.392 1.00 94.69 652 LEU A N 1
ATOM 4941 C CA . LEU A 1 652 ? -13.428 6.738 -11.465 1.00 94.69 652 LEU A CA 1
ATOM 4942 C C . LEU A 1 652 ? -13.807 7.911 -12.388 1.00 94.69 652 LEU A C 1
ATOM 4944 O O . LEU A 1 652 ? -13.803 7.707 -13.606 1.00 94.69 652 LEU A O 1
ATOM 4948 N N . PRO A 1 653 ? -14.060 9.148 -11.905 1.00 95.25 653 PRO A N 1
ATOM 4949 C CA . PRO A 1 653 ? -14.351 10.276 -12.789 1.00 95.25 653 PRO A CA 1
ATOM 4950 C C . PRO A 1 653 ? -13.221 10.574 -13.779 1.00 95.25 653 PRO A C 1
ATOM 4952 O O . PRO A 1 653 ? -13.480 10.995 -14.907 1.00 95.25 653 PRO A O 1
ATOM 4955 N N . SER A 1 654 ? -11.964 10.345 -13.382 1.00 93.25 654 SER A N 1
ATOM 4956 C CA . SER A 1 654 ? -10.808 10.503 -14.266 1.00 93.25 654 SER A CA 1
ATOM 4957 C C . SER A 1 654 ? -10.796 9.422 -15.346 1.00 93.25 654 SER A C 1
ATOM 4959 O O . SER A 1 654 ? -10.664 9.747 -16.525 1.00 93.25 654 SER A O 1
ATOM 4961 N N . VAL A 1 655 ? -11.010 8.156 -14.969 1.00 94.06 655 VAL A N 1
ATOM 4962 C CA . VAL A 1 655 ? -11.068 7.023 -15.912 1.00 94.06 655 VAL A CA 1
ATOM 4963 C C . VAL A 1 655 ? -12.201 7.220 -16.923 1.00 94.06 655 VAL A C 1
ATOM 4965 O O . VAL A 1 655 ? -11.949 7.185 -18.126 1.00 94.06 655 VAL A O 1
ATOM 4968 N N . ARG A 1 656 ? -13.419 7.534 -16.453 1.00 94.88 656 ARG A N 1
ATOM 4969 C CA . ARG A 1 656 ? -14.594 7.816 -17.300 1.00 94.88 656 ARG A CA 1
ATOM 4970 C C . ARG A 1 656 ? -14.326 8.984 -18.262 1.00 94.88 656 ARG A C 1
ATOM 4972 O O . ARG A 1 656 ? -14.640 8.894 -19.446 1.00 94.88 656 ARG A O 1
ATOM 4979 N N . ARG A 1 657 ? -13.679 10.058 -17.787 1.00 93.69 657 ARG A N 1
ATOM 4980 C CA . ARG A 1 657 ? -13.317 11.217 -18.623 1.00 93.69 657 ARG A CA 1
ATOM 4981 C C . ARG A 1 657 ? -12.331 10.854 -19.731 1.00 93.69 657 ARG A C 1
ATOM 4983 O O . ARG A 1 657 ? -12.530 11.291 -20.857 1.00 93.69 657 ARG A O 1
ATOM 4990 N N . GLN A 1 658 ? -11.276 10.093 -19.428 1.00 91.94 658 GLN A N 1
ATOM 4991 C CA . GLN A 1 658 ? -10.301 9.694 -20.451 1.00 91.94 658 GLN A CA 1
ATOM 4992 C C . GLN A 1 658 ? -10.908 8.690 -21.440 1.00 91.94 658 GLN A C 1
ATOM 4994 O O . GLN A 1 658 ? -10.685 8.816 -22.641 1.00 91.94 658 GLN A O 1
ATOM 4999 N N . ALA A 1 659 ? -11.740 7.757 -20.964 1.00 92.50 659 ALA A N 1
ATOM 5000 C CA . ALA A 1 659 ? -12.476 6.824 -21.817 1.00 92.50 659 ALA A CA 1
ATOM 5001 C C . ALA A 1 659 ? -13.411 7.548 -22.809 1.00 92.50 659 ALA A C 1
ATOM 5003 O O . ALA A 1 659 ? -13.530 7.136 -23.959 1.00 92.50 659 ALA A O 1
ATOM 5004 N N . GLY A 1 660 ? -14.014 8.669 -22.400 1.00 91.62 660 GLY A N 1
ATOM 5005 C CA . GLY A 1 660 ? -14.866 9.493 -23.264 1.00 91.62 660 GLY A CA 1
ATOM 5006 C C . GLY A 1 660 ? -14.138 10.245 -24.389 1.00 91.62 660 GLY A C 1
ATOM 5007 O O . GLY A 1 660 ? -14.802 10.820 -25.246 1.00 91.62 660 GLY A O 1
ATOM 5008 N N . ILE A 1 661 ? -12.798 10.265 -24.406 1.00 92.06 661 ILE A N 1
ATOM 5009 C CA . ILE A 1 661 ? -12.008 10.876 -25.494 1.00 92.06 661 ILE A CA 1
ATOM 5010 C C . ILE A 1 661 ? -11.953 9.954 -26.723 1.00 92.06 661 ILE A C 1
ATOM 5012 O O . ILE A 1 661 ? -11.778 10.419 -27.852 1.00 92.06 661 ILE A O 1
ATOM 5016 N N . PHE A 1 662 ? -12.099 8.643 -26.524 1.00 90.56 662 PHE A N 1
ATOM 5017 C CA . PHE A 1 662 ? -12.139 7.680 -27.617 1.00 90.56 662 PHE A CA 1
ATOM 5018 C C . PHE A 1 662 ? -13.478 7.761 -28.354 1.00 90.56 662 PHE A C 1
ATOM 5020 O O . PHE A 1 662 ? -14.513 8.070 -27.761 1.00 90.56 662 PHE A O 1
ATOM 5027 N N . LYS A 1 663 ? -13.486 7.460 -29.659 1.00 86.50 663 LYS A N 1
ATOM 5028 C CA . LYS A 1 663 ? -14.757 7.312 -30.378 1.00 86.50 663 LYS A CA 1
ATOM 5029 C C . LYS A 1 663 ? -15.504 6.092 -29.841 1.00 86.50 663 LYS A C 1
ATOM 5031 O O . LYS A 1 663 ? -14.904 5.173 -29.280 1.00 86.50 663 LYS A O 1
ATOM 5036 N N . ALA A 1 664 ? -16.820 6.074 -30.033 1.00 80.38 664 ALA A N 1
ATOM 5037 C CA . ALA A 1 664 ? -17.662 4.969 -29.588 1.00 80.38 664 ALA A CA 1
ATOM 5038 C C . ALA A 1 664 ? -17.140 3.621 -30.124 1.00 80.38 664 ALA A C 1
ATOM 5040 O O . ALA A 1 664 ? -17.004 3.441 -31.334 1.00 80.38 664 ALA A O 1
ATOM 5041 N N . GLY A 1 665 ? -16.841 2.691 -29.212 1.00 80.19 665 GLY A N 1
ATOM 5042 C CA . GLY A 1 665 ? -16.303 1.364 -29.536 1.00 80.19 665 GLY A CA 1
ATOM 5043 C C . GLY A 1 665 ? -14.816 1.326 -29.917 1.00 80.19 665 GLY A C 1
ATOM 5044 O O . GLY A 1 665 ? -14.352 0.292 -30.382 1.00 80.19 665 GLY A O 1
ATOM 5045 N N . GLU A 1 666 ? -14.074 2.425 -29.751 1.00 86.75 666 GLU A N 1
ATOM 5046 C CA . GLU A 1 666 ? -12.629 2.497 -30.036 1.00 86.75 666 GLU A CA 1
ATOM 5047 C C . GLU A 1 666 ? -11.763 2.661 -28.775 1.00 86.75 666 GLU A C 1
ATOM 5049 O O . GLU A 1 666 ? -10.539 2.767 -28.877 1.00 86.75 666 GLU A O 1
ATOM 5054 N N . ALA A 1 667 ? -12.371 2.713 -27.585 1.00 90.31 667 ALA A N 1
ATOM 5055 C CA . ALA A 1 667 ? -11.623 2.655 -26.332 1.00 90.31 667 ALA A CA 1
ATOM 5056 C C . ALA A 1 667 ? -10.967 1.271 -26.181 1.00 90.31 667 ALA A C 1
ATOM 5058 O O . ALA A 1 667 ? -11.575 0.281 -26.589 1.00 90.31 667 ALA A O 1
ATOM 5059 N N . PRO A 1 668 ? -9.769 1.170 -25.576 1.00 93.44 668 PRO A N 1
ATOM 5060 C CA . PRO A 1 668 ? -9.156 -0.128 -25.322 1.00 93.44 668 PRO A CA 1
ATOM 5061 C C . PRO A 1 668 ? -10.077 -1.021 -24.484 1.00 93.44 668 PRO A C 1
ATOM 5063 O O . PRO A 1 668 ? -10.662 -0.538 -23.513 1.00 93.44 668 PRO A O 1
ATOM 5066 N N . ASP A 1 669 ? -10.169 -2.310 -24.816 1.00 91.94 669 ASP A N 1
ATOM 5067 C CA . ASP A 1 669 ? -11.132 -3.244 -24.208 1.00 91.94 669 ASP A CA 1
ATOM 5068 C C . ASP A 1 669 ? -11.071 -3.256 -22.679 1.00 91.94 669 ASP A C 1
ATOM 5070 O O . ASP A 1 669 ? -12.103 -3.291 -22.011 1.00 91.94 669 ASP A O 1
ATOM 5074 N N . LEU A 1 670 ? -9.864 -3.181 -22.109 1.00 95.50 670 LEU A N 1
ATOM 5075 C CA . LEU A 1 670 ? -9.688 -3.111 -20.661 1.00 95.50 670 LEU A CA 1
ATOM 5076 C C . LEU A 1 670 ? -10.305 -1.834 -20.069 1.00 95.50 670 LEU A C 1
ATOM 5078 O O . LEU A 1 670 ? -11.007 -1.909 -19.069 1.00 95.50 670 LEU A O 1
ATOM 5082 N N . ILE A 1 671 ? -10.113 -0.675 -20.707 1.00 96.00 671 ILE A N 1
ATOM 5083 C CA . ILE A 1 671 ? -10.709 0.599 -20.273 1.00 96.00 671 ILE A CA 1
ATOM 5084 C C . ILE A 1 671 ? -12.228 0.568 -20.417 1.00 96.00 671 ILE A C 1
ATOM 5086 O O . ILE A 1 671 ? -12.936 0.977 -19.496 1.00 96.00 671 ILE A O 1
ATOM 5090 N N . ALA A 1 672 ? -12.724 0.081 -21.556 1.00 94.75 672 ALA A N 1
ATOM 5091 C CA . ALA A 1 672 ? -14.153 -0.048 -21.807 1.00 94.75 672 ALA A CA 1
ATOM 5092 C C . ALA A 1 672 ? -14.808 -0.964 -20.764 1.00 94.75 672 ALA A C 1
ATOM 5094 O O . ALA A 1 672 ? -15.783 -0.561 -20.135 1.00 94.75 672 ALA A O 1
ATOM 5095 N N . GLY A 1 673 ? -14.215 -2.133 -20.501 1.00 95.69 673 GLY A N 1
ATOM 5096 C CA . GLY A 1 673 ? -14.696 -3.065 -19.486 1.00 95.69 673 GLY A CA 1
ATOM 5097 C C . GLY A 1 673 ? -14.603 -2.517 -18.065 1.00 95.69 673 GLY A C 1
ATOM 5098 O O . GLY A 1 673 ? -15.516 -2.726 -17.278 1.00 95.69 673 GLY A O 1
ATOM 5099 N N . THR A 1 674 ? -13.559 -1.762 -17.716 1.00 96.75 674 THR A N 1
ATOM 5100 C CA . THR A 1 674 ? -13.500 -1.088 -16.409 1.00 96.75 674 THR A CA 1
ATOM 5101 C C . THR A 1 674 ? -14.640 -0.082 -16.261 1.00 96.75 674 THR A C 1
ATOM 5103 O O . THR A 1 674 ? -15.329 -0.082 -15.244 1.00 96.75 674 THR A O 1
ATOM 5106 N N . VAL A 1 675 ? -14.885 0.760 -17.269 1.00 96.50 675 VAL A N 1
ATOM 5107 C CA . VAL A 1 675 ? -15.992 1.729 -17.225 1.00 96.50 675 VAL A CA 1
ATOM 5108 C C . VAL A 1 675 ? -17.347 1.024 -17.175 1.00 96.50 675 VAL A C 1
ATOM 5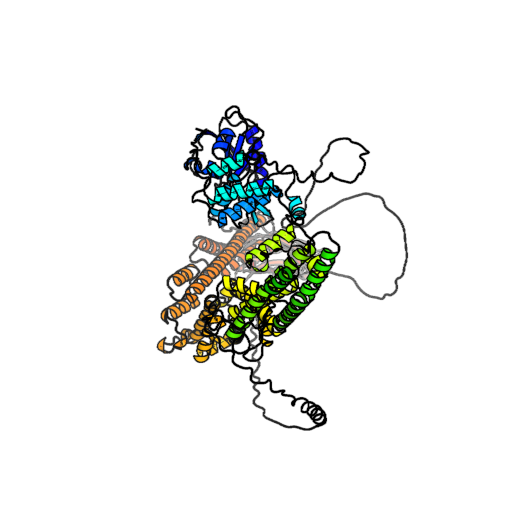110 O O . VAL A 1 675 ? -18.207 1.444 -16.402 1.00 96.50 675 VAL A O 1
ATOM 5113 N N . GLU A 1 676 ? -17.534 -0.044 -17.951 1.00 95.62 676 GLU A N 1
ATOM 5114 C CA . GLU A 1 676 ? -18.752 -0.855 -17.948 1.00 95.62 676 GLU A CA 1
ATOM 5115 C C . GLU A 1 676 ? -18.996 -1.492 -16.577 1.00 95.62 676 GLU A C 1
ATOM 5117 O O . GLU A 1 676 ? -20.068 -1.292 -16.010 1.00 95.62 676 GLU A O 1
ATOM 5122 N N . LEU A 1 677 ? -17.999 -2.174 -16.001 1.00 96.25 677 LEU A N 1
ATOM 5123 C CA . LEU A 1 677 ? -18.107 -2.818 -14.689 1.00 96.25 677 LEU A CA 1
ATOM 5124 C C . LEU A 1 677 ? -18.564 -1.829 -13.616 1.00 96.25 677 LEU A C 1
ATOM 5126 O O . LEU A 1 677 ? -19.554 -2.062 -12.932 1.00 96.25 677 LEU A O 1
ATOM 5130 N N . TYR A 1 678 ? -17.881 -0.690 -13.507 1.00 95.00 678 TYR A N 1
ATOM 5131 C CA . TYR A 1 678 ? -18.227 0.338 -12.526 1.00 95.00 678 TYR A CA 1
ATOM 5132 C C . TYR A 1 678 ? -19.515 1.099 -12.855 1.00 95.00 678 TYR A C 1
ATOM 5134 O O . TYR A 1 678 ? -19.976 1.873 -12.027 1.00 95.00 678 TYR A O 1
ATOM 5142 N N . SER A 1 679 ? -20.083 0.933 -14.049 1.00 93.44 679 SER A N 1
ATOM 5143 C CA . SER A 1 679 ? -21.423 1.441 -14.365 1.00 93.44 679 SER A CA 1
ATOM 5144 C C . SER A 1 679 ? -22.499 0.424 -13.979 1.00 93.44 679 SER A C 1
ATOM 5146 O O . SER A 1 679 ? -23.542 0.811 -13.468 1.00 93.44 679 SER A O 1
ATOM 5148 N N . LEU A 1 680 ? -22.234 -0.875 -14.167 1.00 92.38 680 LEU A N 1
ATOM 5149 C CA . LEU A 1 680 ? -23.104 -1.962 -13.701 1.00 92.38 680 LEU A CA 1
ATOM 5150 C C . LEU A 1 680 ? -23.186 -2.023 -12.171 1.00 92.38 680 LEU A C 1
ATOM 5152 O O . LEU A 1 680 ? -24.193 -2.469 -11.633 1.00 92.38 680 LEU A O 1
ATOM 5156 N N . LEU A 1 681 ? -22.131 -1.575 -11.488 1.00 91.12 681 LEU A N 1
ATOM 5157 C CA . LEU A 1 681 ? -22.011 -1.585 -10.031 1.00 91.12 681 LEU A CA 1
ATOM 5158 C C . LEU A 1 681 ? -22.234 -0.206 -9.375 1.00 91.12 681 LEU A C 1
ATOM 5160 O O . LEU A 1 681 ? -21.999 -0.066 -8.179 1.00 91.12 681 LEU A O 1
ATOM 5164 N N . ASP A 1 682 ? -22.661 0.813 -10.132 1.00 88.75 682 ASP A N 1
ATOM 5165 C CA . ASP A 1 682 ? -22.893 2.180 -9.613 1.00 88.75 682 ASP A CA 1
ATOM 5166 C C . ASP A 1 682 ? -24.044 2.208 -8.580 1.00 88.75 682 ASP A C 1
ATOM 5168 O O . ASP A 1 682 ? -24.038 3.022 -7.660 1.00 88.75 682 ASP A O 1
ATOM 5172 N N . ASP A 1 683 ? -24.995 1.273 -8.705 1.00 88.31 683 ASP A N 1
ATOM 5173 C CA . ASP A 1 683 ? -26.056 0.982 -7.734 1.00 88.31 683 ASP A CA 1
ATOM 5174 C C . ASP A 1 683 ? -25.954 -0.487 -7.272 1.00 88.31 683 ASP A C 1
ATOM 5176 O O . ASP A 1 683 ? -26.430 -1.390 -7.972 1.00 88.31 683 ASP A O 1
ATOM 5180 N N . PRO A 1 684 ? -25.345 -0.759 -6.101 1.00 88.12 684 PRO A N 1
ATOM 5181 C CA . PRO A 1 684 ? -25.209 -2.116 -5.579 1.00 88.12 684 PRO A CA 1
ATOM 5182 C C . PRO A 1 684 ? -26.549 -2.833 -5.371 1.00 88.12 684 PRO A C 1
ATOM 5184 O O . PRO A 1 684 ? -26.631 -4.039 -5.599 1.00 88.12 684 PRO A O 1
ATOM 5187 N N . ALA A 1 685 ? -27.608 -2.117 -4.973 1.00 89.94 685 ALA A N 1
ATOM 5188 C CA . ALA A 1 685 ? -28.931 -2.711 -4.781 1.00 89.94 685 ALA A CA 1
ATOM 5189 C C . ALA A 1 685 ? -29.564 -3.079 -6.131 1.00 89.94 685 ALA A C 1
ATOM 5191 O O . ALA A 1 685 ? -30.082 -4.185 -6.300 1.00 89.94 685 ALA A O 1
ATOM 5192 N N . GLY A 1 686 ? -29.450 -2.190 -7.120 1.00 91.06 686 GLY A N 1
ATOM 5193 C CA . GLY A 1 686 ? -29.844 -2.460 -8.501 1.00 91.06 686 GLY A CA 1
ATOM 5194 C C . GLY A 1 686 ? -29.096 -3.652 -9.108 1.00 91.06 686 GLY A C 1
ATOM 5195 O O . GLY A 1 686 ? -29.716 -4.498 -9.753 1.00 91.06 686 GLY A O 1
ATOM 5196 N N . ALA A 1 687 ? -27.792 -3.779 -8.846 1.00 92.69 687 ALA A N 1
ATOM 5197 C CA . ALA A 1 687 ? -26.982 -4.906 -9.308 1.00 92.69 687 ALA A CA 1
ATOM 5198 C C . ALA A 1 687 ? -27.419 -6.245 -8.690 1.00 92.69 687 ALA A C 1
ATOM 5200 O O . ALA A 1 687 ? -27.458 -7.258 -9.389 1.00 92.69 687 ALA A O 1
ATOM 5201 N N . VAL A 1 688 ? -27.797 -6.254 -7.407 1.00 94.69 688 VAL A N 1
ATOM 5202 C CA . VAL A 1 688 ? -28.367 -7.429 -6.725 1.00 94.69 688 VAL A CA 1
ATOM 5203 C C . VAL A 1 688 ? -29.682 -7.861 -7.371 1.00 94.69 688 VAL A C 1
ATOM 5205 O O . VAL A 1 688 ? -29.844 -9.032 -7.714 1.00 94.69 688 VAL A O 1
ATOM 5208 N N . VAL A 1 689 ? -30.600 -6.917 -7.596 1.00 94.25 689 VAL A N 1
ATOM 5209 C CA . VAL A 1 689 ? -31.887 -7.198 -8.253 1.00 94.25 689 VAL A CA 1
ATOM 5210 C C . VAL A 1 689 ? -31.670 -7.702 -9.681 1.00 94.25 689 VAL A C 1
ATOM 5212 O O . VAL A 1 689 ? -32.289 -8.685 -10.085 1.00 94.25 689 VAL A O 1
ATOM 5215 N N . GLY A 1 690 ? -30.765 -7.070 -10.433 1.00 93.88 690 GLY A N 1
ATOM 5216 C CA . GLY A 1 690 ? -30.404 -7.486 -11.788 1.00 93.88 690 GLY A CA 1
ATOM 5217 C C . GLY A 1 690 ? -29.832 -8.903 -11.831 1.00 93.88 690 GLY A C 1
ATOM 5218 O O . GLY A 1 690 ? -30.263 -9.708 -12.651 1.00 93.88 690 GLY A O 1
ATOM 5219 N N . ALA A 1 691 ? -28.920 -9.237 -10.913 1.00 94.94 691 ALA A N 1
ATOM 5220 C CA . ALA A 1 691 ? -28.331 -10.571 -10.820 1.00 94.94 691 ALA A CA 1
ATOM 5221 C C . ALA A 1 691 ? -29.362 -11.648 -10.448 1.00 94.94 691 ALA A C 1
ATOM 5223 O O . ALA A 1 691 ? -29.309 -12.750 -10.994 1.00 94.94 691 ALA A O 1
ATOM 5224 N N . ALA A 1 692 ? -30.312 -11.337 -9.559 1.00 93.94 692 ALA A N 1
ATOM 5225 C CA . ALA A 1 692 ? -31.401 -12.243 -9.192 1.00 93.94 692 ALA A CA 1
ATOM 5226 C C . ALA A 1 692 ? -32.383 -12.488 -10.350 1.00 93.94 692 ALA A C 1
ATOM 5228 O O . ALA A 1 692 ? -32.826 -13.618 -10.554 1.00 93.94 692 ALA A O 1
ATOM 5229 N N . ALA A 1 693 ? -32.722 -11.438 -11.103 1.00 93.62 693 ALA A N 1
ATOM 5230 C CA . ALA A 1 693 ? -33.786 -11.475 -12.105 1.00 93.62 693 ALA A CA 1
ATOM 5231 C C . ALA A 1 693 ? -33.330 -11.914 -13.508 1.00 93.62 693 ALA A C 1
ATOM 5233 O O . ALA A 1 693 ? -34.133 -12.483 -14.246 1.00 93.62 693 ALA A O 1
ATOM 5234 N N . ASP A 1 694 ? -32.080 -11.641 -13.897 1.00 94.75 694 ASP A N 1
ATOM 5235 C CA . ASP A 1 694 ? -31.592 -11.847 -15.265 1.00 94.75 694 ASP A CA 1
ATOM 5236 C C . ASP A 1 694 ? -30.234 -12.585 -15.299 1.00 94.75 694 ASP A C 1
ATOM 5238 O O . ASP A 1 694 ? -29.193 -12.001 -14.975 1.00 94.75 694 ASP A O 1
ATOM 5242 N N . PRO A 1 695 ? -30.192 -13.849 -15.775 1.00 94.62 695 PRO A N 1
ATOM 5243 C CA . PRO A 1 695 ? -28.936 -14.567 -16.000 1.00 94.62 695 PRO A CA 1
ATOM 5244 C C . PRO A 1 695 ? -27.994 -13.838 -16.971 1.00 94.62 695 PRO A C 1
ATOM 5246 O O . PRO A 1 695 ? -26.774 -13.952 -16.861 1.00 94.62 695 PRO A O 1
ATOM 5249 N N . GLY A 1 696 ? -28.539 -13.077 -17.928 1.00 95.69 696 GLY A N 1
ATOM 5250 C CA . GLY A 1 696 ? -27.774 -12.276 -18.880 1.00 95.69 696 GLY A CA 1
ATOM 5251 C C . GLY A 1 696 ? -27.015 -11.129 -18.214 1.00 95.69 696 GLY A C 1
ATOM 5252 O O . GLY A 1 696 ? -25.862 -10.876 -18.575 1.00 95.69 696 GLY A O 1
ATOM 5253 N N . PHE A 1 697 ? -27.617 -10.479 -17.215 1.00 96.06 697 PHE A N 1
ATOM 5254 C CA . PHE A 1 697 ? -26.958 -9.463 -16.396 1.00 96.06 697 PHE A CA 1
ATOM 5255 C C . PHE A 1 697 ? -25.782 -10.061 -15.620 1.00 96.06 697 PHE A C 1
ATOM 5257 O O . PHE A 1 697 ? -24.667 -9.545 -15.710 1.00 96.06 697 PHE A O 1
ATOM 5264 N N . TRP A 1 698 ? -26.003 -11.179 -14.919 1.00 95.56 698 TRP A N 1
ATOM 5265 C CA . TRP A 1 698 ? -24.942 -11.859 -14.171 1.00 95.56 698 TRP A CA 1
ATOM 5266 C C . TRP A 1 698 ? -23.794 -12.301 -15.083 1.00 95.56 698 TRP A C 1
ATOM 5268 O O . TRP A 1 698 ? -22.634 -12.001 -14.801 1.00 95.56 698 TRP A O 1
ATOM 5278 N N . ASN A 1 699 ? -24.116 -12.923 -16.222 1.00 95.25 699 ASN A N 1
ATOM 5279 C CA . ASN A 1 699 ? -23.125 -13.348 -17.208 1.00 95.25 699 ASN A CA 1
ATOM 5280 C C . ASN A 1 699 ? -22.296 -12.172 -17.728 1.00 95.25 699 ASN A C 1
ATOM 5282 O O . ASN A 1 699 ? -21.075 -12.278 -17.776 1.00 95.25 699 ASN A O 1
ATOM 5286 N N . ARG A 1 700 ? -22.930 -11.037 -18.054 1.00 95.69 700 ARG A N 1
ATOM 5287 C CA . ARG A 1 700 ? -22.226 -9.817 -18.482 1.00 95.69 700 ARG A CA 1
ATOM 5288 C C . ARG A 1 700 ? -21.264 -9.308 -17.412 1.00 95.69 700 ARG A C 1
ATOM 5290 O O . ARG A 1 700 ? -20.168 -8.860 -17.735 1.00 95.69 700 ARG A O 1
ATOM 5297 N N . LEU A 1 701 ? -21.672 -9.384 -16.150 1.00 95.50 701 LEU A N 1
ATOM 5298 C CA . LEU A 1 701 ? -20.901 -8.899 -15.017 1.00 95.50 701 LEU A CA 1
ATOM 5299 C C . LEU A 1 701 ? -19.655 -9.771 -14.776 1.00 95.50 701 LEU A C 1
ATOM 5301 O O . LEU A 1 701 ? -18.551 -9.235 -14.694 1.00 95.50 701 LEU A O 1
ATOM 5305 N N . ILE A 1 702 ? -19.794 -11.102 -14.767 1.00 95.31 702 ILE A N 1
ATOM 5306 C CA . ILE A 1 702 ? -18.658 -12.028 -14.586 1.00 95.31 702 ILE A CA 1
ATOM 5307 C C . ILE A 1 702 ? -17.760 -12.137 -15.828 1.00 95.31 702 ILE A C 1
ATOM 5309 O O . ILE A 1 702 ? -16.558 -12.361 -15.697 1.00 95.31 702 ILE A O 1
ATOM 5313 N N . SER A 1 703 ? -18.310 -11.950 -17.035 1.00 95.81 703 SER A N 1
ATOM 5314 C CA . SER A 1 703 ? -17.541 -11.950 -18.287 1.00 95.81 703 SER A CA 1
ATOM 5315 C C . SER A 1 703 ? -16.927 -10.590 -18.612 1.00 95.81 703 SER A C 1
ATOM 5317 O O . SER A 1 703 ? -16.274 -10.443 -19.646 1.00 95.81 703 SER A O 1
ATOM 5319 N N . CYS A 1 704 ? -17.168 -9.573 -17.780 1.00 97.19 704 CYS A N 1
ATOM 5320 C CA . CYS A 1 704 ? -16.664 -8.232 -18.014 1.00 97.19 704 CYS A CA 1
ATOM 5321 C C . CYS A 1 704 ? -15.132 -8.241 -18.105 1.00 97.19 704 CYS A C 1
ATOM 5323 O O . CYS A 1 704 ? -14.437 -8.925 -17.343 1.00 97.19 704 CYS A O 1
ATOM 5325 N N . ARG A 1 705 ? -14.575 -7.455 -19.036 1.00 96.25 705 ARG A N 1
ATOM 5326 C CA . ARG A 1 705 ? -13.131 -7.461 -19.295 1.00 96.25 705 ARG A CA 1
ATOM 5327 C C . ARG A 1 705 ? -12.305 -7.099 -18.059 1.00 96.25 705 ARG A C 1
ATOM 5329 O O . ARG A 1 705 ? -11.254 -7.691 -17.856 1.00 96.25 705 ARG A O 1
ATOM 5336 N N . ALA A 1 706 ? -12.788 -6.187 -17.215 1.00 96.81 706 ALA A N 1
ATOM 5337 C CA . ALA A 1 706 ? -12.107 -5.834 -15.969 1.00 96.81 706 ALA A CA 1
ATOM 5338 C C . ALA A 1 706 ? -12.091 -6.992 -14.956 1.00 96.81 706 ALA A C 1
ATOM 5340 O O . ALA A 1 706 ? -11.059 -7.227 -14.332 1.00 96.81 706 ALA A O 1
ATOM 5341 N N . VAL A 1 707 ? -13.192 -7.746 -14.850 1.00 96.62 707 VAL A N 1
ATOM 5342 C CA . VAL A 1 707 ? -13.304 -8.910 -13.954 1.00 96.62 707 VAL A CA 1
ATOM 5343 C C . VAL A 1 707 ? -12.395 -10.042 -14.407 1.00 96.62 707 VAL A C 1
ATOM 5345 O O . VAL A 1 707 ? -11.631 -10.571 -13.611 1.00 96.62 707 VAL A O 1
ATOM 5348 N N . THR A 1 708 ? -12.433 -10.387 -15.694 1.00 97.06 708 THR A N 1
ATOM 5349 C CA . THR A 1 708 ? -11.570 -11.443 -16.252 1.00 97.06 708 THR A CA 1
ATOM 5350 C C . THR A 1 708 ? -10.086 -11.084 -16.189 1.00 97.06 708 THR A C 1
ATOM 5352 O O . THR A 1 708 ? -9.254 -11.969 -16.027 1.00 97.06 708 THR A O 1
ATOM 5355 N N . PHE A 1 709 ? -9.755 -9.794 -16.289 1.00 97.50 709 PHE A N 1
ATOM 5356 C CA . PHE A 1 709 ? -8.390 -9.302 -16.155 1.00 97.50 709 PHE A CA 1
ATOM 5357 C C . PHE A 1 709 ? -7.861 -9.431 -14.720 1.00 97.50 709 PHE A C 1
ATOM 5359 O O . PHE A 1 709 ? -6.718 -9.829 -14.534 1.00 97.50 709 PHE A O 1
ATOM 5366 N N . ASP A 1 710 ? -8.673 -9.128 -13.706 1.00 96.56 710 ASP A N 1
ATOM 5367 C CA . ASP A 1 710 ? -8.272 -9.168 -12.294 1.00 96.56 710 ASP A CA 1
ATOM 5368 C C . ASP A 1 710 ? -9.370 -9.799 -11.419 1.00 96.56 710 ASP A C 1
ATOM 5370 O O . ASP A 1 710 ? -10.085 -9.102 -10.692 1.00 96.56 710 ASP A O 1
ATOM 5374 N N . PRO A 1 711 ? -9.541 -11.130 -11.485 1.00 93.88 711 PRO A N 1
ATOM 5375 C CA . PRO A 1 711 ? -10.630 -11.801 -10.780 1.00 93.88 711 PRO A CA 1
ATOM 5376 C C . PRO A 1 711 ? -10.494 -11.679 -9.257 1.00 93.88 711 PRO A C 1
ATOM 5378 O O . PRO A 1 711 ? -11.498 -11.643 -8.546 1.00 93.88 711 PRO A O 1
ATOM 5381 N N . GLY A 1 712 ? -9.262 -11.575 -8.746 1.00 91.62 712 GLY A N 1
ATOM 5382 C CA . GLY A 1 712 ? -8.981 -11.474 -7.316 1.00 91.62 712 GLY A CA 1
ATOM 5383 C C . GLY A 1 712 ? -9.549 -10.203 -6.683 1.00 91.62 712 GLY A C 1
ATOM 5384 O O . GLY A 1 712 ? -10.164 -10.287 -5.617 1.00 91.62 712 GLY A O 1
ATOM 5385 N N . ALA A 1 713 ? -9.402 -9.053 -7.352 1.00 91.50 713 ALA A N 1
ATOM 5386 C CA . ALA A 1 713 ? -9.915 -7.773 -6.861 1.00 91.50 713 ALA A CA 1
ATOM 5387 C C . ALA A 1 713 ? -11.449 -7.743 -6.759 1.00 91.50 713 ALA A C 1
ATOM 5389 O O . ALA A 1 713 ? -11.999 -7.148 -5.832 1.00 91.50 713 ALA A O 1
ATOM 5390 N N . TYR A 1 714 ? -12.151 -8.415 -7.677 1.00 93.31 714 TYR A N 1
ATOM 5391 C CA . TYR A 1 714 ? -13.616 -8.366 -7.733 1.00 93.31 714 TYR A CA 1
ATOM 5392 C C . TYR A 1 714 ? -14.312 -9.567 -7.085 1.00 93.31 714 TYR A C 1
ATOM 5394 O O . TYR A 1 714 ? -15.509 -9.496 -6.822 1.00 93.31 714 TYR A O 1
ATOM 5402 N N . ALA A 1 715 ? -13.597 -10.643 -6.740 1.00 91.75 715 ALA A N 1
ATOM 5403 C CA . ALA A 1 715 ? -14.190 -11.829 -6.115 1.00 91.75 715 ALA A CA 1
ATOM 5404 C C . ALA A 1 715 ? -15.058 -11.502 -4.881 1.00 91.75 715 ALA A C 1
ATOM 5406 O O . ALA A 1 715 ? -16.101 -12.120 -4.682 1.00 91.75 715 ALA A O 1
ATOM 5407 N N . GLY A 1 716 ? -14.658 -10.507 -4.078 1.00 91.69 716 GLY A N 1
ATOM 5408 C CA . GLY A 1 716 ? -15.424 -10.057 -2.911 1.00 91.69 716 GLY A CA 1
ATOM 5409 C C . GLY A 1 716 ? -16.780 -9.436 -3.262 1.00 91.69 716 GLY A C 1
ATOM 5410 O O . GLY A 1 716 ? -17.804 -9.846 -2.723 1.00 91.69 716 GLY A O 1
ATOM 5411 N N . VAL A 1 717 ? -16.810 -8.477 -4.196 1.00 93.06 717 VAL A N 1
ATOM 5412 C CA . VAL A 1 717 ? -18.061 -7.823 -4.632 1.00 93.06 717 VAL A CA 1
ATOM 5413 C C . VAL A 1 717 ? -18.990 -8.802 -5.345 1.00 93.06 717 VAL A C 1
ATOM 5415 O O . VAL A 1 717 ? -20.191 -8.803 -5.083 1.00 93.06 717 VAL A O 1
ATOM 5418 N N . LEU A 1 718 ? -18.448 -9.683 -6.189 1.00 94.06 718 LEU A N 1
ATOM 5419 C CA . LEU A 1 718 ? -19.235 -10.720 -6.860 1.00 94.06 718 LEU A CA 1
ATOM 5420 C C . LEU A 1 718 ? -19.857 -11.688 -5.855 1.00 94.06 718 LEU A C 1
ATOM 5422 O O . LEU A 1 718 ? -21.048 -11.985 -5.938 1.00 94.06 718 LEU A O 1
ATOM 5426 N N . GLY A 1 719 ? -19.063 -12.134 -4.877 1.00 93.38 719 GLY A N 1
ATOM 5427 C CA . GLY A 1 719 ? -19.535 -12.971 -3.782 1.00 93.38 719 GLY A CA 1
ATOM 5428 C C . GLY A 1 719 ? -20.661 -12.302 -2.994 1.00 93.38 719 GLY A C 1
ATOM 5429 O O . GLY A 1 719 ? -21.679 -12.948 -2.734 1.00 93.38 719 GLY A O 1
ATOM 5430 N N . ARG A 1 720 ? -20.526 -10.998 -2.704 1.00 94.25 720 ARG A N 1
ATOM 5431 C CA . ARG A 1 720 ? -21.558 -10.220 -2.007 1.00 94.25 720 ARG A CA 1
ATOM 5432 C C . ARG A 1 720 ? -22.849 -10.123 -2.807 1.00 94.25 720 ARG A C 1
ATOM 5434 O O . ARG A 1 720 ? -23.907 -10.420 -2.268 1.00 94.25 720 ARG A O 1
ATOM 5441 N N . ILE A 1 721 ? -22.771 -9.738 -4.082 1.00 94.62 721 ILE A N 1
ATOM 5442 C CA . ILE A 1 721 ? -23.946 -9.597 -4.958 1.00 94.62 721 ILE A CA 1
ATOM 5443 C C . ILE A 1 721 ? -24.691 -10.924 -5.070 1.00 94.62 721 ILE A C 1
ATOM 5445 O O . ILE A 1 721 ? -25.909 -10.954 -4.922 1.00 94.62 721 ILE A O 1
ATOM 5449 N N . ARG A 1 722 ? -23.960 -12.024 -5.274 1.00 94.88 722 ARG A N 1
ATOM 5450 C CA . ARG A 1 722 ? -24.526 -13.375 -5.331 1.00 94.88 722 ARG A CA 1
ATOM 5451 C C . ARG A 1 722 ? -25.247 -13.742 -4.031 1.00 94.88 722 ARG A C 1
ATOM 5453 O O . ARG A 1 722 ? -26.374 -14.222 -4.089 1.00 94.88 722 ARG A O 1
ATOM 5460 N N . PHE A 1 723 ? -24.632 -13.494 -2.871 1.00 94.56 723 PHE A N 1
ATOM 5461 C CA . PHE A 1 723 ? -25.255 -13.773 -1.573 1.00 94.56 723 PHE A CA 1
ATOM 5462 C C . PHE A 1 723 ? -26.524 -12.939 -1.353 1.00 94.56 723 PHE A C 1
ATOM 5464 O O . PHE A 1 723 ? -27.564 -13.476 -0.982 1.00 94.56 723 PHE A O 1
ATOM 5471 N N . GLU A 1 724 ? -26.465 -11.636 -1.627 1.00 94.56 724 GLU A N 1
ATOM 5472 C CA . GLU A 1 724 ? -27.613 -10.734 -1.484 1.00 94.56 724 GLU A CA 1
ATOM 5473 C C . GLU A 1 724 ? -28.755 -11.072 -2.445 1.00 94.56 724 GLU A C 1
ATOM 5475 O O . GLU A 1 724 ? -29.921 -11.003 -2.067 1.00 94.56 724 GLU A O 1
ATOM 5480 N N . ALA A 1 725 ? -28.439 -11.499 -3.669 1.00 95.38 725 ALA A N 1
ATOM 5481 C CA . ALA A 1 725 ? -29.435 -11.929 -4.646 1.00 95.38 725 ALA A CA 1
ATOM 5482 C C . ALA A 1 725 ? -30.166 -13.209 -4.202 1.00 95.38 725 ALA A C 1
ATOM 5484 O O . ALA A 1 725 ? -31.338 -13.398 -4.529 1.00 95.38 725 ALA A O 1
ATOM 5485 N N . LEU A 1 726 ? -29.498 -14.066 -3.421 1.00 95.62 726 LEU A N 1
ATOM 5486 C CA . LEU A 1 726 ? -30.079 -15.274 -2.830 1.00 95.62 726 LEU A CA 1
ATOM 5487 C C . LEU A 1 726 ? -30.791 -15.018 -1.490 1.00 95.62 726 LEU A C 1
ATOM 5489 O O . LEU A 1 726 ? -31.619 -15.834 -1.083 1.00 95.62 726 LEU A O 1
ATOM 5493 N N . ARG A 1 727 ? -30.530 -13.892 -0.811 1.00 94.81 727 ARG A N 1
ATOM 5494 C CA . ARG A 1 727 ? -31.087 -13.585 0.518 1.00 94.81 727 ARG A CA 1
ATOM 5495 C C . ARG A 1 727 ? -32.618 -13.696 0.606 1.00 94.81 727 ARG A C 1
ATOM 5497 O O . ARG A 1 727 ? -33.076 -14.357 1.534 1.00 94.81 727 ARG A O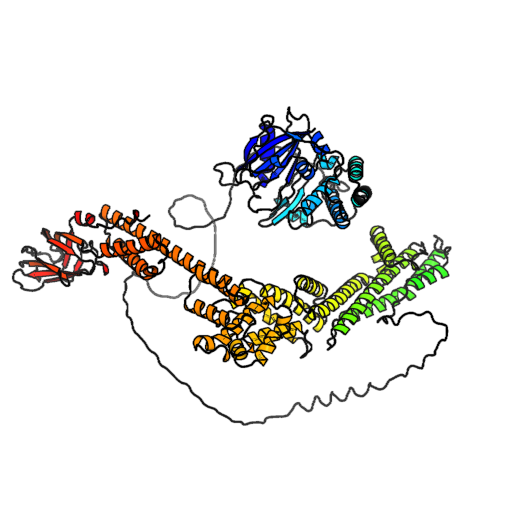 1
ATOM 5504 N N . PRO A 1 728 ? -33.427 -13.185 -0.343 1.00 94.88 728 PRO A N 1
ATOM 5505 C CA . PRO A 1 728 ? -34.886 -13.332 -0.267 1.00 94.88 728 PRO A CA 1
ATOM 5506 C C . PRO A 1 728 ? -35.365 -14.798 -0.261 1.00 94.88 728 PRO A C 1
ATOM 5508 O O . PRO A 1 728 ? -36.378 -15.133 0.358 1.00 94.88 728 PRO A O 1
ATOM 5511 N N . PHE A 1 729 ? -34.630 -15.698 -0.922 1.00 94.62 729 PHE A N 1
ATOM 5512 C CA . PHE A 1 729 ? -34.918 -17.137 -0.932 1.00 94.62 729 PHE A CA 1
ATOM 5513 C C . PHE A 1 729 ? -34.519 -17.800 0.394 1.00 94.62 729 PHE A C 1
ATOM 5515 O O . PHE A 1 729 ? -35.221 -18.683 0.884 1.00 94.62 729 PHE A O 1
ATOM 5522 N N . LEU A 1 730 ? -33.420 -17.340 1.002 1.00 94.31 730 LEU A N 1
ATOM 5523 C CA . LEU A 1 730 ? -32.966 -17.786 2.322 1.00 94.31 730 LEU A CA 1
ATOM 5524 C C . LEU A 1 730 ? -33.946 -17.367 3.426 1.00 94.31 730 LEU A C 1
ATOM 5526 O O . LEU A 1 730 ? -34.308 -18.188 4.265 1.00 94.31 730 LEU A O 1
ATOM 5530 N N . GLU A 1 731 ? -34.417 -16.120 3.395 1.00 94.31 731 GLU A N 1
ATOM 5531 C CA . GLU A 1 731 ? -35.371 -15.568 4.368 1.00 94.31 731 GLU A CA 1
ATOM 5532 C C . GLU A 1 731 ? -36.763 -16.211 4.265 1.00 94.31 731 GLU A C 1
ATOM 5534 O O . GLU A 1 731 ? -37.439 -16.389 5.277 1.00 94.31 731 GLU A O 1
ATOM 5539 N N . SER A 1 732 ? -37.188 -16.597 3.057 1.00 93.38 732 SER A N 1
ATOM 5540 C CA . SER A 1 732 ? -38.456 -17.310 2.835 1.00 93.38 732 SER A CA 1
ATOM 5541 C C . SER A 1 732 ? -38.379 -18.817 3.100 1.00 93.38 732 SER A C 1
ATOM 5543 O O . SER A 1 732 ? -39.413 -19.483 3.117 1.00 93.38 732 SER A O 1
ATOM 5545 N N . GLY A 1 733 ? -37.178 -19.364 3.319 1.00 91.56 733 GLY A N 1
ATOM 5546 C CA . GLY A 1 733 ? -36.968 -20.797 3.517 1.00 91.56 733 GLY A CA 1
ATOM 5547 C C . GLY A 1 733 ? -37.187 -21.641 2.255 1.00 91.56 733 GLY A C 1
ATOM 5548 O O . GLY A 1 733 ? -37.477 -22.831 2.375 1.00 91.56 733 GLY A O 1
ATOM 5549 N N . ALA A 1 734 ? -37.062 -21.049 1.062 1.00 92.62 734 ALA A N 1
ATOM 5550 C CA . ALA A 1 734 ? -37.249 -21.742 -0.212 1.00 92.62 734 ALA A CA 1
ATOM 5551 C C . ALA A 1 734 ? -36.255 -22.908 -0.393 1.00 92.62 734 ALA A C 1
ATOM 5553 O O . ALA A 1 734 ? -35.091 -22.824 0.032 1.00 92.62 734 ALA A O 1
ATOM 5554 N N . ASP A 1 735 ? -36.703 -23.989 -1.039 1.00 92.56 735 ASP A N 1
ATOM 5555 C CA . ASP A 1 735 ? -35.876 -25.154 -1.385 1.00 92.56 735 ASP A CA 1
ATOM 5556 C C . ASP A 1 735 ? -34.733 -24.725 -2.329 1.00 92.56 735 ASP A C 1
ATOM 5558 O O . ASP A 1 735 ? -34.965 -23.861 -3.178 1.00 92.56 735 ASP A O 1
ATOM 5562 N N . PRO A 1 736 ? -33.491 -25.256 -2.229 1.00 92.25 736 PRO A N 1
ATOM 5563 C CA . PRO A 1 736 ? -32.421 -24.839 -3.127 1.00 92.25 736 PRO A CA 1
ATOM 5564 C C . PRO A 1 736 ? -32.699 -25.142 -4.598 1.00 92.25 736 PRO A C 1
ATOM 5566 O O . PRO A 1 736 ? -32.088 -24.519 -5.462 1.00 92.25 736 PRO A O 1
ATOM 5569 N N . ALA A 1 737 ? -33.612 -26.075 -4.888 1.00 91.25 737 ALA A N 1
ATOM 5570 C CA . ALA A 1 737 ? -34.089 -26.332 -6.242 1.00 91.25 737 ALA A CA 1
ATOM 5571 C C . ALA A 1 737 ? -34.827 -25.128 -6.860 1.00 91.25 737 ALA A C 1
ATOM 5573 O O . ALA A 1 737 ? -34.841 -24.991 -8.082 1.00 91.25 737 ALA A O 1
ATOM 5574 N N . ASP A 1 738 ? -35.395 -24.249 -6.028 1.00 92.19 738 ASP A N 1
ATOM 5575 C CA . ASP A 1 738 ? -36.114 -23.043 -6.454 1.00 92.19 738 ASP A CA 1
ATOM 5576 C C . ASP A 1 738 ? -35.190 -21.822 -6.603 1.00 92.19 738 ASP A C 1
ATOM 5578 O O . ASP A 1 738 ? -35.628 -20.741 -7.006 1.00 92.19 738 ASP A O 1
ATOM 5582 N N . TRP A 1 739 ? -33.907 -21.957 -6.254 1.00 93.94 739 TRP A N 1
ATOM 5583 C CA . TRP A 1 739 ? -32.948 -20.861 -6.345 1.00 93.94 739 TRP A CA 1
ATOM 5584 C C . TRP A 1 739 ? -32.488 -20.652 -7.796 1.00 93.94 739 TRP A C 1
ATOM 5586 O O . TRP A 1 739 ? -32.368 -21.618 -8.556 1.00 93.94 739 TRP A O 1
ATOM 5596 N N . PRO A 1 740 ? -32.150 -19.415 -8.209 1.00 94.44 740 PRO A N 1
ATOM 5597 C CA . PRO A 1 740 ? -31.607 -19.172 -9.541 1.00 94.44 740 PRO A CA 1
ATOM 5598 C C . PRO A 1 740 ? -30.282 -19.921 -9.753 1.00 94.44 740 PRO A C 1
ATOM 5600 O O . PRO A 1 740 ? -29.263 -19.590 -9.146 1.00 94.44 740 PRO A O 1
ATOM 5603 N N . ALA A 1 741 ? -30.282 -20.920 -10.641 1.00 92.19 741 ALA A N 1
ATOM 5604 C CA . ALA A 1 741 ? -29.153 -21.837 -10.827 1.00 92.19 741 ALA A CA 1
ATOM 5605 C C . ALA A 1 741 ? -27.829 -21.137 -11.194 1.00 92.19 741 ALA A C 1
ATOM 5607 O O . ALA A 1 741 ? -26.764 -21.604 -10.805 1.00 92.19 741 ALA A O 1
ATOM 5608 N N . HIS A 1 742 ? -27.875 -19.997 -11.899 1.00 93.00 742 HIS A N 1
ATOM 5609 C CA . HIS A 1 742 ? -26.681 -19.222 -12.274 1.00 93.00 742 HIS A CA 1
ATOM 5610 C C . HIS A 1 742 ? -26.005 -18.504 -11.096 1.00 93.00 742 HIS A C 1
ATOM 5612 O O . HIS A 1 742 ? -24.873 -18.043 -11.239 1.00 93.00 742 HIS A O 1
ATOM 5618 N N . LEU A 1 743 ? -26.687 -18.402 -9.951 1.00 92.69 743 LEU A N 1
ATOM 5619 C CA . LEU A 1 743 ? -26.156 -17.829 -8.713 1.00 92.69 743 LEU A CA 1
ATOM 5620 C C . LEU A 1 743 ? -25.637 -18.894 -7.744 1.00 92.69 743 LEU A C 1
ATOM 5622 O O . LEU A 1 743 ? -25.009 -18.546 -6.747 1.00 92.69 743 LEU A O 1
ATOM 5626 N N . ILE A 1 744 ? -25.878 -20.178 -8.006 1.00 89.19 744 ILE A N 1
ATOM 5627 C CA . ILE A 1 744 ? -25.372 -21.258 -7.160 1.00 89.19 744 ILE A CA 1
ATOM 5628 C C . ILE A 1 744 ? -23.903 -21.491 -7.531 1.00 89.19 744 ILE A C 1
ATOM 5630 O O . ILE A 1 744 ? -23.580 -21.876 -8.653 1.00 89.19 744 ILE A O 1
ATOM 5634 N N . GLY A 1 745 ? -23.004 -21.196 -6.589 1.00 79.06 745 GLY A N 1
ATOM 5635 C CA . GLY A 1 745 ? -21.570 -21.439 -6.748 1.00 79.06 745 GLY A CA 1
ATOM 5636 C C . GLY A 1 745 ? -21.212 -22.931 -6.749 1.00 79.06 745 GLY A C 1
ATOM 5637 O O . GLY A 1 745 ? -22.058 -23.770 -6.437 1.00 79.06 745 GLY A O 1
ATOM 5638 N N . PRO A 1 746 ? -19.948 -23.271 -7.056 1.00 74.06 746 PRO A N 1
ATOM 5639 C CA . PRO A 1 746 ? -19.472 -24.656 -7.056 1.00 74.06 746 PRO A CA 1
ATOM 5640 C C . PRO A 1 746 ? -19.593 -25.343 -5.684 1.00 74.06 746 PRO A C 1
ATOM 5642 O O . PRO A 1 746 ? -19.795 -26.553 -5.639 1.00 74.06 746 PRO A O 1
ATOM 5645 N N . ASP A 1 747 ? -19.543 -24.578 -4.591 1.00 74.00 747 ASP A N 1
ATOM 5646 C CA . ASP A 1 747 ? -19.583 -25.079 -3.206 1.00 74.00 747 ASP A CA 1
ATOM 5647 C C . ASP A 1 747 ? -21.017 -25.396 -2.711 1.00 74.00 747 ASP A C 1
ATOM 5649 O O . ASP A 1 747 ? -21.230 -25.978 -1.649 1.00 74.00 747 ASP A O 1
ATOM 5653 N N . GLY A 1 748 ? -22.029 -25.090 -3.532 1.00 83.12 748 GLY A N 1
ATOM 5654 C CA . GLY A 1 748 ? -23.406 -25.540 -3.346 1.00 83.12 748 GLY A CA 1
ATOM 5655 C C . GLY A 1 748 ? -24.250 -24.741 -2.335 1.00 83.12 748 GLY A C 1
ATOM 5656 O O . GLY A 1 748 ? -23.795 -23.800 -1.688 1.00 83.12 748 GLY A O 1
ATOM 5657 N N . PRO A 1 749 ? -25.546 -25.081 -2.210 1.00 90.25 749 PRO A N 1
ATOM 5658 C CA . PRO A 1 749 ? -26.507 -24.306 -1.421 1.00 90.25 749 PRO A CA 1
ATOM 5659 C C . PRO A 1 749 ? -26.437 -24.533 0.097 1.00 90.25 749 PRO A C 1
ATOM 5661 O O . PRO A 1 749 ? -26.986 -23.733 0.858 1.00 90.25 749 PRO A O 1
ATOM 5664 N N . ALA A 1 750 ? -25.796 -25.615 0.552 1.00 90.81 750 ALA A N 1
ATOM 5665 C CA . ALA A 1 750 ? -25.717 -25.967 1.971 1.00 90.81 750 ALA A CA 1
ATOM 5666 C C . ALA A 1 750 ? -24.899 -24.941 2.771 1.00 90.81 750 ALA A C 1
ATOM 5668 O O . ALA A 1 750 ? -25.387 -24.424 3.775 1.00 90.81 750 ALA A O 1
ATOM 5669 N N . GLU A 1 751 ? -23.716 -24.575 2.274 1.00 91.94 751 GLU A N 1
ATOM 5670 C CA . GLU A 1 751 ? -22.827 -23.605 2.928 1.00 91.94 751 GLU A CA 1
ATOM 5671 C C . GLU A 1 751 ? -23.460 -22.212 3.028 1.00 91.94 751 GLU A C 1
ATOM 5673 O O . GLU A 1 751 ? -23.364 -21.543 4.055 1.00 91.94 751 GLU A O 1
ATOM 5678 N N . ILE A 1 752 ? -24.182 -21.784 1.986 1.00 92.94 752 ILE A N 1
ATOM 5679 C CA . ILE A 1 752 ? -24.877 -20.489 1.963 1.00 92.94 752 ILE A CA 1
ATOM 5680 C C . ILE A 1 752 ? -25.967 -20.438 3.048 1.00 92.94 752 ILE A C 1
ATOM 5682 O O . ILE A 1 752 ? -26.116 -19.420 3.729 1.00 92.94 752 ILE A O 1
ATOM 5686 N N . ARG A 1 753 ? -26.716 -21.535 3.240 1.00 93.56 753 ARG A N 1
ATOM 5687 C CA . ARG A 1 753 ? -27.723 -21.643 4.311 1.00 93.56 753 ARG A CA 1
ATOM 5688 C C . ARG A 1 753 ? -27.091 -21.610 5.691 1.00 93.56 753 ARG A C 1
ATOM 5690 O O . ARG A 1 753 ? -27.603 -20.914 6.566 1.00 93.56 753 ARG A O 1
ATOM 5697 N N . GLU A 1 754 ? -26.007 -22.355 5.882 1.00 93.25 754 GLU A N 1
ATOM 5698 C CA . GLU A 1 754 ? -25.271 -22.384 7.144 1.00 93.25 754 GLU A CA 1
ATOM 5699 C C . GLU A 1 754 ? -24.747 -20.990 7.503 1.00 93.25 754 GLU A C 1
ATOM 5701 O O . GLU A 1 754 ? -25.022 -20.487 8.592 1.00 93.25 754 GLU A O 1
ATOM 5706 N N . PHE A 1 755 ? -24.100 -20.311 6.553 1.00 94.81 755 PHE A N 1
ATOM 5707 C CA . PHE A 1 755 ? -23.605 -18.951 6.742 1.00 94.81 755 PHE A CA 1
ATOM 5708 C C . PHE A 1 755 ? -24.731 -17.959 7.077 1.00 94.81 755 PHE A C 1
ATOM 5710 O O . PHE A 1 755 ? -24.601 -17.155 8.002 1.00 94.81 755 PHE A O 1
ATOM 5717 N N . HIS A 1 756 ? -25.873 -18.037 6.384 1.00 95.19 756 HIS A N 1
ATOM 5718 C CA . HIS A 1 756 ? -27.039 -17.201 6.687 1.00 95.19 756 HIS A CA 1
ATOM 5719 C C . HIS A 1 756 ? -27.602 -17.466 8.092 1.00 95.19 756 HIS A C 1
ATOM 5721 O O . HIS A 1 756 ? -27.920 -16.524 8.818 1.00 95.19 756 HIS A O 1
ATOM 5727 N N . ALA A 1 757 ? -27.679 -18.730 8.518 1.00 93.94 757 ALA A N 1
ATOM 5728 C CA . ALA A 1 757 ? -28.112 -19.070 9.870 1.00 93.94 757 ALA A CA 1
ATOM 5729 C C . ALA A 1 757 ? -27.178 -18.471 10.937 1.00 93.94 757 ALA A C 1
ATOM 5731 O O . ALA A 1 757 ? -27.657 -17.964 11.953 1.00 93.94 757 ALA A O 1
ATOM 5732 N N . LEU A 1 758 ? -25.864 -18.462 10.697 1.00 94.06 758 LEU A N 1
ATOM 5733 C CA . LEU A 1 758 ? -24.892 -17.829 11.594 1.00 94.06 758 LEU A CA 1
ATOM 5734 C C . LEU A 1 758 ? -25.055 -16.305 11.637 1.00 94.06 758 LEU A C 1
ATOM 5736 O O . LEU A 1 758 ? -25.060 -15.738 12.728 1.00 94.06 758 LEU A O 1
ATOM 5740 N N . LEU A 1 759 ? -25.289 -15.650 10.492 1.00 92.56 759 LEU A N 1
ATOM 5741 C CA . LEU A 1 759 ? -25.556 -14.204 10.443 1.00 92.56 759 LEU A CA 1
ATOM 5742 C C . LEU A 1 759 ? -26.754 -13.804 11.311 1.00 92.56 759 LEU A C 1
ATOM 5744 O O . LEU A 1 759 ? -26.723 -12.756 11.946 1.00 92.56 759 LEU A O 1
ATOM 5748 N N . THR A 1 760 ? -27.799 -14.636 11.363 1.00 90.06 760 THR A N 1
ATOM 5749 C CA . THR A 1 760 ? -28.985 -14.351 12.191 1.00 90.06 760 THR A CA 1
ATOM 5750 C C . THR A 1 760 ? -28.769 -14.567 13.689 1.00 90.06 760 THR A C 1
ATOM 5752 O O . THR A 1 760 ? -29.507 -13.999 14.490 1.00 90.06 760 THR A O 1
ATOM 5755 N N . ARG A 1 761 ? -27.797 -15.402 14.076 1.00 89.31 761 ARG A N 1
ATOM 5756 C CA . ARG A 1 761 ? -27.543 -15.778 15.478 1.00 89.31 761 ARG A CA 1
ATOM 5757 C C . ARG A 1 761 ? -26.423 -14.977 16.137 1.00 89.31 761 ARG A C 1
ATOM 5759 O O . ARG A 1 761 ? -26.396 -14.943 17.358 1.00 89.31 761 ARG A O 1
ATOM 5766 N N . ASP A 1 762 ? -25.523 -14.401 15.341 1.00 84.06 762 ASP A N 1
ATOM 5767 C CA . ASP A 1 762 ? -24.269 -13.764 15.765 1.00 84.06 762 ASP A CA 1
ATOM 5768 C C . ASP A 1 762 ? -23.510 -14.573 16.840 1.00 84.06 762 ASP A C 1
ATOM 5770 O O . ASP A 1 762 ? -23.515 -14.232 18.022 1.00 84.06 762 ASP A O 1
ATOM 5774 N N . PRO A 1 763 ? -22.863 -15.689 16.460 1.00 87.38 763 PRO A N 1
ATOM 5775 C CA . PRO A 1 763 ? -22.325 -16.684 17.393 1.00 87.38 763 PRO A CA 1
ATOM 5776 C C . PRO A 1 763 ? -21.041 -16.231 18.125 1.00 87.38 763 PRO A C 1
ATOM 5778 O O . PRO A 1 763 ? -20.324 -17.068 18.678 1.00 87.38 763 PRO A O 1
ATOM 5781 N N . GLY A 1 764 ? -20.706 -14.937 18.100 1.00 87.75 764 GLY A N 1
ATOM 5782 C CA . GLY A 1 764 ? -19.471 -14.405 18.670 1.00 87.75 764 GLY A CA 1
ATOM 5783 C C . GLY A 1 764 ? -18.205 -14.757 17.866 1.00 87.75 764 GLY A C 1
ATOM 5784 O O . GLY A 1 764 ? -18.261 -15.423 16.825 1.00 87.75 764 GLY A O 1
ATOM 5785 N N . PRO A 1 765 ? -17.020 -14.327 18.336 1.00 89.56 765 PRO A N 1
ATOM 5786 C CA . PRO A 1 765 ? -15.770 -14.479 17.594 1.00 89.56 765 PRO A CA 1
ATOM 5787 C C . PRO A 1 765 ? -15.363 -15.945 17.384 1.00 89.56 765 PRO A C 1
ATOM 5789 O O . PRO A 1 765 ? -14.863 -16.295 16.315 1.00 89.56 765 PRO A O 1
ATOM 5792 N N . ASP A 1 766 ? -15.586 -16.820 18.366 1.00 89.38 766 ASP A N 1
ATOM 5793 C CA . ASP A 1 766 ? -15.229 -18.238 18.244 1.00 89.38 766 ASP A CA 1
ATOM 5794 C C . ASP A 1 766 ? -16.170 -18.991 17.297 1.00 89.38 766 ASP A C 1
ATOM 5796 O O . ASP A 1 766 ? -15.708 -19.825 16.513 1.00 89.38 766 ASP A O 1
ATOM 5800 N N . GLY A 1 767 ? -17.460 -18.642 17.284 1.00 91.94 767 GLY A N 1
ATOM 5801 C CA . GLY A 1 767 ? -18.415 -19.181 16.320 1.00 91.94 767 GLY A CA 1
ATOM 5802 C C . GLY A 1 767 ? -18.071 -18.796 14.882 1.00 91.94 767 GLY A C 1
ATOM 5803 O O . GLY A 1 767 ? -18.046 -19.655 14.000 1.00 91.94 767 GLY A O 1
ATOM 5804 N N . TRP A 1 768 ? -17.713 -17.529 14.649 1.00 95.06 768 TRP A N 1
ATOM 5805 C CA . TRP A 1 768 ? -17.248 -17.070 13.337 1.00 95.06 768 TRP A CA 1
ATOM 5806 C C . TRP A 1 768 ? -15.925 -17.723 12.910 1.00 95.06 768 TRP A C 1
ATOM 5808 O O . TRP A 1 768 ? -15.760 -18.054 11.735 1.00 95.06 768 TRP A O 1
ATOM 5818 N N . ARG A 1 769 ? -15.005 -17.985 13.851 1.00 94.50 769 ARG A N 1
ATOM 5819 C CA . ARG A 1 769 ? -13.762 -18.726 13.576 1.00 94.50 769 ARG A CA 1
ATOM 5820 C C . ARG A 1 769 ? -14.039 -20.167 13.146 1.00 94.50 769 ARG A C 1
ATOM 5822 O O . ARG A 1 769 ? -13.436 -20.637 12.184 1.00 94.50 769 ARG A O 1
ATOM 5829 N N . ALA A 1 770 ? -14.932 -20.863 13.851 1.00 93.50 770 ALA A N 1
ATOM 5830 C CA . ALA A 1 770 ? -15.317 -22.232 13.516 1.00 93.50 770 ALA A CA 1
ATOM 5831 C C . ALA A 1 770 ? -15.987 -22.301 12.136 1.00 93.50 770 ALA A C 1
ATOM 5833 O O . ALA A 1 770 ? -15.630 -23.153 11.325 1.00 93.50 770 ALA A O 1
ATOM 5834 N N . ALA A 1 771 ? -16.876 -21.350 11.836 1.00 93.69 771 ALA A N 1
ATOM 5835 C CA . ALA A 1 771 ? -17.514 -21.232 10.528 1.00 93.69 771 ALA A CA 1
ATOM 5836 C C . ALA A 1 771 ? -16.491 -21.019 9.403 1.00 93.69 771 ALA A C 1
ATOM 5838 O O . ALA A 1 771 ? -16.517 -21.724 8.400 1.00 93.69 771 ALA A O 1
ATOM 5839 N N . ALA A 1 772 ? -15.532 -20.106 9.589 1.00 94.50 772 ALA A N 1
ATOM 5840 C CA . ALA A 1 772 ? -14.482 -19.857 8.603 1.00 94.50 772 ALA A CA 1
ATOM 5841 C C . ALA A 1 772 ? -13.632 -21.103 8.288 1.00 94.50 772 ALA A C 1
ATOM 5843 O O . ALA A 1 772 ? -13.103 -21.206 7.186 1.00 94.50 772 ALA A O 1
ATOM 5844 N N . ALA A 1 773 ? -13.486 -22.033 9.237 1.00 93.31 773 ALA A N 1
ATOM 5845 C CA . ALA A 1 773 ? -12.762 -23.287 9.033 1.00 93.31 773 ALA A CA 1
ATOM 5846 C C . ALA A 1 773 ? -13.599 -24.378 8.336 1.00 93.31 773 ALA A C 1
ATOM 5848 O O . ALA A 1 773 ? -13.019 -25.320 7.798 1.00 93.31 773 ALA A O 1
ATOM 5849 N N . GLY A 1 774 ? -14.933 -24.276 8.375 1.00 91.81 774 GLY A N 1
ATOM 5850 C CA . GLY A 1 774 ? -15.861 -25.270 7.824 1.00 91.81 774 GLY A CA 1
ATOM 5851 C C . GLY A 1 774 ? -16.406 -24.955 6.427 1.00 91.81 774 GLY A C 1
ATOM 5852 O O . GLY A 1 774 ? -16.885 -25.866 5.760 1.00 91.81 774 GLY A O 1
ATOM 5853 N N . LEU A 1 775 ? -16.334 -23.698 5.980 1.00 93.19 775 LEU A N 1
ATOM 5854 C CA . LEU A 1 775 ? -16.856 -23.251 4.682 1.00 93.19 775 LEU A CA 1
ATOM 5855 C C . LEU A 1 775 ? -15.856 -23.522 3.542 1.00 93.19 775 LEU A C 1
ATOM 5857 O O . LEU A 1 775 ? -14.656 -23.285 3.696 1.00 93.19 775 LEU A O 1
ATOM 5861 N N . GLY A 1 776 ? -16.349 -23.971 2.386 1.00 90.38 776 GLY A N 1
ATOM 5862 C CA . GLY A 1 776 ? -15.585 -24.156 1.152 1.00 90.38 776 GLY A CA 1
ATOM 5863 C C . GLY A 1 776 ? -15.510 -22.895 0.289 1.00 90.38 776 GLY A C 1
ATOM 5864 O O . GLY A 1 776 ? -14.464 -22.626 -0.305 1.00 90.38 776 GLY A O 1
ATOM 5865 N N . ASP A 1 777 ? -16.569 -22.077 0.266 1.00 90.50 777 ASP A N 1
ATOM 5866 C CA . ASP A 1 777 ? -16.611 -20.858 -0.547 1.00 90.50 777 ASP A CA 1
ATOM 5867 C C . ASP A 1 777 ? -15.596 -19.790 -0.063 1.00 90.50 777 ASP A C 1
ATOM 5869 O O . ASP A 1 777 ? -15.743 -19.231 1.035 1.00 90.50 777 ASP A O 1
ATOM 5873 N N . PRO A 1 778 ? -14.590 -19.404 -0.881 1.00 91.19 778 PRO A N 1
ATOM 5874 C CA . PRO A 1 778 ? -13.530 -18.482 -0.457 1.00 91.19 778 PRO A CA 1
ATOM 5875 C C . PRO A 1 778 ? -14.009 -17.073 -0.088 1.00 91.19 778 PRO A C 1
ATOM 5877 O O . PRO A 1 778 ? -13.304 -16.328 0.603 1.00 91.19 778 PRO A O 1
ATOM 5880 N N . TYR A 1 779 ? -15.166 -16.641 -0.595 1.00 92.31 779 TYR A N 1
ATOM 5881 C CA . TYR A 1 779 ? -15.758 -15.373 -0.187 1.00 92.31 779 TYR A CA 1
ATOM 5882 C C . TYR A 1 779 ? -16.416 -15.500 1.189 1.00 92.31 779 TYR A C 1
ATOM 5884 O O . TYR A 1 779 ? -16.143 -14.662 2.050 1.00 92.31 779 TYR A O 1
ATOM 5892 N N . LEU A 1 780 ? -17.211 -16.549 1.422 1.00 94.00 780 LEU A N 1
ATOM 5893 C CA . LEU A 1 780 ? -17.860 -16.772 2.719 1.00 94.00 780 LEU A CA 1
ATOM 5894 C C . LEU A 1 780 ? -16.836 -16.984 3.840 1.00 94.00 780 LEU A C 1
ATOM 5896 O O . LEU A 1 780 ? -16.996 -16.411 4.915 1.00 94.00 780 LEU A O 1
ATOM 5900 N N . VAL A 1 781 ? -15.738 -17.702 3.573 1.00 93.81 781 VAL A N 1
ATOM 5901 C CA . VAL A 1 781 ? -14.613 -17.854 4.516 1.00 93.81 781 VAL A CA 1
ATOM 5902 C C . VAL A 1 781 ? -14.039 -16.494 4.921 1.00 93.81 781 VAL A C 1
ATOM 5904 O O . VAL A 1 781 ? -13.907 -16.200 6.110 1.00 93.81 781 VAL A O 1
ATOM 5907 N N . ARG A 1 782 ? -13.722 -15.630 3.946 1.00 93.38 782 ARG A N 1
ATOM 5908 C CA . ARG A 1 782 ? -13.182 -14.288 4.226 1.00 93.38 782 ARG A CA 1
ATOM 5909 C C . ARG A 1 782 ? -14.183 -13.416 4.975 1.00 93.38 782 ARG A C 1
ATOM 5911 O O . ARG A 1 782 ? -13.792 -12.676 5.875 1.00 93.38 782 ARG A O 1
ATOM 5918 N N . TRP A 1 783 ? -15.468 -13.522 4.644 1.00 94.75 783 TRP A N 1
ATOM 5919 C CA . TRP A 1 783 ? -16.505 -12.767 5.335 1.00 94.75 783 TRP A CA 1
ATOM 5920 C C . TRP A 1 783 ? -16.695 -13.250 6.780 1.00 94.75 783 TRP A C 1
ATOM 5922 O O . TRP A 1 783 ? -16.757 -12.420 7.684 1.00 94.75 783 TRP A O 1
ATOM 5932 N N . ALA A 1 784 ? -16.661 -14.561 7.034 1.00 94.88 784 ALA A N 1
ATOM 5933 C CA . ALA A 1 784 ? -16.648 -15.116 8.389 1.00 94.88 784 ALA A CA 1
ATOM 5934 C C . ALA A 1 784 ? -15.433 -14.625 9.196 1.00 94.88 784 ALA A C 1
ATOM 5936 O O . ALA A 1 784 ? -15.586 -14.209 10.340 1.00 94.88 784 ALA A O 1
ATOM 5937 N N . GLN A 1 785 ? -14.238 -14.582 8.597 1.00 94.06 785 GLN A N 1
ATOM 5938 C CA . GLN A 1 785 ? -13.038 -14.026 9.243 1.00 94.06 785 GLN A CA 1
ATOM 5939 C C . GLN A 1 785 ? -13.188 -12.532 9.565 1.00 94.06 785 GLN A C 1
ATOM 5941 O O . GLN A 1 785 ? -12.800 -12.088 10.646 1.00 94.06 785 GLN A O 1
ATOM 5946 N N . HIS A 1 786 ? -13.783 -11.752 8.658 1.00 92.94 786 HIS A N 1
ATOM 5947 C CA . HIS A 1 786 ? -14.085 -10.342 8.909 1.00 92.94 786 HIS A CA 1
ATOM 5948 C C . HIS A 1 786 ? -15.048 -10.178 10.098 1.00 92.94 786 HIS A C 1
ATOM 5950 O O . HIS A 1 786 ? -14.802 -9.363 10.989 1.00 92.94 786 HIS A O 1
ATOM 5956 N N . LEU A 1 787 ? -16.106 -10.992 10.157 1.00 93.88 787 LEU A N 1
ATOM 5957 C CA . LEU A 1 787 ? -17.069 -10.988 11.262 1.00 93.88 787 LEU A CA 1
ATOM 5958 C C . LEU A 1 787 ? -16.447 -11.471 12.578 1.00 93.88 787 LEU A C 1
ATOM 5960 O O . LEU A 1 787 ? -16.729 -10.884 13.617 1.00 93.88 787 LEU A O 1
ATOM 5964 N N . GLN A 1 788 ? -15.534 -12.445 12.546 1.00 93.50 788 GLN A N 1
ATOM 5965 C CA . GLN A 1 788 ? -14.750 -12.864 13.712 1.00 93.50 788 GLN A CA 1
ATOM 5966 C C . GLN A 1 788 ? -13.959 -11.691 14.301 1.00 93.50 788 GLN A C 1
ATOM 5968 O O . GLN A 1 788 ? -14.015 -11.462 15.510 1.00 93.50 788 GLN A O 1
ATOM 5973 N N . VAL A 1 789 ? -13.198 -10.969 13.468 1.00 90.44 789 VAL A N 1
ATOM 5974 C CA . VAL A 1 789 ? -12.378 -9.833 13.924 1.00 90.44 789 VAL A CA 1
ATOM 5975 C C . VAL A 1 789 ? -13.274 -8.755 14.519 1.00 90.44 789 VAL A C 1
ATOM 5977 O O . VAL A 1 789 ? -13.047 -8.320 15.646 1.00 90.44 789 VAL A O 1
ATOM 5980 N N . ARG A 1 790 ? -14.337 -8.385 13.803 1.00 89.94 790 ARG A N 1
ATOM 5981 C CA . ARG A 1 790 ? -15.272 -7.349 14.238 1.00 89.94 790 ARG A CA 1
ATOM 5982 C C . ARG A 1 790 ? -16.010 -7.722 15.527 1.00 89.94 790 ARG A C 1
ATOM 5984 O O . ARG A 1 790 ? -16.130 -6.889 16.421 1.00 89.94 790 ARG A O 1
ATOM 5991 N N . SER A 1 791 ? -16.493 -8.956 15.634 1.00 87.75 791 SER A N 1
ATOM 5992 C CA . SER A 1 791 ? -17.151 -9.467 16.840 1.00 87.75 791 SER A CA 1
ATOM 5993 C C . SER A 1 791 ? -16.176 -9.477 18.025 1.00 87.75 791 SER A C 1
ATOM 5995 O O . SER A 1 791 ? -16.520 -9.030 19.116 1.00 87.75 791 SER A O 1
ATOM 5997 N N . GLY A 1 792 ? -14.912 -9.854 17.795 1.00 87.00 792 GLY A N 1
ATOM 5998 C CA . GLY A 1 792 ? -13.850 -9.766 18.800 1.00 87.00 792 GLY A CA 1
ATOM 5999 C C . GLY A 1 792 ? -13.534 -8.331 19.242 1.00 87.00 792 GLY A C 1
ATOM 6000 O O . GLY A 1 792 ? -13.340 -8.083 20.431 1.00 87.00 792 GLY A O 1
ATOM 6001 N N . GLU A 1 793 ? -13.511 -7.367 18.317 1.00 88.06 793 GLU A N 1
ATOM 6002 C CA . GLU A 1 793 ? -13.356 -5.943 18.643 1.00 88.06 793 GLU A CA 1
ATOM 6003 C C . GLU A 1 793 ? -14.546 -5.400 19.434 1.00 88.06 793 GLU A C 1
ATOM 6005 O O . GLU A 1 793 ? -14.349 -4.662 20.400 1.00 88.06 793 GLU A O 1
ATOM 6010 N N . HIS A 1 794 ? -15.771 -5.776 19.057 1.00 86.25 794 HIS A N 1
ATOM 6011 C CA . HIS A 1 794 ? -16.978 -5.393 19.780 1.00 86.25 794 HIS A CA 1
ATOM 6012 C C . HIS A 1 794 ? -16.951 -5.929 21.215 1.00 86.25 794 HIS A C 1
ATOM 6014 O O . HIS A 1 794 ? -17.025 -5.132 22.148 1.00 86.25 794 HIS A O 1
ATOM 6020 N N . ALA A 1 795 ? -16.700 -7.232 21.388 1.00 85.62 795 ALA A N 1
ATOM 6021 C CA . ALA A 1 795 ? -16.581 -7.873 22.696 1.00 85.62 795 ALA A CA 1
ATOM 6022 C C . ALA A 1 795 ? -15.467 -7.244 23.552 1.00 85.62 795 ALA A C 1
ATOM 6024 O O . ALA A 1 795 ? -15.642 -6.997 24.744 1.00 85.62 795 ALA A O 1
ATOM 6025 N N . ARG A 1 796 ? -14.318 -6.909 22.947 1.00 86.56 796 ARG A N 1
ATOM 6026 C CA . ARG A 1 796 ? -13.226 -6.214 23.645 1.00 86.56 796 ARG A CA 1
ATOM 6027 C C . ARG A 1 796 ? -13.622 -4.802 24.078 1.00 86.56 796 ARG A C 1
ATOM 6029 O O . ARG A 1 796 ? -13.282 -4.394 25.186 1.00 86.56 796 ARG A O 1
ATOM 6036 N N . ASN A 1 797 ? -14.279 -4.037 23.210 1.00 89.00 797 ASN A N 1
ATOM 6037 C CA . ASN A 1 797 ? -14.714 -2.677 23.525 1.00 89.00 797 ASN A CA 1
ATOM 6038 C C . ASN A 1 797 ? -15.782 -2.675 24.621 1.00 89.00 797 ASN A C 1
ATOM 6040 O O . ASN A 1 797 ? -15.713 -1.844 25.526 1.00 89.00 797 ASN A O 1
ATOM 6044 N N . GLU A 1 798 ? -16.711 -3.628 24.571 1.00 89.19 798 GLU A N 1
ATOM 6045 C CA . GLU A 1 798 ? -17.722 -3.846 25.601 1.00 89.19 798 GLU A CA 1
ATOM 6046 C C . GLU A 1 798 ? -17.077 -4.218 26.944 1.00 89.19 798 GLU A C 1
ATOM 6048 O O . GLU A 1 798 ? -17.376 -3.595 27.962 1.00 89.19 798 GLU A O 1
ATOM 6053 N N . ALA A 1 799 ? -16.095 -5.128 26.944 1.00 89.81 799 ALA A N 1
ATOM 6054 C CA . ALA A 1 799 ? -15.312 -5.476 28.129 1.00 89.81 799 ALA A CA 1
ATOM 6055 C C . ALA A 1 799 ? -14.544 -4.272 28.712 1.00 89.81 799 ALA A C 1
ATOM 6057 O O . ALA A 1 799 ? -14.576 -4.040 29.917 1.00 89.81 799 ALA A O 1
ATOM 6058 N N . LEU A 1 800 ? -13.895 -3.456 27.872 1.00 91.69 800 LEU A N 1
ATOM 6059 C CA . LEU A 1 800 ? -13.195 -2.240 28.313 1.00 91.69 800 LEU A CA 1
ATOM 6060 C C . LEU A 1 800 ? -14.148 -1.173 28.859 1.00 91.69 800 LEU A C 1
ATOM 6062 O O . LEU A 1 800 ? -13.787 -0.391 29.742 1.00 91.69 800 LEU A O 1
ATOM 6066 N N . GLU A 1 801 ? -15.346 -1.064 28.293 1.00 93.06 801 GLU A N 1
ATOM 6067 C CA . GLU A 1 801 ? -16.366 -0.168 28.814 1.00 93.06 801 GLU A CA 1
ATOM 6068 C C . GLU A 1 801 ? -16.877 -0.643 30.171 1.00 93.06 801 GLU A C 1
ATOM 6070 O O . GLU A 1 801 ? -16.922 0.158 31.106 1.00 93.06 801 GLU A O 1
ATOM 6075 N N . PHE A 1 802 ? -17.154 -1.937 30.304 1.00 94.88 802 PHE A N 1
ATOM 6076 C CA . PHE A 1 802 ? -17.512 -2.544 31.574 1.00 94.88 802 PHE A CA 1
ATOM 6077 C C . PHE A 1 802 ? -16.428 -2.329 32.637 1.00 94.88 802 PHE A C 1
ATOM 6079 O O . PHE A 1 802 ? -16.733 -1.820 33.713 1.00 94.88 802 PHE A O 1
ATOM 6086 N N . ASP A 1 803 ? -15.158 -2.610 32.328 1.00 93.00 803 ASP A N 1
ATOM 6087 C CA . ASP A 1 803 ? -14.047 -2.453 33.274 1.00 93.00 803 ASP A CA 1
ATOM 6088 C C . ASP A 1 803 ? -13.921 -0.989 33.750 1.00 93.00 803 ASP A C 1
ATOM 6090 O O . ASP A 1 803 ? -13.699 -0.722 34.935 1.00 93.00 803 ASP A O 1
ATOM 6094 N N . ARG A 1 804 ? -14.131 -0.010 32.854 1.00 93.88 804 ARG A N 1
ATOM 6095 C CA . ARG A 1 804 ? -14.177 1.420 33.218 1.00 93.88 804 ARG A CA 1
ATOM 6096 C C . ARG A 1 804 ? -15.360 1.743 34.127 1.00 93.88 804 ARG A C 1
ATOM 6098 O O . ARG A 1 804 ? -15.176 2.449 35.122 1.00 93.88 804 ARG A O 1
ATOM 6105 N N . SER A 1 805 ? -16.550 1.240 33.806 1.00 94.00 805 SER A N 1
ATOM 6106 C CA . SER A 1 805 ? -17.747 1.424 34.631 1.00 94.00 805 SER A CA 1
ATOM 6107 C C . SER A 1 805 ? -17.577 0.791 36.014 1.00 94.00 805 SER A C 1
ATOM 6109 O O . SER A 1 805 ? -17.903 1.426 37.016 1.00 94.00 805 SER A O 1
ATOM 6111 N N . TRP A 1 806 ? -16.969 -0.395 36.092 1.00 94.38 806 TRP A N 1
ATOM 6112 C CA . TRP A 1 806 ? -16.667 -1.106 37.333 1.00 94.38 806 TRP A CA 1
ATOM 6113 C C . TRP A 1 806 ? -15.663 -0.356 38.217 1.00 94.38 806 TRP A C 1
ATOM 6115 O O . TRP A 1 806 ? -15.902 -0.153 39.410 1.00 94.38 806 TRP A O 1
ATOM 6125 N N . VAL A 1 807 ? -14.561 0.141 37.644 1.00 92.31 807 VAL A N 1
ATOM 6126 C CA . VAL A 1 807 ? -13.608 1.003 38.369 1.00 92.31 807 VAL A CA 1
ATOM 6127 C C . VAL A 1 807 ? -14.296 2.277 38.864 1.00 92.31 807 VAL A C 1
ATOM 6129 O O . VAL A 1 807 ? -14.077 2.692 40.005 1.00 92.31 807 VAL A O 1
ATOM 6132 N N . GLY A 1 808 ? -15.162 2.873 38.039 1.00 91.06 808 GLY A N 1
ATOM 6133 C CA . GLY A 1 808 ? -15.989 4.015 38.422 1.00 91.06 808 GLY A CA 1
ATOM 6134 C C . GLY A 1 808 ? -16.910 3.711 39.606 1.00 91.06 808 GLY A C 1
ATOM 6135 O O . GLY A 1 808 ? -16.990 4.521 40.528 1.00 91.06 808 GLY A O 1
ATOM 6136 N N . LEU A 1 809 ? -17.550 2.538 39.620 1.00 94.00 809 LEU A N 1
ATOM 6137 C CA . LEU A 1 809 ? -18.400 2.070 40.717 1.00 94.00 809 LEU A CA 1
ATOM 6138 C C . LEU A 1 809 ? -17.603 1.938 42.026 1.00 94.00 809 LEU A C 1
ATOM 6140 O O . LEU A 1 809 ? -17.988 2.508 43.046 1.00 94.00 809 LEU A O 1
ATOM 6144 N N . ARG A 1 810 ? -16.438 1.276 41.989 1.00 92.56 810 ARG A N 1
ATOM 6145 C CA . ARG A 1 810 ? -15.544 1.135 43.157 1.00 92.56 810 ARG A CA 1
ATOM 6146 C C . ARG A 1 810 ? -15.035 2.482 43.672 1.00 92.56 810 ARG A C 1
ATOM 6148 O O . ARG A 1 810 ? -14.947 2.695 44.879 1.00 92.56 810 ARG A O 1
ATOM 6155 N N . GLY A 1 811 ? -14.697 3.398 42.765 1.00 89.94 811 GLY A N 1
ATOM 6156 C CA . GLY A 1 811 ? -14.324 4.768 43.118 1.00 89.94 811 GLY A CA 1
ATOM 6157 C C . GLY A 1 811 ? -15.474 5.535 43.776 1.00 89.94 811 GLY A C 1
ATOM 6158 O O . GLY A 1 811 ? -15.241 6.285 44.724 1.00 89.94 811 GLY A O 1
ATOM 6159 N N . GLY A 1 812 ? -16.706 5.309 43.311 1.00 90.94 812 GLY A N 1
ATOM 6160 C CA . GLY A 1 812 ? -17.927 5.858 43.900 1.00 90.94 812 GLY A CA 1
ATOM 6161 C C . GLY A 1 812 ? -18.143 5.406 45.346 1.00 90.94 812 GLY A C 1
ATOM 6162 O O . GLY A 1 812 ? -18.403 6.254 46.195 1.00 90.94 812 GLY A O 1
ATOM 6163 N N . ILE A 1 813 ? -17.937 4.117 45.647 1.00 90.12 813 ILE A N 1
ATOM 6164 C CA . ILE A 1 813 ? -18.015 3.583 47.022 1.00 90.12 813 ILE A CA 1
ATOM 6165 C C . ILE A 1 813 ? -17.018 4.289 47.936 1.00 90.12 813 ILE A C 1
ATOM 6167 O O . ILE A 1 813 ? -17.420 4.883 48.929 1.00 90.12 813 ILE A O 1
ATOM 6171 N N . ARG A 1 814 ? -15.732 4.323 47.565 1.00 87.62 814 ARG A N 1
ATOM 6172 C CA . ARG A 1 814 ? -14.694 4.964 48.394 1.00 87.62 814 ARG A CA 1
ATOM 6173 C C . ARG A 1 814 ? -14.972 6.445 48.639 1.00 87.62 814 ARG A C 1
ATOM 6175 O O . ARG A 1 814 ? -14.685 6.967 49.713 1.00 87.62 814 ARG A O 1
ATOM 6182 N N . ARG A 1 815 ? -15.511 7.146 47.635 1.00 88.69 815 ARG A N 1
ATOM 6183 C CA . ARG A 1 815 ? -15.919 8.550 47.775 1.00 88.69 815 ARG A CA 1
ATOM 6184 C C . ARG A 1 815 ? -17.071 8.687 48.767 1.00 88.69 815 ARG A C 1
ATOM 6186 O O . ARG A 1 815 ? -17.025 9.581 49.606 1.00 88.69 815 ARG A O 1
ATOM 6193 N N . LEU A 1 816 ? -18.074 7.819 48.663 1.00 87.38 816 LEU A N 1
ATOM 6194 C CA . LEU A 1 816 ? -19.226 7.797 49.556 1.00 87.38 816 LEU A CA 1
ATOM 6195 C C . LEU A 1 816 ? -18.802 7.504 51.006 1.00 87.38 816 LEU A C 1
ATOM 6197 O O . LEU A 1 816 ? -19.159 8.262 51.903 1.00 87.38 816 LEU A O 1
ATOM 6201 N N . GLU A 1 817 ? -17.961 6.490 51.217 1.00 84.69 817 GLU A N 1
ATOM 6202 C CA . GLU A 1 817 ? -17.376 6.145 52.521 1.00 84.69 817 GLU A CA 1
ATOM 6203 C C . GLU A 1 817 ? -16.546 7.293 53.103 1.00 84.69 817 GLU A C 1
ATOM 6205 O O . GLU A 1 817 ? -16.698 7.646 54.269 1.00 84.69 817 GLU A O 1
ATOM 6210 N N . SER A 1 818 ? -15.692 7.922 52.290 1.00 84.19 818 SER A N 1
ATOM 6211 C CA . SER A 1 818 ? -14.875 9.051 52.734 1.00 84.19 818 SER A CA 1
ATOM 6212 C C . SER A 1 818 ? -15.734 10.241 53.166 1.00 84.19 818 SER A C 1
ATOM 6214 O O . SER A 1 818 ? -15.450 10.828 54.205 1.00 84.19 818 SER A O 1
ATOM 6216 N N . GLN A 1 819 ? -16.788 10.580 52.415 1.00 83.50 819 GLN A N 1
ATOM 6217 C CA . GLN A 1 819 ? -17.708 11.666 52.777 1.00 83.50 819 GLN A CA 1
ATOM 6218 C C . GLN A 1 819 ? -18.520 11.340 54.034 1.00 83.50 819 GLN A C 1
ATOM 6220 O O . GLN A 1 819 ? -18.743 12.213 54.873 1.00 83.50 819 GLN A O 1
ATOM 6225 N N . ALA A 1 820 ? -18.928 10.080 54.190 1.00 77.94 820 ALA A N 1
ATOM 6226 C CA . ALA A 1 820 ? -19.585 9.595 55.395 1.00 77.94 820 ALA A CA 1
ATOM 6227 C C . ALA A 1 820 ? -18.672 9.733 56.630 1.00 77.94 820 ALA A C 1
ATOM 6229 O O . ALA A 1 820 ? -19.098 10.267 57.654 1.00 77.94 820 ALA A O 1
ATOM 6230 N N . GLN A 1 821 ? -17.395 9.350 56.515 1.00 78.31 821 GLN A N 1
ATOM 6231 C CA . GLN A 1 821 ? -16.401 9.441 57.593 1.00 78.31 821 GLN A CA 1
ATOM 6232 C C . GLN A 1 821 ? -16.042 10.882 57.980 1.00 78.31 821 GLN A C 1
ATOM 6234 O O . GLN A 1 821 ? -15.871 11.168 59.164 1.00 78.31 821 GLN A O 1
ATOM 6239 N N . THR A 1 822 ? -15.923 11.798 57.013 1.00 76.00 822 THR A N 1
ATOM 6240 C CA . THR A 1 822 ? -15.586 13.211 57.282 1.00 76.00 822 THR A CA 1
ATOM 6241 C C . THR A 1 822 ? -16.767 14.024 57.797 1.00 76.00 822 THR A C 1
ATOM 6243 O O . THR A 1 822 ? -16.603 15.162 58.240 1.00 76.00 822 THR A O 1
ATOM 6246 N N . GLY A 1 823 ? -17.970 13.457 57.758 1.00 68.69 823 GLY A N 1
ATOM 6247 C CA . GLY A 1 823 ? -19.172 14.156 58.157 1.00 68.69 823 GLY A CA 1
ATOM 6248 C C . GLY A 1 823 ? -19.741 15.088 57.080 1.00 68.69 823 GLY A C 1
ATOM 6249 O O . GLY A 1 823 ? -20.538 15.978 57.383 1.00 68.69 823 GLY A O 1
ATOM 6250 N N . GLU A 1 824 ? -19.325 14.936 55.827 1.00 71.06 824 GLU A N 1
ATOM 6251 C CA . GLU A 1 824 ? -19.823 15.740 54.716 1.00 71.06 824 GLU A CA 1
ATOM 6252 C C . GLU A 1 824 ? -21.173 15.216 54.195 1.00 71.06 824 GLU A C 1
ATOM 6254 O O . GLU A 1 824 ? -21.583 14.080 54.436 1.00 71.06 824 GLU A O 1
ATOM 6259 N N . GLY A 1 825 ? -21.911 16.069 53.478 1.00 74.00 825 GLY A N 1
ATOM 6260 C CA . GLY A 1 825 ? -23.161 15.668 52.836 1.00 74.00 825 GLY A CA 1
ATOM 6261 C C . GLY A 1 825 ? -22.897 14.687 51.693 1.00 74.00 825 GLY A C 1
ATOM 6262 O O . GLY A 1 825 ? -22.421 15.087 50.636 1.00 74.00 825 GLY A O 1
ATOM 6263 N N . TRP A 1 826 ? -23.254 13.419 51.883 1.00 81.69 826 TRP A N 1
ATOM 6264 C CA . TRP A 1 826 ? -22.884 12.326 50.978 1.00 81.69 826 TRP A CA 1
ATOM 6265 C C . TRP A 1 826 ? -23.942 11.949 49.922 1.00 81.69 826 TRP A C 1
ATOM 6267 O O . TRP A 1 826 ? -23.707 11.114 49.051 1.00 81.69 826 TRP A O 1
ATOM 6277 N N . THR A 1 827 ? -25.109 12.594 49.943 1.00 79.88 827 THR A N 1
ATOM 6278 C CA . THR A 1 827 ? -26.246 12.326 49.038 1.00 79.88 827 THR A CA 1
ATOM 6279 C C . THR A 1 827 ? -25.872 12.300 47.558 1.00 79.88 827 THR A C 1
ATOM 6281 O O . THR A 1 827 ? -26.304 11.422 46.818 1.00 79.88 827 THR A O 1
ATOM 6284 N N . ALA A 1 828 ? -25.081 13.276 47.105 1.00 83.25 828 ALA A N 1
ATOM 6285 C CA . ALA A 1 828 ? -24.711 13.374 45.697 1.00 83.25 828 ALA A CA 1
ATOM 6286 C C . ALA A 1 828 ? -23.826 12.194 45.266 1.00 83.25 828 ALA A C 1
ATOM 6288 O O . ALA A 1 828 ? -23.988 11.683 44.160 1.00 83.25 828 ALA A O 1
ATOM 6289 N N . ALA A 1 829 ? -22.928 11.738 46.146 1.00 87.69 829 ALA A N 1
ATOM 6290 C CA . ALA A 1 829 ? -22.122 10.548 45.901 1.00 87.69 829 ALA A CA 1
ATOM 6291 C C . ALA A 1 829 ? -22.974 9.272 45.917 1.00 87.69 829 ALA A C 1
ATOM 6293 O O . ALA A 1 829 ? -22.750 8.395 45.088 1.00 87.69 829 ALA A O 1
ATOM 6294 N N . TRP A 1 830 ? -23.982 9.190 46.791 1.00 89.00 830 TRP A N 1
ATOM 6295 C CA . TRP A 1 830 ? -24.925 8.069 46.812 1.00 89.00 830 TRP A CA 1
ATOM 6296 C C . TRP A 1 830 ? -25.742 7.983 45.518 1.00 89.00 830 TRP A C 1
ATOM 6298 O O . TRP A 1 830 ? -25.812 6.918 44.920 1.00 89.00 830 TRP A O 1
ATOM 6308 N N . LEU A 1 831 ? -26.286 9.099 45.024 1.00 87.25 831 LEU A N 1
ATOM 6309 C CA . LEU A 1 831 ? -27.038 9.135 43.760 1.00 87.25 831 LEU A CA 1
ATOM 6310 C C . LEU A 1 831 ? -26.182 8.755 42.550 1.00 87.25 831 LEU A C 1
ATOM 6312 O O . LEU A 1 831 ? -26.631 8.002 41.686 1.00 87.25 831 LEU A O 1
ATOM 6316 N N . ASP A 1 832 ? -24.950 9.268 42.484 1.00 90.56 832 ASP A N 1
ATOM 6317 C CA . ASP A 1 832 ? -23.993 8.903 41.435 1.00 90.56 832 ASP A CA 1
ATOM 6318 C C . ASP A 1 832 ? -23.685 7.399 41.488 1.00 90.56 832 ASP A C 1
ATOM 6320 O O . ASP A 1 832 ? -23.725 6.723 40.460 1.00 90.56 832 ASP A O 1
ATOM 6324 N N . LEU A 1 833 ? -23.460 6.848 42.685 1.00 93.00 833 LEU A N 1
ATOM 6325 C CA . LEU A 1 833 ? -23.215 5.420 42.869 1.00 93.00 833 LEU A CA 1
ATOM 6326 C C . LEU A 1 833 ? -24.433 4.564 42.484 1.00 93.00 833 LEU A C 1
ATOM 6328 O O . LEU A 1 833 ? -24.279 3.570 41.772 1.00 93.00 833 LEU A O 1
ATOM 6332 N N . TRP A 1 834 ? -25.638 4.983 42.881 1.00 91.38 834 TRP A N 1
ATOM 6333 C CA . TRP A 1 834 ? -26.893 4.322 42.527 1.00 91.38 834 TRP A CA 1
ATOM 6334 C C . TRP A 1 834 ? -27.059 4.284 41.008 1.00 91.38 834 TRP A C 1
ATOM 6336 O O . TRP A 1 834 ? -27.207 3.209 40.429 1.00 91.38 834 TRP A O 1
ATOM 6346 N N . SER A 1 835 ? -26.926 5.433 40.340 1.00 92.19 835 SER A N 1
ATOM 6347 C CA . SER A 1 835 ? -27.034 5.528 38.882 1.00 92.19 835 SER A CA 1
ATOM 6348 C C . SER A 1 835 ? -26.009 4.648 38.163 1.00 92.19 835 SER A C 1
ATOM 6350 O O . SER A 1 835 ? -26.359 4.008 37.175 1.00 92.19 835 SER A O 1
ATOM 6352 N N . ARG A 1 836 ? -24.760 4.591 38.644 1.00 93.81 836 ARG A N 1
ATOM 6353 C CA . ARG A 1 836 ? -23.714 3.728 38.067 1.00 93.81 836 ARG A CA 1
ATOM 6354 C C . ARG A 1 836 ? -24.037 2.247 38.224 1.00 93.81 836 ARG A C 1
ATOM 6356 O O . ARG A 1 836 ? -23.818 1.485 37.288 1.00 93.81 836 ARG A O 1
ATOM 6363 N N . SER A 1 837 ? -24.551 1.838 39.385 1.00 94.12 837 SER A N 1
ATOM 6364 C CA . SER A 1 837 ? -24.943 0.443 39.614 1.00 94.12 837 SER A CA 1
ATOM 6365 C C . SER A 1 837 ? -26.060 0.021 38.654 1.00 94.12 837 SER A C 1
ATOM 6367 O O . SER A 1 837 ? -25.956 -1.021 38.014 1.00 94.12 837 SER A O 1
ATOM 6369 N N . GLN A 1 838 ? -27.068 0.878 38.462 1.00 93.81 838 GLN A N 1
ATOM 6370 C CA . GLN A 1 838 ? -28.174 0.623 37.540 1.00 93.81 838 GLN A CA 1
ATOM 6371 C C . GLN A 1 838 ? -27.722 0.616 36.074 1.00 93.81 838 GLN A C 1
ATOM 6373 O O . GLN A 1 838 ? -28.175 -0.236 35.316 1.00 93.81 838 GLN A O 1
ATOM 6378 N N . ASP A 1 839 ? -26.804 1.505 35.675 1.00 93.75 839 ASP A N 1
ATOM 6379 C CA . ASP A 1 839 ? -26.235 1.505 34.318 1.00 93.75 839 ASP A CA 1
ATOM 6380 C C . ASP A 1 839 ? -25.491 0.196 34.019 1.00 93.75 839 ASP A C 1
ATOM 6382 O O . ASP A 1 839 ? -25.692 -0.408 32.966 1.00 93.75 839 ASP A O 1
ATOM 6386 N N . ILE A 1 840 ? -24.699 -0.302 34.979 1.00 94.62 840 ILE A N 1
ATOM 6387 C CA . ILE A 1 840 ? -24.008 -1.587 34.830 1.00 94.62 840 ILE A CA 1
ATOM 6388 C C . ILE A 1 840 ? -25.012 -2.730 34.638 1.00 94.62 840 ILE A C 1
ATOM 6390 O O . ILE A 1 840 ? -24.855 -3.536 33.722 1.00 94.62 840 ILE A O 1
ATOM 6394 N N . LEU A 1 841 ? -26.057 -2.791 35.465 1.00 95.00 841 LEU A N 1
ATOM 6395 C CA . LEU A 1 841 ? -27.068 -3.847 35.381 1.00 95.00 841 LEU A CA 1
ATOM 6396 C C . LEU A 1 841 ? -27.882 -3.757 34.087 1.00 95.00 841 LEU A C 1
ATOM 6398 O O . LEU A 1 841 ? -28.092 -4.767 33.418 1.00 95.00 841 LEU A O 1
ATOM 6402 N N . ALA A 1 842 ? -28.301 -2.561 33.681 1.00 93.44 842 ALA A N 1
ATOM 6403 C CA . ALA A 1 842 ? -29.088 -2.379 32.466 1.00 93.44 842 ALA A CA 1
ATOM 6404 C C . ALA A 1 842 ? -28.318 -2.798 31.205 1.00 93.44 842 ALA A C 1
ATOM 6406 O O . ALA A 1 842 ? -28.914 -3.329 30.268 1.00 93.44 842 ALA A O 1
ATOM 6407 N N . ARG A 1 843 ? -27.004 -2.557 31.178 1.00 91.31 843 ARG A N 1
ATOM 6408 C CA . ARG A 1 843 ? -26.179 -2.745 29.981 1.00 91.31 843 ARG A CA 1
ATOM 6409 C C . ARG A 1 843 ? -25.503 -4.107 29.910 1.00 91.31 843 ARG A C 1
ATOM 6411 O O . ARG A 1 843 ? -25.415 -4.663 28.825 1.00 91.31 843 ARG A O 1
ATOM 6418 N N . PHE A 1 844 ? -25.046 -4.650 31.039 1.00 93.81 844 PHE A N 1
ATOM 6419 C CA . PHE A 1 844 ? -24.099 -5.770 31.037 1.00 93.81 844 PHE A CA 1
ATOM 6420 C C . PHE A 1 844 ? -24.618 -7.064 31.674 1.00 93.81 844 PHE A C 1
ATOM 6422 O O . PHE A 1 844 ? -23.874 -8.039 31.734 1.00 93.81 844 PHE A O 1
ATOM 6429 N N . THR A 1 845 ? -25.885 -7.126 32.109 1.00 90.69 845 THR A N 1
ATOM 6430 C CA . THR A 1 845 ? -26.442 -8.332 32.765 1.00 90.69 845 THR A CA 1
ATOM 6431 C C . THR A 1 845 ? -26.301 -9.604 31.922 1.00 90.69 845 THR A C 1
ATOM 6433 O O . THR A 1 845 ? -26.068 -10.676 32.474 1.00 90.69 845 THR A O 1
ATOM 6436 N N . PHE A 1 846 ? -26.404 -9.494 30.595 1.00 85.19 846 PHE A N 1
ATOM 6437 C CA . PHE A 1 846 ? -26.326 -10.640 29.681 1.00 85.19 846 PHE A CA 1
ATOM 6438 C C . PHE A 1 846 ? -25.051 -10.673 28.826 1.00 85.19 846 PHE A C 1
ATOM 6440 O O . PHE A 1 846 ? -24.857 -11.626 28.081 1.00 85.19 846 PHE A O 1
ATOM 6447 N N . ALA A 1 847 ? -24.183 -9.662 28.932 1.00 83.00 847 ALA A N 1
ATOM 6448 C CA . ALA A 1 847 ? -23.024 -9.498 28.049 1.00 83.00 847 ALA A CA 1
ATOM 6449 C C . ALA A 1 847 ? -21.887 -10.498 28.335 1.00 83.00 847 ALA A C 1
ATOM 6451 O O . ALA A 1 847 ? -21.116 -10.844 27.447 1.00 83.00 847 ALA A O 1
ATOM 6452 N N . PHE A 1 848 ? -21.780 -10.976 29.579 1.00 86.12 848 PHE A N 1
ATOM 6453 C CA . PHE A 1 848 ? -20.611 -11.716 30.069 1.00 86.12 848 PHE A CA 1
ATOM 6454 C C . PHE A 1 848 ? -20.958 -13.112 30.600 1.00 86.12 848 PHE A C 1
ATOM 6456 O O . PHE A 1 848 ? -20.415 -13.540 31.614 1.00 86.12 848 PHE A O 1
ATOM 6463 N N . ALA A 1 849 ? -21.874 -13.823 29.934 1.00 81.19 849 ALA A N 1
ATOM 6464 C CA . ALA A 1 849 ? -22.304 -15.160 30.360 1.00 81.19 849 ALA A CA 1
ATOM 6465 C C . ALA A 1 849 ? -21.141 -16.169 30.471 1.00 81.19 849 ALA A C 1
ATOM 6467 O O . ALA A 1 849 ? -21.159 -17.018 31.360 1.00 81.19 849 ALA A O 1
ATOM 6468 N N . ASP A 1 850 ? -20.122 -16.033 29.616 1.00 81.38 850 ASP A N 1
ATOM 6469 C CA . ASP A 1 850 ? -18.959 -16.929 29.555 1.00 81.38 850 ASP A CA 1
ATOM 6470 C C . ASP A 1 850 ? -17.731 -16.414 30.341 1.00 81.38 850 ASP A C 1
ATOM 6472 O O . ASP A 1 850 ? -16.689 -17.071 30.361 1.00 81.38 850 ASP A O 1
ATOM 6476 N N . ASP A 1 851 ? -17.822 -15.250 31.003 1.00 87.50 851 ASP A N 1
ATOM 6477 C CA . ASP A 1 851 ? -16.739 -14.677 31.818 1.00 87.50 851 ASP A CA 1
ATOM 6478 C C . ASP A 1 851 ? -17.119 -14.706 33.311 1.00 87.50 851 ASP A C 1
ATOM 6480 O O . ASP A 1 851 ? -17.840 -13.822 33.789 1.00 87.50 851 ASP A O 1
ATOM 6484 N N . PRO A 1 852 ? -16.617 -15.688 34.085 1.00 88.94 852 PRO A N 1
ATOM 6485 C CA . PRO A 1 852 ? -17.024 -15.869 35.476 1.00 88.94 852 PRO A CA 1
ATOM 6486 C C . PRO A 1 852 ? -16.613 -14.695 36.373 1.00 88.94 852 PRO A C 1
ATOM 6488 O O . PRO A 1 852 ? -17.285 -14.418 37.367 1.00 88.94 852 PRO A O 1
ATOM 6491 N N . VAL A 1 853 ? -15.536 -13.976 36.034 1.00 90.06 853 VAL A N 1
ATOM 6492 C CA . VAL A 1 853 ? -15.057 -12.837 36.829 1.00 90.06 853 VAL A CA 1
ATOM 6493 C C . VAL A 1 853 ? -15.990 -11.651 36.637 1.00 90.06 853 VAL A C 1
ATOM 6495 O O . VAL A 1 853 ? -16.474 -11.076 37.615 1.00 90.06 853 VAL A O 1
ATOM 6498 N N . ARG A 1 854 ? -16.299 -11.300 35.385 1.00 91.62 854 ARG A N 1
ATOM 6499 C CA . ARG A 1 854 ? -17.224 -10.195 35.097 1.00 91.62 854 ARG A CA 1
ATOM 6500 C C . ARG A 1 854 ? -18.644 -10.525 35.537 1.00 91.62 854 ARG A C 1
ATOM 6502 O O . ARG A 1 854 ? -19.326 -9.650 36.065 1.00 91.62 854 ARG A O 1
ATOM 6509 N N . GLN A 1 855 ? -19.066 -11.784 35.445 1.00 91.88 855 GLN A N 1
ATOM 6510 C CA . GLN A 1 855 ? -20.345 -12.231 35.993 1.00 91.88 855 GLN A CA 1
ATOM 6511 C C . GLN A 1 855 ? -20.409 -12.063 37.521 1.00 91.88 855 GLN A C 1
ATOM 6513 O O . GLN A 1 855 ? -21.417 -11.579 38.047 1.00 91.88 855 GLN A O 1
ATOM 6518 N N . ALA A 1 856 ? -19.334 -12.390 38.246 1.00 91.00 856 ALA A N 1
ATOM 6519 C CA . ALA A 1 856 ? -19.247 -12.136 39.684 1.00 91.00 856 ALA A CA 1
ATOM 6520 C C . ALA A 1 856 ? -19.310 -10.631 40.003 1.00 91.00 856 ALA A C 1
ATOM 6522 O O . ALA A 1 856 ? -19.992 -10.225 40.943 1.00 91.00 856 ALA A O 1
ATOM 6523 N N . GLN A 1 857 ? -18.674 -9.787 39.188 1.00 93.62 857 GLN A N 1
ATOM 6524 C CA . GLN A 1 857 ? -18.715 -8.329 39.335 1.00 93.62 857 GLN A CA 1
ATOM 6525 C C . GLN A 1 857 ? -20.106 -7.743 39.038 1.00 93.62 857 GLN A C 1
ATOM 6527 O O . GLN A 1 857 ? -20.587 -6.906 39.799 1.00 93.62 857 GLN A O 1
ATOM 6532 N N . VAL A 1 858 ? -20.808 -8.220 38.005 1.00 93.38 858 VAL A N 1
ATOM 6533 C CA . VAL A 1 858 ? -22.216 -7.862 37.739 1.00 93.38 858 VAL A CA 1
ATOM 6534 C C . VAL A 1 858 ? -23.108 -8.289 38.907 1.00 93.38 858 VAL A C 1
ATOM 6536 O O . VAL A 1 858 ? -23.922 -7.501 39.387 1.00 93.38 858 VAL A O 1
ATOM 6539 N N . THR A 1 859 ? -22.914 -9.505 39.424 1.00 92.62 859 THR A N 1
ATOM 6540 C CA . THR A 1 859 ? -23.641 -10.013 40.600 1.00 92.62 859 THR A CA 1
ATOM 6541 C C . THR A 1 859 ? -23.393 -9.134 41.824 1.00 92.62 859 THR A C 1
ATOM 6543 O O . THR A 1 859 ? -24.309 -8.827 42.585 1.00 92.62 859 THR A O 1
ATOM 6546 N N . ALA A 1 860 ? -22.166 -8.662 41.999 1.00 92.00 860 ALA A N 1
ATOM 6547 C CA . ALA A 1 860 ? -21.820 -7.765 43.082 1.00 92.00 860 ALA A CA 1
ATOM 6548 C C . ALA A 1 860 ? -22.360 -6.340 42.899 1.00 92.00 860 ALA A C 1
ATOM 6550 O O . ALA A 1 860 ? -22.774 -5.727 43.880 1.00 92.00 860 ALA A O 1
ATOM 6551 N N . ALA A 1 861 ? -22.431 -5.825 41.667 1.00 93.12 861 ALA A N 1
ATOM 6552 C CA . ALA A 1 861 ? -23.146 -4.584 41.369 1.00 93.12 861 ALA A CA 1
ATOM 6553 C C . ALA A 1 861 ? -24.640 -4.712 41.710 1.00 93.12 861 ALA A C 1
ATOM 6555 O O . ALA A 1 861 ? -25.215 -3.784 42.280 1.00 93.12 861 ALA A O 1
ATOM 6556 N N . ALA A 1 862 ? -25.250 -5.872 41.439 1.00 92.81 862 ALA A N 1
ATOM 6557 C CA . ALA A 1 862 ? -26.622 -6.170 41.852 1.00 92.81 862 ALA A CA 1
ATOM 6558 C C . ALA A 1 862 ? -26.755 -6.207 43.382 1.00 92.81 862 ALA A C 1
ATOM 6560 O O . ALA A 1 862 ? -27.677 -5.608 43.931 1.00 92.81 862 ALA A O 1
ATOM 6561 N N . GLY A 1 863 ? -25.804 -6.840 44.077 1.00 91.81 863 GLY A N 1
ATOM 6562 C CA . GLY A 1 863 ? -25.742 -6.852 45.540 1.00 91.81 863 GLY A CA 1
ATOM 6563 C C . GLY A 1 863 ? -25.590 -5.453 46.144 1.00 91.81 863 GLY A C 1
ATOM 6564 O O . GLY A 1 863 ? -26.270 -5.128 47.116 1.00 91.81 863 GLY A O 1
ATOM 6565 N N . LEU A 1 864 ? -24.765 -4.593 45.539 1.00 92.38 864 LEU A N 1
ATOM 6566 C CA . LEU A 1 864 ? -24.636 -3.188 45.925 1.00 92.38 864 LEU A CA 1
ATOM 6567 C C . LEU A 1 864 ? -25.950 -2.434 45.720 1.00 92.38 864 LEU A C 1
ATOM 6569 O O . LEU A 1 864 ? -26.406 -1.769 46.645 1.00 92.38 864 LEU A O 1
ATOM 6573 N N . ALA A 1 865 ? -26.574 -2.548 44.546 1.00 91.19 865 ALA A N 1
ATOM 6574 C CA . ALA A 1 865 ? -27.864 -1.916 44.282 1.00 91.19 865 ALA A CA 1
ATOM 6575 C C . ALA A 1 865 ? -28.923 -2.386 45.294 1.00 91.19 865 ALA A C 1
ATOM 6577 O O . ALA A 1 865 ? -29.673 -1.581 45.836 1.00 91.19 865 ALA A O 1
ATOM 6578 N N . GLN A 1 866 ? -28.942 -3.674 45.640 1.00 90.50 866 GLN A N 1
ATOM 6579 C CA . GLN A 1 866 ? -29.842 -4.196 46.665 1.00 90.50 866 GLN A CA 1
ATOM 6580 C C . GLN A 1 866 ? -29.527 -3.645 48.065 1.00 90.50 866 GLN A C 1
ATOM 6582 O O . GLN A 1 866 ? -30.450 -3.340 48.817 1.00 90.50 866 GLN A O 1
ATOM 6587 N N . ALA A 1 867 ? -28.251 -3.513 48.433 1.00 87.62 867 ALA A N 1
ATOM 6588 C CA . ALA A 1 867 ? -27.843 -2.934 49.712 1.00 87.62 867 ALA A CA 1
ATOM 6589 C C . ALA A 1 867 ? -28.225 -1.452 49.805 1.00 87.62 867 ALA A C 1
ATOM 6591 O O . ALA A 1 867 ? -28.791 -1.026 50.807 1.00 87.62 867 ALA A O 1
ATOM 6592 N N . MET A 1 868 ? -27.998 -0.691 48.733 1.00 87.62 868 MET A N 1
ATOM 6593 C CA . MET A 1 868 ? -28.386 0.714 48.644 1.00 87.62 868 MET A CA 1
ATOM 6594 C C . MET A 1 868 ? -29.904 0.902 48.697 1.00 87.62 868 MET A C 1
ATOM 6596 O O . MET A 1 868 ? -30.350 1.930 49.184 1.00 87.62 868 MET A O 1
ATOM 6600 N N . ALA A 1 869 ? -30.692 -0.083 48.255 1.00 87.88 869 ALA A N 1
ATOM 6601 C CA . ALA A 1 869 ? -32.152 -0.063 48.340 1.00 87.88 869 ALA A CA 1
ATOM 6602 C C . ALA A 1 869 ? -32.702 -0.292 49.766 1.00 87.88 869 ALA A C 1
ATOM 6604 O O . ALA A 1 869 ? -33.908 -0.168 49.980 1.00 87.88 869 ALA A O 1
ATOM 6605 N N . ARG A 1 870 ? -31.862 -0.666 50.744 1.00 87.19 870 ARG A N 1
ATOM 6606 C CA . ARG A 1 870 ? -32.318 -0.953 52.113 1.00 87.19 870 ARG A CA 1
ATOM 6607 C C . ARG A 1 870 ? -32.710 0.332 52.857 1.00 87.19 870 ARG A C 1
ATOM 6609 O O . ARG A 1 870 ? -32.061 1.360 52.667 1.00 87.19 870 ARG A O 1
ATOM 6616 N N . PRO A 1 871 ? -33.717 0.276 53.751 1.00 86.06 871 PRO A N 1
ATOM 6617 C CA . PRO A 1 871 ? -34.046 1.399 54.621 1.00 86.06 871 PRO A CA 1
ATOM 6618 C C . PRO A 1 871 ? -32.867 1.803 55.507 1.00 86.06 871 PRO A C 1
ATOM 6620 O O . PRO A 1 871 ? -32.263 0.960 56.170 1.00 86.06 871 PRO A O 1
ATOM 6623 N N . LEU A 1 872 ? -32.564 3.099 55.535 1.00 83.25 872 LEU A N 1
ATOM 6624 C CA . LEU A 1 872 ? -31.496 3.671 56.351 1.00 83.25 872 LEU A CA 1
ATOM 6625 C C . LEU A 1 872 ? -32.057 4.144 57.697 1.00 83.25 872 LEU A C 1
ATOM 6627 O O . LEU A 1 872 ? -33.099 4.801 57.707 1.00 83.25 872 LEU A O 1
ATOM 6631 N N . PRO A 1 873 ? -31.399 3.857 58.831 1.00 84.12 873 PRO A N 1
ATOM 6632 C CA . PRO A 1 873 ? -31.840 4.355 60.126 1.00 84.12 873 PRO A CA 1
ATOM 6633 C C . PRO A 1 873 ? -31.514 5.850 60.277 1.00 84.12 873 PRO A C 1
ATOM 6635 O O . PRO A 1 873 ? -30.395 6.292 60.020 1.00 84.12 873 PRO A O 1
ATOM 6638 N N . PHE A 1 874 ? -32.493 6.627 60.735 1.00 82.94 874 PHE A N 1
ATOM 6639 C CA . PHE A 1 874 ? -32.386 8.054 61.023 1.00 82.94 874 PHE A CA 1
ATOM 6640 C C . PHE A 1 874 ? -32.753 8.333 62.478 1.00 82.94 874 PHE A C 1
ATOM 6642 O O . PHE A 1 874 ? -33.724 7.779 62.997 1.00 82.94 874 PHE A O 1
ATOM 6649 N N . ARG A 1 875 ? -32.006 9.247 63.110 1.00 86.75 875 ARG A N 1
ATOM 6650 C CA . ARG A 1 875 ? -32.344 9.811 64.420 1.00 86.75 875 ARG A CA 1
ATOM 6651 C C . ARG A 1 875 ? -32.277 11.336 64.388 1.00 86.75 875 ARG A C 1
ATOM 6653 O O . ARG A 1 875 ? -31.232 11.909 64.074 1.00 86.75 875 ARG A O 1
ATOM 6660 N N . LEU A 1 876 ? -33.397 11.988 64.693 1.00 88.62 876 LEU A N 1
ATOM 6661 C CA . LEU A 1 876 ? -33.508 13.446 64.795 1.00 88.62 876 LEU A CA 1
ATOM 6662 C C . LEU A 1 876 ? -33.456 13.839 66.275 1.00 88.62 876 LEU A C 1
ATOM 6664 O O . LEU A 1 876 ? -34.297 13.395 67.055 1.00 88.62 876 LEU A O 1
ATOM 6668 N N . GLN A 1 877 ? -32.464 14.654 66.643 1.00 89.94 877 GLN A N 1
ATOM 6669 C CA . GLN A 1 877 ? -32.155 15.044 68.027 1.00 89.94 877 GLN A CA 1
ATOM 6670 C C . GLN A 1 877 ? -32.796 16.368 68.441 1.00 89.94 877 GLN A C 1
ATOM 6672 O O . GLN A 1 877 ? -33.009 16.628 69.623 1.00 89.94 877 GLN A O 1
ATOM 6677 N N . ALA A 1 878 ? -33.065 17.246 67.480 1.00 90.00 878 ALA A N 1
ATOM 6678 C CA . ALA A 1 878 ? -33.760 18.501 67.712 1.00 90.00 878 ALA A CA 1
ATOM 6679 C C . ALA A 1 878 ? -34.324 19.042 66.400 1.00 90.00 878 ALA A C 1
ATOM 6681 O O . ALA A 1 878 ? -33.951 18.606 65.309 1.00 90.00 878 ALA A O 1
ATOM 6682 N N . PHE A 1 879 ? -35.191 20.040 66.506 1.00 91.50 879 PHE A N 1
ATOM 6683 C CA . PHE A 1 879 ? -35.501 20.918 65.390 1.00 91.50 879 PHE A CA 1
ATOM 6684 C C . PHE A 1 879 ? -35.308 22.376 65.782 1.00 91.50 879 PHE A C 1
ATOM 6686 O O . PHE A 1 879 ? -35.397 22.757 66.954 1.00 91.50 879 PHE A O 1
ATOM 6693 N N . ARG A 1 880 ? -35.065 23.195 64.765 1.00 90.00 880 ARG A N 1
ATOM 6694 C CA . ARG A 1 880 ? -34.999 24.642 64.836 1.00 90.00 880 ARG A CA 1
ATOM 6695 C C . ARG A 1 880 ? -35.985 25.234 63.848 1.00 90.00 880 ARG A C 1
ATOM 6697 O O . ARG A 1 880 ? -35.949 24.909 62.663 1.00 90.00 880 ARG A O 1
ATOM 6704 N N . LEU A 1 881 ? -36.824 26.118 64.357 1.00 87.88 881 LEU A N 1
ATOM 6705 C CA . LEU A 1 881 ? -37.814 26.851 63.593 1.00 87.88 881 LEU A CA 1
ATOM 6706 C C . LEU A 1 881 ? -37.470 28.343 63.651 1.00 87.88 881 LEU A C 1
ATOM 6708 O O . LEU A 1 881 ? -37.244 28.869 64.743 1.00 87.88 881 LEU A O 1
ATOM 6712 N N . GLU A 1 882 ? -37.407 29.015 62.503 1.00 86.50 882 GLU A N 1
ATOM 6713 C CA . GLU A 1 882 ? -37.155 30.458 62.397 1.00 86.50 882 GLU A CA 1
ATOM 6714 C C . GLU A 1 882 ? -38.202 31.108 61.476 1.00 86.50 882 GLU A C 1
ATOM 6716 O O . GLU A 1 882 ? -38.738 30.469 60.581 1.00 86.50 882 GLU A O 1
ATOM 6721 N N . GLY A 1 883 ? -38.528 32.384 61.678 1.00 78.88 883 GLY A N 1
ATOM 6722 C CA . GLY A 1 883 ? -39.352 33.149 60.723 1.00 78.88 883 GLY A CA 1
ATOM 6723 C C . GLY A 1 883 ? -40.823 32.749 60.696 1.00 78.88 883 GLY A C 1
ATOM 6724 O O . GLY A 1 883 ? -41.482 32.904 59.675 1.00 78.88 883 GLY A O 1
ATOM 6725 N N . VAL A 1 884 ? -41.319 32.225 61.816 1.00 78.88 884 VAL A N 1
ATOM 6726 C CA . VAL A 1 884 ? -42.686 31.720 61.950 1.00 78.88 884 VAL A CA 1
ATOM 6727 C C . VAL A 1 884 ? -43.708 32.840 61.757 1.00 78.88 884 VAL A C 1
ATOM 6729 O O . VAL A 1 884 ? -43.605 33.885 62.410 1.00 78.88 884 VAL A O 1
ATOM 6732 N N . ALA A 1 885 ? -44.713 32.596 60.913 1.00 78.50 885 ALA A N 1
ATOM 6733 C CA . ALA A 1 885 ? -45.834 33.506 60.693 1.00 78.50 885 ALA A CA 1
ATOM 6734 C C . ALA A 1 885 ? -46.490 33.942 62.016 1.00 78.50 885 ALA A C 1
ATOM 6736 O O . ALA A 1 885 ? -46.640 33.147 62.948 1.00 78.50 885 ALA A O 1
ATOM 6737 N N . ALA A 1 886 ? -46.919 35.207 62.082 1.00 77.00 886 ALA A N 1
ATOM 6738 C CA . ALA A 1 886 ? -47.489 35.810 63.289 1.00 77.00 886 ALA A CA 1
ATOM 6739 C C . ALA A 1 886 ? -48.685 35.020 63.858 1.00 77.00 886 ALA A C 1
ATOM 6741 O O . ALA A 1 886 ? -48.858 34.954 65.069 1.00 77.00 886 ALA A O 1
ATOM 6742 N N . GLU A 1 887 ? -49.465 34.369 62.991 1.00 78.06 887 GLU A N 1
ATOM 6743 C CA . GLU A 1 887 ? -50.646 33.568 63.347 1.00 78.06 887 GLU A CA 1
ATOM 6744 C C . GLU A 1 887 ? -50.325 32.311 64.172 1.00 78.06 887 GLU A C 1
ATOM 6746 O O . GLU A 1 887 ? -51.200 31.788 64.856 1.00 78.06 887 GLU A O 1
ATOM 6751 N N . ALA A 1 888 ? -49.081 31.828 64.133 1.00 78.12 888 ALA A N 1
ATOM 6752 C CA . ALA A 1 888 ? -48.630 30.680 64.917 1.00 78.12 888 ALA A CA 1
ATOM 6753 C C . ALA A 1 888 ? -47.883 31.094 66.204 1.00 78.12 888 ALA A C 1
ATOM 6755 O O . ALA A 1 888 ? -47.528 30.246 67.024 1.00 78.12 888 ALA A O 1
ATOM 6756 N N . GLN A 1 889 ? -47.632 32.391 66.420 1.00 83.50 889 GLN A N 1
ATOM 6757 C CA . GLN A 1 889 ? -46.964 32.877 67.629 1.00 83.50 889 GLN A CA 1
ATOM 6758 C C . GLN A 1 889 ? -47.931 32.896 68.822 1.00 83.50 889 GLN A C 1
ATOM 6760 O O . GLN A 1 889 ? -49.079 33.311 68.709 1.00 83.50 889 GLN A O 1
ATOM 6765 N N . GLY A 1 890 ? -47.472 32.441 69.989 1.00 81.50 890 GLY A N 1
ATOM 6766 C CA . GLY A 1 890 ? -48.282 32.344 71.209 1.00 81.50 890 GLY A CA 1
ATOM 6767 C C . GLY A 1 890 ? -49.297 31.194 71.229 1.00 81.50 890 GLY A C 1
ATOM 6768 O O . GLY A 1 890 ? -49.917 30.962 72.266 1.00 81.50 890 GLY A O 1
ATOM 6769 N N . VAL A 1 891 ? -49.442 30.447 70.130 1.00 87.12 891 VAL A N 1
ATOM 6770 C CA . VAL A 1 891 ? -50.309 29.264 70.032 1.00 87.12 891 VAL A CA 1
ATOM 6771 C C . VAL A 1 891 ? -49.541 28.017 70.507 1.00 87.12 891 VAL A C 1
ATOM 6773 O O . VAL A 1 891 ? -48.346 27.896 70.223 1.00 87.12 891 VAL A O 1
ATOM 6776 N N . PRO A 1 892 ? -50.176 27.077 71.237 1.00 89.38 892 PRO A N 1
ATOM 6777 C CA . PRO A 1 892 ? -49.610 25.753 71.487 1.00 89.38 892 PRO A CA 1
ATOM 6778 C C . PRO A 1 892 ? -49.550 24.945 70.184 1.00 89.38 892 PRO A C 1
ATOM 6780 O O . PRO A 1 892 ? -50.582 24.681 69.570 1.00 89.38 892 PRO A O 1
ATOM 6783 N N . LEU A 1 893 ? -48.354 24.537 69.773 1.00 91.06 893 LEU A N 1
ATOM 6784 C CA . LEU A 1 893 ? -48.058 23.886 68.498 1.00 91.06 893 LEU A CA 1
ATOM 6785 C C . LEU A 1 893 ? -47.428 22.505 68.701 1.00 91.06 893 LEU A C 1
ATOM 6787 O O . LEU A 1 893 ? -46.793 22.239 69.723 1.00 91.06 893 LEU A O 1
ATOM 6791 N N . VAL A 1 894 ? -47.570 21.650 67.691 1.00 92.06 894 VAL A N 1
ATOM 6792 C CA . VAL A 1 894 ? -46.933 20.337 67.554 1.00 92.06 894 VAL A CA 1
ATOM 6793 C C . VAL A 1 894 ? -46.321 20.241 66.159 1.00 92.06 894 VAL A C 1
ATOM 6795 O O . VAL A 1 894 ? -46.925 20.671 65.176 1.00 92.06 894 VAL A O 1
ATOM 6798 N N . LEU A 1 895 ? -45.117 19.678 66.073 1.00 92.31 895 LEU A N 1
ATOM 6799 C CA . LEU A 1 895 ? -44.472 19.335 64.813 1.00 92.31 895 LEU A CA 1
ATOM 6800 C C . LEU A 1 895 ? -44.752 17.864 64.496 1.00 92.31 895 LEU A C 1
ATOM 6802 O O . LEU A 1 895 ? -44.462 16.996 65.319 1.00 92.31 895 LEU A O 1
ATOM 6806 N N . GLU A 1 896 ? -45.304 17.596 63.320 1.00 93.56 896 GLU A N 1
ATOM 6807 C CA . GLU A 1 896 ? -45.646 16.269 62.817 1.00 93.56 896 GLU A CA 1
ATOM 6808 C C . GLU A 1 896 ? -44.772 15.932 61.603 1.00 93.56 896 GLU A C 1
ATOM 6810 O O . GLU A 1 896 ? -44.776 16.671 60.628 1.00 93.56 896 GLU A O 1
ATOM 6815 N N . LEU A 1 897 ? -44.044 14.817 61.625 1.00 92.69 897 LEU A N 1
ATOM 6816 C CA . LEU A 1 897 ? -43.281 14.291 60.493 1.00 92.69 897 LEU A CA 1
ATOM 6817 C C . LEU A 1 897 ? -43.925 12.995 59.999 1.00 92.69 897 LEU A C 1
ATOM 6819 O O . LEU A 1 897 ? -43.885 11.983 60.691 1.00 92.69 897 LEU A O 1
ATOM 6823 N N . SER A 1 898 ? -44.484 13.022 58.796 1.00 92.69 898 SER A N 1
ATOM 6824 C CA . SER A 1 898 ? -45.059 11.870 58.103 1.00 92.69 898 SER A CA 1
ATOM 6825 C C . SER A 1 898 ? -44.088 11.309 57.063 1.00 92.69 898 SER A C 1
ATOM 6827 O O . SER A 1 898 ? -43.493 12.059 56.286 1.00 92.69 898 SER A O 1
ATOM 6829 N N . ILE A 1 899 ? -43.950 9.984 57.041 1.00 91.31 899 ILE A N 1
ATOM 6830 C CA . ILE A 1 899 ? -43.117 9.238 56.092 1.00 91.31 899 ILE A CA 1
ATOM 6831 C C . ILE A 1 899 ? -44.047 8.558 55.079 1.00 91.31 899 ILE A C 1
ATOM 6833 O O . ILE A 1 899 ? -44.868 7.726 55.455 1.00 91.31 899 ILE A O 1
ATOM 6837 N N . HIS A 1 900 ? -43.945 8.908 53.799 1.00 88.25 900 HIS A N 1
ATOM 6838 C CA . HIS A 1 900 ? -44.846 8.424 52.749 1.00 88.25 900 HIS A CA 1
ATOM 6839 C C . HIS A 1 900 ? -44.172 7.379 51.845 1.00 88.25 900 HIS A C 1
ATOM 6841 O O . HIS A 1 900 ? -42.965 7.466 51.627 1.00 88.25 900 HIS A O 1
ATOM 6847 N N . PRO A 1 901 ? -44.927 6.423 51.266 1.00 84.06 901 PRO A N 1
ATOM 6848 C CA . PRO A 1 901 ? -46.382 6.259 51.390 1.00 84.06 901 PRO A CA 1
ATOM 6849 C C . PRO A 1 901 ? -46.846 5.534 52.667 1.00 84.06 901 PRO A C 1
ATOM 6851 O O . PRO A 1 901 ? -47.905 5.880 53.180 1.00 84.06 901 PRO A O 1
ATOM 6854 N N . ASP A 1 902 ? -46.050 4.603 53.202 1.00 82.81 902 ASP A N 1
ATOM 6855 C CA . ASP A 1 902 ? -46.492 3.629 54.223 1.00 82.81 902 ASP A CA 1
ATOM 6856 C C . ASP A 1 902 ? -45.729 3.724 55.560 1.00 82.81 902 ASP A C 1
ATOM 6858 O O . ASP A 1 902 ? -45.698 2.775 56.346 1.00 82.81 902 ASP A O 1
ATOM 6862 N N . GLY A 1 903 ? -45.041 4.837 55.811 1.00 85.12 903 GLY A N 1
ATOM 6863 C CA . GLY A 1 903 ? -44.221 5.004 57.005 1.00 85.12 903 GLY A CA 1
ATOM 6864 C C . GLY A 1 903 ? -44.979 5.606 58.199 1.00 85.12 903 GLY A C 1
ATOM 6865 O O . GLY A 1 903 ? -46.112 6.074 58.071 1.00 85.12 903 GLY A O 1
ATOM 6866 N N . PRO A 1 904 ? -44.371 5.579 59.398 1.00 89.00 904 PRO A N 1
ATOM 6867 C CA . PRO A 1 904 ? -44.983 6.138 60.596 1.00 89.00 904 PRO A CA 1
ATOM 6868 C C . PRO A 1 904 ? -45.036 7.671 60.556 1.00 89.00 904 PRO A C 1
ATOM 6870 O O . PRO A 1 904 ? -44.179 8.329 59.965 1.00 89.00 904 PRO A O 1
ATOM 6873 N N . THR A 1 905 ? -46.015 8.230 61.265 1.00 91.12 905 THR A N 1
ATOM 6874 C CA . THR A 1 905 ? -46.090 9.660 61.578 1.00 91.12 905 THR A CA 1
ATOM 6875 C C . THR A 1 905 ? -45.562 9.898 62.992 1.00 91.12 905 THR A C 1
ATOM 6877 O O . THR A 1 905 ? -46.006 9.256 63.945 1.00 91.12 905 THR A O 1
ATOM 6880 N N . LEU A 1 906 ? -44.604 10.812 63.136 1.00 93.31 906 LEU A N 1
ATOM 6881 C CA . LEU A 1 906 ? -43.937 11.147 64.393 1.00 93.31 906 LEU A CA 1
ATOM 6882 C C . LEU A 1 906 ? -44.348 12.549 64.841 1.00 93.31 906 LEU A C 1
ATOM 6884 O O . LEU A 1 906 ? -44.341 13.475 64.039 1.00 93.31 906 LEU A O 1
ATOM 6888 N N . THR A 1 907 ? -44.683 12.724 66.118 1.00 92.12 907 THR A N 1
ATOM 6889 C CA . THR A 1 907 ? -45.157 14.008 66.664 1.00 92.12 907 THR A CA 1
ATOM 6890 C C . THR A 1 907 ? -44.284 14.493 67.813 1.00 92.12 907 THR A C 1
ATOM 6892 O O . THR A 1 907 ? -43.770 13.693 68.599 1.00 92.12 907 THR A O 1
ATOM 6895 N N . SER A 1 908 ? -44.094 15.808 67.921 1.00 93.31 908 SER A N 1
ATOM 6896 C CA . SER A 1 908 ? -43.268 16.408 68.969 1.00 93.31 908 SER A CA 1
ATOM 6897 C C . SER A 1 908 ? -44.076 16.583 70.253 1.00 93.31 908 SER A C 1
ATOM 6899 O O . SER A 1 908 ? -45.304 16.489 70.253 1.00 93.31 908 SER A O 1
ATOM 6901 N N . GLY A 1 909 ? -43.402 16.921 71.355 1.00 90.62 909 GLY A N 1
ATOM 6902 C CA . GLY A 1 909 ? -44.093 17.545 72.484 1.00 90.62 909 GLY A CA 1
ATOM 6903 C C . GLY A 1 909 ? -44.730 18.879 72.073 1.00 90.62 909 GLY A C 1
ATOM 6904 O O . GLY A 1 909 ? -44.312 19.490 71.085 1.00 90.62 909 GLY A O 1
ATOM 6905 N N . VAL A 1 910 ? -45.729 19.333 72.835 1.00 90.69 910 VAL A N 1
ATOM 6906 C CA . VAL A 1 910 ? -46.355 20.647 72.628 1.00 90.69 910 VAL A CA 1
ATOM 6907 C C . VAL A 1 910 ? -45.362 21.751 72.991 1.00 90.69 910 VAL A C 1
ATOM 6909 O O . VAL A 1 910 ? -44.760 21.719 74.064 1.00 90.69 910 VAL A O 1
ATOM 6912 N N . PHE A 1 911 ? -45.217 22.748 72.122 1.00 91.56 911 PHE A N 1
ATOM 6913 C CA . PHE A 1 911 ? -44.364 23.914 72.347 1.00 91.56 911 PHE A CA 1
ATOM 6914 C C . PHE A 1 911 ? -45.054 25.200 71.889 1.00 91.56 911 PHE A C 1
ATOM 6916 O O . PHE A 1 911 ? -46.053 25.165 71.182 1.00 91.56 911 PHE A O 1
ATOM 6923 N N . THR A 1 912 ? -44.531 26.357 72.286 1.00 88.00 912 THR A N 1
ATOM 6924 C CA . THR A 1 912 ? -45.062 27.667 71.880 1.00 88.00 912 THR A CA 1
ATOM 6925 C C . THR A 1 912 ? -43.958 28.512 71.269 1.00 88.00 912 THR A C 1
ATOM 6927 O O . THR A 1 912 ? -42.849 28.564 71.809 1.00 88.00 912 THR A O 1
ATOM 6930 N N . VAL A 1 913 ? -44.260 29.214 70.179 1.00 85.00 913 VAL A N 1
ATOM 6931 C CA . VAL A 1 913 ? -43.352 30.213 69.604 1.00 85.00 913 VAL A CA 1
ATOM 6932 C C . VAL A 1 913 ? -43.574 31.544 70.329 1.00 85.00 913 VAL A C 1
ATOM 6934 O O . VAL A 1 913 ? -44.722 31.981 70.422 1.00 85.00 913 VAL A O 1
ATOM 6937 N N . PRO A 1 914 ? -42.531 32.190 70.882 1.00 82.06 914 PRO A N 1
ATOM 6938 C CA . PRO A 1 914 ? -42.695 33.455 71.590 1.00 82.06 914 PRO A CA 1
ATOM 6939 C C . PRO A 1 914 ? -43.218 34.547 70.649 1.00 82.06 914 PRO A C 1
ATOM 6941 O O . PRO A 1 914 ? -42.767 34.655 69.510 1.00 82.06 914 PRO A O 1
ATOM 6944 N N . VAL A 1 915 ? -44.157 35.358 71.142 1.00 80.12 915 VAL A N 1
ATOM 6945 C CA . VAL A 1 915 ? -44.698 36.512 70.410 1.00 80.12 915 VAL A CA 1
ATOM 6946 C C . VAL A 1 915 ? -43.638 37.610 70.376 1.00 80.12 915 VAL A C 1
ATOM 6948 O O . VAL A 1 915 ? -43.242 38.122 71.426 1.00 80.12 915 VAL A O 1
ATOM 6951 N N . THR A 1 916 ? -43.159 37.971 69.187 1.00 77.31 916 THR A N 1
ATOM 6952 C CA . THR A 1 916 ? -42.158 39.032 69.021 1.00 77.31 916 THR A CA 1
ATOM 6953 C C . THR A 1 916 ? -42.850 40.373 68.785 1.00 77.31 916 THR A C 1
ATOM 6955 O O . THR A 1 916 ? -43.591 40.539 67.822 1.00 77.31 916 THR A O 1
ATOM 6958 N N . ALA A 1 917 ? -42.609 41.350 69.666 1.00 66.88 917 ALA A N 1
ATOM 6959 C CA . ALA A 1 917 ? -43.203 42.689 69.564 1.00 66.88 917 ALA A CA 1
ATOM 6960 C C . ALA A 1 917 ? -42.619 43.533 68.411 1.00 66.88 917 ALA A C 1
ATOM 6962 O O . ALA A 1 917 ? -43.236 44.509 67.989 1.00 66.88 917 ALA A O 1
ATOM 6963 N N . ASP A 1 918 ? -41.436 43.161 67.915 1.00 69.06 918 ASP A N 1
ATOM 6964 C CA . ASP A 1 918 ? -40.770 43.789 66.777 1.00 69.06 918 ASP A CA 1
ATOM 6965 C C . ASP A 1 918 ? -40.940 42.905 65.525 1.00 69.06 918 ASP A C 1
ATOM 6967 O O . ASP A 1 918 ? -40.412 41.789 65.510 1.00 69.06 918 ASP A O 1
ATOM 6971 N N . PRO A 1 919 ? -41.641 43.366 64.470 1.00 60.00 919 PRO A N 1
ATOM 6972 C CA . PRO A 1 919 ? -41.796 42.609 63.228 1.00 60.00 919 PRO A CA 1
ATOM 6973 C C . PRO A 1 919 ? -40.469 42.370 62.482 1.00 60.00 919 PRO A C 1
ATOM 6975 O O . PRO A 1 919 ? -40.438 41.549 61.568 1.00 60.00 919 PRO A O 1
ATOM 6978 N N . ALA A 1 920 ? -39.373 43.045 62.858 1.00 57.69 920 ALA A N 1
ATOM 6979 C CA . ALA A 1 920 ? -38.031 42.774 62.341 1.00 57.69 920 ALA A CA 1
ATOM 6980 C C . ALA A 1 920 ? -37.290 41.647 63.094 1.00 57.69 920 ALA A C 1
ATOM 6982 O O . ALA A 1 920 ? -36.276 41.150 62.599 1.00 57.69 920 ALA A O 1
ATOM 6983 N N . GLN A 1 921 ? -37.765 41.222 64.273 1.00 66.00 921 GLN A N 1
ATOM 6984 C CA . GLN A 1 921 ? -37.178 40.106 65.014 1.00 66.00 921 GLN A CA 1
ATOM 6985 C C . GLN A 1 921 ? -37.796 38.775 64.588 1.00 66.00 921 GLN A C 1
ATOM 6987 O O . GLN A 1 921 ? -38.979 38.506 64.773 1.00 66.00 921 GLN A O 1
ATOM 6992 N N . VAL A 1 922 ? -36.949 37.905 64.047 1.00 68.75 922 VAL A N 1
ATOM 6993 C CA . VAL A 1 922 ? -37.302 36.545 63.650 1.00 68.75 922 VAL A CA 1
ATOM 6994 C C . VAL A 1 922 ? -37.448 35.685 64.908 1.00 68.75 922 VAL A C 1
ATOM 6996 O O . VAL A 1 922 ? -36.456 35.385 65.576 1.00 68.75 922 VAL A O 1
ATOM 6999 N N . ALA A 1 923 ? -38.676 35.274 65.239 1.00 72.94 923 ALA A N 1
ATOM 7000 C CA . ALA A 1 923 ? -38.910 34.322 66.321 1.00 72.94 923 ALA A CA 1
ATOM 7001 C C . ALA A 1 923 ? -38.167 33.009 66.019 1.00 72.94 923 ALA A C 1
ATOM 7003 O O . ALA A 1 923 ? -38.334 32.428 64.943 1.00 72.94 923 ALA A O 1
ATOM 7004 N N . ARG A 1 924 ? -37.332 32.563 66.965 1.00 79.81 924 ARG A N 1
ATOM 7005 C CA . ARG A 1 924 ? -36.532 31.340 66.856 1.00 79.81 924 ARG A CA 1
ATOM 7006 C C . ARG A 1 924 ? -36.863 30.394 67.996 1.00 79.81 924 ARG A C 1
ATOM 7008 O O . ARG A 1 924 ? -36.743 30.758 69.163 1.00 79.81 924 ARG A O 1
ATOM 7015 N N . VAL A 1 925 ? -37.228 29.166 67.650 1.00 85.19 925 VAL A N 1
ATOM 7016 C CA . VAL A 1 925 ? -37.493 28.087 68.606 1.00 85.19 925 VAL A CA 1
ATOM 7017 C C . VAL A 1 925 ? -36.560 26.926 68.313 1.00 85.19 925 VAL A C 1
ATOM 7019 O O . VAL A 1 925 ? -36.364 26.561 67.158 1.00 85.19 925 VAL A O 1
ATOM 7022 N N . SER A 1 926 ? -35.983 26.352 69.366 1.00 87.69 926 SER A N 1
ATOM 7023 C CA . SER A 1 926 ? -35.224 25.106 69.303 1.00 87.69 926 SER A CA 1
ATOM 7024 C C . SER A 1 926 ? -35.816 24.150 70.326 1.00 87.69 926 SER A C 1
ATOM 7026 O O . SER A 1 926 ? -35.923 24.517 71.496 1.00 87.69 926 SER A O 1
ATOM 7028 N N . GLN A 1 927 ? -36.214 22.957 69.898 1.00 90.56 927 GLN A N 1
ATOM 7029 C CA . GLN A 1 927 ? -36.781 21.934 70.779 1.00 90.56 927 GLN A CA 1
ATOM 7030 C C . GLN A 1 927 ? -36.067 20.602 70.545 1.00 90.56 927 GLN A C 1
ATOM 7032 O O . GLN A 1 927 ? -35.812 20.262 69.385 1.00 90.56 927 GLN A O 1
ATOM 7037 N N . PRO A 1 928 ? -35.736 19.855 71.611 1.00 90.06 928 PRO A N 1
ATOM 7038 C CA . PRO A 1 928 ? -35.182 18.519 71.474 1.00 90.06 928 PRO A CA 1
ATOM 7039 C C . PRO A 1 928 ? -36.226 17.553 70.896 1.00 90.06 928 PRO A C 1
ATOM 7041 O O . PRO A 1 928 ? -37.425 17.676 71.146 1.00 90.06 928 PRO A O 1
ATOM 7044 N N . LEU A 1 929 ? -35.744 16.578 70.137 1.00 90.25 929 LEU A N 1
ATOM 7045 C CA . LEU A 1 929 ? -36.477 15.444 69.589 1.00 90.25 929 LEU A CA 1
ATOM 7046 C C . LEU A 1 929 ? -35.732 14.158 69.965 1.00 90.25 929 LEU A C 1
ATOM 7048 O O . LEU A 1 929 ? -34.521 14.168 70.161 1.00 90.25 929 LEU A O 1
ATOM 7052 N N . ASP A 1 930 ? -36.457 13.047 70.036 1.00 87.62 930 ASP A N 1
ATOM 7053 C CA . ASP A 1 930 ? -35.857 11.709 70.088 1.00 87.62 930 ASP A CA 1
ATOM 7054 C C . ASP A 1 930 ? -36.579 10.787 69.106 1.00 87.62 930 ASP A C 1
ATOM 7056 O O . ASP A 1 930 ? -37.151 9.753 69.446 1.00 87.62 930 ASP A O 1
ATOM 7060 N N . TRP A 1 931 ? -36.659 11.249 67.862 1.00 92.25 931 TRP A N 1
ATOM 7061 C CA . TRP A 1 931 ? -37.333 10.524 66.798 1.00 92.25 931 TRP A CA 1
ATOM 7062 C C . TRP A 1 931 ? -36.345 9.586 66.124 1.00 92.25 931 TRP A C 1
ATOM 7064 O O . TRP A 1 931 ? -35.415 10.053 65.469 1.00 92.25 931 TRP A O 1
ATOM 7074 N N . ALA A 1 932 ? -36.575 8.281 66.250 1.00 89.00 932 ALA A N 1
ATOM 7075 C CA . ALA A 1 932 ? -35.846 7.244 65.530 1.00 89.00 932 ALA A CA 1
ATOM 7076 C C . ALA A 1 932 ? -36.779 6.545 64.530 1.00 89.00 932 ALA A C 1
ATOM 7078 O O . ALA A 1 932 ? -37.857 6.082 64.903 1.00 89.00 932 ALA A O 1
ATOM 7079 N N . PHE A 1 933 ? -36.375 6.469 63.263 1.00 88.62 933 PHE A N 1
ATOM 7080 C CA . PHE A 1 933 ? -37.135 5.813 62.195 1.00 88.62 933 PHE A CA 1
ATOM 7081 C C . PHE A 1 933 ? -36.202 5.250 61.121 1.00 88.62 933 PHE A C 1
ATOM 7083 O O . PHE A 1 933 ? -34.996 5.474 61.153 1.00 88.62 933 PHE A O 1
ATOM 7090 N N . SER A 1 934 ? -36.741 4.484 60.174 1.00 87.25 934 SER A N 1
ATOM 7091 C CA . SER A 1 934 ? -36.000 4.017 58.999 1.00 87.25 934 SER A CA 1
ATOM 7092 C C . SER A 1 934 ? -36.634 4.581 57.738 1.00 87.25 934 SER A C 1
ATOM 7094 O O . SER A 1 934 ? -37.856 4.570 57.621 1.00 87.25 934 SER A O 1
ATOM 7096 N N . LEU A 1 935 ? -35.807 5.076 56.820 1.00 84.31 935 LEU A N 1
ATOM 7097 C CA . LEU A 1 935 ? -36.247 5.683 55.569 1.00 84.31 935 LEU A CA 1
ATOM 7098 C C . LEU A 1 935 ? -35.767 4.833 54.397 1.00 84.31 935 LEU A C 1
ATOM 7100 O O . LEU A 1 935 ? -34.558 4.698 54.185 1.00 84.31 935 LEU A O 1
ATOM 7104 N N . ALA A 1 936 ? -36.702 4.251 53.650 1.00 86.94 936 ALA A N 1
ATOM 7105 C CA . ALA A 1 936 ? -36.381 3.602 52.387 1.00 86.94 936 ALA A CA 1
ATOM 7106 C C . ALA A 1 936 ? -36.005 4.654 51.324 1.00 86.94 936 ALA A C 1
ATOM 7108 O O . ALA A 1 936 ? -36.498 5.783 51.380 1.00 86.94 936 ALA A O 1
ATOM 7109 N N . PRO A 1 937 ? -35.131 4.333 50.354 1.00 86.69 937 PRO A N 1
ATOM 7110 C CA . PRO A 1 937 ? -34.631 5.338 49.417 1.00 86.69 937 PRO A CA 1
ATOM 7111 C C . PRO A 1 937 ? -35.679 5.960 48.484 1.00 86.69 937 PRO A C 1
ATOM 7113 O O . PRO A 1 937 ? -35.407 7.000 47.889 1.00 86.69 937 PRO A O 1
ATOM 7116 N N . ASP A 1 938 ? -36.843 5.330 48.344 1.00 87.94 938 ASP A N 1
ATOM 7117 C CA . ASP A 1 938 ? -37.994 5.763 47.549 1.00 87.94 938 ASP A CA 1
ATOM 7118 C C . ASP A 1 938 ? -39.087 6.466 48.375 1.00 87.94 938 ASP A C 1
ATOM 7120 O O . ASP A 1 938 ? -40.090 6.900 47.813 1.00 87.94 938 ASP A O 1
ATOM 7124 N N . GLN A 1 939 ? -38.908 6.593 49.693 1.00 88.12 939 GLN A N 1
ATOM 7125 C CA . GLN A 1 939 ? -39.879 7.232 50.580 1.00 88.12 939 GLN A CA 1
ATOM 7126 C C . GLN A 1 939 ? -39.660 8.741 50.680 1.00 88.12 939 GLN A C 1
ATOM 7128 O O . GLN A 1 939 ? -38.537 9.209 50.875 1.00 88.12 939 GLN A O 1
ATOM 7133 N N . ASP A 1 940 ? -40.760 9.488 50.619 1.00 90.19 940 ASP A N 1
ATOM 7134 C CA . ASP A 1 940 ? -40.784 10.939 50.802 1.00 90.19 940 ASP A CA 1
ATOM 7135 C C . ASP A 1 940 ? -41.078 11.296 52.266 1.00 90.19 940 ASP A C 1
ATOM 7137 O O . ASP A 1 940 ? -41.731 10.548 53.000 1.00 90.19 940 ASP A O 1
ATOM 7141 N N . LEU A 1 941 ? -40.659 12.489 52.687 1.00 89.56 941 LEU A N 1
ATOM 7142 C CA . LEU A 1 941 ? -40.943 13.017 54.022 1.00 89.56 941 LEU A CA 1
ATOM 7143 C C . LEU A 1 941 ? -41.785 14.283 53.929 1.00 89.56 941 LEU A C 1
ATOM 7145 O O . LEU A 1 941 ? -41.486 15.190 53.155 1.00 89.56 941 LEU A O 1
ATOM 7149 N N . THR A 1 942 ? -42.815 14.383 54.760 1.00 91.19 942 THR A N 1
ATOM 7150 C CA . THR A 1 942 ? -43.640 15.588 54.888 1.00 91.19 942 THR A CA 1
ATOM 7151 C C . THR A 1 942 ? -43.692 16.008 56.345 1.00 91.19 942 THR A C 1
ATOM 7153 O O . THR A 1 942 ? -44.123 15.239 57.194 1.00 91.19 942 THR A O 1
ATOM 7156 N N . CYS A 1 943 ? -43.260 17.228 56.646 1.00 91.25 943 CYS A N 1
ATOM 7157 C CA . CYS A 1 943 ? -43.351 17.803 57.980 1.00 91.25 943 CYS A CA 1
ATOM 7158 C C . CYS A 1 943 ? -44.423 18.889 58.014 1.00 91.25 943 CYS A C 1
ATOM 7160 O O . CYS A 1 943 ? -44.422 19.782 57.165 1.00 91.25 943 CYS A O 1
ATOM 7162 N N . ARG A 1 944 ? -45.306 18.824 59.006 1.00 91.88 944 ARG A N 1
ATOM 7163 C CA . ARG A 1 944 ? -46.394 19.766 59.246 1.00 91.88 944 ARG A CA 1
ATOM 7164 C C . ARG A 1 944 ? -46.267 20.386 60.624 1.00 91.88 944 ARG A C 1
ATOM 7166 O O . ARG A 1 944 ? -45.948 19.705 61.594 1.00 91.88 944 ARG A O 1
ATOM 7173 N N . LEU A 1 945 ? -46.565 21.673 60.724 1.00 89.94 945 LEU A N 1
ATOM 7174 C CA . LEU A 1 945 ? -46.759 22.347 62.003 1.00 89.94 945 LEU A CA 1
ATOM 7175 C C . LEU A 1 945 ? -48.254 22.541 62.244 1.00 89.94 945 LEU A C 1
ATOM 7177 O O . LEU A 1 945 ? -48.924 23.208 61.458 1.00 89.94 945 LEU A O 1
ATOM 7181 N N . ILE A 1 946 ? -48.768 21.985 63.337 1.00 91.06 946 ILE A N 1
ATOM 7182 C CA . ILE A 1 946 ? -50.204 21.916 63.629 1.00 91.06 946 ILE A CA 1
ATOM 7183 C C . ILE A 1 946 ? -50.460 22.482 65.032 1.00 91.06 946 ILE A C 1
ATOM 7185 O O . ILE A 1 946 ? -49.642 22.301 65.934 1.00 91.06 946 ILE A O 1
ATOM 7189 N N . GLY A 1 947 ? -51.589 23.158 65.257 1.00 89.19 947 GLY A N 1
ATOM 7190 C CA . GLY A 1 947 ? -52.016 23.528 66.612 1.00 89.19 947 GLY A CA 1
ATOM 7191 C C . GLY A 1 947 ? -52.285 22.296 67.495 1.00 89.19 947 GLY A C 1
ATOM 7192 O O . GLY A 1 947 ? -52.882 21.323 67.041 1.00 89.19 947 GLY A O 1
ATOM 7193 N N . ALA A 1 948 ? -51.918 22.334 68.780 1.00 81.25 948 ALA A N 1
ATOM 7194 C CA . ALA A 1 948 ? -51.982 21.192 69.711 1.00 81.25 948 ALA A CA 1
ATOM 7195 C C . ALA A 1 948 ? -53.399 20.620 69.961 1.00 81.25 948 ALA A C 1
ATOM 7197 O O . ALA A 1 948 ? -53.537 19.550 70.547 1.00 81.25 948 ALA A O 1
ATOM 7198 N N . GLY A 1 949 ? -54.451 21.319 69.516 1.00 77.12 949 GLY A N 1
ATOM 7199 C CA . GLY A 1 949 ? -55.845 20.854 69.517 1.00 77.12 949 GLY A CA 1
ATOM 7200 C C . GLY A 1 949 ? -56.389 20.463 68.136 1.00 77.12 949 GLY A C 1
ATOM 7201 O O . GLY A 1 949 ? -57.605 20.420 67.968 1.00 77.12 949 GLY A O 1
ATOM 7202 N N . GLY A 1 950 ? -55.525 20.276 67.131 1.00 71.06 950 GLY A N 1
ATOM 7203 C CA . GLY A 1 950 ? -55.919 20.076 65.728 1.00 71.06 950 GLY A CA 1
ATOM 7204 C C . GLY A 1 950 ? -56.461 21.341 65.050 1.00 71.06 950 GLY A C 1
ATOM 7205 O O . GLY A 1 950 ? -57.062 21.270 63.979 1.00 71.06 950 GLY A O 1
ATOM 7206 N N . GLN A 1 951 ? -56.288 22.506 65.679 1.00 63.31 951 GLN A N 1
ATOM 7207 C CA . GLN A 1 951 ? -56.744 23.786 65.148 1.00 63.31 951 GLN A CA 1
ATOM 7208 C C . GLN A 1 951 ? -55.731 24.320 64.133 1.00 63.31 951 GLN A C 1
ATOM 7210 O O . GLN A 1 951 ? -54.786 24.997 64.512 1.00 63.31 951 GLN A O 1
ATOM 7215 N N . GLY A 1 952 ? -55.959 24.011 62.855 1.00 72.88 952 GLY A N 1
ATOM 7216 C CA . GLY A 1 952 ? -55.249 24.606 61.721 1.00 72.88 952 GLY A CA 1
ATOM 7217 C C . GLY A 1 952 ? -53.834 24.065 61.484 1.00 72.88 952 GLY A C 1
ATOM 7218 O O . GLY A 1 952 ? -53.035 23.896 62.404 1.00 72.88 952 GLY A O 1
ATOM 7219 N N . GLU A 1 953 ? -53.526 23.799 60.215 1.00 82.88 953 GLU A N 1
ATOM 7220 C CA . GLU A 1 953 ? -52.163 23.568 59.737 1.00 82.88 953 GLU A CA 1
ATOM 7221 C C . GLU A 1 953 ? -51.514 24.926 59.456 1.00 82.88 953 GLU A C 1
ATOM 7223 O O . GLU A 1 953 ? -52.045 25.729 58.690 1.00 82.88 953 GLU A O 1
ATOM 7228 N N . HIS A 1 954 ? -50.385 25.193 60.108 1.00 80.12 954 HIS A N 1
ATOM 7229 C CA . HIS A 1 954 ? -49.689 26.473 60.020 1.00 80.12 954 HIS A CA 1
ATOM 7230 C C . HIS A 1 954 ? -48.597 26.474 58.940 1.00 80.12 954 HIS A C 1
ATOM 7232 O O . HIS A 1 954 ? -48.346 27.527 58.357 1.00 80.12 954 HIS A O 1
ATOM 7238 N N . PHE A 1 955 ? -47.963 25.327 58.644 1.00 85.69 955 PHE A N 1
ATOM 7239 C CA . PHE A 1 955 ? -47.130 25.138 57.443 1.00 85.69 955 PHE A CA 1
ATOM 7240 C C . PHE A 1 955 ? -46.864 23.656 57.120 1.00 85.69 955 PHE A C 1
ATOM 7242 O O . PHE A 1 955 ? -46.853 22.824 58.027 1.00 85.69 955 PHE A O 1
ATOM 7249 N N . GLU A 1 956 ? -46.560 23.370 55.846 1.00 88.69 956 GLU A N 1
ATOM 7250 C CA . GLU A 1 956 ? -46.130 22.064 55.311 1.00 88.69 956 GLU A CA 1
ATOM 7251 C C . GLU A 1 956 ? -44.769 22.216 54.605 1.00 88.69 956 GLU A C 1
ATOM 7253 O O . GLU A 1 956 ? -44.585 23.120 53.786 1.00 88.69 956 GLU A O 1
ATOM 7258 N N . ILE A 1 957 ? -43.814 21.328 54.884 1.00 89.19 957 ILE A N 1
ATOM 7259 C CA . ILE A 1 957 ? -42.553 21.200 54.138 1.00 89.19 957 ILE A CA 1
ATOM 7260 C C . ILE A 1 957 ? -42.412 19.759 53.668 1.00 89.19 957 ILE A C 1
ATOM 7262 O O . ILE A 1 957 ? -42.585 18.825 54.446 1.00 89.19 957 ILE A O 1
ATOM 7266 N N . ARG A 1 958 ? -42.053 19.586 52.395 1.00 89.19 958 ARG A N 1
ATOM 7267 C CA . ARG A 1 958 ? -41.798 18.278 51.789 1.00 89.19 958 ARG A CA 1
ATOM 7268 C C . ARG A 1 958 ? -40.323 18.109 51.454 1.00 89.19 958 ARG A C 1
ATOM 7270 O O . ARG A 1 958 ? -39.689 19.031 50.936 1.00 89.19 958 ARG A O 1
ATOM 7277 N N . TRP A 1 959 ? -39.801 16.922 51.725 1.00 87.81 959 TRP A N 1
ATOM 7278 C CA . TRP A 1 959 ? -38.523 16.447 51.220 1.00 87.81 959 TRP A CA 1
ATOM 7279 C C . TRP A 1 959 ? -38.794 15.277 50.288 1.00 87.81 959 TRP A C 1
ATOM 7281 O O . TRP A 1 959 ? -39.464 14.320 50.674 1.00 87.81 959 TRP A O 1
ATOM 7291 N N . ASP A 1 960 ? -38.256 15.387 49.078 1.00 87.38 960 ASP A N 1
ATOM 7292 C CA . ASP A 1 960 ? -38.257 14.300 48.106 1.00 87.38 960 ASP A CA 1
ATOM 7293 C C . ASP A 1 960 ? -37.496 13.083 48.666 1.00 87.38 960 ASP A C 1
ATOM 7295 O O . ASP A 1 960 ? -36.668 13.212 49.573 1.00 87.38 960 ASP A O 1
ATOM 7299 N N . SER A 1 961 ? -37.743 11.909 48.101 1.00 86.56 961 SER A N 1
ATOM 7300 C CA . SER A 1 961 ? -37.005 10.689 48.409 1.00 86.56 961 SER A CA 1
ATOM 7301 C C . SER A 1 961 ? -35.512 10.793 48.075 1.00 86.56 961 SER A C 1
ATOM 7303 O O . SER A 1 961 ? -35.069 11.647 47.294 1.00 86.56 961 SER A O 1
ATOM 7305 N N . LEU A 1 962 ? -34.705 9.886 48.636 1.00 82.19 962 LEU A N 1
ATOM 7306 C CA . LEU A 1 962 ? -33.268 9.806 48.347 1.00 82.19 962 LEU A CA 1
ATOM 7307 C C . LEU A 1 962 ? -32.999 9.614 46.853 1.00 82.19 962 LEU A C 1
ATOM 7309 O O . LEU A 1 962 ? -32.092 10.257 46.328 1.00 82.19 962 LEU A O 1
ATOM 7313 N N . ILE A 1 963 ? -33.797 8.788 46.167 1.00 83.94 963 ILE A N 1
ATOM 7314 C CA . ILE A 1 963 ? -33.680 8.528 44.723 1.00 83.94 963 ILE A CA 1
ATOM 7315 C C . ILE A 1 963 ? -34.062 9.764 43.890 1.00 83.94 963 ILE A C 1
ATOM 7317 O O . ILE A 1 963 ? -33.455 10.005 42.845 1.00 83.94 963 ILE A O 1
ATOM 7321 N N . ASP A 1 964 ? -35.001 10.588 44.361 1.00 83.88 964 ASP A N 1
ATOM 7322 C CA . ASP A 1 964 ? -35.383 11.851 43.711 1.00 83.88 964 ASP A CA 1
ATOM 7323 C C . ASP A 1 964 ? -34.464 13.036 44.062 1.00 83.88 964 ASP A C 1
ATOM 7325 O O . ASP A 1 964 ? -34.594 14.135 43.512 1.00 83.88 964 ASP A O 1
ATOM 7329 N N . GLY A 1 965 ? -33.469 12.808 44.920 1.00 76.19 965 GLY A N 1
ATOM 7330 C CA . GLY A 1 965 ? -32.442 13.783 45.268 1.00 76.19 965 GLY A CA 1
ATOM 7331 C C . GLY A 1 965 ? -32.647 14.502 46.598 1.00 76.19 965 GLY A C 1
ATOM 7332 O O . GLY A 1 965 ? -31.873 15.413 46.919 1.00 76.19 965 GLY A O 1
ATOM 7333 N N . GLY A 1 966 ? -33.634 14.092 47.394 1.00 71.69 966 GLY A N 1
ATOM 7334 C CA . GLY A 1 966 ? -33.787 14.504 48.781 1.00 71.69 966 GLY A CA 1
ATOM 7335 C C . GLY A 1 966 ? -32.830 13.727 49.676 1.00 71.69 966 GLY A C 1
ATOM 7336 O O . GLY A 1 966 ? -33.062 12.608 50.110 1.00 71.69 966 GLY A O 1
ATOM 7337 N N . GLY A 1 967 ? -31.668 14.317 49.916 1.00 64.25 967 GLY A N 1
ATOM 7338 C CA . GLY A 1 967 ? -30.603 13.659 50.662 1.00 64.25 967 GLY A CA 1
ATOM 7339 C C . GLY A 1 967 ? -30.894 13.327 52.117 1.00 64.25 967 GLY A C 1
ATOM 7340 O O . GLY A 1 967 ? -31.663 14.030 52.763 1.00 64.25 967 GLY A O 1
ATOM 7341 N N . GLY A 1 968 ? -30.143 12.392 52.704 1.00 61.25 968 GLY A N 1
ATOM 7342 C CA . GLY A 1 968 ? -30.142 12.182 54.161 1.00 61.25 968 GLY A CA 1
ATOM 7343 C C . GLY A 1 968 ? -29.701 13.437 54.933 1.00 61.25 968 GLY A C 1
ATOM 7344 O O . GLY A 1 968 ? -30.223 13.744 55.997 1.00 61.25 968 GLY A O 1
ATOM 7345 N N . GLY A 1 969 ? -28.817 14.248 54.337 1.00 63.38 969 GLY A N 1
ATOM 7346 C CA . GLY A 1 969 ? -28.460 15.577 54.848 1.00 63.38 969 GLY A CA 1
ATOM 7347 C C . GLY A 1 969 ? -29.490 16.676 54.554 1.00 63.38 969 GLY A C 1
ATOM 7348 O O . GLY A 1 969 ? -29.376 17.764 55.107 1.00 63.38 969 GLY A O 1
ATOM 7349 N N . SER A 1 970 ? -30.496 16.428 53.707 1.00 68.88 970 SER A N 1
ATOM 7350 C CA . SER A 1 970 ? -31.496 17.441 53.342 1.00 68.88 970 SER A CA 1
ATOM 7351 C C . SER A 1 970 ? -32.457 17.778 54.484 1.00 68.88 970 SER A C 1
ATOM 7353 O O . SER A 1 970 ? -32.985 18.888 54.512 1.00 68.88 970 SER A O 1
ATOM 7355 N N . LEU A 1 971 ? -32.603 16.879 55.464 1.00 66.62 971 LEU A N 1
ATOM 7356 C CA . LEU A 1 971 ? -33.277 17.147 56.739 1.00 66.62 971 LEU A CA 1
ATOM 7357 C C . LEU A 1 971 ? -32.490 18.123 57.629 1.00 66.62 971 LEU A C 1
ATOM 7359 O O . LEU A 1 971 ? -33.086 18.907 58.364 1.00 66.62 971 LEU A O 1
ATOM 7363 N N . ALA A 1 972 ? -31.157 18.119 57.528 1.00 68.44 972 ALA A N 1
ATOM 7364 C CA . ALA A 1 972 ? -30.291 19.069 58.229 1.00 68.44 972 ALA A CA 1
ATOM 7365 C C . ALA A 1 972 ? -30.075 20.390 57.475 1.00 68.44 972 ALA A C 1
ATOM 7367 O O . ALA A 1 972 ? -29.496 21.328 58.031 1.00 68.44 972 ALA A O 1
ATOM 7368 N N . LEU A 1 973 ? -30.529 20.484 56.223 1.00 74.25 973 LEU A N 1
ATOM 7369 C CA . LEU A 1 973 ? -30.564 21.742 55.487 1.00 74.25 973 LEU A CA 1
ATOM 7370 C C . LEU A 1 973 ? -31.799 22.539 55.903 1.00 74.25 973 LEU A C 1
ATOM 7372 O O . LEU A 1 973 ? -32.895 21.995 56.016 1.00 74.25 973 LEU A O 1
ATOM 7376 N N . THR A 1 974 ? -31.620 23.843 56.099 1.00 78.44 974 THR A N 1
ATOM 7377 C CA . THR A 1 974 ? -32.738 24.756 56.331 1.00 78.44 974 THR A CA 1
ATOM 7378 C C . THR A 1 974 ? -33.662 24.741 55.115 1.00 78.44 974 THR A C 1
ATOM 7380 O O . THR A 1 974 ? -33.219 24.995 53.992 1.00 78.44 974 THR A O 1
ATOM 7383 N N . ARG A 1 975 ? -34.941 24.437 55.331 1.00 81.06 975 ARG A N 1
ATOM 7384 C CA . ARG A 1 975 ? -35.989 24.517 54.313 1.00 81.06 975 ARG A CA 1
ATOM 7385 C C . ARG A 1 975 ? -36.893 25.694 54.607 1.00 81.06 975 ARG A C 1
ATOM 7387 O O . ARG A 1 975 ? -37.342 25.857 55.737 1.00 81.06 975 ARG A O 1
ATOM 7394 N N . GLU A 1 976 ? -37.141 26.500 53.586 1.00 80.44 976 GLU A N 1
ATOM 7395 C CA . GLU A 1 976 ? -38.013 27.666 53.669 1.00 80.44 976 GLU A CA 1
ATOM 7396 C C . GLU A 1 976 ? -39.411 27.317 53.156 1.00 80.44 976 GLU A C 1
ATOM 7398 O O . GLU A 1 976 ? -39.570 26.616 52.156 1.00 80.44 976 GLU A O 1
ATOM 7403 N N . SER A 1 977 ? -40.420 27.838 53.840 1.00 79.50 977 SER A N 1
ATOM 7404 C CA . SER A 1 977 ? -41.814 27.876 53.413 1.00 79.50 977 SER A CA 1
ATOM 7405 C C . SER A 1 977 ? -42.318 29.319 53.514 1.00 79.50 977 SER A C 1
ATOM 7407 O O . SER A 1 977 ? -41.676 30.165 54.137 1.00 79.50 977 SER A O 1
ATOM 7409 N N . ALA A 1 978 ? -43.499 29.605 52.962 1.00 68.69 978 ALA A N 1
ATOM 7410 C CA . ALA A 1 978 ? -44.121 30.929 53.080 1.00 68.69 978 ALA A CA 1
ATOM 7411 C C . ALA A 1 978 ? -44.394 31.361 54.539 1.00 68.69 978 ALA A C 1
ATOM 7413 O O . ALA A 1 978 ? -44.599 32.545 54.794 1.00 68.69 978 ALA A O 1
ATOM 7414 N N . ALA A 1 979 ? -44.392 30.416 55.484 1.00 68.12 979 ALA A N 1
ATOM 7415 C CA . ALA A 1 979 ? -44.749 30.619 56.884 1.00 68.12 979 ALA A CA 1
ATOM 7416 C C . ALA A 1 979 ? -43.570 30.445 57.864 1.00 68.12 979 ALA A C 1
ATOM 7418 O O . ALA A 1 979 ? -43.782 30.516 59.074 1.00 68.12 979 ALA A O 1
ATOM 7419 N N . GLY A 1 980 ? -42.348 30.224 57.363 1.00 81.62 980 GLY A N 1
ATOM 7420 C CA . GLY A 1 980 ? -41.128 30.113 58.167 1.00 81.62 980 GLY A CA 1
ATOM 7421 C C . GLY A 1 980 ? -40.122 29.105 57.617 1.00 81.62 980 GLY A C 1
ATOM 7422 O O . GLY A 1 980 ? -40.357 28.456 56.594 1.00 81.62 980 GLY A O 1
ATOM 7423 N N . THR A 1 981 ? -38.992 28.971 58.305 1.00 85.50 981 THR A N 1
ATOM 7424 C CA . THR A 1 981 ? -37.916 28.037 57.986 1.00 85.50 981 THR A CA 1
ATOM 7425 C C . THR A 1 981 ? -37.784 26.960 59.060 1.00 85.50 981 THR A C 1
ATOM 7427 O O . THR A 1 981 ? -37.906 27.228 60.256 1.00 85.50 981 THR A O 1
ATOM 7430 N N . LEU A 1 982 ? -37.538 25.724 58.628 1.00 87.81 982 LEU A N 1
ATOM 7431 C CA . LEU A 1 982 ? -37.363 24.560 59.493 1.00 87.81 982 LEU A CA 1
ATOM 7432 C C . LEU A 1 982 ? -36.034 23.881 59.183 1.00 87.81 982 LEU A C 1
ATOM 7434 O O . LEU A 1 982 ? -35.653 23.709 58.024 1.00 87.81 982 LEU A O 1
ATOM 7438 N N . ARG A 1 983 ? -35.348 23.454 60.236 1.00 88.31 983 ARG A N 1
ATOM 7439 C CA . ARG A 1 983 ? -34.136 22.645 60.161 1.00 88.31 983 ARG A CA 1
ATOM 7440 C C . ARG A 1 983 ? -34.158 21.591 61.257 1.00 88.31 983 ARG A C 1
ATOM 7442 O O . ARG A 1 983 ? -34.473 21.921 62.395 1.00 88.31 983 ARG A O 1
ATOM 7449 N N . PHE A 1 984 ? -33.757 20.365 60.945 1.00 88.94 984 PHE A N 1
ATOM 7450 C CA . PHE A 1 984 ? -33.510 19.347 61.961 1.00 88.94 984 PHE A CA 1
ATOM 7451 C C . PHE A 1 984 ? -32.026 19.252 62.316 1.00 88.94 984 PHE A C 1
ATOM 7453 O O . PHE A 1 984 ? -31.151 19.459 61.472 1.00 88.94 984 PHE A O 1
ATOM 7460 N N . ASP A 1 985 ? -31.747 18.901 63.564 1.00 86.00 985 ASP A N 1
ATOM 7461 C CA . ASP A 1 985 ? -30.431 18.452 63.993 1.00 86.00 985 ASP A CA 1
ATOM 7462 C C . ASP A 1 985 ? -30.439 16.918 63.979 1.00 86.00 985 ASP A C 1
ATOM 7464 O O . ASP A 1 985 ? -31.206 16.266 64.691 1.00 86.00 985 ASP A O 1
ATOM 7468 N N . LEU A 1 986 ? -29.627 16.350 63.092 1.00 82.12 986 LEU A N 1
ATOM 7469 C CA . LEU A 1 986 ? -29.466 14.910 62.924 1.00 82.12 986 LEU A CA 1
ATOM 7470 C C . LEU A 1 986 ? -28.383 14.386 63.877 1.00 82.12 986 LEU A C 1
ATOM 7472 O O . LEU A 1 986 ? -27.365 15.053 64.070 1.00 82.12 986 LEU A O 1
ATOM 7476 N N . ASP A 1 987 ? -28.564 13.173 64.394 1.00 82.25 987 ASP A N 1
ATOM 7477 C CA . ASP A 1 987 ? -27.564 12.497 65.228 1.00 82.25 987 ASP A CA 1
ATOM 7478 C C . ASP A 1 987 ? -26.246 12.269 64.471 1.00 82.25 987 ASP A C 1
ATOM 7480 O O . ASP A 1 987 ? -26.269 11.539 63.490 1.00 82.25 987 ASP A O 1
ATOM 7484 N N . PRO A 1 988 ? -25.086 12.799 64.895 1.00 72.88 988 PRO A N 1
ATOM 7485 C CA . PRO A 1 988 ? -23.812 12.600 64.196 1.00 72.88 988 PRO A CA 1
ATOM 7486 C C . PRO A 1 988 ? -23.516 11.147 63.778 1.00 72.88 988 PRO A C 1
ATOM 7488 O O . PRO A 1 988 ? -22.887 10.939 62.738 1.00 72.88 988 PRO A O 1
ATOM 7491 N N . GLU A 1 989 ? -24.016 10.159 64.529 1.00 73.19 989 GLU A N 1
ATOM 7492 C CA . GLU A 1 989 ? -23.874 8.732 64.229 1.00 73.19 989 GLU A CA 1
ATOM 7493 C C . GLU A 1 989 ? -24.633 8.264 62.972 1.00 73.19 989 GLU A C 1
ATOM 7495 O O . GLU A 1 989 ? -24.229 7.268 62.372 1.00 73.19 989 GLU A O 1
ATOM 7500 N N . TYR A 1 990 ? -25.648 8.996 62.477 1.00 71.94 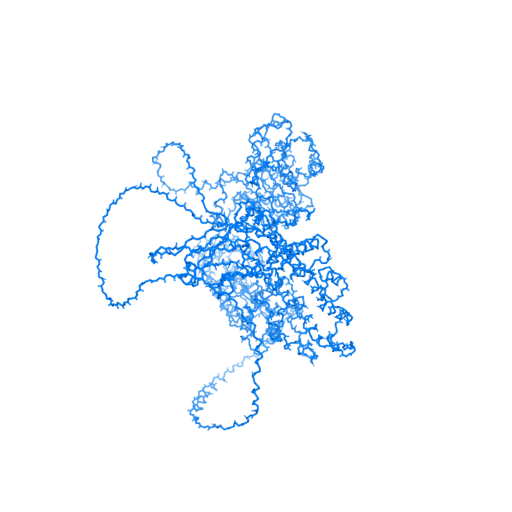990 TYR A N 1
ATOM 7501 C CA . TYR A 1 990 ? -26.359 8.648 61.226 1.00 71.94 990 TYR A CA 1
ATOM 7502 C C . TYR A 1 990 ? -25.399 8.533 60.040 1.00 71.94 990 TYR A C 1
ATOM 7504 O O . TYR A 1 990 ? -25.632 7.779 59.096 1.00 71.94 990 TYR A O 1
ATOM 7512 N N . ARG A 1 991 ? -24.303 9.297 60.076 1.00 64.88 991 ARG A N 1
ATOM 7513 C CA . ARG A 1 991 ? -23.298 9.312 59.012 1.00 64.88 991 ARG A CA 1
ATOM 7514 C C . ARG A 1 991 ? -22.502 8.015 58.957 1.00 64.88 991 ARG A C 1
ATOM 7516 O O . ARG A 1 991 ? -21.993 7.676 57.898 1.00 64.88 991 ARG A O 1
ATOM 7523 N N . HIS A 1 992 ? -22.455 7.272 60.058 1.00 65.12 992 HIS A N 1
ATOM 7524 C CA . HIS A 1 992 ? -21.781 5.983 60.165 1.00 65.12 992 HIS A CA 1
ATOM 7525 C C . HIS A 1 992 ? -22.711 4.787 59.892 1.00 65.12 992 HIS A C 1
ATOM 7527 O O . HIS A 1 992 ? -22.240 3.656 59.880 1.00 65.12 992 HIS A O 1
ATOM 7533 N N . ALA A 1 993 ? -24.005 5.014 59.633 1.00 65.25 993 ALA A N 1
ATOM 7534 C CA . ALA A 1 993 ? -24.992 3.953 59.402 1.00 65.25 993 ALA A CA 1
ATOM 7535 C C . ALA A 1 993 ? -25.050 3.422 57.951 1.00 65.25 993 ALA A C 1
ATOM 7537 O O . ALA A 1 993 ? -25.844 2.530 57.652 1.00 65.25 993 ALA A O 1
ATOM 7538 N N . LEU A 1 994 ? -24.235 3.966 57.040 1.00 70.06 994 LEU A N 1
ATOM 7539 C CA . LEU A 1 994 ? -24.085 3.469 55.668 1.00 70.06 994 LEU A CA 1
ATOM 7540 C C . LEU A 1 994 ? -23.239 2.187 55.658 1.00 70.06 994 LEU A C 1
ATOM 7542 O O . LEU A 1 994 ? -22.028 2.241 55.456 1.00 70.06 994 LEU A O 1
ATOM 7546 N N . ASP A 1 995 ? -23.877 1.038 55.872 1.00 72.38 995 ASP A N 1
ATOM 7547 C CA . ASP A 1 995 ? -23.251 -0.275 55.685 1.00 72.38 995 ASP A CA 1
ATOM 7548 C C . ASP A 1 995 ? -23.346 -0.689 54.207 1.00 72.38 995 ASP A C 1
ATOM 7550 O O . ASP A 1 995 ? -24.413 -1.071 53.714 1.00 72.38 995 ASP A O 1
ATOM 7554 N N . LEU A 1 996 ? -22.243 -0.541 53.468 1.00 73.44 996 LEU A N 1
ATOM 7555 C CA . LEU A 1 996 ? -22.153 -0.889 52.050 1.00 73.44 996 LEU A CA 1
ATOM 7556 C C . LEU A 1 996 ? -21.249 -2.113 51.861 1.00 73.44 996 LEU A C 1
ATOM 7558 O O . LEU A 1 996 ? -20.219 -2.222 52.523 1.00 73.44 996 LEU A O 1
ATOM 7562 N N . PRO A 1 997 ? -21.593 -3.029 50.939 1.00 73.56 997 PRO A N 1
ATOM 7563 C CA . PRO A 1 997 ? -20.767 -4.197 50.675 1.00 73.56 997 PRO A CA 1
ATOM 7564 C C . PRO A 1 997 ? -19.391 -3.789 50.133 1.00 73.56 997 PRO A C 1
ATOM 7566 O O . PRO A 1 997 ? -19.292 -3.009 49.182 1.00 73.56 997 PRO A O 1
ATOM 7569 N N . ASP A 1 998 ? -18.330 -4.374 50.695 1.00 73.25 998 ASP A N 1
ATOM 7570 C CA . ASP A 1 998 ? -16.967 -4.181 50.198 1.00 73.25 998 ASP A CA 1
ATOM 7571 C C . ASP A 1 998 ? -16.782 -4.904 48.856 1.00 73.25 998 ASP A C 1
ATOM 7573 O O . ASP A 1 998 ? -16.613 -6.124 48.778 1.00 73.25 998 ASP A O 1
ATOM 7577 N N . LEU A 1 999 ? -16.784 -4.127 47.771 1.00 73.00 999 LEU A N 1
ATOM 7578 C CA . LEU A 1 999 ? -16.527 -4.637 46.423 1.00 73.00 999 LEU A CA 1
ATOM 7579 C C . LEU A 1 999 ? -15.039 -4.929 46.153 1.00 73.00 999 LEU A C 1
ATOM 7581 O O . LEU A 1 999 ? -14.673 -5.341 45.052 1.00 73.00 999 LEU A O 1
ATOM 7585 N N . GLY A 1 1000 ? -14.151 -4.679 47.118 1.00 60.91 1000 GLY A N 1
ATOM 7586 C CA . GLY A 1 1000 ? -12.726 -4.983 47.047 1.00 60.91 1000 GLY A CA 1
ATOM 7587 C C . GLY A 1 1000 ? -12.394 -6.472 47.114 1.00 60.91 1000 GLY A C 1
ATOM 7588 O O . GLY A 1 1000 ? -11.322 -6.847 46.645 1.00 60.91 1000 GLY A O 1
ATOM 7589 N N . LEU A 1 1001 ? -13.309 -7.300 47.629 1.00 56.09 1001 LEU A N 1
ATOM 7590 C CA . LEU A 1 1001 ? -13.114 -8.740 47.845 1.00 56.09 1001 LEU A CA 1
ATOM 7591 C C . LEU A 1 1001 ? -13.429 -9.617 46.619 1.00 56.09 1001 LEU A C 1
ATOM 7593 O O . LEU A 1 1001 ? -13.205 -10.822 46.664 1.00 56.09 1001 LEU A O 1
ATOM 7597 N N . ILE A 1 1002 ? -13.944 -9.041 45.529 1.00 58.62 1002 ILE A N 1
ATOM 7598 C CA . ILE A 1 1002 ? -14.273 -9.770 44.291 1.00 58.62 1002 ILE A CA 1
ATOM 7599 C C . ILE A 1 1002 ? -13.094 -9.641 43.323 1.00 58.62 1002 ILE A C 1
ATOM 7601 O O . ILE A 1 1002 ? -13.172 -8.916 42.328 1.00 58.62 1002 ILE A O 1
ATOM 7605 N N . PHE A 1 1003 ? -11.976 -10.277 43.673 1.00 47.25 1003 PHE A N 1
ATOM 7606 C CA . PHE A 1 1003 ? -10.804 -10.455 42.812 1.00 47.25 1003 PHE A CA 1
ATOM 7607 C C . PHE A 1 1003 ? -10.135 -11.796 43.088 1.00 47.25 1003 PHE A C 1
ATOM 7609 O O . PHE A 1 1003 ? -9.811 -12.054 44.270 1.00 47.25 1003 PHE A O 1
#

Mean predicted aligned error: 21.14 Å